Protein AF-A0A0A2W603-F1 (afdb_monomer_lite)

Structure (mmCIF, N/CA/C/O backbone):
data_AF-A0A0A2W603-F1
#
_entry.id   AF-A0A0A2W603-F1
#
loop_
_atom_site.group_PDB
_atom_site.id
_atom_site.type_symbol
_atom_site.label_atom_id
_atom_site.label_alt_id
_atom_site.label_comp_id
_atom_site.label_asym_id
_atom_site.label_entity_id
_atom_site.label_seq_id
_atom_site.pdbx_PDB_ins_code
_atom_site.Cartn_x
_atom_site.Cartn_y
_atom_site.Cartn_z
_atom_site.occupancy
_atom_site.B_iso_or_equiv
_atom_site.auth_seq_id
_atom_site.auth_comp_id
_atom_site.auth_asym_id
_atom_site.auth_atom_id
_atom_site.pdbx_PDB_model_num
ATOM 1 N N . MET A 1 1 ? 68.348 -11.157 -3.555 1.00 36.03 1 MET A N 1
ATOM 2 C CA . MET A 1 1 ? 67.215 -12.064 -3.836 1.00 36.03 1 MET A CA 1
ATOM 3 C C . MET A 1 1 ? 66.208 -11.895 -2.699 1.00 36.03 1 MET A C 1
ATOM 5 O O . MET A 1 1 ? 66.422 -12.429 -1.622 1.00 36.03 1 MET A O 1
ATOM 9 N N . LEU A 1 2 ? 65.191 -11.059 -2.907 1.00 26.12 2 LEU A N 1
ATOM 10 C CA . LEU A 1 2 ? 64.016 -10.875 -2.043 1.00 26.12 2 LEU A CA 1
ATOM 11 C C . LEU A 1 2 ? 62.793 -11.136 -2.941 1.00 26.12 2 LEU A C 1
ATOM 13 O O . LEU A 1 2 ? 62.841 -10.736 -4.108 1.00 26.12 2 LEU A O 1
ATOM 17 N N . PRO A 1 3 ? 61.759 -11.860 -2.482 1.00 27.47 3 PRO A N 1
ATOM 18 C CA . PRO A 1 3 ? 60.674 -12.286 -3.351 1.00 27.47 3 PRO A CA 1
ATOM 19 C C . PRO A 1 3 ? 59.691 -11.137 -3.592 1.00 27.47 3 PRO A C 1
ATOM 21 O O . PRO A 1 3 ? 59.254 -10.464 -2.662 1.00 27.47 3 PRO A O 1
ATOM 24 N N . LEU A 1 4 ? 59.353 -10.945 -4.865 1.00 29.73 4 LEU A N 1
ATOM 25 C CA . LEU A 1 4 ? 58.266 -10.091 -5.333 1.00 29.73 4 LEU A CA 1
ATOM 26 C C . LEU A 1 4 ? 56.934 -10.634 -4.794 1.00 29.73 4 LEU A C 1
ATOM 28 O O . LEU A 1 4 ? 56.627 -11.813 -4.980 1.00 29.73 4 LEU A O 1
ATOM 32 N N . VAL A 1 5 ? 56.152 -9.781 -4.135 1.00 30.77 5 VAL A N 1
ATOM 33 C CA . VAL A 1 5 ? 54.751 -10.072 -3.801 1.00 30.77 5 VAL A CA 1
ATOM 34 C C . VAL A 1 5 ? 53.906 -9.813 -5.061 1.00 30.77 5 VAL A C 1
ATOM 36 O O . VAL A 1 5 ? 54.110 -8.783 -5.705 1.00 30.77 5 VAL A O 1
ATOM 39 N N . PRO A 1 6 ? 53.005 -10.731 -5.455 1.00 39.00 6 PRO A N 1
ATOM 40 C CA . PRO A 1 6 ? 52.254 -10.635 -6.698 1.00 39.00 6 PRO A CA 1
ATOM 41 C C . PRO A 1 6 ? 50.943 -9.875 -6.481 1.00 39.00 6 PRO A C 1
ATOM 43 O O . PRO A 1 6 ? 50.110 -10.324 -5.708 1.00 39.00 6 PRO A O 1
ATOM 46 N N . ASP A 1 7 ? 50.772 -8.757 -7.184 1.00 35.69 7 ASP A N 1
ATOM 47 C CA . ASP A 1 7 ? 49.469 -8.252 -7.637 1.00 35.69 7 ASP A CA 1
ATOM 48 C C . ASP A 1 7 ? 49.707 -7.163 -8.698 1.00 35.69 7 ASP A C 1
ATOM 50 O O . ASP A 1 7 ? 49.825 -5.986 -8.376 1.00 35.69 7 ASP A O 1
ATOM 54 N N . ALA A 1 8 ? 49.870 -7.599 -9.956 1.00 37.38 8 ALA A N 1
ATOM 55 C CA . ALA A 1 8 ? 49.652 -6.871 -11.221 1.00 37.38 8 ALA A CA 1
ATOM 56 C C . ALA A 1 8 ? 50.497 -7.525 -12.333 1.00 37.38 8 ALA A C 1
ATOM 58 O O . ALA A 1 8 ? 51.639 -7.144 -12.580 1.00 37.38 8 ALA A O 1
ATOM 59 N N . GLU A 1 9 ? 49.946 -8.504 -13.055 1.00 39.00 9 GLU A N 1
ATOM 60 C CA . GLU A 1 9 ? 50.638 -9.156 -14.188 1.00 39.00 9 GLU A CA 1
ATOM 61 C C . GLU A 1 9 ? 50.964 -8.202 -15.366 1.00 39.00 9 GLU A C 1
ATOM 63 O O . GLU A 1 9 ? 51.676 -8.589 -16.292 1.00 39.00 9 GLU A O 1
ATOM 68 N N . GLY A 1 10 ? 50.495 -6.947 -15.333 1.00 42.75 10 GLY A N 1
ATOM 69 C CA . GLY A 1 10 ? 50.820 -5.912 -16.323 1.00 42.75 10 GLY A CA 1
ATOM 70 C C . GLY A 1 10 ? 52.115 -5.136 -16.042 1.00 42.75 10 GLY A C 1
ATOM 71 O O . GLY A 1 10 ? 52.948 -5.012 -16.938 1.00 42.75 10 GLY A O 1
ATOM 72 N N . SER A 1 11 ? 52.328 -4.656 -14.808 1.00 45.47 11 SER A N 1
ATOM 73 C CA . SER A 1 11 ? 53.406 -3.695 -14.496 1.00 45.47 11 SER A CA 1
ATOM 74 C C . SER A 1 11 ? 54.804 -4.320 -14.526 1.00 45.47 11 SER A C 1
ATOM 76 O O . SER A 1 11 ? 55.732 -3.752 -15.094 1.00 45.47 11 SER A O 1
ATOM 78 N N . VAL A 1 12 ? 54.951 -5.553 -14.031 1.00 49.12 12 VAL A N 1
ATOM 79 C CA . VAL A 1 12 ? 56.247 -6.263 -13.982 1.00 49.12 12 VAL A CA 1
ATOM 80 C C . VAL A 1 12 ? 56.767 -6.618 -15.386 1.00 49.12 12 VAL A C 1
ATOM 82 O O . VAL A 1 12 ? 57.972 -6.788 -15.603 1.00 49.12 12 VAL A O 1
ATOM 85 N N . ARG A 1 13 ? 55.863 -6.753 -16.367 1.00 50.81 13 ARG A N 1
ATOM 86 C CA . ARG A 1 13 ? 56.209 -7.096 -17.753 1.00 50.81 13 ARG A CA 1
ATOM 87 C C . ARG A 1 13 ? 56.717 -5.880 -18.528 1.00 50.81 13 ARG A C 1
ATOM 89 O O . ARG A 1 13 ? 57.671 -6.028 -19.292 1.00 50.81 13 ARG A O 1
ATOM 96 N N . GLU A 1 14 ? 56.122 -4.709 -18.310 1.00 51.03 14 GLU A N 1
ATOM 97 C CA . GLU A 1 14 ? 56.584 -3.444 -18.896 1.00 51.03 14 GLU A CA 1
ATOM 98 C C . GLU A 1 14 ? 57.894 -2.963 -18.272 1.00 51.03 14 GLU A C 1
ATOM 100 O O . GLU A 1 14 ? 58.816 -2.623 -19.010 1.00 51.03 14 GLU A O 1
ATOM 105 N N . GLU A 1 15 ? 58.050 -3.060 -16.949 1.00 50.88 15 GLU A N 1
ATOM 106 C CA . GLU A 1 15 ? 59.310 -2.736 -16.262 1.00 50.88 15 GLU A CA 1
ATOM 107 C C . GLU A 1 15 ? 60.486 -3.561 -16.808 1.00 50.88 15 GLU A C 1
ATOM 109 O O . GLU A 1 15 ? 61.545 -3.024 -17.137 1.00 50.88 15 GLU A O 1
ATOM 114 N N . ARG A 1 16 ? 60.297 -4.877 -16.992 1.00 55.25 16 ARG A N 1
ATOM 115 C CA . ARG A 1 16 ? 61.322 -5.742 -17.602 1.00 55.25 16 ARG A CA 1
ATOM 116 C C . ARG A 1 16 ? 61.595 -5.403 -19.064 1.00 55.25 16 ARG A C 1
ATOM 118 O O . ARG A 1 16 ? 62.731 -5.567 -19.503 1.00 55.25 16 ARG A O 1
ATOM 125 N N . ARG A 1 17 ? 60.584 -4.975 -19.826 1.00 60.06 17 ARG A N 1
ATOM 126 C CA . ARG A 1 17 ? 60.756 -4.554 -21.225 1.00 60.06 17 ARG A CA 1
ATOM 127 C C . ARG A 1 17 ? 61.618 -3.294 -21.295 1.00 60.06 17 ARG A C 1
ATOM 129 O O . ARG A 1 17 ? 62.613 -3.305 -22.011 1.00 60.06 17 ARG A O 1
ATOM 136 N N . LEU A 1 18 ? 61.298 -2.276 -20.499 1.00 53.88 18 LEU A N 1
ATOM 137 C CA . LEU A 1 18 ? 62.016 -0.997 -20.465 1.00 53.88 18 LEU A CA 1
ATOM 138 C C . LEU A 1 18 ? 63.469 -1.155 -20.002 1.00 53.88 18 LEU A C 1
ATOM 140 O O . LEU A 1 18 ? 64.379 -0.626 -20.636 1.00 53.88 18 LEU A O 1
ATOM 144 N N . VAL A 1 19 ? 63.717 -1.961 -18.962 1.00 54.94 19 VAL A N 1
ATOM 145 C CA . VAL A 1 19 ? 65.083 -2.271 -18.499 1.00 54.94 19 VAL A CA 1
ATOM 146 C C . VAL A 1 19 ? 65.894 -3.004 -19.574 1.00 54.94 19 VAL A C 1
ATOM 148 O O . VAL A 1 19 ? 67.088 -2.750 -19.729 1.00 54.94 19 VAL A O 1
ATOM 151 N N . ASN A 1 20 ? 65.268 -3.905 -20.335 1.00 58.16 20 ASN A N 1
ATOM 152 C CA . ASN A 1 20 ? 65.952 -4.644 -21.395 1.00 58.16 20 ASN A CA 1
ATOM 153 C C . ASN A 1 20 ? 66.244 -3.780 -22.631 1.00 58.16 20 ASN A C 1
ATOM 155 O O . ASN A 1 20 ? 67.309 -3.946 -23.220 1.00 58.16 20 ASN A O 1
ATOM 159 N N . GLU A 1 21 ? 65.354 -2.862 -23.013 1.00 58.97 21 GLU A N 1
ATOM 160 C CA . GLU A 1 21 ? 65.613 -1.917 -24.111 1.00 58.97 21 GLU A CA 1
ATOM 161 C C . GLU A 1 21 ? 66.695 -0.895 -23.733 1.00 58.97 21 GLU A C 1
ATOM 163 O O . GLU A 1 21 ? 67.638 -0.692 -24.496 1.00 58.97 21 GLU A O 1
ATOM 168 N N . ALA A 1 22 ? 66.673 -0.362 -22.507 1.00 53.41 22 ALA A N 1
ATOM 169 C CA . ALA A 1 22 ? 67.734 0.517 -22.007 1.00 53.41 22 ALA A CA 1
ATOM 170 C C . ALA A 1 22 ? 69.122 -0.163 -22.001 1.00 53.41 22 ALA A C 1
ATOM 172 O O . ALA A 1 22 ? 70.124 0.461 -22.353 1.00 53.41 22 ALA A O 1
ATOM 173 N N . ARG A 1 23 ? 69.197 -1.462 -21.664 1.00 56.09 23 ARG A N 1
ATOM 174 C CA . ARG A 1 23 ? 70.449 -2.245 -21.743 1.00 56.09 23 ARG A CA 1
ATOM 175 C C . ARG A 1 23 ? 70.966 -2.413 -23.169 1.00 56.09 23 ARG A C 1
ATOM 177 O O . ARG A 1 23 ? 72.175 -2.373 -23.372 1.00 56.09 23 ARG A O 1
ATOM 184 N N . LYS A 1 24 ? 70.074 -2.605 -24.147 1.00 59.09 24 LYS A N 1
ATOM 185 C CA . LYS A 1 24 ? 70.461 -2.739 -25.562 1.00 59.09 24 LYS A CA 1
ATOM 186 C C . LYS A 1 24 ? 71.069 -1.451 -26.112 1.00 59.09 24 LYS A C 1
ATOM 188 O O . LYS A 1 24 ? 72.007 -1.514 -26.899 1.00 59.09 24 LYS A O 1
ATOM 193 N N . VAL A 1 25 ? 70.540 -0.310 -25.681 1.00 54.81 25 VAL A N 1
ATOM 194 C CA . VAL A 1 25 ? 70.946 1.023 -26.140 1.00 54.81 25 VAL A CA 1
ATOM 195 C C . VAL A 1 25 ? 72.317 1.429 -25.587 1.00 54.81 25 VAL A C 1
ATOM 197 O O . VAL A 1 25 ? 73.140 1.956 -26.328 1.00 54.81 25 VAL A O 1
ATOM 200 N N . LEU A 1 26 ? 72.606 1.135 -24.314 1.00 54.12 26 LEU A N 1
ATOM 201 C CA . LEU A 1 26 ? 73.858 1.551 -23.660 1.00 54.12 26 LEU A CA 1
ATOM 202 C C . LEU A 1 26 ? 75.064 0.623 -23.915 1.00 54.12 26 LEU A C 1
ATOM 204 O O . LEU A 1 26 ? 76.180 0.989 -23.554 1.00 54.12 26 LEU A O 1
ATOM 208 N N . GLN A 1 27 ? 74.855 -0.554 -24.524 1.00 54.03 27 GLN A N 1
ATOM 209 C CA . GLN A 1 27 ? 75.894 -1.534 -24.901 1.00 54.03 27 GLN A CA 1
ATOM 210 C C . GLN A 1 27 ? 76.930 -1.860 -23.797 1.00 54.03 27 GLN A C 1
ATOM 212 O O . GLN A 1 27 ? 78.097 -2.113 -24.092 1.00 54.03 27 GLN A O 1
ATOM 217 N N . ASP A 1 28 ? 76.528 -1.856 -22.521 1.00 52.12 28 ASP A N 1
ATOM 218 C CA . ASP A 1 28 ? 77.437 -2.029 -21.380 1.00 52.12 28 ASP A CA 1
ATOM 219 C C . ASP A 1 28 ? 76.871 -3.047 -20.372 1.00 52.12 28 ASP A C 1
ATOM 221 O O . ASP A 1 28 ? 75.878 -2.794 -19.684 1.00 52.12 28 ASP A O 1
ATOM 225 N N . ASP A 1 29 ? 77.516 -4.215 -20.288 1.00 47.44 29 ASP A N 1
ATOM 226 C CA . ASP A 1 29 ? 77.113 -5.342 -19.432 1.00 47.44 29 ASP A CA 1
ATOM 227 C C . ASP A 1 29 ? 77.332 -5.071 -17.926 1.00 47.44 29 ASP A C 1
ATOM 229 O O . ASP A 1 29 ? 76.877 -5.847 -17.080 1.00 47.44 29 ASP A O 1
ATOM 233 N N . GLY A 1 30 ? 78.015 -3.975 -17.568 1.00 44.28 30 GLY A N 1
ATOM 234 C CA . GLY A 1 30 ? 78.332 -3.594 -16.187 1.00 44.28 30 GLY A CA 1
ATOM 235 C C . GLY A 1 30 ? 77.304 -2.695 -15.487 1.00 44.28 30 GLY A C 1
ATOM 236 O O . GLY A 1 30 ? 77.514 -2.325 -14.329 1.00 44.28 30 GLY A O 1
ATOM 237 N N . LEU A 1 31 ? 76.205 -2.313 -16.149 1.00 48.19 31 LEU A N 1
ATOM 238 C CA . LEU A 1 31 ? 75.203 -1.396 -15.589 1.00 48.19 31 LEU A CA 1
ATOM 239 C C . LEU A 1 31 ? 74.182 -2.104 -14.674 1.00 48.19 31 LEU A C 1
ATOM 241 O O . LEU A 1 31 ? 73.357 -2.917 -15.109 1.00 48.19 31 LEU A O 1
ATOM 245 N N . MET A 1 32 ? 74.174 -1.727 -13.393 1.00 43.34 32 MET A N 1
ATOM 246 C CA . MET A 1 32 ? 73.150 -2.138 -12.428 1.00 43.34 32 MET A CA 1
ATOM 247 C C . MET A 1 32 ? 71.944 -1.197 -12.492 1.00 43.34 32 MET A C 1
ATOM 249 O O . MET A 1 32 ? 71.852 -0.223 -11.760 1.00 43.34 32 MET A O 1
ATOM 253 N N . ILE A 1 33 ? 70.995 -1.514 -13.371 1.00 48.56 33 ILE A N 1
ATOM 254 C CA . ILE A 1 33 ? 69.761 -0.737 -13.522 1.00 48.56 33 ILE A CA 1
ATOM 255 C C . ILE A 1 33 ? 68.774 -1.099 -12.402 1.00 48.56 33 ILE A C 1
ATOM 257 O O . ILE A 1 33 ? 68.260 -2.220 -12.368 1.00 48.56 33 ILE A O 1
ATOM 261 N N . SER A 1 34 ? 68.490 -0.145 -11.512 1.00 43.38 34 SER A N 1
ATOM 262 C CA . SER A 1 34 ? 67.428 -0.233 -10.502 1.00 43.38 34 SER A CA 1
ATOM 263 C C . SER A 1 34 ? 66.250 0.660 -10.896 1.00 43.38 34 SER A C 1
ATOM 265 O O . SER A 1 34 ? 66.160 1.813 -10.479 1.00 43.38 34 SER A O 1
ATOM 267 N N . ALA A 1 35 ? 65.335 0.120 -11.704 1.00 46.19 35 ALA A N 1
ATOM 268 C CA . ALA A 1 35 ? 64.098 0.807 -12.056 1.00 46.19 35 ALA A CA 1
ATOM 269 C C . ALA A 1 35 ? 63.206 0.938 -10.811 1.00 46.19 35 ALA A C 1
ATOM 271 O O . ALA A 1 35 ? 62.622 -0.038 -10.344 1.00 46.19 35 ALA A O 1
ATOM 272 N N . SER A 1 36 ? 63.122 2.145 -10.258 1.00 43.31 36 SER A N 1
ATOM 273 C CA . SER A 1 36 ? 62.154 2.478 -9.210 1.00 43.31 36 SER A CA 1
ATOM 274 C C . SER A 1 36 ? 60.988 3.200 -9.865 1.00 43.31 36 SER A C 1
ATOM 276 O O . SER A 1 36 ? 61.147 4.348 -10.269 1.00 43.31 36 SER A O 1
ATOM 278 N N . LEU A 1 37 ? 59.849 2.519 -10.014 1.00 43.72 37 LEU A N 1
ATOM 279 C CA . LEU A 1 37 ? 58.662 3.096 -10.636 1.00 43.72 37 LEU A CA 1
ATOM 280 C C . LEU A 1 37 ? 58.018 4.099 -9.671 1.00 43.72 37 LEU A C 1
ATOM 282 O O . LEU A 1 37 ? 57.402 3.712 -8.676 1.00 43.72 37 LEU A O 1
ATOM 286 N N . VAL A 1 38 ? 58.151 5.392 -9.954 1.00 40.91 38 VAL A N 1
ATOM 287 C CA . VAL A 1 38 ? 57.419 6.429 -9.215 1.00 40.91 38 VAL A CA 1
ATOM 288 C C . VAL A 1 38 ? 56.218 6.839 -10.057 1.00 40.91 38 VAL A C 1
ATOM 290 O O . VAL A 1 38 ? 56.370 7.465 -11.104 1.00 40.91 38 VAL A O 1
ATOM 293 N N . GLN A 1 39 ? 55.015 6.465 -9.614 1.00 40.62 39 GLN A N 1
ATOM 294 C CA . GLN A 1 39 ? 53.778 6.994 -10.184 1.00 40.62 39 GLN A CA 1
ATOM 295 C C . GLN A 1 39 ? 53.575 8.418 -9.673 1.00 40.62 39 GLN A C 1
ATOM 297 O O . GLN A 1 39 ? 53.154 8.621 -8.532 1.00 40.62 39 GLN A O 1
ATOM 302 N N . SER A 1 40 ? 53.872 9.404 -10.515 1.00 37.25 40 SER A N 1
ATOM 303 C CA . SER A 1 40 ? 53.570 10.798 -10.202 1.00 37.25 40 SER A CA 1
ATOM 304 C C . SER A 1 40 ? 52.194 11.165 -10.770 1.00 37.25 40 SER A C 1
ATOM 306 O O . SER A 1 40 ? 51.937 10.914 -11.955 1.00 37.25 40 SER A O 1
ATOM 308 N N . PRO A 1 41 ? 51.271 11.713 -9.960 1.00 32.50 41 PRO A N 1
ATOM 309 C CA . PRO A 1 41 ? 50.006 12.222 -10.461 1.00 32.50 41 PRO A CA 1
ATOM 310 C C . PRO A 1 41 ? 50.263 13.512 -11.242 1.00 32.50 41 PRO A C 1
ATOM 312 O O . PRO A 1 41 ? 50.705 14.519 -10.692 1.00 32.50 41 PRO A O 1
ATOM 315 N N . VAL A 1 42 ? 49.964 13.480 -12.534 1.00 39.56 42 VAL A N 1
ATOM 316 C CA . VAL A 1 42 ? 50.014 14.638 -13.420 1.00 39.56 42 VAL A CA 1
ATOM 317 C C . VAL A 1 42 ? 48.588 15.122 -13.663 1.00 39.56 42 VAL A C 1
ATOM 319 O O . VAL A 1 42 ? 47.649 14.327 -13.645 1.00 39.56 42 VAL A O 1
ATOM 322 N N . PHE A 1 43 ? 48.404 16.420 -13.920 1.00 31.86 43 PHE A N 1
ATOM 323 C CA . PHE A 1 43 ? 47.085 17.062 -14.065 1.00 31.86 43 PHE A CA 1
ATOM 324 C C . PHE A 1 43 ? 46.138 16.395 -15.090 1.00 31.86 43 PHE A C 1
ATOM 326 O O . PHE A 1 43 ? 44.937 16.647 -15.038 1.00 31.86 43 PHE A O 1
ATOM 333 N N . TYR A 1 44 ? 46.652 15.525 -15.970 1.00 28.06 44 TYR A N 1
ATOM 334 C CA . TYR A 1 44 ? 45.882 14.790 -16.979 1.00 28.06 44 TYR A CA 1
ATOM 335 C C . TYR A 1 44 ? 46.202 13.279 -17.066 1.00 28.06 44 TYR A C 1
ATOM 337 O O . TYR A 1 44 ? 45.863 12.644 -18.062 1.00 28.06 44 TYR A O 1
ATOM 345 N N . GLY A 1 45 ? 46.826 12.672 -16.047 1.00 36.72 45 GLY A N 1
ATOM 346 C CA . GLY A 1 45 ? 47.111 11.228 -16.031 1.00 36.72 45 GLY A CA 1
ATOM 347 C C . GLY A 1 45 ? 48.192 10.803 -15.032 1.00 36.72 45 GLY A C 1
ATOM 348 O O . GLY A 1 45 ? 48.695 11.612 -14.259 1.00 36.72 45 GLY A O 1
ATOM 349 N N . HIS A 1 46 ? 48.564 9.521 -15.047 1.00 38.00 46 HIS A N 1
ATOM 350 C CA . HIS A 1 46 ? 49.718 9.006 -14.301 1.00 38.00 46 HIS A CA 1
ATOM 351 C C . HIS A 1 46 ? 50.935 8.936 -15.228 1.00 38.00 46 HIS A C 1
ATOM 353 O O . HIS A 1 46 ? 50.860 8.283 -16.267 1.00 38.00 46 HIS A O 1
ATOM 359 N N . ALA A 1 47 ? 52.049 9.567 -14.851 1.00 42.72 47 ALA A N 1
ATOM 360 C CA . ALA A 1 47 ? 53.340 9.346 -15.503 1.00 42.72 47 ALA A CA 1
ATOM 361 C C . ALA A 1 47 ? 54.139 8.305 -14.708 1.00 42.72 47 ALA A C 1
ATOM 363 O O . ALA A 1 47 ? 54.146 8.335 -13.473 1.00 42.72 47 ALA A O 1
ATOM 364 N N . GLN A 1 48 ? 54.792 7.381 -15.412 1.00 44.75 48 GLN A N 1
ATOM 365 C CA . GLN A 1 48 ? 55.724 6.424 -14.819 1.00 44.75 48 GLN A CA 1
ATOM 366 C C . GLN A 1 48 ? 57.143 6.957 -14.995 1.00 44.75 48 GLN A C 1
ATOM 368 O O . GLN A 1 48 ? 57.597 7.144 -16.121 1.00 44.75 48 GLN A O 1
ATOM 373 N N . ILE A 1 49 ? 57.823 7.220 -13.882 1.00 48.84 49 ILE A N 1
ATOM 374 C CA . ILE A 1 49 ? 59.216 7.675 -13.875 1.00 48.84 49 ILE A CA 1
ATOM 375 C C . ILE A 1 49 ? 60.104 6.471 -13.571 1.00 48.84 49 ILE A C 1
ATOM 377 O O . ILE A 1 49 ? 59.816 5.721 -12.635 1.00 48.84 49 ILE A O 1
ATOM 381 N N . VAL A 1 50 ? 61.175 6.298 -14.348 1.00 48.16 50 VAL A N 1
ATOM 382 C CA . VAL A 1 50 ? 62.169 5.236 -14.160 1.00 48.16 50 VAL A CA 1
ATOM 383 C C . VAL A 1 50 ? 63.522 5.867 -13.844 1.00 48.16 50 VAL A C 1
ATOM 385 O O . VAL A 1 50 ? 64.068 6.625 -14.641 1.00 48.16 50 VAL A O 1
ATOM 388 N N . ASN A 1 51 ? 64.071 5.541 -12.674 1.00 48.62 51 ASN A N 1
ATOM 389 C CA . ASN A 1 51 ? 65.406 5.987 -12.273 1.00 48.62 51 ASN A CA 1
ATOM 390 C C . ASN A 1 51 ? 66.483 5.004 -12.752 1.00 48.62 51 ASN A C 1
ATOM 392 O O . ASN A 1 51 ? 66.290 3.788 -12.694 1.00 48.62 51 ASN A O 1
ATOM 396 N N . PHE A 1 52 ? 67.632 5.533 -13.179 1.00 49.56 52 PHE A N 1
ATOM 397 C CA . PHE A 1 52 ? 68.791 4.745 -13.598 1.00 49.56 52 PHE A CA 1
ATOM 398 C C . PHE A 1 52 ? 69.998 5.060 -12.706 1.00 49.56 52 PHE A C 1
ATOM 400 O O . PHE A 1 52 ? 70.332 6.222 -12.480 1.00 49.56 52 PHE A O 1
ATOM 407 N N . GLU A 1 53 ? 70.677 4.018 -12.226 1.00 45.06 53 GLU A N 1
ATOM 408 C CA . GLU A 1 53 ? 71.966 4.123 -11.536 1.00 45.06 53 GLU A CA 1
ATOM 409 C C . GLU A 1 53 ? 73.047 3.451 -12.389 1.00 45.06 53 GLU A C 1
ATOM 411 O O . GLU A 1 53 ? 72.876 2.327 -12.862 1.00 45.06 53 GLU A O 1
ATOM 416 N N . ALA A 1 54 ? 74.165 4.145 -12.609 1.00 46.00 54 ALA A N 1
ATOM 417 C CA . ALA A 1 54 ? 75.312 3.620 -13.341 1.00 46.00 54 ALA A CA 1
ATOM 418 C C . ALA A 1 54 ? 76.541 3.573 -12.425 1.00 46.00 54 ALA A C 1
ATOM 420 O O . ALA A 1 54 ? 76.807 4.507 -11.673 1.00 46.00 54 ALA A O 1
ATOM 421 N N . LEU A 1 55 ? 77.313 2.485 -12.502 1.00 41.22 55 LEU A N 1
ATOM 422 C CA . LEU A 1 55 ? 78.529 2.289 -11.698 1.00 41.22 55 LEU A CA 1
ATOM 423 C C . LEU A 1 55 ? 79.737 3.098 -12.210 1.00 41.22 55 LEU A C 1
ATOM 425 O O . LEU A 1 55 ? 80.727 3.229 -11.493 1.00 41.22 55 LEU A O 1
ATOM 429 N N . ARG A 1 56 ? 79.658 3.661 -13.424 1.00 43.22 56 ARG A N 1
ATOM 430 C CA . ARG A 1 56 ? 80.634 4.615 -13.973 1.00 43.22 56 ARG A CA 1
ATOM 431 C C . ARG A 1 56 ? 79.977 5.981 -14.202 1.00 43.22 56 ARG A C 1
ATOM 433 O O . ARG A 1 56 ? 78.807 6.010 -14.581 1.00 43.22 56 ARG A O 1
ATOM 440 N N . PRO A 1 57 ? 80.701 7.098 -14.015 1.00 46.25 57 PRO A N 1
ATOM 441 C CA . PRO A 1 57 ? 80.184 8.419 -14.348 1.00 46.25 57 PRO A CA 1
ATOM 442 C C . PRO A 1 57 ? 79.961 8.512 -15.864 1.00 46.25 57 PRO A C 1
ATOM 444 O O . PRO A 1 57 ? 80.916 8.490 -16.636 1.00 46.25 57 PRO A O 1
ATOM 447 N N . LEU A 1 58 ? 78.694 8.577 -16.274 1.00 48.59 58 LEU A N 1
ATOM 448 C CA . LEU A 1 58 ? 78.281 8.960 -17.623 1.00 48.59 58 LEU A CA 1
ATOM 449 C C . LEU A 1 58 ? 78.046 10.472 -17.650 1.00 48.59 58 LEU A C 1
ATOM 451 O O . LEU A 1 58 ? 77.420 11.016 -16.736 1.00 48.59 58 LEU A O 1
ATOM 455 N N . ALA A 1 59 ? 78.539 11.154 -18.684 1.00 48.78 59 ALA A N 1
ATOM 456 C CA . ALA A 1 59 ? 78.199 12.555 -18.901 1.00 48.78 59 ALA A CA 1
ATOM 457 C C . ALA A 1 59 ? 76.707 12.671 -19.264 1.00 48.78 59 ALA A C 1
ATOM 459 O O . ALA A 1 59 ? 76.172 11.833 -19.990 1.00 48.78 59 ALA A O 1
ATOM 460 N N . ALA A 1 60 ? 76.026 13.706 -18.761 1.00 48.41 60 ALA A N 1
ATOM 461 C CA . ALA A 1 60 ? 74.586 13.890 -18.971 1.00 48.41 60 ALA A CA 1
ATOM 462 C C . ALA A 1 60 ? 74.204 13.949 -20.464 1.00 48.41 60 ALA A C 1
ATOM 464 O O . ALA A 1 60 ? 73.150 13.448 -20.847 1.00 48.41 60 ALA A O 1
ATOM 465 N N . GLU A 1 61 ? 75.085 14.504 -21.299 1.00 49.62 61 GLU A N 1
ATOM 466 C CA . GLU A 1 61 ? 74.915 14.590 -22.754 1.00 49.62 61 GLU A CA 1
ATOM 467 C C . GLU A 1 61 ? 75.036 13.216 -23.439 1.00 49.62 61 GLU A C 1
ATOM 469 O O . GLU A 1 61 ? 74.162 12.859 -24.223 1.00 49.62 61 GLU A O 1
ATOM 474 N N . GLU A 1 62 ? 76.028 12.390 -23.074 1.00 51.91 62 GLU A N 1
ATOM 475 C CA . GLU A 1 62 ? 76.198 11.035 -23.640 1.00 51.91 62 GLU A CA 1
ATOM 476 C C . GLU A 1 62 ? 75.003 10.124 -23.343 1.00 51.91 62 GLU A C 1
ATOM 478 O O . GLU A 1 62 ? 74.569 9.345 -24.192 1.00 51.91 62 GLU A O 1
ATOM 483 N N . ALA A 1 63 ? 74.447 10.219 -22.137 1.00 52.97 63 ALA A N 1
ATOM 484 C CA . ALA A 1 63 ? 73.269 9.448 -21.777 1.00 52.97 63 ALA A CA 1
ATOM 485 C C . ALA A 1 63 ? 72.012 9.966 -22.497 1.00 52.97 63 ALA A C 1
ATOM 487 O O . ALA A 1 63 ? 71.227 9.162 -22.999 1.00 52.97 63 ALA A O 1
ATOM 488 N N . ARG A 1 64 ? 71.839 11.289 -22.619 1.00 53.97 64 ARG A N 1
ATOM 489 C CA . ARG A 1 64 ? 70.720 11.894 -23.358 1.00 53.97 64 ARG A CA 1
ATOM 490 C C . ARG A 1 64 ? 70.700 11.446 -24.825 1.00 53.97 64 ARG A C 1
ATOM 492 O O . ARG A 1 64 ? 69.645 11.045 -25.312 1.00 53.97 64 ARG A O 1
ATOM 499 N N . ASP A 1 65 ? 71.855 11.436 -25.487 1.00 54.31 65 ASP A N 1
ATOM 500 C CA . ASP A 1 65 ? 71.982 11.021 -26.890 1.00 54.31 65 ASP A CA 1
ATOM 501 C C . ASP A 1 65 ? 71.747 9.520 -27.093 1.00 54.31 65 ASP A C 1
ATOM 503 O O . ASP A 1 65 ? 71.134 9.122 -28.085 1.00 54.31 65 ASP A O 1
ATOM 507 N N . ALA A 1 66 ? 72.181 8.680 -26.148 1.00 54.66 66 ALA A N 1
ATOM 508 C CA . ALA A 1 66 ? 71.904 7.248 -26.190 1.00 54.66 66 ALA A CA 1
ATOM 509 C C . ALA A 1 66 ? 70.393 6.974 -26.076 1.00 54.66 66 ALA A C 1
ATOM 511 O O . ALA A 1 66 ? 69.828 6.252 -26.896 1.00 54.66 66 ALA A O 1
ATOM 512 N N . PHE A 1 67 ? 69.707 7.596 -25.112 1.00 53.88 67 PHE A N 1
ATOM 513 C CA . PHE A 1 67 ? 68.274 7.368 -24.889 1.00 53.88 67 PHE A CA 1
ATOM 514 C C . PHE A 1 67 ? 67.366 8.001 -25.951 1.00 53.88 67 PHE A C 1
ATOM 516 O O . PHE A 1 67 ? 66.286 7.469 -26.194 1.00 53.88 67 PHE A O 1
ATOM 523 N N . ALA A 1 68 ? 67.802 9.064 -26.635 1.00 55.88 68 ALA A N 1
ATOM 524 C CA . ALA A 1 68 ? 67.074 9.647 -27.766 1.00 55.88 68 ALA A CA 1
ATOM 525 C C . ALA A 1 68 ? 66.950 8.696 -28.976 1.00 55.88 68 ALA A C 1
ATOM 527 O O . ALA A 1 68 ? 66.104 8.911 -29.841 1.00 55.88 68 ALA A O 1
ATOM 528 N N . GLN A 1 69 ? 67.785 7.653 -29.051 1.00 54.28 69 GLN A N 1
ATOM 529 C CA . GLN A 1 69 ? 67.763 6.658 -30.130 1.00 54.28 69 GLN A CA 1
ATOM 530 C C . GLN A 1 69 ? 66.829 5.467 -29.852 1.00 54.28 69 GLN A C 1
ATOM 532 O O . GLN A 1 69 ? 66.678 4.601 -30.713 1.00 54.28 69 GLN A O 1
ATOM 537 N N . ALA A 1 70 ? 66.209 5.392 -28.671 1.00 53.72 70 ALA A N 1
ATOM 538 C CA . ALA A 1 70 ? 65.278 4.324 -28.322 1.00 53.72 70 ALA A CA 1
ATOM 539 C C . ALA A 1 70 ? 63.853 4.667 -28.794 1.00 53.72 70 ALA A C 1
ATOM 541 O O . ALA A 1 70 ? 63.283 5.658 -28.349 1.00 53.72 70 ALA A O 1
ATOM 542 N N . GLU A 1 71 ? 63.260 3.830 -29.655 1.00 46.75 71 GLU A N 1
ATOM 543 C CA . GLU A 1 71 ? 61.949 4.090 -30.289 1.00 46.75 71 GLU A CA 1
ATOM 544 C C . GLU A 1 71 ? 60.792 4.316 -29.292 1.00 46.75 71 GLU A C 1
ATOM 546 O O . GLU A 1 71 ? 59.864 5.055 -29.603 1.00 46.75 71 GLU A O 1
ATOM 551 N N . ASP A 1 72 ? 60.865 3.737 -28.088 1.00 47.78 72 ASP A N 1
ATOM 552 C CA . ASP A 1 72 ? 59.776 3.751 -27.097 1.00 47.78 72 ASP A CA 1
ATOM 553 C C . ASP A 1 72 ? 59.992 4.753 -25.928 1.00 47.78 72 ASP A C 1
ATOM 555 O O . ASP A 1 72 ? 59.198 4.776 -24.981 1.00 47.78 72 ASP A O 1
ATOM 559 N N . ILE A 1 73 ? 61.057 5.573 -25.932 1.00 48.44 73 ILE A N 1
ATOM 560 C CA . ILE A 1 73 ? 61.426 6.453 -24.798 1.00 48.44 73 ILE A CA 1
ATOM 561 C C . ILE A 1 73 ? 61.451 7.926 -25.234 1.00 48.44 73 ILE A C 1
ATOM 563 O O . ILE A 1 73 ? 62.252 8.314 -26.078 1.00 48.44 73 ILE A O 1
ATOM 567 N N . ALA A 1 74 ? 60.621 8.776 -24.614 1.00 47.00 74 ALA A N 1
ATOM 568 C CA . ALA A 1 74 ? 60.622 10.219 -24.859 1.00 47.00 74 ALA A CA 1
ATOM 569 C C . ALA A 1 74 ? 61.289 10.985 -23.704 1.00 47.00 74 ALA A C 1
ATOM 571 O O . ALA A 1 74 ? 60.949 10.817 -22.532 1.00 47.00 74 ALA A O 1
ATOM 572 N N . LEU A 1 75 ? 62.234 11.863 -24.039 1.00 49.47 75 LEU A N 1
ATOM 573 C CA . LEU A 1 75 ? 62.923 12.743 -23.094 1.00 49.47 75 LEU A CA 1
ATOM 574 C C . LEU A 1 75 ? 62.079 14.008 -22.875 1.00 49.47 75 LEU A C 1
ATOM 576 O O . LEU A 1 75 ? 61.727 14.657 -23.856 1.00 49.47 75 LEU A O 1
ATOM 580 N N . SER A 1 76 ? 61.759 14.386 -21.629 1.00 43.62 76 SER A N 1
ATOM 581 C CA . SER A 1 76 ? 61.154 15.708 -21.389 1.00 43.62 76 SER A CA 1
ATOM 582 C C . SER A 1 76 ? 62.241 16.784 -21.397 1.00 43.62 76 SER A C 1
ATOM 584 O O . SER A 1 76 ? 63.357 16.550 -20.927 1.00 43.62 76 SER A O 1
ATOM 586 N N . GLU A 1 77 ? 61.929 17.971 -21.911 1.00 43.88 77 GLU A N 1
ATOM 587 C CA . GLU A 1 77 ? 62.827 19.121 -21.795 1.00 43.88 77 GLU A CA 1
ATOM 588 C C . GLU A 1 77 ? 62.770 19.720 -20.380 1.00 43.88 77 GLU A C 1
ATOM 590 O O . GLU A 1 77 ? 61.798 19.537 -19.639 1.00 43.88 77 GLU A O 1
ATOM 595 N N . GLU A 1 78 ? 63.853 20.391 -19.977 1.00 41.50 78 GLU A N 1
ATOM 596 C CA . GLU A 1 78 ? 63.977 21.016 -18.659 1.00 41.50 78 GLU A CA 1
ATOM 597 C C . GLU A 1 78 ? 62.866 22.057 -18.447 1.00 41.50 78 GLU A C 1
ATOM 599 O O . GLU A 1 78 ? 62.855 23.104 -19.091 1.00 41.50 78 GLU A O 1
ATOM 604 N N . GLY A 1 79 ? 61.950 21.791 -17.507 1.00 42.78 79 GLY A N 1
ATOM 605 C CA . GLY A 1 79 ? 61.023 22.805 -16.990 1.00 42.78 79 GLY A CA 1
ATOM 606 C C . GLY A 1 79 ? 59.555 22.406 -16.814 1.00 42.78 79 GLY A C 1
ATOM 607 O O . GLY A 1 79 ? 58.812 23.197 -16.239 1.00 42.78 79 GLY A O 1
ATOM 608 N N . GLU A 1 80 ? 59.106 21.221 -17.244 1.00 38.09 80 GLU A N 1
ATOM 609 C CA . GLU A 1 80 ? 57.660 20.911 -17.241 1.00 38.09 80 GLU A CA 1
ATOM 610 C C . GLU A 1 80 ? 57.069 20.336 -15.936 1.00 38.09 80 GLU A C 1
ATOM 612 O O . GLU A 1 80 ? 55.847 20.328 -15.806 1.00 38.09 80 GLU A O 1
ATOM 617 N N . PHE A 1 81 ? 57.860 19.957 -14.919 1.00 34.16 81 PHE A N 1
ATOM 618 C CA . PHE A 1 81 ? 57.332 19.607 -13.581 1.00 34.16 81 PHE A CA 1
ATOM 619 C C . PHE A 1 81 ? 58.253 20.047 -12.427 1.00 34.16 81 PHE A C 1
ATOM 621 O O . PHE A 1 81 ? 59.467 20.148 -12.609 1.00 34.16 81 PHE A O 1
ATOM 628 N N . PRO A 1 82 ? 57.713 20.339 -11.222 1.00 33.81 82 PRO A N 1
ATOM 629 C CA . PRO A 1 82 ? 58.448 21.069 -10.202 1.00 33.81 82 PRO A CA 1
ATOM 630 C C . PRO A 1 82 ? 59.233 20.118 -9.300 1.00 33.81 82 PRO A C 1
ATOM 632 O O . PRO A 1 82 ? 58.669 19.539 -8.378 1.00 33.81 82 PRO A O 1
ATOM 635 N N . THR A 1 83 ? 60.548 20.012 -9.480 1.00 31.34 83 THR A N 1
ATOM 636 C CA . THR A 1 83 ? 61.477 19.984 -8.335 1.00 31.34 83 THR A CA 1
ATOM 637 C C . THR A 1 83 ? 62.888 20.362 -8.786 1.00 31.34 83 THR A C 1
ATOM 639 O O . THR A 1 83 ? 63.537 19.623 -9.516 1.00 31.34 83 THR A O 1
ATOM 642 N N . GLN A 1 84 ? 63.385 21.512 -8.322 1.00 31.97 84 GLN A N 1
ATOM 643 C CA . GLN A 1 84 ? 64.828 21.721 -8.199 1.00 31.97 84 GLN A CA 1
ATOM 644 C C . GLN A 1 84 ? 65.336 20.814 -7.075 1.00 31.97 84 GLN A C 1
ATOM 646 O O . GLN A 1 84 ? 64.792 20.856 -5.971 1.00 31.97 84 GLN A O 1
ATOM 651 N N . VAL A 1 85 ? 66.394 20.046 -7.324 1.00 30.14 85 VAL A N 1
ATOM 652 C CA . VAL A 1 85 ? 67.181 19.412 -6.261 1.00 30.14 85 VAL A CA 1
ATOM 653 C C . VAL A 1 85 ? 68.557 20.065 -6.272 1.00 30.14 85 VAL A C 1
ATOM 655 O O . VAL A 1 85 ? 69.330 19.884 -7.207 1.00 30.14 85 VAL A O 1
ATOM 658 N N . ALA A 1 86 ? 68.827 20.875 -5.249 1.00 24.77 86 ALA A N 1
ATOM 659 C CA . ALA A 1 86 ? 70.150 21.414 -4.971 1.00 24.77 86 ALA A CA 1
ATOM 660 C C . ALA A 1 86 ? 70.960 20.424 -4.115 1.00 24.77 86 ALA A C 1
ATOM 662 O O . ALA A 1 86 ? 70.427 19.836 -3.176 1.00 24.77 86 ALA A O 1
ATOM 663 N N . ASP A 1 87 ? 72.237 20.289 -4.477 1.00 30.55 87 ASP A N 1
ATOM 664 C CA . ASP A 1 87 ? 73.403 19.794 -3.736 1.00 30.55 87 ASP A CA 1
ATOM 665 C C . ASP A 1 87 ? 73.206 18.764 -2.609 1.00 30.55 87 ASP A C 1
ATOM 667 O O . ASP A 1 87 ? 73.005 19.092 -1.440 1.00 30.55 87 ASP A O 1
ATOM 671 N N . ALA A 1 88 ? 73.496 17.504 -2.942 1.00 26.31 88 ALA A N 1
ATOM 672 C CA . ALA A 1 88 ? 74.083 16.546 -2.011 1.00 26.31 88 ALA A CA 1
ATOM 673 C C . ALA A 1 88 ? 75.185 15.752 -2.733 1.00 26.31 88 ALA A C 1
ATOM 675 O O . ALA A 1 88 ? 74.938 14.748 -3.390 1.00 26.31 88 ALA A O 1
ATOM 676 N N . SER A 1 89 ? 76.406 16.280 -2.651 1.00 28.27 89 SER A N 1
ATOM 677 C CA . SER A 1 89 ? 77.691 15.568 -2.710 1.00 28.27 89 SER A CA 1
ATOM 678 C C . SER A 1 89 ? 77.711 14.178 -3.379 1.00 28.27 89 SER A C 1
ATOM 680 O O . SER A 1 89 ? 77.658 13.153 -2.703 1.00 28.27 89 SER A O 1
ATOM 682 N N . GLY A 1 90 ? 77.945 14.166 -4.693 1.00 33.38 90 GLY A N 1
ATOM 683 C CA . GLY A 1 90 ? 78.813 13.171 -5.330 1.00 33.38 90 GLY A CA 1
ATOM 684 C C . GLY A 1 90 ? 78.247 11.770 -5.574 1.00 33.38 90 GLY A C 1
ATOM 685 O O . GLY A 1 90 ? 78.752 10.799 -5.027 1.00 33.38 90 GLY A O 1
ATOM 686 N N . SER A 1 91 ? 77.270 11.637 -6.466 1.00 32.75 91 SER A N 1
ATOM 687 C CA . SER A 1 91 ? 77.245 10.632 -7.551 1.00 32.75 91 SER A CA 1
ATOM 688 C C . SER A 1 91 ? 75.985 10.873 -8.386 1.00 32.75 91 SER A C 1
ATOM 690 O O . SER A 1 91 ? 74.895 11.030 -7.850 1.00 32.75 91 SER A O 1
ATOM 692 N N . GLY A 1 92 ? 76.158 11.048 -9.698 1.00 34.19 92 GLY A N 1
ATOM 693 C CA . GLY A 1 92 ? 75.130 11.597 -10.583 1.00 34.19 92 GLY A CA 1
ATOM 694 C C . GLY A 1 92 ? 73.940 10.661 -10.775 1.00 34.19 92 GLY A C 1
ATOM 695 O O . GLY A 1 92 ? 74.072 9.619 -11.412 1.00 34.19 92 GLY A O 1
ATOM 696 N N . HIS A 1 93 ? 72.771 11.064 -10.279 1.00 36.16 93 HIS A N 1
ATOM 697 C CA . HIS A 1 93 ? 71.497 10.496 -10.705 1.00 36.16 93 HIS A CA 1
ATOM 698 C C . HIS A 1 93 ? 70.981 11.275 -11.909 1.00 36.16 93 HIS A C 1
ATOM 700 O O . HIS A 1 93 ? 70.697 12.469 -11.824 1.00 36.16 93 HIS A O 1
ATOM 706 N N . LEU A 1 94 ? 70.864 10.583 -13.036 1.00 35.84 94 LEU A N 1
ATOM 707 C CA . LEU A 1 94 ? 70.273 11.109 -14.253 1.00 35.84 94 LEU A CA 1
ATOM 708 C C . LEU A 1 94 ? 68.805 10.666 -14.293 1.00 35.84 94 LEU A C 1
ATOM 710 O O . LEU A 1 94 ? 68.519 9.470 -14.327 1.00 35.84 94 LEU A O 1
ATOM 714 N N . SER A 1 95 ? 67.873 11.619 -14.241 1.00 40.12 95 SER A N 1
ATOM 715 C CA . SER A 1 95 ? 66.434 11.341 -14.359 1.00 40.12 95 SER A CA 1
ATOM 716 C C . SER A 1 95 ? 66.025 11.500 -15.819 1.00 40.12 95 SER A C 1
ATOM 718 O O . SER A 1 95 ? 66.139 12.597 -16.364 1.00 40.12 95 SER A O 1
ATOM 720 N N . ILE A 1 96 ? 65.596 10.414 -16.466 1.00 37.97 96 ILE A N 1
ATOM 721 C CA . ILE A 1 96 ? 65.306 10.396 -17.901 1.00 37.97 96 ILE A CA 1
ATOM 722 C C . ILE A 1 96 ? 63.912 9.816 -18.186 1.00 37.97 96 ILE A C 1
ATOM 724 O O . ILE A 1 96 ? 63.696 8.618 -18.041 1.00 37.97 96 ILE A O 1
ATOM 728 N N . GLY A 1 97 ? 63.027 10.684 -18.692 1.00 37.78 97 GLY A N 1
ATOM 729 C CA . GLY A 1 97 ? 62.013 10.367 -19.708 1.00 37.78 97 GLY A CA 1
ATOM 730 C C . GLY A 1 97 ? 60.686 9.720 -19.282 1.00 37.78 97 GLY A C 1
ATOM 731 O O . GLY A 1 97 ? 60.601 8.983 -18.305 1.00 37.78 97 GLY A O 1
ATOM 732 N N . CYS A 1 98 ? 59.643 10.004 -20.072 1.00 36.25 98 CYS A N 1
ATOM 733 C CA . CYS A 1 98 ? 58.299 9.421 -20.011 1.00 36.25 98 CYS A CA 1
ATOM 734 C C . CYS A 1 98 ? 58.119 8.457 -21.200 1.00 36.25 98 CYS A C 1
ATOM 736 O O . CYS A 1 98 ? 58.546 8.754 -22.317 1.00 36.25 98 CYS A O 1
ATOM 738 N N . VAL A 1 99 ? 57.494 7.299 -20.980 1.00 34.25 99 VAL A N 1
ATOM 739 C CA . VAL A 1 99 ? 57.247 6.294 -22.031 1.00 34.25 99 VAL A CA 1
ATOM 740 C C . VAL A 1 99 ? 56.045 6.719 -22.876 1.00 34.25 99 VAL A C 1
ATOM 742 O O . VAL A 1 99 ? 55.015 7.123 -22.331 1.00 34.25 99 VAL A O 1
ATOM 745 N N . HIS A 1 100 ? 56.178 6.639 -24.203 1.00 33.25 100 HIS A N 1
ATOM 746 C CA . HIS A 1 100 ? 55.102 6.942 -25.149 1.00 33.25 100 HIS A CA 1
ATOM 747 C C . HIS A 1 100 ? 53.905 6.022 -24.880 1.00 33.25 100 HIS A C 1
ATOM 749 O O . HIS A 1 100 ? 53.989 4.807 -25.048 1.00 33.25 100 HIS A O 1
ATOM 755 N N . ASN A 1 101 ? 52.773 6.594 -24.473 1.00 35.09 101 ASN A N 1
ATOM 756 C CA . ASN A 1 101 ? 51.500 5.899 -24.587 1.00 35.09 101 ASN A CA 1
ATOM 757 C C . ASN A 1 101 ? 50.946 6.233 -25.970 1.00 35.09 101 ASN A C 1
ATOM 759 O O . ASN A 1 101 ? 50.380 7.309 -26.165 1.00 35.09 101 ASN A O 1
ATOM 763 N N . ASP A 1 102 ? 51.091 5.301 -26.912 1.00 32.47 102 ASP A N 1
ATOM 764 C CA . ASP A 1 102 ? 50.322 5.267 -28.157 1.00 32.47 102 ASP A CA 1
ATOM 765 C C . ASP A 1 102 ? 48.837 5.020 -27.840 1.00 32.47 102 ASP A C 1
ATOM 767 O O . ASP A 1 102 ? 48.254 3.978 -28.133 1.00 32.47 102 ASP A O 1
ATOM 771 N N . TYR A 1 103 ? 48.190 6.006 -27.228 1.00 34.22 103 TYR A N 1
ATOM 772 C CA . TYR A 1 103 ? 46.786 6.256 -27.475 1.00 34.22 103 TYR A CA 1
ATOM 773 C C . TYR A 1 103 ? 46.739 7.413 -28.454 1.00 34.22 103 TYR A C 1
ATOM 775 O O . TYR A 1 103 ? 46.790 8.584 -28.082 1.00 34.22 103 TYR A O 1
ATOM 783 N N . VAL A 1 104 ? 46.588 7.066 -29.733 1.00 31.75 104 VAL A N 1
ATOM 784 C CA . VAL A 1 104 ? 45.813 7.905 -30.645 1.00 31.75 104 VAL A CA 1
ATOM 785 C C . VAL A 1 104 ? 44.596 8.367 -29.843 1.00 31.75 104 VAL A C 1
ATOM 787 O O . VAL A 1 104 ? 43.813 7.527 -29.395 1.00 31.75 104 VAL A O 1
ATOM 790 N N . LEU A 1 105 ? 44.476 9.675 -29.600 1.00 36.72 105 LEU A N 1
ATOM 791 C CA . LEU A 1 105 ? 43.267 10.303 -29.073 1.00 36.72 105 LEU A CA 1
ATOM 792 C C . LEU A 1 105 ? 42.152 10.067 -30.099 1.00 36.72 105 LEU A C 1
ATOM 794 O O . LEU A 1 105 ? 41.802 10.943 -30.885 1.00 36.72 105 LEU A O 1
ATOM 798 N N . SER A 1 106 ? 41.612 8.850 -30.134 1.00 35.09 106 SER A N 1
ATOM 799 C CA . SER A 1 106 ? 40.275 8.615 -30.637 1.00 35.09 106 SER A CA 1
ATOM 800 C C . SER A 1 106 ? 39.379 9.464 -29.753 1.00 35.09 106 SER A C 1
ATOM 802 O O . SER A 1 106 ? 39.387 9.262 -28.536 1.00 35.09 106 SER A O 1
ATOM 804 N N . GLU A 1 107 ? 38.679 10.435 -30.339 1.00 42.38 107 GLU A N 1
ATOM 805 C CA . GLU A 1 107 ? 37.637 11.206 -29.663 1.00 42.38 107 GLU A CA 1
ATOM 806 C C . GLU A 1 107 ? 36.855 10.263 -28.743 1.00 42.38 107 GLU A C 1
ATOM 808 O O . GLU A 1 107 ? 36.230 9.316 -29.223 1.00 42.38 107 GLU A O 1
ATOM 813 N N . ILE A 1 108 ? 36.961 10.447 -27.420 1.00 50.75 108 ILE A N 1
ATOM 814 C CA . ILE A 1 108 ? 36.198 9.627 -26.480 1.00 50.75 108 ILE A CA 1
ATOM 815 C C . ILE A 1 108 ? 34.731 9.900 -26.823 1.00 50.75 108 ILE A C 1
ATOM 817 O O . ILE A 1 108 ? 34.308 11.056 -26.722 1.00 50.75 108 ILE A O 1
ATOM 821 N N . PRO A 1 109 ? 33.962 8.900 -27.290 1.00 62.31 109 PRO A N 1
ATOM 822 C CA . PRO A 1 109 ? 32.620 9.153 -27.777 1.00 62.31 109 PRO A CA 1
ATOM 823 C C . PRO A 1 109 ? 31.771 9.677 -26.618 1.00 62.31 109 PRO A C 1
ATOM 825 O O . PRO A 1 109 ? 31.543 8.981 -25.631 1.00 62.31 109 PRO A O 1
ATOM 828 N N . LEU A 1 110 ? 31.321 10.927 -26.729 1.00 76.56 110 LEU A N 1
ATOM 829 C CA . LEU A 1 110 ? 30.402 11.529 -25.770 1.00 76.56 110 LEU A CA 1
ATOM 830 C C . LEU A 1 110 ? 29.047 10.830 -25.887 1.00 76.56 110 LEU A C 1
ATOM 832 O O . LEU A 1 110 ? 28.377 10.889 -26.921 1.00 76.56 110 LEU A O 1
ATOM 836 N N . HIS A 1 111 ? 28.634 10.168 -24.813 1.00 84.56 111 HIS A N 1
ATOM 837 C CA . HIS A 1 111 ? 27.340 9.512 -24.730 1.00 84.56 111 HIS A CA 1
ATOM 838 C C . HIS A 1 111 ? 26.284 10.517 -24.293 1.00 84.56 111 HIS A C 1
ATOM 840 O O . HIS A 1 111 ? 26.454 11.209 -23.288 1.00 84.56 111 HIS A O 1
ATOM 846 N N . LYS A 1 112 ? 25.168 10.574 -25.027 1.00 93.75 112 LYS A N 1
ATOM 847 C CA . LYS A 1 112 ? 24.006 11.372 -24.642 1.00 93.75 112 LYS A CA 1
ATOM 848 C C . LYS A 1 112 ? 22.962 10.483 -23.989 1.00 93.75 112 LYS A C 1
ATOM 850 O O . LYS A 1 112 ? 22.477 9.523 -24.586 1.00 93.75 112 LYS A O 1
ATOM 855 N N . ILE A 1 113 ? 22.599 10.828 -22.761 1.00 94.62 113 ILE A N 1
ATOM 856 C CA . ILE A 1 113 ? 21.702 10.029 -21.929 1.00 94.62 113 ILE A CA 1
ATOM 857 C C . ILE A 1 113 ? 20.507 10.884 -21.533 1.00 94.62 113 ILE A C 1
ATOM 859 O O . ILE A 1 113 ? 20.664 12.035 -21.124 1.00 94.62 113 ILE A O 1
ATOM 863 N N . ALA A 1 114 ? 19.306 10.317 -21.634 1.00 94.00 114 ALA A N 1
ATOM 864 C CA . ALA A 1 114 ? 18.078 10.907 -21.124 1.00 94.00 114 ALA A CA 1
ATOM 865 C C . ALA A 1 114 ? 17.636 10.228 -19.822 1.00 94.00 114 ALA A C 1
ATOM 867 O O . ALA A 1 114 ? 17.694 9.004 -19.696 1.00 94.00 114 ALA A O 1
ATOM 868 N N . LEU A 1 115 ? 17.139 11.025 -18.874 1.00 94.62 115 LEU A N 1
ATOM 869 C CA . LEU A 1 115 ? 16.581 10.544 -17.611 1.00 94.62 115 LEU A CA 1
ATOM 870 C C . LEU A 1 115 ? 15.161 11.060 -17.407 1.00 94.62 115 LEU A C 1
ATOM 872 O O . LEU A 1 115 ? 14.867 12.227 -17.690 1.00 94.62 115 LEU A O 1
ATOM 876 N N . GLY A 1 116 ? 14.314 10.206 -16.839 1.00 94.50 116 GLY A N 1
ATOM 877 C CA . GLY A 1 116 ? 13.042 10.602 -16.244 1.00 94.50 116 GLY A CA 1
ATOM 878 C C . GLY A 1 116 ? 13.224 10.915 -14.768 1.00 94.50 116 GLY A C 1
ATOM 879 O O . GLY A 1 116 ? 13.725 10.071 -14.029 1.00 94.50 116 GLY A O 1
ATOM 880 N N . ILE A 1 117 ? 12.812 12.102 -14.339 1.00 94.88 117 ILE A N 1
ATOM 881 C CA . ILE A 1 117 ? 13.003 12.624 -12.988 1.00 94.88 117 ILE A CA 1
ATOM 882 C C . ILE A 1 117 ? 11.643 12.917 -12.350 1.00 94.88 117 ILE A C 1
ATOM 884 O O . ILE A 1 117 ? 10.777 13.565 -12.945 1.00 94.88 117 ILE A O 1
ATOM 888 N N . GLU A 1 118 ? 11.500 12.469 -11.111 1.00 94.69 118 GLU A N 1
ATOM 889 C CA . GLU A 1 118 ? 10.406 12.784 -10.202 1.00 94.69 118 GLU A CA 1
ATOM 890 C C . GLU A 1 118 ? 10.954 13.615 -9.037 1.00 94.69 118 GLU A C 1
ATOM 892 O O . GLU A 1 118 ? 12.058 13.350 -8.559 1.00 94.69 118 GLU A O 1
ATOM 897 N N . TYR A 1 119 ? 10.221 14.637 -8.599 1.00 95.75 119 TYR A N 1
ATOM 898 C CA . TYR A 1 119 ? 10.601 15.429 -7.433 1.00 95.75 119 TYR A CA 1
ATOM 899 C C . TYR A 1 119 ? 9.421 16.109 -6.738 1.00 95.75 119 TYR A C 1
ATOM 901 O O . TYR A 1 119 ? 8.487 16.601 -7.383 1.00 95.75 119 TYR A O 1
ATOM 909 N N . ASP A 1 120 ? 9.547 16.210 -5.415 1.00 93.94 120 ASP A N 1
ATOM 910 C CA . ASP A 1 120 ? 8.785 17.128 -4.572 1.00 93.94 120 ASP A CA 1
ATOM 911 C C . ASP A 1 120 ? 9.494 18.493 -4.572 1.00 93.94 120 ASP A C 1
ATOM 913 O O . ASP A 1 120 ? 10.599 18.663 -4.052 1.00 93.94 120 ASP A O 1
ATOM 917 N N . GLY A 1 121 ? 8.860 19.481 -5.202 1.00 93.50 121 GLY A N 1
ATOM 918 C CA . GLY A 1 121 ? 9.411 20.820 -5.391 1.00 93.50 121 GLY A CA 1
ATOM 919 C C . GLY A 1 121 ? 9.296 21.730 -4.171 1.00 93.50 121 GLY A C 1
ATOM 920 O O . GLY A 1 121 ? 9.803 22.852 -4.215 1.00 93.50 121 GLY A O 1
ATOM 921 N N . SER A 1 122 ? 8.645 21.294 -3.092 1.00 92.44 122 SER A N 1
ATOM 922 C CA . SER A 1 122 ? 8.294 22.149 -1.952 1.00 92.44 122 SER A CA 1
ATOM 923 C C . SER A 1 122 ? 9.496 22.768 -1.230 1.00 92.44 122 SER A C 1
ATOM 925 O O . SER A 1 122 ? 9.418 23.899 -0.751 1.00 92.44 122 SER A O 1
ATOM 927 N N . LYS A 1 123 ? 10.634 22.064 -1.196 1.00 93.25 123 LYS A N 1
ATOM 928 C CA . LYS A 1 123 ? 11.880 22.516 -0.546 1.00 93.25 123 LYS A CA 1
ATOM 929 C C . LYS A 1 123 ? 12.848 23.228 -1.493 1.00 93.25 123 LYS A C 1
ATOM 931 O O . LYS A 1 123 ? 13.969 23.557 -1.089 1.00 93.25 123 LYS A O 1
ATOM 936 N N . TYR A 1 124 ? 12.443 23.450 -2.742 1.00 94.50 124 TYR A N 1
ATOM 937 C CA . TYR A 1 124 ? 13.300 23.965 -3.803 1.00 94.50 124 TYR A CA 1
ATOM 938 C C . TYR A 1 124 ? 12.753 25.267 -4.387 1.00 94.50 124 TYR A C 1
ATOM 940 O O . TYR A 1 124 ? 11.553 25.440 -4.606 1.00 94.50 124 TYR A O 1
ATOM 948 N N . TYR A 1 125 ? 13.661 26.175 -4.737 1.00 92.69 125 TYR A N 1
ATOM 949 C CA . TYR A 1 125 ? 13.348 27.448 -5.391 1.00 92.69 125 TYR A CA 1
ATOM 950 C C . TYR A 1 125 ? 13.257 27.283 -6.917 1.00 92.69 125 TYR A C 1
ATOM 952 O O . TYR A 1 125 ? 13.731 28.107 -7.698 1.00 92.69 125 TYR A O 1
ATOM 960 N N . GLY A 1 126 ? 12.623 26.185 -7.331 1.00 91.69 126 GLY A N 1
ATOM 961 C CA . GLY A 1 126 ? 12.381 25.814 -8.716 1.00 91.69 126 GLY A CA 1
ATOM 962 C C . GLY A 1 126 ? 13.420 24.853 -9.281 1.00 91.69 126 GLY A C 1
ATOM 963 O O . GLY A 1 126 ? 14.322 24.364 -8.593 1.00 91.69 126 GLY A O 1
ATOM 964 N N . TRP A 1 127 ? 13.264 24.561 -10.570 1.00 93.31 127 TRP A N 1
ATOM 965 C CA . TRP A 1 127 ? 14.154 23.640 -11.270 1.00 93.31 127 TRP A CA 1
ATOM 966 C C . TRP A 1 127 ? 15.556 24.225 -11.465 1.00 93.31 127 TRP A C 1
ATOM 968 O O . TRP A 1 127 ? 16.542 23.553 -11.191 1.00 93.31 127 TRP A O 1
ATOM 978 N N . GLN A 1 128 ? 15.643 25.455 -11.979 1.00 92.19 128 GLN A N 1
ATOM 979 C CA . GLN A 1 128 ? 16.874 26.007 -12.546 1.00 92.19 128 GLN A CA 1
ATOM 980 C C . GLN A 1 128 ? 17.922 26.346 -11.478 1.00 92.19 128 GLN A C 1
ATOM 982 O O . GLN A 1 128 ? 17.601 27.014 -10.494 1.00 92.19 128 GLN A O 1
ATOM 987 N N . ARG A 1 129 ? 19.180 25.961 -11.736 1.00 90.94 129 ARG A N 1
ATOM 988 C CA . ARG A 1 129 ? 20.332 26.298 -10.886 1.00 90.94 129 ARG A CA 1
ATOM 989 C C . ARG A 1 129 ? 20.520 27.811 -10.765 1.00 90.94 129 ARG A C 1
ATOM 991 O O . ARG A 1 129 ? 20.557 28.519 -11.771 1.00 90.94 129 ARG A O 1
ATOM 998 N N . GLN A 1 130 ? 20.650 28.277 -9.527 1.00 86.38 130 GLN A N 1
ATOM 999 C CA . GLN A 1 130 ? 20.909 29.663 -9.132 1.00 86.38 130 GLN A CA 1
ATOM 1000 C C . GLN A 1 130 ? 21.992 29.651 -8.044 1.00 86.38 130 GLN A C 1
ATOM 1002 O O . GLN A 1 130 ? 22.115 28.665 -7.323 1.00 86.38 130 GLN A O 1
ATOM 1007 N N . ASN A 1 131 ? 22.781 30.719 -7.922 1.00 79.25 131 ASN A N 1
ATOM 1008 C CA . ASN A 1 131 ? 23.945 30.728 -7.023 1.00 79.25 131 ASN A CA 1
ATOM 1009 C C . ASN A 1 131 ? 23.571 30.786 -5.531 1.00 79.25 131 ASN A C 1
ATOM 1011 O O . ASN A 1 131 ? 24.348 30.362 -4.684 1.00 79.25 131 ASN A O 1
ATOM 1015 N N . GLU A 1 132 ? 22.391 31.317 -5.213 1.00 81.88 132 GLU A N 1
ATOM 1016 C CA . GLU A 1 132 ? 22.015 31.711 -3.848 1.00 81.88 132 GLU A CA 1
ATOM 1017 C C . GLU A 1 132 ? 20.965 30.783 -3.217 1.00 81.88 132 GLU A C 1
ATOM 1019 O O . GLU A 1 132 ? 20.785 30.782 -2.000 1.00 81.88 132 GLU A O 1
ATOM 1024 N N . VAL A 1 133 ? 20.265 29.975 -4.024 1.00 88.88 133 VAL A N 1
ATOM 1025 C CA . VAL A 1 133 ? 19.106 29.186 -3.582 1.00 88.88 133 VAL A CA 1
ATOM 1026 C C . VAL A 1 133 ? 19.159 27.740 -4.067 1.00 88.88 133 VAL A C 1
ATOM 1028 O O . VAL A 1 133 ? 19.623 27.439 -5.164 1.00 88.88 133 VAL A O 1
ATOM 1031 N N . ARG A 1 134 ? 18.629 26.826 -3.242 1.00 90.69 134 ARG A N 1
ATOM 1032 C CA . ARG A 1 134 ? 18.572 25.390 -3.555 1.00 90.69 134 ARG A CA 1
ATOM 1033 C C . ARG A 1 134 ? 17.664 25.133 -4.754 1.00 90.69 134 ARG A C 1
ATOM 1035 O O . ARG A 1 134 ? 16.510 25.564 -4.758 1.00 90.69 134 ARG A O 1
ATOM 1042 N N . SER A 1 135 ? 18.153 24.348 -5.710 1.00 95.62 135 SER A N 1
ATOM 1043 C CA . SER A 1 135 ? 17.420 23.978 -6.926 1.00 95.62 135 SER A CA 1
ATOM 1044 C C . SER A 1 135 ? 17.504 22.479 -7.210 1.00 95.62 135 SER A C 1
ATOM 1046 O O . SER A 1 135 ? 18.450 21.807 -6.791 1.00 95.62 135 SER A O 1
ATOM 1048 N N . VAL A 1 136 ? 16.521 21.960 -7.947 1.00 96.19 136 VAL A N 1
ATOM 1049 C CA . VAL A 1 136 ? 16.488 20.543 -8.348 1.00 96.19 136 VAL A CA 1
ATOM 1050 C C . VAL A 1 136 ? 17.637 20.224 -9.311 1.00 96.19 136 VAL A C 1
ATOM 1052 O O . VAL A 1 136 ? 18.306 19.203 -9.154 1.00 96.19 136 VAL A O 1
ATOM 1055 N N . GLN A 1 137 ? 17.921 21.127 -10.259 1.00 96.94 137 GLN A N 1
ATOM 1056 C CA . GLN A 1 137 ? 19.012 20.976 -11.223 1.00 96.94 137 GLN A CA 1
ATOM 1057 C C . GLN A 1 137 ? 20.367 20.806 -10.531 1.00 96.94 137 GLN A C 1
ATOM 1059 O O . GLN A 1 137 ? 21.101 19.886 -10.865 1.00 96.94 137 GLN A O 1
ATOM 1064 N N . GLU A 1 138 ? 20.684 21.645 -9.542 1.00 96.06 138 GLU A N 1
ATOM 1065 C CA . GLU A 1 138 ? 21.963 21.576 -8.826 1.00 96.06 138 GLU A CA 1
ATOM 1066 C C . GLU A 1 138 ? 22.155 20.231 -8.109 1.00 96.06 138 GLU A C 1
ATOM 1068 O O . GLU A 1 138 ? 23.245 19.660 -8.133 1.00 96.06 138 GLU A O 1
ATOM 1073 N N . LYS A 1 139 ? 21.104 19.711 -7.462 1.00 96.88 139 LYS A N 1
ATOM 1074 C 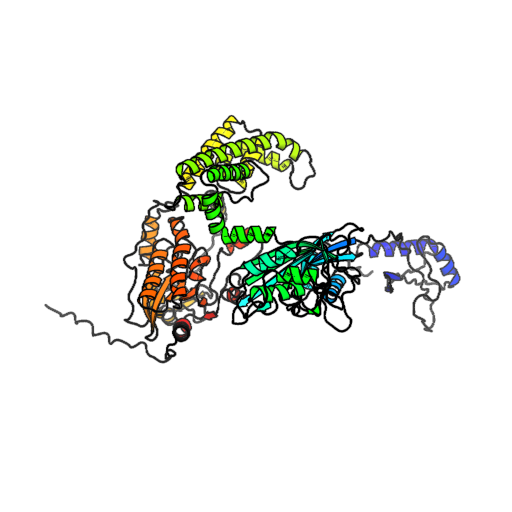CA . LYS A 1 139 ? 21.167 18.418 -6.765 1.00 96.88 139 LYS A CA 1
ATOM 1075 C C . LYS A 1 139 ? 21.357 17.264 -7.736 1.00 96.88 139 LYS A C 1
ATOM 1077 O O . LYS A 1 139 ? 22.176 16.386 -7.469 1.00 96.88 139 LYS A O 1
ATOM 1082 N N . LEU A 1 140 ? 20.655 17.304 -8.864 1.00 97.25 140 LEU A N 1
ATOM 1083 C CA . LEU A 1 140 ? 20.788 16.304 -9.913 1.00 97.25 140 LEU A CA 1
ATOM 1084 C C . LEU A 1 140 ? 22.176 16.329 -10.560 1.00 97.25 140 LEU A C 1
ATOM 1086 O O . LEU A 1 140 ? 22.796 15.280 -10.692 1.00 97.25 140 LEU A O 1
ATOM 1090 N N . GLU A 1 141 ? 22.693 17.508 -10.900 1.00 97.25 141 GLU A N 1
ATOM 1091 C CA . GLU A 1 141 ? 24.038 17.671 -11.467 1.00 97.25 141 GLU A CA 1
ATOM 1092 C C . GLU A 1 141 ? 25.121 17.187 -10.501 1.00 97.25 141 GLU A C 1
ATOM 1094 O O . GLU A 1 141 ? 26.033 16.481 -10.921 1.00 97.25 141 GLU A O 1
ATOM 1099 N N . LYS A 1 142 ? 25.005 17.480 -9.198 1.00 96.00 142 LYS A N 1
ATOM 1100 C CA . LYS A 1 142 ? 25.941 16.977 -8.177 1.00 96.00 142 LYS A CA 1
ATOM 1101 C C . LYS A 1 142 ? 25.936 15.450 -8.089 1.00 96.00 142 LYS A C 1
ATOM 1103 O O . LYS A 1 142 ? 27.005 14.844 -8.115 1.00 96.00 142 LYS A O 1
ATOM 1108 N N . ALA A 1 143 ? 24.755 14.834 -8.031 1.00 96.31 143 ALA A N 1
ATOM 1109 C CA . ALA A 1 143 ? 24.626 13.379 -7.968 1.00 96.31 143 ALA A CA 1
ATOM 1110 C C . ALA A 1 143 ? 25.145 12.701 -9.247 1.00 96.31 143 ALA A C 1
ATOM 1112 O O . ALA A 1 143 ? 25.880 11.716 -9.175 1.00 96.31 143 ALA A O 1
ATOM 1113 N N . LEU A 1 144 ? 24.820 13.256 -10.419 1.00 96.19 144 LEU A N 1
ATOM 1114 C CA . LEU A 1 144 ? 25.323 12.760 -11.700 1.00 96.19 144 LEU A CA 1
ATOM 1115 C C . LEU A 1 144 ? 26.833 12.915 -11.820 1.00 96.19 144 LEU A C 1
ATOM 1117 O O . LEU A 1 144 ? 27.481 11.979 -12.269 1.00 96.19 144 LEU A O 1
ATOM 1121 N N . SER A 1 145 ? 27.392 14.039 -11.373 1.00 95.19 145 SER A N 1
ATOM 1122 C CA . SER A 1 145 ? 28.837 14.278 -11.429 1.00 95.19 145 SER A CA 1
ATOM 1123 C C . SER A 1 145 ? 29.607 13.293 -10.554 1.00 95.19 145 SER A C 1
ATOM 1125 O O . SER A 1 145 ? 30.658 12.797 -10.946 1.00 95.19 145 SER A O 1
ATOM 1127 N N . GLN A 1 146 ? 29.059 12.947 -9.387 1.00 93.56 146 GLN A N 1
ATOM 1128 C CA . GLN A 1 146 ? 29.650 11.948 -8.502 1.00 93.56 146 GLN A CA 1
ATOM 1129 C C . GLN A 1 146 ? 29.612 10.544 -9.111 1.00 93.56 146 GLN A C 1
ATOM 1131 O O . GLN A 1 146 ? 30.586 9.800 -9.009 1.00 93.56 146 GLN A O 1
ATOM 1136 N N . VAL A 1 147 ? 28.508 10.180 -9.771 1.00 92.06 147 VAL A N 1
ATOM 1137 C CA . VAL A 1 147 ? 28.435 8.908 -10.494 1.00 92.06 147 VAL A CA 1
ATOM 1138 C C . VAL A 1 147 ? 29.386 8.935 -11.684 1.00 92.06 147 VAL A C 1
ATOM 1140 O O . VAL A 1 147 ? 30.191 8.023 -11.800 1.00 92.06 147 VAL A O 1
ATOM 1143 N N . ALA A 1 148 ? 29.360 9.960 -12.531 1.00 90.69 148 ALA A N 1
ATOM 1144 C CA . ALA A 1 148 ? 30.186 10.057 -13.733 1.00 90.69 148 ALA A CA 1
ATOM 1145 C C . ALA A 1 148 ? 31.691 10.197 -13.430 1.00 90.69 148 ALA A C 1
ATOM 1147 O O . ALA A 1 148 ? 32.509 9.744 -14.224 1.00 90.69 148 ALA A O 1
ATOM 1148 N N . ASN A 1 149 ? 32.047 10.716 -12.249 1.00 91.56 149 ASN A N 1
ATOM 1149 C CA . ASN A 1 149 ? 33.397 11.157 -11.883 1.00 91.56 149 ASN A CA 1
ATOM 1150 C C . ASN A 1 149 ? 33.927 12.293 -12.783 1.00 91.56 149 ASN A C 1
ATOM 1152 O O . ASN A 1 149 ? 35.124 12.406 -13.024 1.00 91.56 149 ASN A O 1
ATOM 1156 N N . GLU A 1 150 ? 33.020 13.135 -13.275 1.00 90.31 150 GLU A N 1
ATOM 1157 C CA . GLU A 1 150 ? 33.299 14.331 -14.074 1.00 90.31 150 GLU A CA 1
ATOM 1158 C C . GLU A 1 150 ? 32.156 15.347 -13.894 1.00 90.31 150 GLU A C 1
ATOM 1160 O O . GLU A 1 150 ? 31.054 14.952 -13.509 1.00 90.31 150 GLU A O 1
ATOM 1165 N N . PRO A 1 151 ? 32.363 16.652 -14.141 1.00 92.75 151 PRO A N 1
ATOM 1166 C CA . PRO A 1 151 ? 31.295 17.643 -14.028 1.00 92.75 151 PRO A CA 1
ATOM 1167 C C . PRO A 1 151 ? 30.195 17.432 -15.079 1.00 92.75 151 PRO A C 1
ATOM 1169 O O . PRO A 1 151 ? 30.439 17.557 -16.277 1.00 92.75 151 PRO A O 1
ATOM 1172 N N . ILE A 1 152 ? 28.962 17.188 -14.630 1.00 95.56 152 ILE A N 1
ATOM 1173 C CA . ILE A 1 152 ? 27.794 16.995 -15.498 1.00 95.56 152 ILE A CA 1
ATOM 1174 C C . ILE A 1 152 ? 26.885 18.224 -15.472 1.00 95.56 152 ILE A C 1
ATOM 1176 O O . ILE A 1 152 ? 26.499 18.708 -14.408 1.00 95.56 152 ILE A O 1
ATOM 1180 N N . ASN A 1 153 ? 26.478 18.681 -16.659 1.00 94.62 153 ASN A N 1
ATOM 1181 C CA . ASN A 1 153 ? 25.431 19.687 -16.840 1.00 94.62 153 ASN A CA 1
ATOM 1182 C C . ASN A 1 153 ? 24.191 19.038 -17.462 1.00 94.62 153 ASN A C 1
ATOM 1184 O O . ASN A 1 153 ? 24.302 18.279 -18.426 1.00 94.62 153 ASN A O 1
ATOM 1188 N N . VAL A 1 154 ? 23.004 19.360 -16.942 1.00 96.12 154 VAL A N 1
ATOM 1189 C CA . VAL A 1 154 ? 21.741 18.782 -17.430 1.00 96.12 154 VAL A CA 1
ATOM 1190 C C . VAL A 1 154 ? 20.867 19.814 -18.137 1.00 96.12 154 VAL A C 1
ATOM 1192 O O . VAL A 1 154 ? 20.768 20.977 -17.742 1.00 96.12 154 VAL A O 1
ATOM 1195 N N . PHE A 1 155 ? 20.125 19.358 -19.142 1.00 93.88 155 PHE A N 1
ATOM 1196 C CA . PHE A 1 155 ? 19.143 20.161 -19.867 1.00 93.88 155 PHE A CA 1
ATOM 1197 C C . PHE A 1 155 ? 17.754 19.538 -19.734 1.00 93.88 155 PHE A C 1
ATOM 1199 O O . PHE A 1 155 ? 17.531 18.411 -20.172 1.00 93.88 155 PHE A O 1
ATOM 1206 N N . CYS A 1 156 ? 16.799 20.279 -19.167 1.00 92.88 156 CYS A N 1
ATOM 1207 C CA . CYS A 1 156 ? 15.428 19.807 -18.936 1.00 92.88 156 CYS A CA 1
ATOM 1208 C C . CYS A 1 156 ? 14.466 20.068 -20.104 1.00 92.88 156 CYS A C 1
ATOM 1210 O O . CYS A 1 156 ? 14.682 20.955 -20.935 1.00 92.88 156 CYS A O 1
ATOM 1212 N N . ALA A 1 157 ? 13.355 19.328 -20.126 1.00 87.88 157 ALA A N 1
ATOM 1213 C CA . ALA A 1 157 ? 12.263 19.491 -21.083 1.00 87.88 157 ALA A CA 1
ATOM 1214 C C . ALA A 1 157 ? 11.415 20.748 -20.831 1.00 87.88 157 ALA A C 1
ATOM 1216 O O . ALA A 1 157 ? 10.951 21.397 -21.783 1.00 87.88 157 ALA A O 1
ATOM 1217 N N . GLY A 1 158 ? 11.230 21.115 -19.560 1.00 85.69 158 GLY A N 1
ATOM 1218 C CA . GLY A 1 158 ? 10.533 22.328 -19.142 1.00 85.69 158 GLY A CA 1
ATOM 1219 C C . GLY A 1 158 ? 10.960 22.774 -17.747 1.00 85.69 158 GLY A C 1
ATOM 1220 O O . GLY A 1 158 ? 11.093 21.960 -16.844 1.00 85.69 158 GLY A O 1
ATOM 1221 N N . ARG A 1 159 ? 11.164 24.078 -17.553 1.00 88.75 159 ARG A N 1
ATOM 1222 C CA . ARG A 1 159 ? 11.467 24.629 -16.224 1.00 88.75 159 ARG A CA 1
ATOM 1223 C C . ARG A 1 159 ? 10.196 24.653 -15.374 1.00 88.75 159 ARG A C 1
ATOM 1225 O O . ARG A 1 159 ? 9.126 24.968 -15.894 1.00 88.75 159 ARG A O 1
ATOM 1232 N N . THR A 1 160 ? 10.330 24.356 -14.087 1.00 91.06 160 THR A N 1
ATOM 1233 C CA . THR A 1 160 ? 9.262 24.520 -13.093 1.00 91.06 160 THR A CA 1
ATOM 1234 C C . THR A 1 160 ? 9.622 25.615 -12.093 1.00 91.06 160 THR A C 1
ATOM 1236 O O . THR A 1 160 ? 10.797 25.783 -11.749 1.00 91.06 160 THR A O 1
ATOM 1239 N N . ASP A 1 161 ? 8.605 26.352 -11.641 1.00 89.31 161 ASP A N 1
ATOM 1240 C CA . ASP A 1 161 ? 8.744 27.429 -10.655 1.00 89.31 161 ASP A CA 1
ATOM 1241 C C . ASP A 1 161 ? 9.010 26.867 -9.244 1.00 89.31 161 ASP A C 1
ATOM 1243 O O . ASP A 1 161 ? 8.908 25.660 -9.006 1.00 89.31 161 ASP A O 1
ATOM 1247 N N . ALA A 1 162 ? 9.329 27.747 -8.292 1.00 90.56 162 ALA A N 1
ATOM 1248 C CA . ALA A 1 162 ? 9.476 27.386 -6.883 1.00 90.56 162 ALA A CA 1
ATOM 1249 C C . ALA A 1 162 ? 8.204 26.729 -6.322 1.00 90.56 162 ALA A C 1
ATOM 1251 O O . ALA A 1 162 ? 7.100 27.236 -6.532 1.00 90.56 162 ALA A O 1
ATOM 1252 N N . GLY A 1 163 ? 8.366 25.607 -5.614 1.00 89.56 163 GLY A N 1
ATOM 1253 C CA . GLY A 1 163 ? 7.260 24.849 -5.022 1.00 89.56 163 GLY A CA 1
ATOM 1254 C C . GLY A 1 163 ? 6.442 23.986 -5.991 1.00 89.56 163 GLY A C 1
ATOM 1255 O O . GLY A 1 163 ? 5.471 23.378 -5.554 1.00 89.56 163 GLY A O 1
ATOM 1256 N N . VAL A 1 164 ? 6.790 23.937 -7.283 1.00 93.44 164 VAL A N 1
ATOM 1257 C CA . VAL A 1 164 ? 6.106 23.103 -8.290 1.00 93.44 164 VAL A CA 1
ATOM 1258 C C . VAL A 1 164 ? 6.759 21.726 -8.370 1.00 93.44 164 VAL A C 1
ATOM 1260 O O . VAL A 1 164 ? 7.984 21.626 -8.439 1.00 93.44 164 VAL A O 1
ATOM 1263 N N . HIS A 1 165 ? 5.940 20.682 -8.444 1.00 93.06 165 HIS A N 1
ATOM 1264 C CA . HIS A 1 165 ? 6.362 19.280 -8.470 1.00 93.06 165 HIS A CA 1
ATOM 1265 C C . HIS A 1 165 ? 6.500 18.737 -9.893 1.00 93.06 165 HIS A C 1
ATOM 1267 O O . HIS A 1 165 ? 5.960 19.300 -10.855 1.00 93.06 165 HIS A O 1
ATOM 1273 N N . ALA A 1 166 ? 7.163 17.593 -10.043 1.00 93.25 166 ALA A N 1
ATOM 1274 C CA . ALA A 1 166 ? 7.109 16.827 -11.284 1.00 93.25 166 ALA A CA 1
ATOM 1275 C C . ALA A 1 166 ? 7.136 15.326 -11.025 1.00 93.25 166 ALA A C 1
ATOM 1277 O O . ALA A 1 166 ? 7.884 14.848 -10.182 1.00 93.25 166 ALA A O 1
ATOM 1278 N N . THR A 1 167 ? 6.367 14.581 -11.811 1.00 88.69 167 THR A N 1
ATOM 1279 C CA . THR A 1 167 ? 6.427 13.112 -11.878 1.00 88.69 167 THR A CA 1
ATOM 1280 C C . THR A 1 167 ? 7.096 12.628 -13.160 1.00 88.69 167 THR A C 1
ATOM 1282 O O . THR A 1 167 ? 7.578 11.502 -13.232 1.00 88.69 167 THR A O 1
ATOM 1285 N N . GLY A 1 168 ? 7.129 13.484 -14.183 1.00 85.75 168 GLY A N 1
ATOM 1286 C CA . GLY A 1 168 ? 7.600 13.143 -15.519 1.00 85.75 168 GLY A CA 1
ATOM 1287 C C . GLY A 1 168 ? 8.535 14.187 -16.118 1.00 85.75 168 GLY A C 1
ATOM 1288 O O . GLY A 1 168 ? 8.475 14.446 -17.321 1.00 85.75 168 GLY A O 1
ATOM 1289 N N . GLN A 1 169 ? 9.375 14.837 -15.313 1.00 92.38 169 GLN A N 1
ATOM 1290 C CA . GLN A 1 169 ? 10.387 15.730 -15.871 1.00 92.38 169 GLN A CA 1
ATOM 1291 C C . GLN A 1 169 ? 11.391 14.905 -16.680 1.00 92.38 169 GLN A C 1
ATOM 1293 O O . GLN A 1 169 ? 11.843 13.860 -16.228 1.00 92.38 169 GLN A O 1
ATOM 1298 N N . VAL A 1 170 ? 11.766 15.378 -17.865 1.00 92.88 170 VAL A N 1
ATOM 1299 C CA . VAL A 1 170 ? 12.791 14.719 -18.682 1.00 92.88 170 VAL A CA 1
ATOM 1300 C C . VAL A 1 170 ? 14.010 15.614 -18.758 1.00 92.88 170 VAL A C 1
ATOM 1302 O O . VAL A 1 170 ? 13.887 16.812 -19.030 1.00 92.88 170 VAL A O 1
ATOM 1305 N N . VAL A 1 171 ? 15.184 15.036 -18.544 1.00 95.62 171 VAL A N 1
ATOM 1306 C CA . VAL A 1 171 ? 16.467 15.707 -18.757 1.00 95.62 171 VAL A CA 1
ATOM 1307 C C . VAL A 1 171 ? 17.321 14.924 -19.735 1.00 95.62 171 VAL A C 1
ATOM 1309 O O . VAL A 1 171 ? 17.113 13.727 -19.912 1.00 95.62 171 VAL A O 1
ATOM 1312 N N . HIS A 1 172 ? 18.297 15.591 -20.340 1.00 96.44 172 HIS A N 1
ATOM 1313 C CA . HIS A 1 172 ? 19.435 14.913 -20.946 1.00 96.44 172 HIS A CA 1
ATOM 1314 C C . HIS A 1 172 ? 20.749 15.547 -20.505 1.00 96.44 172 HIS A C 1
ATOM 1316 O O . HIS A 1 172 ? 20.769 16.719 -20.113 1.00 96.44 172 HIS A O 1
ATOM 1322 N N . PHE A 1 173 ? 21.817 14.765 -20.579 1.00 96.12 173 PHE A N 1
ATOM 1323 C CA . PHE A 1 173 ? 23.190 15.194 -20.350 1.00 96.12 173 PHE A CA 1
ATOM 1324 C C . PHE A 1 173 ? 24.141 14.410 -21.254 1.00 96.12 173 PHE A C 1
ATOM 1326 O O . PHE A 1 173 ? 23.763 13.383 -21.825 1.00 96.12 173 PHE A O 1
ATOM 1333 N N . GLU A 1 174 ? 25.354 14.925 -21.393 1.00 94.56 174 GLU A N 1
ATOM 1334 C CA . GLU A 1 174 ? 26.441 14.299 -22.140 1.00 94.56 174 GLU A CA 1
ATOM 1335 C C . GLU A 1 174 ? 27.533 13.885 -21.153 1.00 94.56 174 GLU A C 1
ATOM 1337 O O . GLU A 1 174 ? 27.791 14.605 -20.186 1.00 94.56 174 GLU A O 1
ATOM 1342 N N . THR A 1 175 ? 28.127 12.712 -21.357 1.00 92.25 175 THR A N 1
ATOM 1343 C CA . THR A 1 175 ? 29.177 12.177 -20.483 1.00 92.25 175 THR A CA 1
ATOM 1344 C C . THR A 1 175 ? 30.156 11.310 -21.267 1.00 92.25 175 THR A C 1
ATOM 1346 O O . THR A 1 175 ? 29.771 10.626 -22.218 1.00 92.25 175 THR A O 1
ATOM 1349 N N . SER A 1 176 ? 31.422 11.328 -20.858 1.00 87.12 176 SER A N 1
ATOM 1350 C CA . SER A 1 176 ? 32.449 10.395 -21.335 1.00 87.12 176 SER A CA 1
ATOM 1351 C C . SER A 1 176 ? 32.424 9.065 -20.561 1.00 87.12 176 SER A C 1
ATOM 1353 O O . SER A 1 176 ? 32.995 8.060 -20.991 1.00 87.12 176 SER A O 1
ATOM 1355 N N . ALA A 1 177 ? 31.732 9.030 -19.415 1.00 86.50 177 ALA A N 1
ATOM 1356 C CA . ALA A 1 177 ? 31.711 7.893 -18.510 1.00 86.50 177 ALA A CA 1
ATOM 1357 C C . ALA A 1 177 ? 30.795 6.767 -19.017 1.00 86.50 177 ALA A C 1
ATOM 1359 O O . ALA A 1 177 ? 29.567 6.848 -18.962 1.00 86.50 177 ALA A O 1
ATOM 1360 N N . VAL A 1 178 ? 31.394 5.644 -19.413 1.00 85.81 178 VAL A N 1
ATOM 1361 C CA . VAL A 1 178 ? 30.649 4.434 -19.790 1.00 85.81 178 VAL A CA 1
ATOM 1362 C C . VAL A 1 178 ? 30.204 3.686 -18.535 1.00 85.81 178 VAL A C 1
ATOM 1364 O O . VAL A 1 178 ? 31.021 3.109 -17.814 1.00 85.81 178 VAL A O 1
ATOM 1367 N N . ARG A 1 179 ? 28.896 3.669 -18.261 1.00 86.50 179 ARG A N 1
ATOM 1368 C CA . ARG A 1 179 ? 28.302 2.982 -17.101 1.00 86.50 179 ARG A CA 1
ATOM 1369 C C . ARG A 1 179 ? 27.070 2.176 -17.496 1.00 86.50 179 ARG A C 1
ATOM 1371 O O . ARG A 1 179 ? 26.419 2.459 -18.490 1.00 86.50 179 ARG A O 1
ATOM 1378 N N . LYS A 1 180 ? 26.735 1.177 -16.676 1.00 89.50 180 LYS A N 1
ATOM 1379 C CA . LYS A 1 180 ? 25.475 0.425 -16.790 1.00 89.50 180 LYS A CA 1
ATOM 1380 C C . LYS A 1 180 ? 24.300 1.283 -16.316 1.00 89.50 180 LYS A C 1
ATOM 1382 O O . LYS A 1 180 ? 24.464 2.052 -15.371 1.00 89.50 180 LYS A O 1
ATOM 1387 N N . ASP A 1 181 ? 23.103 1.030 -16.836 1.00 89.50 181 ASP A N 1
ATOM 1388 C CA . ASP A 1 181 ? 21.845 1.695 -16.447 1.00 89.50 181 ASP A CA 1
ATOM 1389 C C . ASP A 1 181 ? 21.608 1.757 -14.930 1.00 89.50 181 ASP A C 1
ATOM 1391 O O . ASP A 1 181 ? 21.099 2.748 -14.404 1.00 89.50 181 ASP A O 1
ATOM 1395 N N . ALA A 1 182 ? 22.016 0.714 -14.199 1.00 86.69 182 ALA A N 1
ATOM 1396 C CA . ALA A 1 182 ? 21.917 0.660 -12.740 1.00 86.69 182 ALA A CA 1
ATOM 1397 C C . ALA A 1 182 ? 22.687 1.801 -12.046 1.00 86.69 182 ALA A C 1
ATOM 1399 O O . ALA A 1 182 ? 22.257 2.293 -11.004 1.00 86.69 182 ALA A O 1
ATOM 1400 N N . ALA A 1 183 ? 23.802 2.260 -12.621 1.00 90.38 183 ALA A N 1
ATOM 1401 C CA . ALA A 1 183 ? 24.559 3.388 -12.089 1.00 90.38 183 ALA A CA 1
ATOM 1402 C C . ALA A 1 183 ? 23.785 4.703 -12.255 1.00 90.38 183 ALA A C 1
ATOM 1404 O O . ALA A 1 183 ? 23.686 5.476 -11.307 1.00 90.38 183 ALA A O 1
ATOM 1405 N N . TRP A 1 184 ? 23.178 4.923 -13.424 1.00 93.44 184 TRP A N 1
ATOM 1406 C CA . TRP A 1 184 ? 22.400 6.131 -13.722 1.00 93.44 184 TRP A CA 1
ATOM 1407 C C . TRP A 1 184 ? 21.036 6.180 -13.029 1.00 93.44 184 TRP A C 1
ATOM 1409 O O . TRP A 1 184 ? 20.441 7.247 -12.921 1.00 93.44 184 TRP A O 1
ATOM 1419 N N . THR A 1 185 ? 20.552 5.040 -12.534 1.00 92.75 185 THR A N 1
ATOM 1420 C CA . THR A 1 185 ? 19.304 4.928 -11.768 1.00 92.75 185 THR A CA 1
ATOM 1421 C C . THR A 1 185 ? 19.583 4.788 -10.274 1.00 92.75 185 THR A C 1
ATOM 1423 O O . THR A 1 185 ? 19.538 5.775 -9.546 1.00 92.75 185 THR A O 1
ATOM 1426 N N . MET A 1 186 ? 19.915 3.585 -9.798 1.00 89.44 186 MET A N 1
ATOM 1427 C CA . MET A 1 186 ? 20.168 3.315 -8.378 1.00 89.44 186 MET A CA 1
ATOM 1428 C C . MET A 1 186 ? 21.362 4.112 -7.844 1.00 89.44 186 MET A C 1
ATOM 1430 O O . MET A 1 186 ? 21.288 4.662 -6.746 1.00 89.44 186 MET A O 1
ATOM 1434 N N . GLY A 1 187 ? 22.444 4.206 -8.622 1.00 92.81 187 GLY A N 1
ATOM 1435 C CA . GLY A 1 187 ? 23.639 4.955 -8.229 1.00 92.81 187 GLY A CA 1
ATOM 1436 C C . GLY A 1 187 ? 23.360 6.448 -8.048 1.00 92.81 187 GLY A C 1
ATOM 1437 O O . GLY A 1 187 ? 23.725 7.021 -7.024 1.00 92.81 187 GLY A O 1
ATOM 1438 N N . VAL A 1 188 ? 22.645 7.070 -8.986 1.00 95.19 188 VAL A N 1
ATOM 1439 C CA . VAL A 1 188 ? 22.243 8.482 -8.874 1.00 95.19 188 VAL A CA 1
ATOM 1440 C C . VAL A 1 188 ? 21.253 8.675 -7.723 1.00 95.19 188 VAL A C 1
ATOM 1442 O O . VAL A 1 188 ? 21.457 9.570 -6.911 1.00 95.19 188 VAL A O 1
ATOM 1445 N N . ASN A 1 189 ? 20.249 7.803 -7.577 1.00 96.06 189 ASN A N 1
ATOM 1446 C CA . ASN A 1 189 ? 19.268 7.881 -6.484 1.00 96.06 189 ASN A CA 1
ATOM 1447 C C . ASN A 1 189 ? 19.895 7.746 -5.094 1.00 96.06 189 ASN A C 1
ATOM 1449 O O . ASN A 1 189 ? 19.410 8.358 -4.153 1.00 96.06 189 ASN A O 1
ATOM 1453 N N . THR A 1 190 ? 20.987 6.991 -4.964 1.00 95.25 190 THR A N 1
ATOM 1454 C CA . THR A 1 190 ? 21.729 6.875 -3.698 1.00 95.25 190 THR A CA 1
ATOM 1455 C C . THR A 1 190 ? 22.402 8.195 -3.309 1.00 95.25 190 THR A C 1
ATOM 1457 O O . THR A 1 190 ? 22.559 8.483 -2.126 1.00 95.25 190 THR A O 1
ATOM 1460 N N . ASN A 1 191 ? 22.778 9.013 -4.297 1.00 93.69 191 ASN A N 1
ATOM 1461 C CA . ASN A 1 191 ? 23.422 10.313 -4.095 1.00 93.69 191 ASN A CA 1
ATOM 1462 C C . ASN A 1 191 ? 22.424 11.490 -4.102 1.00 93.69 191 ASN A C 1
ATOM 1464 O O . ASN A 1 191 ? 22.808 12.630 -3.833 1.00 93.69 191 ASN A O 1
ATOM 1468 N N . LEU A 1 192 ? 21.148 11.238 -4.410 1.00 96.31 192 LEU A N 1
ATOM 1469 C CA . LEU A 1 192 ? 20.092 12.245 -4.400 1.00 96.31 192 LEU A CA 1
ATOM 1470 C C . LEU A 1 192 ? 19.423 12.350 -3.018 1.00 96.31 192 LEU A C 1
ATOM 1472 O O . LEU A 1 192 ? 19.325 11.365 -2.287 1.00 96.31 192 LEU A O 1
ATOM 1476 N N . PRO A 1 193 ? 18.915 13.537 -2.642 1.00 95.56 193 PRO A N 1
ATOM 1477 C CA . PRO A 1 193 ? 18.000 13.668 -1.512 1.00 95.56 193 PRO A CA 1
ATOM 1478 C C . PRO A 1 193 ? 16.707 12.871 -1.751 1.00 95.56 193 PRO A C 1
ATOM 1480 O O . PRO A 1 193 ? 16.252 12.762 -2.883 1.00 95.56 193 PRO A O 1
ATOM 1483 N N . GLY A 1 194 ? 16.056 12.389 -0.686 1.00 93.94 194 GLY A N 1
ATOM 1484 C CA . GLY A 1 194 ? 14.852 11.545 -0.792 1.00 93.94 194 GLY A CA 1
ATOM 1485 C C . GLY A 1 194 ? 13.602 12.203 -1.404 1.00 93.94 194 GLY A C 1
ATOM 1486 O O . GLY A 1 194 ? 12.578 11.541 -1.525 1.00 93.94 194 GLY A O 1
ATOM 1487 N N . ASP A 1 195 ? 13.666 13.486 -1.768 1.00 95.06 195 ASP A N 1
ATOM 1488 C CA . ASP A 1 195 ? 12.617 14.235 -2.470 1.00 95.06 195 ASP A CA 1
ATOM 1489 C C . ASP A 1 195 ? 12.905 14.436 -3.975 1.00 95.06 195 ASP A C 1
ATOM 1491 O O . ASP A 1 195 ? 12.130 15.110 -4.652 1.00 95.06 195 ASP A O 1
ATOM 1495 N N . ILE A 1 196 ? 13.973 13.834 -4.519 1.00 97.25 196 ILE A N 1
ATOM 1496 C CA . ILE A 1 196 ? 14.280 13.779 -5.958 1.00 97.25 196 ILE A CA 1
ATOM 1497 C C . ILE A 1 196 ? 14.675 12.343 -6.322 1.00 97.25 196 ILE A C 1
ATOM 1499 O O . ILE A 1 196 ? 15.541 11.755 -5.680 1.00 97.25 196 ILE A O 1
ATOM 1503 N N . ALA A 1 197 ? 14.098 11.789 -7.387 1.00 95.50 197 ALA A N 1
ATOM 1504 C CA . ALA A 1 197 ? 14.414 10.443 -7.849 1.00 95.50 197 ALA A CA 1
ATOM 1505 C C . ALA A 1 197 ? 14.455 10.333 -9.379 1.00 95.50 197 ALA A C 1
ATOM 1507 O O . ALA A 1 197 ? 13.587 10.828 -10.097 1.00 95.50 197 ALA A O 1
ATOM 1508 N N . VAL A 1 198 ? 15.444 9.602 -9.878 1.00 95.38 198 VAL A N 1
ATOM 1509 C CA . VAL A 1 198 ? 15.503 9.066 -11.237 1.00 95.38 198 VAL A CA 1
ATOM 1510 C C . VAL A 1 198 ? 14.566 7.861 -11.337 1.00 95.38 198 VAL A C 1
ATOM 1512 O O . VAL A 1 198 ? 14.687 6.894 -10.581 1.00 95.38 198 VAL A O 1
ATOM 1515 N N . ARG A 1 199 ? 13.640 7.915 -12.295 1.00 91.56 199 ARG A N 1
ATOM 1516 C CA . ARG A 1 199 ? 12.624 6.889 -12.580 1.00 91.56 199 ARG A CA 1
ATOM 1517 C C . ARG A 1 199 ? 13.054 5.921 -13.675 1.00 91.56 199 ARG A C 1
ATOM 1519 O O . ARG A 1 199 ? 12.725 4.742 -13.611 1.00 91.56 199 ARG A O 1
ATOM 1526 N N . TRP A 1 200 ? 13.759 6.421 -14.685 1.00 93.19 200 TRP A N 1
ATOM 1527 C CA . TRP A 1 200 ? 14.262 5.633 -15.806 1.00 93.19 200 TRP A CA 1
ATOM 1528 C C . TRP A 1 200 ? 15.458 6.326 -16.459 1.00 93.19 200 TRP A C 1
ATOM 1530 O O . TRP A 1 200 ? 15.627 7.540 -16.332 1.00 93.19 200 TRP A O 1
ATOM 1540 N N . VAL A 1 201 ? 16.255 5.540 -17.181 1.00 93.25 201 VAL A N 1
ATOM 1541 C CA . VAL A 1 201 ? 17.388 5.984 -18.000 1.00 93.25 201 VAL A CA 1
ATOM 1542 C C . VAL A 1 201 ? 17.242 5.435 -19.412 1.00 93.25 201 VAL A C 1
ATOM 1544 O O . VAL A 1 201 ? 16.680 4.355 -19.601 1.00 93.25 201 VAL A O 1
ATOM 1547 N N . LYS A 1 202 ? 17.699 6.195 -20.407 1.00 90.88 202 LYS A N 1
ATOM 1548 C CA . LYS A 1 202 ? 17.751 5.742 -21.793 1.00 90.88 202 LYS A CA 1
ATOM 1549 C C . LYS A 1 202 ? 18.874 6.431 -22.558 1.00 90.88 202 LYS A C 1
ATOM 1551 O O . LYS A 1 202 ? 18.952 7.658 -22.546 1.00 90.88 202 LYS A O 1
ATOM 1556 N N . ASP A 1 203 ? 19.668 5.649 -23.280 1.00 91.31 203 ASP A N 1
ATOM 1557 C CA . ASP A 1 203 ? 20.600 6.182 -24.271 1.00 91.31 203 ASP A CA 1
ATOM 1558 C C . ASP A 1 203 ? 19.826 6.795 -25.436 1.00 91.31 203 ASP A C 1
ATOM 1560 O O . ASP A 1 203 ? 18.869 6.206 -25.958 1.00 91.31 203 ASP A O 1
ATOM 1564 N N . VAL A 1 204 ? 20.222 8.000 -25.830 1.00 90.25 204 VAL A N 1
ATOM 1565 C CA . VAL A 1 204 ? 19.554 8.756 -26.887 1.00 90.25 204 VAL A CA 1
ATOM 1566 C C . VAL A 1 2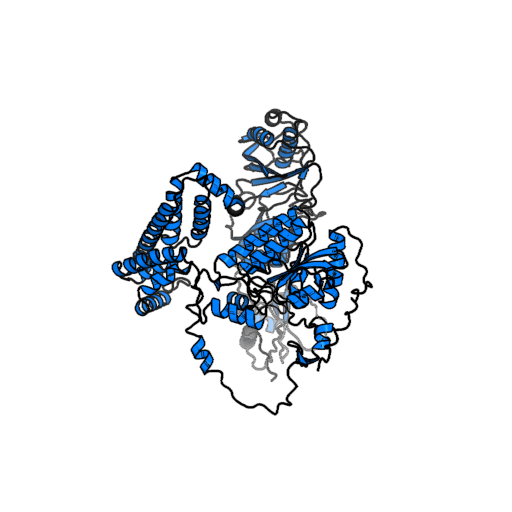04 ? 20.548 9.178 -27.967 1.00 90.25 204 VAL A C 1
ATOM 1568 O O . VAL A 1 204 ? 21.733 9.354 -27.685 1.00 90.25 204 VAL A O 1
ATOM 1571 N N . PRO A 1 205 ? 20.078 9.357 -29.212 1.00 88.25 205 PRO A N 1
ATOM 1572 C CA . PRO A 1 205 ? 20.915 9.876 -30.285 1.00 88.25 205 PRO A CA 1
ATOM 1573 C C . PRO A 1 205 ? 21.490 11.265 -29.973 1.00 88.25 205 PRO A C 1
ATOM 1575 O O . PRO A 1 205 ? 20.915 12.022 -29.183 1.00 88.25 205 PRO A O 1
ATOM 1578 N N . SER A 1 206 ? 22.595 11.632 -30.621 1.00 87.19 206 SER A N 1
ATOM 1579 C CA . SER A 1 206 ? 23.284 12.907 -30.382 1.00 87.19 206 SER A CA 1
ATOM 1580 C C . SER A 1 206 ? 22.436 14.129 -30.757 1.00 87.19 206 SER A C 1
ATOM 1582 O O . SER A 1 206 ? 22.592 15.190 -30.150 1.00 87.19 206 SER A O 1
ATOM 1584 N N . GLU A 1 207 ? 21.478 13.991 -31.674 1.00 89.31 207 GLU A N 1
ATOM 1585 C CA . GLU A 1 207 ? 20.518 15.035 -32.046 1.00 89.31 207 GLU A CA 1
ATOM 1586 C C . GLU A 1 207 ? 19.403 15.267 -31.011 1.00 89.31 207 GLU A C 1
ATOM 1588 O O . GLU A 1 207 ? 18.668 16.256 -31.097 1.00 89.31 207 GLU A O 1
ATOM 1593 N N . PHE A 1 208 ? 19.244 14.377 -30.026 1.00 90.06 208 PHE A N 1
ATOM 1594 C CA . PHE A 1 208 ? 18.203 14.527 -29.015 1.00 90.06 208 PHE A CA 1
ATOM 1595 C C . PHE A 1 208 ? 18.470 15.737 -28.116 1.00 90.06 208 PHE A C 1
ATOM 1597 O O . PHE A 1 208 ? 19.568 15.925 -27.592 1.00 90.06 208 PHE A O 1
ATOM 1604 N N . HIS A 1 209 ? 17.426 16.523 -27.856 1.00 90.50 209 HIS A N 1
ATOM 1605 C CA . HIS A 1 209 ? 17.468 17.582 -26.861 1.00 90.50 209 HIS A CA 1
ATOM 1606 C C . HIS A 1 209 ? 16.147 17.639 -26.093 1.00 90.50 209 HIS A C 1
ATOM 1608 O O . HIS A 1 209 ? 15.128 18.070 -26.630 1.00 90.50 209 HIS A O 1
ATOM 1614 N N . ALA A 1 210 ? 16.174 17.332 -24.791 1.00 88.12 210 ALA A N 1
ATOM 1615 C CA . ALA A 1 210 ? 14.979 17.232 -23.938 1.00 88.12 210 ALA A CA 1
ATOM 1616 C C . ALA A 1 210 ? 13.975 18.397 -24.109 1.00 88.12 210 ALA A C 1
ATOM 1618 O O . ALA A 1 210 ? 12.769 18.180 -24.174 1.00 88.12 210 ALA A O 1
ATOM 1619 N N . ARG A 1 211 ? 14.458 19.645 -24.231 1.00 86.25 211 ARG A N 1
ATOM 1620 C CA . ARG A 1 211 ? 13.612 20.827 -24.495 1.00 86.25 211 ARG A CA 1
ATOM 1621 C C . ARG A 1 211 ? 13.057 20.937 -25.920 1.00 86.25 211 ARG A C 1
ATOM 1623 O O . ARG A 1 211 ? 11.873 21.233 -26.070 1.00 86.25 211 ARG A O 1
ATOM 1630 N N . PHE A 1 212 ? 13.902 20.811 -26.941 1.00 84.88 212 PHE A N 1
ATOM 1631 C CA . PHE A 1 212 ? 13.540 21.126 -28.328 1.00 84.88 212 PHE A CA 1
ATOM 1632 C C . PHE A 1 212 ? 12.888 19.943 -29.044 1.00 84.88 212 PHE A C 1
ATOM 1634 O O . PHE A 1 212 ? 12.034 20.153 -29.896 1.00 84.88 212 PHE A O 1
ATOM 1641 N N . SER A 1 213 ? 13.207 18.715 -28.635 1.00 85.75 213 SER A N 1
ATOM 1642 C CA . SER A 1 213 ? 12.553 17.497 -29.120 1.00 85.75 213 SER A CA 1
ATOM 1643 C C . SER A 1 213 ? 11.151 17.297 -28.522 1.00 85.75 213 SER A C 1
ATOM 1645 O O . SER A 1 213 ? 10.367 16.507 -29.040 1.00 85.75 213 SER A O 1
ATOM 1647 N N . ALA A 1 214 ? 10.804 18.000 -27.436 1.00 84.62 214 ALA A N 1
ATOM 1648 C CA . ALA A 1 214 ? 9.491 17.889 -26.806 1.00 84.62 214 ALA A CA 1
ATOM 1649 C C . ALA A 1 214 ? 8.409 18.659 -27.586 1.00 84.62 214 ALA A C 1
ATOM 1651 O O . ALA A 1 214 ? 8.431 19.892 -27.658 1.00 84.62 214 ALA A O 1
ATOM 1652 N N . THR A 1 215 ? 7.418 17.923 -28.095 1.00 84.56 215 THR A N 1
ATOM 1653 C CA . THR A 1 215 ? 6.295 18.441 -28.901 1.00 84.56 215 THR A CA 1
ATOM 1654 C C . THR A 1 215 ? 5.146 19.004 -28.066 1.00 84.56 215 THR A C 1
ATOM 1656 O O . THR A 1 215 ? 4.421 19.888 -28.521 1.00 84.56 215 THR A O 1
ATOM 1659 N N . ALA A 1 216 ? 4.978 18.514 -26.838 1.00 88.12 216 ALA A N 1
ATOM 1660 C CA . ALA A 1 216 ? 3.941 18.946 -25.912 1.00 88.12 216 ALA A CA 1
ATOM 1661 C C . ALA A 1 216 ? 4.387 18.762 -24.460 1.00 88.12 216 ALA A C 1
ATOM 1663 O O . ALA A 1 216 ? 5.286 17.974 -24.164 1.00 88.12 216 ALA A O 1
ATOM 1664 N N . ARG A 1 217 ? 3.742 19.489 -23.549 1.00 89.69 217 ARG A N 1
ATOM 1665 C CA . ARG A 1 217 ? 3.861 19.295 -22.100 1.00 89.69 217 ARG A CA 1
ATOM 1666 C C . ARG A 1 217 ? 2.466 19.147 -21.510 1.00 89.69 217 ARG A C 1
ATOM 1668 O O . ARG A 1 217 ? 1.518 19.755 -22.014 1.00 89.69 217 ARG A O 1
ATOM 1675 N N . ARG A 1 218 ? 2.346 18.351 -20.452 1.00 91.69 218 ARG A N 1
ATOM 1676 C CA . ARG A 1 218 ? 1.100 18.156 -19.717 1.00 91.69 218 ARG A CA 1
ATOM 1677 C C . ARG A 1 218 ? 1.319 18.498 -18.250 1.00 91.69 218 ARG A C 1
ATOM 1679 O O . ARG A 1 218 ? 2.374 18.233 -17.684 1.00 91.69 218 ARG A O 1
ATOM 1686 N N . TYR A 1 219 ? 0.335 19.146 -17.658 1.00 92.69 219 TYR A N 1
ATOM 1687 C CA . TYR A 1 219 ? 0.343 19.533 -16.263 1.00 92.69 219 TYR A CA 1
ATOM 1688 C C . TYR A 1 219 ? -0.943 19.065 -15.611 1.00 92.69 219 TYR A C 1
ATOM 1690 O O . TYR A 1 219 ? -2.013 19.126 -16.217 1.00 92.69 219 TYR A O 1
ATOM 1698 N N . ARG A 1 220 ? -0.834 18.642 -14.357 1.00 93.00 220 ARG A N 1
ATOM 1699 C CA . ARG A 1 220 ? -1.981 18.372 -13.498 1.00 93.00 220 ARG A CA 1
ATOM 1700 C C . ARG A 1 220 ? -1.932 19.303 -12.305 1.00 93.00 220 ARG A C 1
ATOM 1702 O O . ARG A 1 220 ? -0.882 19.474 -11.693 1.00 93.00 220 ARG A O 1
ATOM 1709 N N . TYR A 1 221 ? -3.063 19.915 -11.995 1.00 95.38 221 TYR A N 1
ATOM 1710 C CA . TYR A 1 221 ? -3.219 20.750 -10.818 1.00 95.38 221 TYR A CA 1
ATOM 1711 C C . TYR A 1 221 ? -4.208 20.104 -9.858 1.00 95.38 221 TYR A C 1
ATOM 1713 O O . TYR A 1 221 ? -5.351 19.854 -10.238 1.00 95.38 221 TYR A O 1
ATOM 1721 N N . VAL A 1 222 ? -3.773 19.842 -8.629 1.00 94.81 222 VAL A N 1
ATOM 1722 C CA . VAL A 1 222 ? -4.557 19.142 -7.610 1.00 94.81 222 VAL A CA 1
ATOM 1723 C C . VAL A 1 222 ? -5.056 20.133 -6.565 1.00 94.81 222 VAL A C 1
ATOM 1725 O O . VAL A 1 222 ? -4.280 20.765 -5.841 1.00 94.81 222 VAL A O 1
ATOM 1728 N N . ILE A 1 223 ? -6.377 20.250 -6.480 1.00 95.50 223 ILE A N 1
ATOM 1729 C CA . ILE A 1 223 ? -7.083 21.094 -5.521 1.00 95.50 223 ILE A CA 1
ATOM 1730 C C . ILE A 1 223 ? -7.712 20.182 -4.478 1.00 95.50 223 ILE A C 1
ATOM 1732 O O . ILE A 1 223 ? -8.503 19.308 -4.821 1.00 95.50 223 ILE A O 1
ATOM 1736 N N . TYR A 1 224 ? -7.403 20.404 -3.206 1.00 95.25 224 TYR A N 1
ATOM 1737 C CA . TYR A 1 224 ? -8.156 19.813 -2.108 1.00 95.25 224 TYR A CA 1
ATOM 1738 C C . TYR A 1 224 ? -9.269 20.777 -1.702 1.00 95.25 224 TYR A C 1
ATOM 1740 O O . TYR A 1 224 ? -9.010 21.865 -1.174 1.00 95.25 224 TYR A O 1
ATOM 1748 N N . ASN A 1 225 ? -10.507 20.396 -2.001 1.00 96.38 225 ASN A N 1
ATOM 1749 C CA . ASN A 1 225 ? -11.681 21.239 -1.863 1.00 96.38 225 ASN A CA 1
ATOM 1750 C C . ASN A 1 225 ? -12.493 20.840 -0.629 1.00 96.38 225 ASN A C 1
ATOM 1752 O O . ASN A 1 225 ? -13.346 19.956 -0.683 1.00 96.38 225 ASN A O 1
ATOM 1756 N N . HIS A 1 226 ? -12.204 21.489 0.495 1.00 94.25 226 HIS A N 1
ATOM 1757 C CA . HIS A 1 226 ? -12.855 21.227 1.775 1.00 94.25 226 HIS A CA 1
ATOM 1758 C C . HIS A 1 226 ? -12.713 22.441 2.697 1.00 94.25 226 HIS A C 1
ATOM 1760 O O . HIS A 1 226 ? -11.732 23.172 2.600 1.00 94.25 226 HIS A O 1
ATOM 1766 N N . ARG A 1 227 ? -13.634 22.653 3.644 1.00 93.88 227 ARG A N 1
ATOM 1767 C CA . ARG A 1 227 ? -13.578 23.810 4.563 1.00 93.88 227 ARG A CA 1
ATOM 1768 C C . ARG A 1 227 ? -12.304 23.833 5.416 1.00 93.88 227 ARG A C 1
ATOM 1770 O O . ARG A 1 227 ? -11.731 24.889 5.665 1.00 93.88 227 ARG A O 1
ATOM 1777 N N . LEU A 1 228 ? -11.869 22.656 5.858 1.00 93.44 228 LEU A N 1
ATOM 1778 C CA . LEU A 1 228 ? -10.670 22.456 6.677 1.00 93.44 228 LEU A CA 1
ATOM 1779 C C . LEU A 1 228 ? -9.483 22.058 5.801 1.00 93.44 228 LEU A C 1
ATOM 1781 O O . LEU A 1 228 ? -9.663 21.288 4.861 1.00 93.44 228 LEU A O 1
ATOM 1785 N N . ARG A 1 229 ? -8.285 22.555 6.129 1.00 92.75 229 ARG A N 1
ATOM 1786 C CA . ARG A 1 229 ? -7.043 22.246 5.401 1.00 92.75 229 ARG A CA 1
ATOM 1787 C C . ARG A 1 229 ? -6.652 20.762 5.525 1.00 92.75 229 ARG A C 1
ATOM 1789 O O . ARG A 1 229 ? -6.920 20.167 6.570 1.00 92.75 229 ARG A O 1
ATOM 1796 N N . PRO A 1 230 ? -5.968 20.178 4.528 1.00 89.75 230 PRO A N 1
ATOM 1797 C CA . PRO A 1 230 ? -5.444 18.823 4.630 1.00 89.75 230 PRO A CA 1
ATOM 1798 C C . PRO A 1 230 ? -4.159 18.798 5.476 1.00 89.75 230 PRO A C 1
ATOM 1800 O O . PRO A 1 230 ? -3.390 19.763 5.492 1.00 89.75 230 PRO A O 1
ATOM 1803 N N . ALA A 1 231 ? -3.931 17.687 6.182 1.00 86.94 231 ALA A N 1
ATOM 1804 C CA . ALA A 1 231 ? -2.667 17.404 6.871 1.00 86.94 231 ALA A CA 1
ATOM 1805 C C . ALA A 1 231 ? -1.727 16.532 6.016 1.00 86.94 231 ALA A C 1
ATOM 1807 O O . ALA A 1 231 ? -0.516 16.730 6.019 1.00 86.94 231 ALA A O 1
ATOM 1808 N N . VAL A 1 232 ? -2.291 15.600 5.243 1.00 83.88 232 VAL A N 1
ATOM 1809 C CA . VAL A 1 232 ? -1.557 14.737 4.307 1.00 83.88 232 VAL A CA 1
ATOM 1810 C C . VAL A 1 232 ? -1.322 15.486 2.996 1.00 83.88 232 VAL A C 1
ATOM 1812 O O . VAL A 1 232 ? -2.230 16.153 2.503 1.00 83.88 232 VAL A O 1
ATOM 1815 N N . LEU A 1 233 ? -0.108 15.383 2.440 1.00 83.25 233 LEU A N 1
ATOM 1816 C CA . LEU A 1 233 ? 0.313 16.093 1.222 1.00 83.25 233 LEU A CA 1
ATOM 1817 C C . LEU A 1 233 ? 0.046 17.606 1.283 1.00 83.25 233 LEU A C 1
ATOM 1819 O O . LEU A 1 233 ? -0.287 18.219 0.274 1.00 83.25 233 LEU A O 1
ATOM 1823 N N . GLN A 1 234 ? 0.209 18.233 2.454 1.00 85.19 234 GLN A N 1
ATOM 1824 C CA . GLN A 1 234 ? -0.092 19.658 2.643 1.00 85.19 234 GLN A CA 1
ATOM 1825 C C . GLN A 1 234 ? 0.637 20.571 1.637 1.00 85.19 234 GLN A C 1
ATOM 1827 O O . GLN A 1 234 ? 0.090 21.597 1.248 1.00 85.19 234 GLN A O 1
ATOM 1832 N N . GLN A 1 235 ? 1.847 20.197 1.207 1.00 89.50 235 GLN A N 1
ATOM 1833 C CA . GLN A 1 235 ? 2.628 20.918 0.192 1.00 89.50 235 GLN A CA 1
ATOM 1834 C C . GLN A 1 235 ? 2.532 20.300 -1.216 1.00 89.50 235 GLN A C 1
ATOM 1836 O O . GLN A 1 235 ? 3.216 20.763 -2.121 1.00 89.50 235 GLN A O 1
ATOM 1841 N N . GLY A 1 236 ? 1.689 19.280 -1.401 1.00 86.75 236 GLY A N 1
ATOM 1842 C CA . GLY A 1 236 ? 1.396 18.617 -2.677 1.00 86.75 236 GLY A CA 1
ATOM 1843 C C . GLY A 1 236 ? -0.016 18.883 -3.214 1.00 86.75 236 GLY A C 1
ATOM 1844 O O . GLY A 1 236 ? -0.377 18.429 -4.293 1.00 86.75 236 GLY A O 1
ATOM 1845 N N . VAL A 1 237 ? -0.859 19.605 -2.474 1.00 91.81 237 VAL A N 1
ATOM 1846 C CA . VAL A 1 237 ? -2.205 19.976 -2.928 1.00 91.81 237 VAL A CA 1
ATOM 1847 C C . VAL A 1 237 ? -2.499 21.418 -2.569 1.00 91.81 237 VAL A C 1
ATOM 1849 O O . VAL A 1 237 ? -2.097 21.906 -1.517 1.00 91.81 237 VAL A O 1
ATOM 1852 N N . THR A 1 238 ? -3.256 22.105 -3.417 1.00 95.81 238 THR A N 1
ATOM 1853 C CA . THR A 1 238 ? -3.734 23.450 -3.089 1.00 95.81 238 THR A CA 1
ATOM 1854 C C . THR A 1 238 ? -5.061 23.365 -2.360 1.00 95.81 238 THR A C 1
ATOM 1856 O O . THR A 1 238 ? -6.058 22.897 -2.907 1.00 95.81 238 THR A O 1
ATOM 1859 N N . HIS A 1 239 ? -5.083 23.829 -1.114 1.00 95.56 239 HIS A N 1
ATOM 1860 C CA . HIS A 1 239 ? -6.311 23.910 -0.330 1.00 95.56 239 HIS A CA 1
ATOM 1861 C C . HIS A 1 239 ? -7.182 25.082 -0.793 1.00 95.56 239 HIS A C 1
ATOM 1863 O O . HIS A 1 239 ? -6.728 26.228 -0.812 1.00 95.56 239 HIS A O 1
ATOM 1869 N N . PHE A 1 240 ? -8.442 24.793 -1.115 1.00 95.62 240 PHE A N 1
ATOM 1870 C CA . PHE A 1 240 ? -9.463 25.796 -1.398 1.00 95.62 240 PHE A CA 1
ATOM 1871 C C . PHE A 1 240 ? -10.697 25.542 -0.525 1.00 95.62 240 PHE A C 1
ATOM 1873 O O . PHE A 1 240 ? -11.275 24.455 -0.556 1.00 95.62 240 PHE A O 1
ATOM 1880 N N . HIS A 1 241 ? -11.070 26.538 0.283 1.00 93.56 241 HIS A N 1
ATOM 1881 C CA . HIS A 1 241 ? -11.999 26.363 1.403 1.00 93.56 241 HIS A CA 1
ATOM 1882 C C . HIS A 1 241 ? -13.485 26.478 1.031 1.00 93.56 241 HIS A C 1
ATOM 1884 O O . HIS A 1 241 ? -14.322 25.921 1.741 1.00 93.56 241 HIS A O 1
ATOM 1890 N N . LEU A 1 242 ? -13.819 27.186 -0.055 1.00 94.12 242 LEU A N 1
ATOM 1891 C CA . LEU A 1 242 ? -15.194 27.307 -0.549 1.00 94.12 242 LEU A CA 1
ATOM 1892 C C . LEU A 1 242 ? -15.546 26.122 -1.460 1.00 94.12 242 LEU A C 1
ATOM 1894 O O . LEU A 1 242 ? -14.666 25.646 -2.173 1.00 94.12 242 LEU A O 1
ATOM 1898 N N . PRO A 1 243 ? -16.802 25.645 -1.487 1.00 94.94 243 PRO A N 1
ATOM 1899 C CA . PRO A 1 243 ? -17.228 24.613 -2.430 1.00 94.94 243 PRO A CA 1
ATOM 1900 C C . PRO A 1 243 ? -16.970 25.033 -3.882 1.00 94.94 243 PRO A C 1
ATOM 1902 O O . PRO A 1 243 ? -17.219 26.179 -4.250 1.00 94.94 243 PRO A O 1
ATOM 1905 N N . LEU A 1 244 ? -16.464 24.107 -4.697 1.00 97.00 244 LEU A N 1
ATOM 1906 C CA . LEU A 1 244 ? -16.203 24.328 -6.122 1.00 97.00 244 LEU A CA 1
ATOM 1907 C C . LEU A 1 244 ? -17.068 23.403 -6.984 1.00 97.00 244 LEU A C 1
ATOM 1909 O O . LEU A 1 244 ? -17.079 22.189 -6.780 1.00 97.00 244 LEU A O 1
ATOM 1913 N N . ASP A 1 245 ? -17.743 23.948 -7.987 1.00 96.75 245 ASP A N 1
ATOM 1914 C CA . ASP A 1 245 ? -18.429 23.167 -9.017 1.00 96.75 245 ASP A CA 1
ATOM 1915 C C . ASP A 1 245 ? -17.437 22.758 -10.120 1.00 96.75 245 ASP A C 1
ATOM 1917 O O . ASP A 1 245 ? -17.032 23.570 -10.956 1.00 96.75 245 ASP A O 1
ATOM 1921 N N . ALA A 1 246 ? -17.025 21.487 -10.105 1.00 95.50 246 ALA A N 1
ATOM 1922 C CA . ALA A 1 246 ? -16.045 20.951 -11.048 1.00 95.50 246 ALA A CA 1
ATOM 1923 C C . ALA A 1 246 ? -16.588 20.864 -12.484 1.00 95.50 246 ALA A C 1
ATOM 1925 O O . ALA A 1 246 ? -15.823 21.075 -13.425 1.00 95.50 246 ALA A O 1
ATOM 1926 N N . ASP A 1 247 ? -17.887 20.617 -12.663 1.00 95.75 247 ASP A N 1
ATOM 1927 C CA . ASP A 1 247 ? -18.501 20.499 -13.988 1.00 95.75 247 ASP A CA 1
ATOM 1928 C C . ASP A 1 247 ? -18.611 21.874 -14.646 1.00 95.75 247 ASP A C 1
ATOM 1930 O O . ASP A 1 247 ? -18.299 22.038 -15.828 1.00 95.75 247 ASP A O 1
ATOM 1934 N N . LYS A 1 248 ? -18.972 22.899 -13.867 1.00 96.06 248 LYS A N 1
ATOM 1935 C CA . LYS A 1 248 ? -18.952 24.295 -14.323 1.00 96.06 248 LYS A CA 1
ATOM 1936 C C . LYS A 1 248 ? -17.539 24.747 -14.690 1.00 96.06 248 LYS A C 1
ATOM 1938 O O . LYS A 1 248 ? -17.343 25.371 -15.733 1.00 96.06 248 LYS A O 1
ATOM 1943 N N . MET A 1 249 ? -16.542 24.394 -13.875 1.00 97.56 249 MET A N 1
ATOM 1944 C CA . MET A 1 249 ? -15.131 24.635 -14.203 1.00 97.56 249 MET A CA 1
ATOM 1945 C C . MET A 1 249 ? -14.727 23.930 -15.503 1.00 97.56 249 MET A C 1
ATOM 1947 O O . MET A 1 249 ? -14.053 24.533 -16.339 1.00 97.56 249 MET A O 1
ATOM 1951 N N . HIS A 1 250 ? -15.145 22.675 -15.694 1.00 97.25 250 HIS A N 1
ATOM 1952 C CA . HIS A 1 250 ? -14.833 21.900 -16.892 1.00 97.25 250 HIS A CA 1
ATOM 1953 C C . HIS A 1 250 ? -15.399 22.546 -18.157 1.00 97.25 250 HIS A C 1
ATOM 1955 O O . HIS A 1 250 ? -14.655 22.710 -19.127 1.00 97.25 250 HIS A O 1
ATOM 1961 N N . ARG A 1 251 ? -16.676 22.953 -18.137 1.00 97.06 251 ARG A N 1
ATOM 1962 C CA . ARG A 1 251 ? -17.334 23.608 -19.278 1.00 97.06 251 ARG A CA 1
ATOM 1963 C C . ARG A 1 251 ? -16.701 24.957 -19.611 1.00 97.06 251 ARG A C 1
ATOM 1965 O O . ARG A 1 251 ? -16.357 25.190 -20.767 1.00 97.06 251 ARG A O 1
ATOM 1972 N N . ALA A 1 252 ? -16.438 25.794 -18.604 1.00 96.25 252 ALA A N 1
ATOM 1973 C CA . ALA A 1 252 ? -15.752 27.074 -18.797 1.00 96.25 252 ALA A CA 1
ATOM 1974 C C . ALA A 1 252 ? -14.362 26.898 -19.434 1.00 96.25 252 ALA A C 1
ATOM 1976 O O . ALA A 1 252 ? -13.972 27.652 -20.330 1.00 96.25 252 ALA A O 1
ATOM 1977 N N . ALA A 1 253 ? -13.622 25.871 -19.006 1.00 96.62 253 ALA A N 1
ATOM 1978 C CA . ALA A 1 253 ? -12.287 25.569 -19.508 1.00 96.62 253 ALA A CA 1
ATOM 1979 C C . ALA A 1 253 ? -12.250 25.174 -20.997 1.00 96.62 253 ALA A C 1
ATOM 1981 O O . ALA A 1 253 ? -11.219 25.380 -21.636 1.00 96.62 253 ALA A O 1
ATOM 1982 N N . GLN A 1 254 ? -13.347 24.659 -21.573 1.00 96.94 254 GLN A N 1
ATOM 1983 C CA . GLN A 1 254 ? -13.377 24.214 -22.977 1.00 96.94 254 GLN A CA 1
ATOM 1984 C C . GLN A 1 254 ? -13.137 25.355 -23.974 1.00 96.94 254 GLN A C 1
ATOM 1986 O O . GLN A 1 254 ? -12.567 25.128 -25.039 1.00 96.94 254 GLN A O 1
ATOM 1991 N N . SER A 1 255 ? -13.480 26.592 -23.600 1.00 94.88 255 SER A N 1
ATOM 1992 C CA . SER A 1 255 ? -13.181 27.800 -24.385 1.00 94.88 255 SER A CA 1
ATOM 1993 C C . SER A 1 255 ? -11.685 28.023 -24.645 1.00 94.88 255 SER A C 1
ATOM 1995 O O . SER A 1 255 ? -11.327 28.762 -25.557 1.00 94.88 255 SER A O 1
ATOM 1997 N N . LEU A 1 256 ? -10.807 27.383 -23.864 1.00 95.25 256 LEU A N 1
ATOM 1998 C CA . LEU A 1 256 ? -9.358 27.527 -23.984 1.00 95.25 256 LEU A CA 1
ATOM 1999 C C . LEU A 1 256 ? -8.728 26.590 -25.022 1.00 95.25 256 LEU A C 1
ATOM 2001 O O . LEU A 1 256 ? -7.531 26.724 -25.285 1.00 95.25 256 LEU A O 1
ATOM 2005 N N . LEU A 1 257 ? -9.480 25.624 -25.563 1.00 95.94 257 LEU A N 1
ATOM 2006 C CA . LEU A 1 257 ? -8.972 24.638 -26.519 1.00 95.94 257 LEU A CA 1
ATOM 2007 C C . LEU A 1 257 ? -8.574 25.274 -27.856 1.00 95.94 257 LEU A C 1
ATOM 2009 O O . LEU A 1 257 ? -9.188 26.231 -28.324 1.00 95.94 257 LEU A O 1
ATOM 2013 N N . GLY A 1 258 ? -7.553 24.697 -28.489 1.00 94.88 258 GLY A N 1
ATOM 2014 C CA . GLY A 1 258 ? -7.022 25.155 -29.767 1.00 94.88 258 GLY A CA 1
ATOM 2015 C C . GLY A 1 258 ? -5.980 26.263 -29.640 1.00 94.88 258 GLY A C 1
ATOM 2016 O O . GLY A 1 258 ? -5.376 26.485 -28.584 1.00 94.88 258 GLY A O 1
ATOM 2017 N N . GLU A 1 259 ? -5.727 26.932 -30.760 1.00 95.75 259 GLU A N 1
ATOM 2018 C CA . GLU A 1 259 ? -4.713 27.974 -30.872 1.00 95.75 259 GLU A CA 1
ATOM 2019 C C . GLU A 1 259 ? -5.274 29.332 -30.440 1.00 95.75 259 GLU A C 1
ATOM 2021 O O . GLU A 1 259 ? -6.123 29.910 -31.111 1.00 95.75 259 GLU A O 1
ATOM 2026 N N . ASN A 1 260 ? -4.793 29.831 -29.299 1.00 95.19 260 ASN A N 1
ATOM 2027 C CA . ASN A 1 260 ? -5.313 31.035 -28.656 1.00 95.19 260 ASN A CA 1
ATOM 2028 C C . ASN A 1 260 ? -4.193 31.967 -28.179 1.00 95.19 260 ASN A C 1
ATOM 2030 O O . ASN A 1 260 ? -3.058 31.552 -27.914 1.00 95.19 260 ASN A O 1
ATOM 2034 N N . ASP A 1 261 ? -4.545 33.242 -28.010 1.00 94.38 261 ASP A N 1
ATOM 2035 C CA . ASP A 1 261 ? -3.705 34.263 -27.390 1.00 94.38 261 ASP A CA 1
ATOM 2036 C C . ASP A 1 261 ? -3.875 34.235 -25.863 1.00 94.38 261 ASP A C 1
ATOM 2038 O O . ASP A 1 261 ? -4.864 34.720 -25.314 1.00 94.38 261 ASP A O 1
ATOM 2042 N N . PHE A 1 262 ? -2.888 33.685 -25.153 1.00 95.75 262 PHE A N 1
ATOM 2043 C CA . PHE A 1 262 ? -2.941 33.532 -23.696 1.00 95.75 262 PHE A CA 1
ATOM 2044 C C . PHE A 1 262 ? -2.415 34.755 -22.927 1.00 95.75 262 PHE A C 1
ATOM 2046 O O . PHE A 1 262 ? -1.942 34.613 -21.797 1.00 95.75 262 PHE A O 1
ATOM 2053 N N . THR A 1 263 ? -2.487 35.966 -23.494 1.00 93.44 263 THR A N 1
ATOM 2054 C CA . THR A 1 263 ? -2.009 37.197 -22.832 1.00 93.44 263 THR A CA 1
ATOM 2055 C C . THR A 1 263 ? -2.660 37.427 -21.464 1.00 93.44 263 THR A C 1
ATOM 2057 O O . THR A 1 263 ? -1.954 37.719 -20.498 1.00 93.44 263 THR A O 1
ATOM 2060 N N . SER A 1 264 ? -3.964 37.183 -21.319 1.00 94.00 264 SER A N 1
ATOM 2061 C CA . SER A 1 264 ? -4.670 37.305 -20.028 1.00 94.00 264 SER A CA 1
ATOM 2062 C C . SER A 1 264 ? -4.181 36.323 -18.964 1.00 94.00 264 SER A C 1
ATOM 2064 O O . SER A 1 264 ? -4.348 36.554 -17.771 1.00 94.00 264 SER A O 1
ATOM 2066 N N . PHE A 1 265 ? -3.521 35.242 -19.379 1.00 94.50 265 PHE A N 1
ATOM 2067 C CA . PHE A 1 265 ? -2.956 34.219 -18.500 1.00 94.50 265 PHE A CA 1
ATOM 2068 C C . PHE A 1 265 ? -1.424 34.260 -18.474 1.00 94.50 265 PHE A C 1
ATOM 2070 O O . PHE A 1 265 ? -0.781 33.335 -17.977 1.00 94.50 265 PHE A O 1
ATOM 2077 N N . ARG A 1 266 ? -0.809 35.334 -18.973 1.00 91.44 266 ARG A N 1
ATOM 2078 C CA . ARG A 1 266 ? 0.643 35.507 -19.039 1.00 91.44 266 ARG A CA 1
ATOM 2079 C C . ARG A 1 266 ? 1.137 36.381 -17.887 1.00 91.44 266 ARG A C 1
ATOM 2081 O O . ARG A 1 266 ? 0.632 37.474 -17.663 1.00 91.44 266 ARG A O 1
ATOM 2088 N N . ALA A 1 267 ? 2.173 35.933 -17.179 1.00 88.00 267 ALA A N 1
ATOM 2089 C CA . ALA A 1 267 ? 2.871 36.785 -16.216 1.00 88.00 267 ALA A CA 1
ATOM 2090 C C . ALA A 1 267 ? 3.763 37.836 -16.909 1.00 88.00 267 ALA A C 1
ATOM 2092 O O . ALA A 1 267 ? 4.373 37.558 -17.944 1.00 88.00 267 ALA A O 1
ATOM 2093 N N . VAL A 1 268 ? 3.908 39.013 -16.287 1.00 83.00 268 VAL A N 1
ATOM 2094 C CA . VAL A 1 268 ? 4.681 40.161 -16.813 1.00 83.00 268 VAL A CA 1
ATOM 2095 C C . VAL A 1 268 ? 6.144 39.798 -17.102 1.00 83.00 268 VAL A C 1
ATOM 2097 O O . VAL A 1 268 ? 6.702 40.209 -18.110 1.00 83.00 268 VAL A O 1
ATOM 2100 N N . GLN A 1 269 ? 6.743 38.937 -16.277 1.00 80.56 269 GLN A N 1
ATOM 2101 C CA . GLN A 1 269 ? 8.132 38.473 -16.414 1.00 80.56 269 GLN A CA 1
ATOM 2102 C C . GLN A 1 269 ? 8.342 37.429 -17.533 1.00 80.56 269 GLN A C 1
ATOM 2104 O O . GLN A 1 269 ? 9.420 36.849 -17.661 1.00 80.56 269 GLN A O 1
ATOM 2109 N N . CYS A 1 270 ? 7.321 37.124 -18.339 1.00 80.00 270 CYS A N 1
ATOM 2110 C CA . CYS A 1 270 ? 7.438 36.109 -19.379 1.00 80.00 270 CYS A CA 1
ATOM 2111 C C . CYS A 1 270 ? 8.370 36.559 -20.515 1.00 80.00 270 CYS A C 1
ATOM 2113 O O . CYS A 1 270 ? 8.062 37.495 -21.250 1.00 80.00 270 CYS A O 1
ATOM 2115 N N . GLN A 1 271 ? 9.440 35.795 -20.729 1.00 76.69 271 GLN A N 1
ATOM 2116 C CA . GLN A 1 271 ? 10.462 36.035 -21.756 1.00 76.69 271 GLN A CA 1
ATOM 2117 C C . GLN A 1 271 ? 10.037 35.633 -23.184 1.00 76.69 271 GLN A C 1
ATOM 2119 O O . GLN A 1 271 ? 10.777 35.857 -24.140 1.00 76.69 271 GLN A O 1
ATOM 2124 N N . SER A 1 272 ? 8.873 34.998 -23.364 1.00 82.56 272 SER A N 1
ATOM 2125 C CA . SER A 1 272 ? 8.428 34.560 -24.693 1.00 82.56 272 SER A CA 1
ATOM 2126 C C . SER A 1 272 ? 7.996 35.748 -25.554 1.00 82.56 272 SER A C 1
ATOM 2128 O O . SER A 1 272 ? 7.224 36.595 -25.110 1.00 82.56 272 SER A O 1
ATOM 2130 N N . ARG A 1 273 ? 8.447 35.798 -26.811 1.00 83.12 273 ARG A N 1
ATOM 2131 C CA . ARG A 1 273 ? 8.070 36.870 -27.748 1.00 83.12 273 ARG A CA 1
ATOM 2132 C C . ARG A 1 273 ? 6.599 36.812 -28.168 1.00 83.12 273 ARG A C 1
ATOM 2134 O O . ARG A 1 273 ? 6.012 37.853 -28.421 1.00 83.12 273 ARG A O 1
ATOM 2141 N N . THR A 1 274 ? 5.998 35.620 -28.191 1.00 90.50 274 THR A N 1
ATOM 2142 C CA . THR A 1 274 ? 4.596 35.419 -28.583 1.00 90.50 274 THR A CA 1
ATOM 2143 C C . THR A 1 274 ? 3.768 34.812 -27.441 1.00 90.50 274 THR A C 1
ATOM 2145 O O . THR A 1 274 ? 4.220 33.842 -26.816 1.00 90.50 274 THR A O 1
ATOM 2148 N N . PRO A 1 275 ? 2.565 35.346 -27.156 1.00 91.38 275 PRO A N 1
ATOM 2149 C CA . PRO A 1 275 ? 1.623 34.768 -26.197 1.00 91.38 275 PRO A CA 1
ATOM 2150 C C . PRO A 1 275 ? 0.799 33.598 -26.766 1.00 91.38 275 PRO A C 1
ATOM 2152 O O . PRO A 1 275 ? 0.078 32.948 -26.013 1.00 91.38 275 PRO A O 1
ATOM 2155 N N . TRP A 1 276 ? 0.913 33.311 -28.067 1.00 94.50 276 TRP A N 1
ATOM 2156 C CA . TRP A 1 276 ? 0.113 32.291 -28.746 1.00 94.50 276 TRP A CA 1
ATOM 2157 C C . TRP A 1 276 ? 0.558 30.879 -28.389 1.00 94.50 276 TRP A C 1
ATOM 2159 O O . TRP A 1 276 ? 1.743 30.554 -28.518 1.00 94.50 276 TRP A O 1
ATOM 2169 N N . ARG A 1 277 ? -0.370 30.034 -27.943 1.00 95.25 277 ARG A N 1
ATOM 2170 C CA . ARG A 1 277 ? -0.132 28.607 -27.671 1.00 95.25 277 ARG A CA 1
ATOM 2171 C C . ARG A 1 277 ? -1.298 27.780 -28.186 1.00 95.25 277 ARG A C 1
ATOM 2173 O O . ARG A 1 277 ? -2.413 28.277 -28.283 1.00 95.25 277 ARG A O 1
ATOM 2180 N N . ASN A 1 278 ? -1.024 26.516 -28.487 1.00 95.44 278 ASN A N 1
ATOM 2181 C CA . ASN A 1 278 ? -2.045 25.558 -28.881 1.00 95.44 278 ASN A CA 1
ATOM 2182 C C . ASN A 1 278 ? -2.361 24.638 -27.700 1.00 95.44 278 ASN A C 1
ATOM 2184 O O . ASN A 1 278 ? -1.535 23.795 -27.323 1.00 95.44 278 ASN A O 1
ATOM 2188 N N . MET A 1 279 ? -3.542 24.827 -27.118 1.00 95.00 279 MET A N 1
ATOM 2189 C CA . MET A 1 279 ? -4.084 23.984 -26.064 1.00 95.00 279 MET A CA 1
ATOM 2190 C C . MET A 1 279 ? -4.692 22.725 -26.682 1.00 95.00 279 MET A C 1
ATOM 2192 O O . MET A 1 279 ? -5.740 22.766 -27.319 1.00 95.00 279 MET A O 1
ATOM 2196 N N . MET A 1 280 ? -4.029 21.592 -26.480 1.00 93.12 280 MET A N 1
ATOM 2197 C CA . MET A 1 280 ? -4.417 20.312 -27.073 1.00 93.12 280 MET A CA 1
ATOM 2198 C C . MET A 1 280 ? -5.520 19.612 -26.278 1.00 93.12 280 MET A C 1
ATOM 2200 O O . MET A 1 280 ? -6.304 18.864 -26.850 1.00 93.12 280 MET A O 1
ATOM 2204 N N . HIS A 1 281 ? -5.534 19.789 -24.956 1.00 93.44 281 HIS A N 1
ATOM 2205 C CA . HIS A 1 281 ? -6.487 19.134 -24.066 1.00 93.44 281 HIS A CA 1
ATOM 2206 C C . HIS A 1 281 ? -6.605 19.901 -22.748 1.00 93.44 281 HIS A C 1
ATOM 2208 O O . HIS A 1 281 ? -5.589 20.311 -22.179 1.00 93.44 281 HIS A O 1
ATOM 2214 N N . ILE A 1 282 ? -7.831 20.040 -22.244 1.00 95.81 282 ILE A N 1
ATOM 2215 C CA . ILE A 1 282 ? -8.109 20.525 -20.896 1.00 95.81 282 ILE A CA 1
ATOM 2216 C C . ILE A 1 282 ? -9.334 19.823 -20.308 1.00 95.81 282 ILE A C 1
ATOM 2218 O O . ILE A 1 282 ? -10.428 19.879 -20.867 1.00 95.81 282 ILE A O 1
ATOM 2222 N N . THR A 1 283 ? -9.153 19.192 -19.151 1.00 95.50 283 THR A N 1
ATOM 2223 C CA . THR A 1 283 ? -10.221 18.498 -18.424 1.00 95.50 283 THR A CA 1
ATOM 2224 C C . THR A 1 283 ? -10.188 18.889 -16.955 1.00 95.50 283 THR A C 1
ATOM 2226 O O . THR A 1 283 ? -9.117 19.074 -16.379 1.00 95.50 283 THR A O 1
ATOM 2229 N N . VAL A 1 284 ? -11.363 19.023 -16.342 1.00 96.00 284 VAL A N 1
ATOM 2230 C CA . VAL A 1 284 ? -11.511 19.243 -14.901 1.00 96.00 284 VAL A CA 1
ATOM 2231 C C . VAL A 1 284 ? -12.415 18.140 -14.385 1.00 96.00 284 VAL A C 1
ATOM 2233 O O . VAL A 1 284 ? -13.508 17.965 -14.908 1.00 96.00 284 VAL A O 1
ATOM 2236 N N . ALA A 1 285 ? -11.948 17.377 -13.404 1.00 91.81 285 ALA A N 1
ATOM 2237 C CA . ALA A 1 285 ? -12.699 16.252 -12.861 1.00 91.81 285 ALA A CA 1
ATOM 2238 C C . ALA A 1 285 ? -12.599 16.214 -11.336 1.00 91.81 285 ALA A C 1
ATOM 2240 O O . ALA A 1 285 ? -11.562 16.558 -10.756 1.00 91.81 285 ALA A O 1
ATOM 2241 N N . ARG A 1 286 ? -13.687 15.789 -10.690 1.00 90.62 286 ARG A N 1
ATOM 2242 C CA . ARG A 1 286 ? -13.775 15.627 -9.238 1.00 90.62 286 ARG A CA 1
ATOM 2243 C C . ARG A 1 286 ? -13.547 14.167 -8.847 1.00 90.62 286 ARG A C 1
ATOM 2245 O O . ARG A 1 286 ? -14.167 13.269 -9.399 1.00 90.62 286 ARG A O 1
ATOM 2252 N N . TYR A 1 287 ? -12.699 13.962 -7.845 1.00 89.19 287 TYR A N 1
ATOM 2253 C CA . TYR A 1 287 ? -12.388 12.672 -7.231 1.00 89.19 287 TYR A CA 1
ATOM 2254 C C . TYR A 1 287 ? -12.566 12.812 -5.715 1.00 89.19 287 TYR A C 1
ATOM 2256 O O . TYR A 1 287 ? -11.651 13.217 -4.994 1.00 89.19 287 TYR A O 1
ATOM 2264 N N . GLY A 1 288 ? -13.787 12.576 -5.228 1.00 90.94 288 GLY A N 1
ATOM 2265 C CA . GLY A 1 288 ? -14.157 12.852 -3.837 1.00 90.94 288 GLY A CA 1
ATOM 2266 C C . GLY A 1 288 ? -13.946 14.327 -3.458 1.00 90.94 288 GLY A C 1
ATOM 2267 O O . GLY A 1 288 ? -14.506 15.235 -4.082 1.00 90.94 288 GLY A O 1
ATOM 2268 N N . ALA A 1 289 ? -13.112 14.572 -2.441 1.00 89.75 289 ALA A N 1
ATOM 2269 C CA . ALA A 1 289 ? -12.748 15.919 -1.986 1.00 89.75 289 ALA A CA 1
ATOM 2270 C C . ALA A 1 289 ? -11.723 16.629 -2.895 1.00 89.75 289 ALA A C 1
ATOM 2272 O O . ALA A 1 289 ? -11.445 17.813 -2.700 1.00 89.75 289 ALA A O 1
ATOM 2273 N N . TYR A 1 290 ? -11.153 15.934 -3.881 1.00 91.81 290 TYR A N 1
ATOM 2274 C CA . TYR A 1 290 ? -10.149 16.491 -4.781 1.00 91.81 290 TYR A CA 1
ATOM 2275 C C . TYR A 1 290 ? -10.768 16.932 -6.105 1.00 91.81 290 TYR A C 1
ATOM 2277 O O . TYR A 1 290 ? -11.663 16.279 -6.638 1.00 91.81 290 TYR A O 1
ATOM 2285 N N . ILE A 1 291 ? -10.252 18.018 -6.670 1.00 94.88 291 ILE A N 1
ATOM 2286 C CA . ILE A 1 291 ? -10.531 18.443 -8.043 1.00 94.88 291 ILE A CA 1
ATOM 2287 C C . ILE A 1 291 ? -9.202 18.506 -8.776 1.00 94.88 291 ILE A C 1
ATOM 2289 O O . ILE A 1 291 ? -8.256 19.140 -8.304 1.00 94.88 291 ILE A O 1
ATOM 2293 N N . VAL A 1 292 ? -9.129 17.842 -9.924 1.00 95.75 292 VAL A N 1
ATOM 2294 C CA . VAL A 1 292 ? -7.917 17.769 -10.735 1.00 95.75 292 VAL A CA 1
ATOM 2295 C C . VAL A 1 292 ? -8.157 18.482 -12.055 1.00 95.75 292 VAL A C 1
ATOM 2297 O O . VAL A 1 292 ? -9.065 18.122 -12.801 1.00 95.75 292 VAL A O 1
ATOM 2300 N N . VAL A 1 293 ? -7.322 19.480 -12.338 1.00 95.81 293 VAL A N 1
ATOM 2301 C CA . VAL A 1 293 ? -7.288 20.191 -13.620 1.00 95.81 293 VAL A CA 1
ATOM 2302 C C . VAL A 1 293 ? -6.131 19.631 -14.441 1.00 95.81 293 VAL A C 1
ATOM 2304 O O . VAL A 1 293 ? -4.972 19.773 -14.057 1.00 95.81 293 VAL A O 1
ATOM 2307 N N . ASP A 1 294 ? -6.436 18.973 -15.552 1.00 94.75 294 ASP A N 1
ATOM 2308 C CA . ASP A 1 294 ? -5.474 18.324 -16.441 1.00 94.75 294 ASP A CA 1
ATOM 2309 C C . ASP A 1 294 ? -5.358 19.110 -17.750 1.00 94.75 294 ASP A C 1
ATOM 2311 O O . ASP A 1 294 ? -6.344 19.259 -18.467 1.00 94.75 294 ASP A O 1
ATOM 2315 N N . ILE A 1 295 ? -4.168 19.633 -18.049 1.00 94.44 295 ILE A N 1
ATOM 2316 C CA . ILE A 1 295 ? -3.925 20.591 -19.134 1.00 94.44 295 ILE A CA 1
ATOM 2317 C C . ILE A 1 295 ? -2.743 20.124 -19.982 1.00 94.44 295 ILE A C 1
ATOM 2319 O O . ILE A 1 295 ? -1.650 19.911 -19.461 1.00 94.44 295 ILE A O 1
ATOM 2323 N N . LYS A 1 296 ? -2.915 20.041 -21.305 1.00 94.25 296 LYS A N 1
ATOM 2324 C CA . LYS A 1 296 ? -1.857 19.702 -22.269 1.00 94.25 296 LYS A CA 1
ATOM 2325 C C . LYS A 1 296 ? -1.791 20.735 -23.387 1.00 94.25 296 LYS A C 1
ATOM 2327 O O . LYS A 1 296 ? -2.797 21.016 -24.031 1.00 94.25 296 LYS A O 1
ATOM 2332 N N . ALA A 1 297 ? -0.595 21.237 -23.672 1.00 93.06 297 ALA A N 1
ATOM 2333 C CA . ALA A 1 297 ? -0.347 22.188 -24.755 1.00 93.06 297 ALA A CA 1
ATOM 2334 C C . ALA A 1 297 ? 1.016 21.939 -25.413 1.00 93.06 297 ALA A C 1
ATOM 2336 O O . ALA A 1 297 ? 1.873 21.251 -24.850 1.00 93.06 297 ALA A O 1
ATOM 2337 N N . ASN A 1 298 ? 1.247 22.533 -26.585 1.00 90.56 298 ASN A N 1
ATOM 2338 C CA . ASN A 1 298 ? 2.560 22.498 -27.248 1.00 90.56 298 ASN A CA 1
ATOM 2339 C C . ASN A 1 298 ? 3.671 23.115 -26.367 1.00 90.56 298 ASN A C 1
ATOM 2341 O O . ASN A 1 298 ? 4.758 22.553 -26.187 1.00 90.56 298 ASN A O 1
ATOM 2345 N N . ALA A 1 299 ? 3.371 24.263 -25.765 1.00 89.50 299 ALA A N 1
ATOM 2346 C CA . ALA A 1 299 ? 4.196 24.961 -24.792 1.00 89.50 299 ALA A CA 1
ATOM 2347 C C . ALA A 1 299 ? 3.315 25.861 -23.911 1.00 89.50 299 ALA A C 1
ATOM 2349 O O . ALA A 1 299 ? 2.156 26.111 -24.221 1.00 89.50 299 ALA A O 1
ATOM 2350 N N . PHE A 1 300 ? 3.888 26.406 -22.839 1.00 91.19 300 PHE A N 1
ATOM 2351 C CA . PHE A 1 300 ? 3.183 27.296 -21.915 1.00 91.19 300 PHE A CA 1
ATOM 2352 C C . PHE A 1 300 ? 3.911 28.639 -21.799 1.00 91.19 300 PHE A C 1
ATOM 2354 O O . PHE A 1 300 ? 5.139 28.701 -21.913 1.00 91.19 300 PHE A O 1
ATOM 2361 N N . VAL A 1 301 ? 3.162 29.730 -21.617 1.00 90.44 301 VAL A N 1
ATOM 2362 C CA . VAL A 1 301 ? 3.735 31.018 -21.183 1.00 90.44 301 VAL A CA 1
ATOM 2363 C C . VAL A 1 301 ? 3.962 31.008 -19.665 1.00 90.44 301 VAL A C 1
ATOM 2365 O O . VAL A 1 301 ? 3.478 30.126 -18.956 1.00 90.44 301 VAL A O 1
ATOM 2368 N N . HIS A 1 302 ? 4.734 31.966 -19.149 1.00 87.56 302 HIS A N 1
ATOM 2369 C CA . HIS A 1 302 ? 5.088 32.001 -17.725 1.00 87.56 302 HIS A CA 1
ATOM 2370 C C . HIS A 1 302 ? 3.827 32.110 -16.849 1.00 87.56 302 HIS A C 1
ATOM 2372 O O . HIS A 1 302 ? 2.982 32.974 -17.098 1.00 87.56 302 HIS A O 1
ATOM 2378 N N . HIS A 1 303 ? 3.711 31.219 -15.857 1.00 90.62 303 HIS A N 1
ATOM 2379 C CA . HIS A 1 303 ? 2.550 31.025 -14.972 1.00 90.62 303 HIS A CA 1
ATOM 2380 C C . HIS A 1 303 ? 1.216 30.656 -15.655 1.00 90.62 303 HIS A C 1
ATOM 2382 O O . HIS A 1 303 ? 0.191 30.628 -14.977 1.00 90.62 303 HIS A O 1
ATOM 2388 N N . MET A 1 304 ? 1.200 30.324 -16.951 1.00 94.12 304 MET A N 1
ATOM 2389 C CA . MET A 1 304 ? -0.036 30.081 -17.715 1.00 94.12 304 MET A CA 1
ATOM 2390 C C . MET A 1 304 ? -1.013 29.132 -17.017 1.00 94.12 304 MET A C 1
ATOM 2392 O O . MET A 1 304 ? -2.162 29.491 -16.788 1.00 94.12 304 MET A O 1
ATOM 2396 N N . VAL A 1 305 ? -0.537 27.949 -16.623 1.00 94.50 305 VAL A N 1
ATOM 2397 C CA . VAL A 1 305 ? -1.365 26.916 -15.983 1.00 94.50 305 VAL A CA 1
ATOM 2398 C C . VAL A 1 305 ? -1.964 27.422 -14.669 1.00 94.50 305 VAL A C 1
ATOM 2400 O O . VAL A 1 305 ? -3.161 27.301 -14.443 1.00 94.50 305 VAL A O 1
ATOM 2403 N N . ARG A 1 306 ? -1.152 28.056 -13.818 1.00 95.38 306 ARG A N 1
ATOM 2404 C CA . ARG A 1 306 ? -1.587 28.560 -12.504 1.00 95.38 306 ARG A CA 1
ATOM 2405 C C . ARG A 1 306 ? -2.526 29.759 -12.618 1.00 95.38 306 ARG A C 1
ATOM 2407 O O . ARG A 1 306 ? -3.409 29.912 -11.782 1.00 95.38 306 ARG A O 1
ATOM 2414 N N . ASN A 1 307 ? -2.355 30.597 -13.640 1.00 95.62 307 ASN A N 1
ATOM 2415 C CA . ASN A 1 307 ? -3.271 31.698 -13.932 1.00 95.62 307 ASN A CA 1
ATOM 2416 C C . ASN A 1 307 ? -4.630 31.171 -14.410 1.00 95.62 307 ASN A C 1
ATOM 2418 O O . ASN A 1 307 ? -5.658 31.631 -13.926 1.00 95.62 307 ASN A O 1
ATOM 2422 N N . ILE A 1 308 ? -4.636 30.175 -15.305 1.00 96.81 308 ILE A N 1
ATOM 2423 C CA . ILE A 1 308 ? -5.867 29.512 -15.762 1.00 96.81 308 ILE A CA 1
ATOM 2424 C C . ILE A 1 308 ? -6.601 28.880 -14.578 1.00 96.81 308 ILE A C 1
ATOM 2426 O O . ILE A 1 308 ? -7.786 29.130 -14.386 1.00 96.81 308 ILE A O 1
ATOM 2430 N N . VAL A 1 309 ? -5.892 28.101 -13.757 1.00 97.25 309 VAL A N 1
ATOM 2431 C CA . VAL A 1 309 ? -6.477 27.435 -12.587 1.00 97.25 309 VAL A CA 1
ATOM 2432 C C . VAL A 1 309 ? -7.047 28.444 -11.591 1.00 97.25 309 VAL A C 1
ATOM 2434 O O . VAL A 1 309 ? -8.151 28.234 -11.099 1.00 97.25 309 VAL A O 1
ATOM 2437 N N . GLY A 1 310 ? -6.336 29.545 -11.325 1.00 96.56 310 GLY A N 1
ATOM 2438 C CA . GLY A 1 310 ? -6.828 30.607 -10.446 1.00 96.56 310 GLY A CA 1
ATOM 2439 C C . GLY A 1 310 ? -8.151 31.190 -10.939 1.00 96.56 310 GLY A C 1
ATOM 2440 O O . GLY A 1 310 ? -9.094 31.310 -10.165 1.00 96.56 310 GLY A O 1
ATOM 2441 N N . SER A 1 311 ? -8.264 31.468 -12.242 1.00 97.00 311 SER A N 1
ATOM 2442 C CA . SER A 1 311 ? -9.523 31.949 -12.822 1.00 97.00 311 SER A CA 1
ATOM 2443 C C . SER A 1 311 ? -10.632 30.891 -12.797 1.00 97.00 311 SER A C 1
ATOM 2445 O O . SER A 1 311 ? -11.780 31.219 -12.511 1.00 97.00 311 SER A O 1
ATOM 2447 N N . LEU A 1 312 ? -10.312 29.616 -13.032 1.00 97.12 312 LEU A N 1
ATOM 2448 C CA . LEU A 1 312 ? -11.297 28.533 -12.948 1.00 97.12 312 LEU A CA 1
ATOM 2449 C C . LEU A 1 312 ? -11.839 28.350 -11.525 1.00 97.12 312 LEU A C 1
ATOM 2451 O O . LEU A 1 312 ? -13.024 28.070 -11.372 1.00 97.12 312 LEU A O 1
ATOM 2455 N N . MET A 1 313 ? -11.019 28.543 -10.487 1.00 97.06 313 MET A N 1
ATOM 2456 C CA . MET A 1 313 ? -11.492 28.505 -9.096 1.00 97.06 313 MET A CA 1
ATOM 2457 C C . MET A 1 313 ? -12.567 29.574 -8.832 1.00 97.06 313 MET A C 1
ATOM 2459 O O . MET A 1 313 ? -13.570 29.262 -8.197 1.00 97.06 313 MET A O 1
ATOM 2463 N N . GLU A 1 314 ? -12.415 30.787 -9.378 1.00 96.69 314 GLU A N 1
ATOM 2464 C CA . GLU A 1 314 ? -13.421 31.860 -9.257 1.00 96.69 314 GLU A CA 1
ATOM 2465 C C . GLU A 1 314 ? -14.730 31.543 -10.004 1.00 96.69 314 GLU A C 1
ATOM 2467 O O . GLU A 1 314 ? -15.824 31.890 -9.553 1.00 96.69 314 GLU A O 1
ATOM 2472 N N . VAL A 1 315 ? -14.652 30.837 -11.136 1.00 96.38 315 VAL A N 1
ATOM 2473 C CA . VAL A 1 315 ? -15.848 30.341 -11.842 1.00 96.38 315 VAL A CA 1
ATOM 2474 C C . VAL A 1 315 ? -16.540 29.244 -11.030 1.00 96.38 315 VAL A C 1
ATOM 2476 O O . VAL A 1 315 ? -17.770 29.251 -10.891 1.00 96.38 315 VAL A O 1
ATOM 2479 N N . GLY A 1 316 ? -15.753 28.312 -10.486 1.00 95.31 316 GLY A N 1
ATOM 2480 C CA . GLY A 1 316 ? -16.231 27.152 -9.737 1.00 95.31 316 GLY A CA 1
ATOM 2481 C C . GLY A 1 316 ? -16.867 27.503 -8.395 1.00 95.31 316 GLY A C 1
ATOM 2482 O O . GLY A 1 316 ? -17.811 26.830 -7.994 1.00 95.31 316 GLY A O 1
ATOM 2483 N N . CYS A 1 317 ? -16.410 28.558 -7.714 1.00 94.25 317 CYS A N 1
ATOM 2484 C CA . CYS A 1 317 ? -17.015 29.015 -6.456 1.00 94.25 317 CYS A CA 1
ATOM 2485 C C . CYS A 1 317 ? -18.261 29.893 -6.663 1.00 94.25 317 CYS A C 1
ATOM 2487 O O . CYS A 1 317 ? -18.937 30.236 -5.696 1.00 94.25 317 CYS A O 1
ATOM 2489 N N . GLY A 1 318 ? -18.569 30.256 -7.914 1.00 92.81 318 GLY A N 1
ATOM 2490 C CA . GLY A 1 318 ? -19.726 31.077 -8.266 1.00 92.81 318 GLY A CA 1
ATOM 2491 C C . GLY A 1 318 ? -19.474 32.586 -8.286 1.00 92.81 318 GLY A C 1
ATOM 2492 O O . GLY A 1 318 ? -20.394 33.322 -8.631 1.00 92.81 318 GLY A O 1
ATOM 2493 N N . ASN A 1 319 ? -18.254 33.052 -7.994 1.00 93.75 319 ASN A N 1
ATOM 2494 C CA . ASN A 1 319 ? -17.904 34.478 -8.051 1.00 93.75 319 ASN A CA 1
ATOM 2495 C C . ASN A 1 319 ? -17.919 35.034 -9.482 1.00 93.75 319 ASN A C 1
ATOM 2497 O O . ASN A 1 319 ? -18.124 36.230 -9.678 1.00 93.75 319 ASN A O 1
ATOM 2501 N N . GLN A 1 320 ? -17.682 34.176 -10.478 1.00 95.94 320 GLN A N 1
ATOM 2502 C CA . GLN A 1 320 ? -17.677 34.536 -11.895 1.00 95.94 320 GLN A CA 1
ATOM 2503 C C . GLN A 1 320 ? -18.603 33.634 -12.727 1.00 95.94 320 GLN A C 1
ATOM 2505 O O . GLN A 1 320 ? -18.930 32.491 -12.366 1.00 95.94 320 GLN A O 1
ATOM 2510 N N . ALA A 1 321 ? -19.041 34.166 -13.869 1.00 94.50 321 ALA A N 1
ATOM 2511 C CA . ALA A 1 321 ? -19.883 33.455 -14.828 1.00 94.50 321 ALA A CA 1
ATOM 2512 C C . ALA A 1 321 ? -19.104 32.353 -15.571 1.00 94.50 321 ALA A C 1
ATOM 2514 O O . ALA A 1 321 ? -17.883 32.405 -15.690 1.00 94.50 321 ALA A O 1
ATOM 2515 N N . GLU A 1 322 ? -19.815 31.358 -16.113 1.00 93.00 322 GLU A N 1
ATOM 2516 C CA . GLU A 1 322 ? -19.204 30.265 -16.894 1.00 93.00 322 GLU A CA 1
ATOM 2517 C C . GLU A 1 322 ? -18.518 30.775 -18.179 1.00 93.00 322 GLU A C 1
ATOM 2519 O O . GLU A 1 322 ? -17.474 30.256 -18.570 1.00 93.00 322 GLU A O 1
ATOM 2524 N N . SER A 1 323 ? -19.038 31.851 -18.785 1.00 94.69 323 SER A N 1
ATOM 2525 C CA . SER A 1 323 ? -18.459 32.497 -19.975 1.00 94.69 323 SER A CA 1
ATOM 2526 C C . SER A 1 323 ? -17.158 33.255 -19.703 1.00 94.69 323 SER A C 1
ATOM 2528 O O . SER A 1 323 ? -16.439 33.588 -20.643 1.00 94.69 323 SER A O 1
ATOM 2530 N N . TRP A 1 324 ? -16.824 33.507 -18.433 1.00 96.94 324 TRP A N 1
ATOM 2531 C CA . TRP A 1 324 ? -15.753 34.432 -18.064 1.00 96.94 324 TRP A CA 1
ATOM 2532 C C . TRP A 1 324 ? -14.381 34.016 -18.605 1.00 96.94 324 TRP A C 1
ATOM 2534 O O . TRP A 1 324 ? -13.562 34.865 -18.941 1.00 96.94 324 TRP A O 1
ATOM 2544 N N . MET A 1 325 ? -14.128 32.713 -18.762 1.00 95.06 325 MET A N 1
ATOM 2545 C CA . MET A 1 325 ? -12.878 32.226 -19.361 1.00 95.06 325 MET A CA 1
ATOM 2546 C C . MET A 1 325 ? -12.729 32.644 -20.832 1.00 95.06 325 MET A C 1
ATOM 2548 O O . MET A 1 325 ? -11.627 33.006 -21.250 1.00 95.06 325 MET A O 1
ATOM 2552 N N . ALA A 1 326 ? -13.829 32.654 -21.589 1.00 94.00 326 ALA A N 1
ATOM 2553 C CA . ALA A 1 326 ? -13.854 33.136 -22.967 1.00 94.00 326 ALA A CA 1
ATOM 2554 C C . ALA A 1 326 ? -13.695 34.665 -23.020 1.00 94.00 326 ALA A C 1
ATOM 2556 O O . ALA A 1 326 ? -12.924 35.178 -23.833 1.00 94.00 326 ALA A O 1
ATOM 2557 N N . ASP A 1 327 ? -14.346 35.385 -22.102 1.00 94.88 327 ASP A N 1
ATOM 2558 C CA . ASP A 1 327 ? -14.225 36.844 -21.987 1.00 94.88 327 ASP A CA 1
ATOM 2559 C C . ASP A 1 327 ? -12.781 37.261 -21.664 1.00 94.88 327 ASP A C 1
ATOM 2561 O O . ASP A 1 327 ? -12.225 38.166 -22.291 1.00 94.88 327 ASP A O 1
ATOM 2565 N N . LEU A 1 328 ? -12.124 36.546 -20.742 1.00 94.56 328 LEU A N 1
ATOM 2566 C CA . LEU A 1 328 ? -10.714 36.751 -20.416 1.00 94.56 328 LEU A CA 1
ATOM 2567 C C . LEU A 1 328 ? -9.820 36.543 -21.638 1.00 94.56 328 LEU A C 1
ATOM 2569 O O . LEU A 1 328 ? -8.941 37.370 -21.874 1.00 94.56 328 LEU A O 1
ATOM 2573 N N . LEU A 1 329 ? -10.025 35.488 -22.433 1.00 93.25 329 LEU A N 1
ATOM 2574 C CA . LEU A 1 329 ? -9.274 35.295 -23.681 1.00 93.25 329 LEU A CA 1
ATOM 2575 C C . LEU A 1 329 ? -9.468 36.462 -24.657 1.00 93.25 329 LEU A C 1
ATOM 2577 O O . LEU A 1 329 ? -8.494 36.934 -25.247 1.00 93.25 329 LEU A O 1
ATOM 2581 N N . ALA A 1 330 ? -10.698 36.960 -24.793 1.00 93.06 330 ALA A N 1
ATOM 2582 C CA . ALA A 1 330 ? -11.013 38.072 -25.684 1.00 93.06 330 ALA A CA 1
ATOM 2583 C C . ALA A 1 330 ? -10.378 39.397 -25.227 1.00 93.06 330 ALA A C 1
ATOM 2585 O O . ALA A 1 330 ? -9.907 40.175 -26.058 1.00 93.06 330 ALA A O 1
ATOM 2586 N N . TRP A 1 331 ? -10.328 39.656 -23.917 1.00 93.81 331 TRP A N 1
ATOM 2587 C CA . TRP A 1 331 ? -9.806 40.914 -23.371 1.00 93.81 331 TRP A CA 1
ATOM 2588 C C . TRP A 1 331 ? -8.290 41.061 -23.446 1.00 93.81 331 TRP A C 1
ATOM 2590 O O . TRP A 1 331 ? -7.810 42.193 -23.442 1.00 93.81 331 TRP A O 1
ATOM 2600 N N . LYS A 1 332 ? -7.542 39.952 -23.506 1.00 93.81 332 LYS A N 1
ATOM 2601 C CA . LYS A 1 332 ? -6.069 39.947 -23.606 1.00 93.81 332 LYS A CA 1
ATOM 2602 C C . LYS A 1 332 ? -5.377 40.813 -22.542 1.00 93.81 332 LYS A C 1
ATOM 2604 O O . LYS A 1 332 ? -4.359 41.447 -22.806 1.00 93.81 332 LYS A O 1
ATOM 2609 N N . ASP A 1 333 ? -5.921 40.825 -21.330 1.00 91.94 333 ASP A N 1
ATOM 2610 C CA . ASP A 1 333 ? -5.481 41.670 -20.224 1.00 91.94 333 ASP A CA 1
ATOM 2611 C C . ASP A 1 333 ? -5.340 40.845 -18.938 1.00 91.94 333 ASP A C 1
ATOM 2613 O O . ASP A 1 333 ? -6.315 40.327 -18.387 1.00 91.94 333 ASP A O 1
ATOM 2617 N N . ARG A 1 334 ? -4.100 40.734 -18.442 1.00 91.31 334 ARG A N 1
ATOM 2618 C CA . ARG A 1 334 ? -3.776 39.965 -17.231 1.00 91.31 334 ARG A CA 1
ATOM 2619 C C . ARG A 1 334 ? -4.389 40.568 -15.969 1.00 91.31 334 ARG A C 1
ATOM 2621 O O . ARG A 1 334 ? -4.613 39.822 -15.017 1.00 91.31 334 ARG A O 1
ATOM 2628 N N . THR A 1 335 ? -4.652 41.872 -15.929 1.00 90.69 335 THR A N 1
ATOM 2629 C CA . THR A 1 335 ? -5.186 42.540 -14.727 1.00 90.69 335 THR A CA 1
ATOM 2630 C C . THR A 1 335 ? -6.623 42.129 -14.419 1.00 90.69 335 THR A C 1
ATOM 2632 O O . THR A 1 335 ? -7.033 42.154 -13.263 1.00 90.69 335 THR A O 1
ATOM 2635 N N . LYS A 1 336 ? -7.362 41.684 -15.442 1.00 90.62 336 LYS A N 1
ATOM 2636 C CA . LYS A 1 336 ? -8.744 41.212 -15.321 1.00 90.62 336 LYS A CA 1
ATOM 2637 C C . LYS A 1 336 ? -8.851 39.748 -14.898 1.00 90.62 336 LYS A C 1
ATOM 2639 O O . LYS A 1 336 ? -9.918 39.329 -14.469 1.00 90.62 336 LYS A O 1
ATOM 2644 N N . ALA A 1 337 ? -7.775 38.969 -15.025 1.00 92.81 337 ALA A N 1
ATOM 2645 C CA . ALA A 1 337 ? -7.736 37.572 -14.601 1.00 92.81 337 ALA A CA 1
ATOM 2646 C C . ALA A 1 337 ? -7.491 37.448 -13.090 1.00 92.81 337 ALA A C 1
ATOM 2648 O O . ALA A 1 337 ? -6.893 38.328 -12.467 1.00 92.81 337 ALA A O 1
ATOM 2649 N N . ALA A 1 338 ? -7.887 36.316 -12.507 1.00 93.81 338 ALA A N 1
ATOM 2650 C CA . ALA A 1 338 ? -7.740 36.073 -11.077 1.00 93.81 338 ALA A CA 1
ATOM 2651 C C . ALA A 1 338 ? -6.269 36.059 -10.611 1.00 93.81 338 ALA A C 1
ATOM 2653 O O . ALA A 1 338 ? -5.300 36.084 -11.391 1.00 93.81 338 ALA A O 1
ATOM 2654 N N . ALA A 1 339 ? -6.088 35.999 -9.292 1.00 91.69 339 ALA A N 1
ATOM 2655 C CA . ALA A 1 339 ? -4.778 35.783 -8.698 1.00 91.69 339 ALA A CA 1
ATOM 2656 C C . ALA A 1 339 ? -4.168 34.451 -9.176 1.00 91.69 339 ALA A C 1
ATOM 2658 O O . ALA A 1 339 ? -4.865 33.484 -9.478 1.00 91.69 339 ALA A O 1
ATOM 2659 N N . THR A 1 340 ? -2.838 34.408 -9.260 1.00 92.75 340 THR A N 1
ATOM 2660 C CA . THR A 1 340 ? -2.124 33.190 -9.670 1.00 92.75 340 THR A CA 1
ATOM 2661 C C . THR A 1 340 ? -2.332 32.107 -8.614 1.00 92.75 340 THR A C 1
ATOM 2663 O O . THR A 1 340 ? -2.035 32.341 -7.442 1.00 92.75 340 THR A O 1
ATOM 2666 N N . ALA A 1 341 ? -2.779 30.915 -9.013 1.00 93.81 341 ALA A N 1
ATOM 2667 C CA . ALA A 1 341 ? -2.941 29.805 -8.080 1.00 93.81 341 ALA A CA 1
ATOM 2668 C C . ALA A 1 341 ? -1.598 29.404 -7.429 1.00 93.81 341 ALA A C 1
ATOM 2670 O O . ALA A 1 341 ? -0.507 29.618 -7.988 1.00 93.81 341 ALA A O 1
ATOM 2671 N N . LYS A 1 342 ? -1.664 28.820 -6.228 1.00 93.31 342 LYS A N 1
ATOM 2672 C CA . LYS A 1 342 ? -0.475 28.401 -5.470 1.00 93.31 342 LYS A CA 1
ATOM 2673 C C . LYS A 1 342 ? 0.344 27.358 -6.239 1.00 93.31 342 LYS A C 1
ATOM 2675 O O . LYS A 1 342 ? -0.189 26.643 -7.082 1.00 93.31 342 LYS A O 1
ATOM 2680 N N . ALA A 1 343 ? 1.648 27.300 -5.988 1.00 90.81 343 ALA A N 1
ATOM 2681 C CA . ALA A 1 343 ? 2.549 26.395 -6.705 1.00 90.81 343 ALA A CA 1
ATOM 2682 C C . ALA A 1 343 ? 2.429 24.932 -6.240 1.00 90.81 343 ALA A C 1
ATOM 2684 O O . ALA A 1 343 ? 2.507 24.029 -7.064 1.00 90.81 343 ALA A O 1
ATOM 2685 N N . GLU A 1 344 ? 2.148 24.732 -4.949 1.00 89.38 344 GLU A N 1
ATOM 2686 C CA . GLU A 1 344 ? 2.112 23.441 -4.244 1.00 89.38 344 GLU A CA 1
ATOM 2687 C C . GLU A 1 344 ? 1.175 22.382 -4.846 1.00 89.38 344 GLU A C 1
ATOM 2689 O O . GLU A 1 344 ? 1.394 21.196 -4.645 1.00 89.38 344 GLU A O 1
ATOM 2694 N N . GLY A 1 345 ? 0.142 22.779 -5.598 1.00 89.19 345 GLY A N 1
ATOM 2695 C CA . GLY A 1 345 ? -0.767 21.841 -6.267 1.00 89.19 345 GLY A CA 1
ATOM 2696 C C . GLY A 1 345 ? -0.382 21.474 -7.702 1.00 89.19 345 GLY A C 1
ATOM 2697 O O . GLY A 1 345 ? -1.089 20.675 -8.310 1.00 89.19 345 GLY A O 1
ATOM 2698 N N . LEU A 1 346 ? 0.663 22.072 -8.285 1.00 94.06 346 LEU A N 1
ATOM 2699 C CA . LEU A 1 346 ? 1.010 21.895 -9.698 1.00 94.06 346 LEU A CA 1
ATOM 2700 C C . LEU A 1 346 ? 2.052 20.786 -9.895 1.00 94.06 346 LEU A C 1
ATOM 2702 O O . LEU A 1 346 ? 3.121 20.818 -9.290 1.00 94.06 346 LEU A O 1
ATOM 2706 N N . TYR A 1 347 ? 1.770 19.885 -10.835 1.00 92.06 347 TYR A N 1
ATOM 2707 C CA . TYR A 1 347 ? 2.633 18.777 -11.235 1.00 92.06 347 TYR A CA 1
ATOM 2708 C C . TYR A 1 347 ? 2.906 18.819 -12.738 1.00 92.06 347 TYR A C 1
ATOM 2710 O O . TYR A 1 347 ? 1.968 18.870 -13.538 1.00 92.06 347 TYR A O 1
ATOM 2718 N N . LEU A 1 348 ? 4.180 18.760 -13.133 1.00 89.69 348 LEU A N 1
ATOM 2719 C CA . LEU A 1 348 ? 4.574 18.421 -14.502 1.00 89.69 348 LEU A CA 1
ATOM 2720 C C . LEU A 1 348 ? 4.487 16.899 -14.686 1.00 89.69 348 LEU A C 1
ATOM 2722 O O . LEU A 1 348 ? 5.245 16.147 -14.069 1.00 89.69 348 LEU A O 1
ATOM 2726 N N . ASP A 1 349 ? 3.582 16.466 -15.559 1.00 78.31 349 ASP A N 1
ATOM 2727 C CA . ASP A 1 349 ? 3.315 15.059 -15.855 1.00 78.31 349 ASP A CA 1
ATOM 2728 C C . ASP A 1 349 ? 3.605 14.805 -17.339 1.00 78.31 349 ASP A C 1
ATOM 2730 O O . ASP A 1 349 ? 3.244 15.602 -18.205 1.00 78.31 349 ASP A O 1
ATOM 2734 N N . THR A 1 350 ? 4.278 13.710 -17.671 1.00 62.00 350 THR A N 1
ATOM 2735 C CA . THR A 1 350 ? 4.517 13.342 -19.077 1.00 62.00 350 THR A CA 1
ATOM 2736 C C . THR A 1 350 ? 3.997 11.965 -19.426 1.00 62.00 350 THR A C 1
ATOM 2738 O O . THR A 1 350 ? 3.862 11.682 -20.616 1.00 62.00 350 THR A O 1
ATOM 2741 N N . LEU A 1 351 ? 3.651 11.115 -18.454 1.00 48.81 351 LEU A N 1
ATOM 2742 C CA . LEU A 1 351 ? 3.296 9.738 -18.776 1.00 48.81 351 LEU A CA 1
ATOM 2743 C C . LEU A 1 351 ? 2.623 9.017 -17.606 1.00 48.81 351 LEU A C 1
ATOM 2745 O O . LEU A 1 351 ? 3.253 8.244 -16.893 1.00 48.81 351 LEU A O 1
ATOM 2749 N N . MET A 1 352 ? 1.315 9.210 -17.435 1.00 46.47 352 MET A N 1
ATOM 2750 C CA . MET A 1 352 ? 0.536 8.354 -16.537 1.00 46.47 352 MET A CA 1
ATOM 2751 C C . MET A 1 352 ? -0.936 8.238 -16.947 1.00 46.47 352 MET A C 1
ATOM 2753 O O . MET A 1 352 ? -1.836 8.321 -16.115 1.00 46.47 352 MET A O 1
ATOM 2757 N N . ASP A 1 353 ? -1.193 8.019 -18.239 1.00 47.53 353 ASP A N 1
ATOM 2758 C CA . ASP A 1 353 ? -2.514 7.551 -18.687 1.00 47.53 353 ASP A CA 1
ATOM 2759 C C . ASP A 1 353 ? -2.630 6.027 -18.559 1.00 47.53 353 ASP A C 1
ATOM 2761 O O . ASP A 1 353 ? -3.642 5.530 -18.086 1.00 47.53 353 ASP A O 1
ATOM 2765 N N . PHE A 1 354 ? -1.569 5.272 -18.870 1.00 41.62 354 PHE A N 1
ATOM 2766 C CA . PHE A 1 354 ? -1.617 3.805 -18.841 1.00 41.62 354 PHE A CA 1
ATOM 2767 C C . PHE A 1 354 ? -1.611 3.229 -17.421 1.00 41.62 354 PHE A C 1
ATOM 2769 O O . PHE A 1 354 ? -2.387 2.333 -17.117 1.00 41.62 354 PHE A O 1
ATOM 2776 N N . ILE A 1 355 ? -0.784 3.774 -16.523 1.00 47.34 355 ILE A N 1
ATOM 2777 C CA . ILE A 1 355 ? -0.756 3.340 -15.119 1.00 47.34 355 ILE A CA 1
ATOM 2778 C C . ILE A 1 355 ? -2.012 3.820 -14.389 1.00 47.34 355 ILE A C 1
ATOM 2780 O O . ILE A 1 355 ? -2.509 3.092 -13.549 1.00 47.34 355 ILE A O 1
ATOM 2784 N N . ARG A 1 356 ? -2.578 4.991 -14.725 1.00 48.75 356 ARG A N 1
ATOM 2785 C CA . ARG A 1 356 ? -3.861 5.427 -14.155 1.00 48.75 356 ARG A CA 1
ATOM 2786 C C . ARG A 1 356 ? -5.016 4.583 -14.681 1.00 48.75 356 ARG A C 1
ATOM 2788 O O . ARG A 1 356 ? -5.831 4.194 -13.872 1.00 48.75 356 ARG A O 1
ATOM 2795 N N . PHE A 1 357 ? -5.038 4.225 -15.967 1.00 45.41 357 PHE A N 1
ATOM 2796 C CA . PHE A 1 357 ? -5.996 3.254 -16.500 1.00 45.41 357 PHE A CA 1
ATOM 2797 C C . PHE A 1 357 ? -5.852 1.902 -15.808 1.00 45.41 357 PHE A C 1
ATOM 2799 O O . PHE A 1 357 ? -6.839 1.368 -15.346 1.00 45.41 357 PHE A O 1
ATOM 2806 N N . ILE A 1 358 ? -4.637 1.368 -15.670 1.00 45.94 358 ILE A N 1
ATOM 2807 C CA . ILE A 1 358 ? -4.421 0.076 -15.012 1.00 45.94 358 ILE A CA 1
ATOM 2808 C C . ILE A 1 358 ? -4.749 0.140 -13.520 1.00 45.94 358 ILE A C 1
ATOM 2810 O O . ILE A 1 358 ? -5.367 -0.780 -13.014 1.00 45.94 358 ILE A O 1
ATOM 2814 N N . ILE A 1 359 ? -4.370 1.199 -12.807 1.00 48.41 359 ILE A N 1
ATOM 2815 C CA . ILE A 1 359 ? -4.659 1.350 -11.377 1.00 48.41 359 ILE A CA 1
ATOM 2816 C C . ILE A 1 359 ? -6.152 1.598 -11.154 1.00 48.41 359 ILE A C 1
ATOM 2818 O O . ILE A 1 359 ? -6.713 0.975 -10.271 1.00 48.41 359 ILE A O 1
ATOM 2822 N N . ASP A 1 360 ? -6.810 2.433 -11.955 1.00 44.88 360 ASP A N 1
ATOM 2823 C CA . ASP A 1 360 ? -8.258 2.677 -11.882 1.00 44.88 360 ASP A CA 1
ATOM 2824 C C . ASP A 1 360 ? -9.051 1.421 -12.276 1.00 44.88 360 ASP A C 1
ATOM 2826 O O . ASP A 1 360 ? -9.951 1.001 -11.561 1.00 44.88 360 ASP A O 1
ATOM 2830 N N . PHE A 1 361 ? -8.635 0.726 -13.337 1.00 45.50 361 PHE A N 1
ATOM 2831 C CA . PHE A 1 361 ? -9.217 -0.546 -13.766 1.00 45.50 361 PHE A CA 1
ATOM 2832 C C . PHE A 1 361 ? -8.998 -1.671 -12.747 1.00 45.50 361 PHE A C 1
ATOM 2834 O O . PHE A 1 361 ? -9.892 -2.479 -12.541 1.00 45.50 361 PHE A O 1
ATOM 2841 N N . ILE A 1 362 ? -7.827 -1.749 -12.103 1.00 47.06 362 ILE A N 1
ATOM 2842 C CA . ILE A 1 362 ? -7.530 -2.773 -11.086 1.00 47.06 362 ILE A CA 1
ATOM 2843 C C . ILE A 1 362 ? -8.206 -2.439 -9.752 1.00 47.06 362 ILE A C 1
ATOM 2845 O O . ILE A 1 362 ? -8.718 -3.345 -9.099 1.00 47.06 362 ILE A O 1
ATOM 2849 N N . LEU A 1 363 ? -8.202 -1.171 -9.328 1.00 43.72 363 LEU A N 1
ATOM 2850 C CA . LEU A 1 363 ? -8.780 -0.747 -8.049 1.00 43.72 363 LEU A CA 1
ATOM 2851 C C . LEU A 1 363 ? -10.306 -0.637 -8.095 1.00 43.72 363 LEU A C 1
ATOM 2853 O O . LEU A 1 363 ? -10.922 -0.711 -7.036 1.00 43.72 363 LEU A O 1
ATOM 2857 N N . HIS A 1 364 ? -10.910 -0.425 -9.267 1.00 50.38 364 HIS A N 1
ATOM 2858 C CA . HIS A 1 364 ? -12.363 -0.277 -9.455 1.00 50.38 364 HIS A CA 1
ATOM 2859 C C . HIS A 1 364 ? -12.899 -1.301 -10.470 1.00 50.38 364 HIS A C 1
ATOM 2861 O O . HIS A 1 364 ? -13.811 -1.020 -11.250 1.00 50.38 364 HIS A O 1
ATOM 2867 N N . ILE A 1 365 ? -12.300 -2.500 -10.492 1.00 52.19 365 ILE A N 1
ATOM 2868 C CA . ILE A 1 365 ? -12.663 -3.579 -11.424 1.00 52.19 365 ILE A CA 1
ATOM 2869 C C . ILE A 1 365 ? -14.118 -4.028 -11.243 1.00 52.19 365 ILE A C 1
ATOM 2871 O O . ILE A 1 365 ? -14.744 -4.498 -12.182 1.00 52.19 365 ILE A O 1
ATOM 2875 N N . ASP A 1 366 ? -14.664 -3.876 -10.043 1.00 46.00 366 ASP A N 1
ATOM 2876 C CA . ASP A 1 366 ? -16.044 -4.165 -9.671 1.00 46.00 366 ASP A CA 1
ATOM 2877 C C . ASP A 1 366 ? -17.035 -3.166 -10.287 1.00 46.00 366 ASP A C 1
ATOM 2879 O O . ASP A 1 366 ? -18.051 -3.584 -10.845 1.00 46.00 366 ASP A O 1
ATOM 2883 N N . VAL A 1 367 ? -16.714 -1.870 -10.260 1.00 51.50 367 VAL A N 1
ATOM 2884 C CA . VAL A 1 367 ? -17.544 -0.798 -10.838 1.00 51.50 367 VAL A CA 1
ATOM 2885 C C . VAL A 1 367 ? -17.486 -0.833 -12.363 1.00 51.50 367 VAL A C 1
ATOM 2887 O O . VAL A 1 367 ? -18.525 -0.903 -13.019 1.00 51.50 367 VAL A O 1
ATOM 2890 N N . HIS A 1 368 ? -16.278 -0.877 -12.930 1.00 56.53 368 HIS A N 1
ATOM 2891 C CA . HIS A 1 368 ? -16.083 -0.887 -14.381 1.00 56.53 368 HIS A CA 1
ATOM 2892 C C . HIS A 1 368 ? -16.650 -2.148 -15.030 1.00 56.53 368 HIS A C 1
ATOM 2894 O O . HIS A 1 368 ? -17.210 -2.070 -16.118 1.00 56.53 368 HIS A O 1
ATOM 2900 N N . LEU A 1 369 ? -16.553 -3.315 -14.380 1.00 52.84 369 LEU A N 1
ATOM 2901 C CA . LEU A 1 369 ? -17.107 -4.554 -14.932 1.00 52.84 369 LEU A CA 1
ATOM 2902 C C . LEU A 1 369 ? -18.633 -4.626 -14.780 1.00 52.84 369 LEU A C 1
ATOM 2904 O O . LEU A 1 369 ? -19.286 -5.154 -15.677 1.00 52.84 369 LEU A O 1
ATOM 2908 N N . ALA A 1 370 ? -19.218 -4.063 -13.717 1.00 54.03 370 ALA A N 1
ATOM 2909 C CA . ALA A 1 370 ? -20.672 -3.923 -13.605 1.00 54.03 370 ALA A CA 1
ATOM 2910 C C . ALA A 1 370 ? -21.236 -2.989 -14.691 1.00 54.03 370 ALA A C 1
ATOM 2912 O O . ALA A 1 370 ? -22.249 -3.310 -15.311 1.00 54.03 370 ALA A O 1
ATOM 2913 N N . GLU A 1 371 ? -20.545 -1.884 -14.981 1.00 56.94 371 GLU A N 1
ATOM 2914 C CA . GLU A 1 371 ? -20.916 -0.930 -16.032 1.00 56.94 371 GLU A CA 1
ATOM 2915 C C . GLU A 1 371 ? -20.746 -1.537 -17.439 1.00 56.94 371 GLU A C 1
ATOM 2917 O O . GLU A 1 371 ? -21.626 -1.403 -18.289 1.00 56.94 371 GLU A O 1
ATOM 2922 N N . LEU A 1 372 ? -19.678 -2.314 -17.663 1.00 56.81 372 LEU A N 1
ATOM 2923 C CA . LEU A 1 372 ? -19.445 -3.051 -18.912 1.00 56.81 372 LEU A CA 1
ATOM 2924 C C . LEU A 1 372 ? -20.493 -4.155 -19.132 1.00 56.81 372 LEU A C 1
ATOM 2926 O O . LEU A 1 372 ? -20.955 -4.362 -20.253 1.00 56.81 372 LEU A O 1
ATOM 2930 N N . VAL A 1 373 ? -20.908 -4.856 -18.074 1.00 58.19 373 VAL A N 1
ATOM 2931 C CA . VAL A 1 373 ? -21.976 -5.865 -18.153 1.00 58.19 373 VAL A CA 1
ATOM 2932 C C . VAL A 1 373 ? -23.329 -5.209 -18.433 1.00 58.19 373 VAL A C 1
ATOM 2934 O O . VAL A 1 373 ? -24.057 -5.683 -19.307 1.00 58.19 373 VAL A O 1
ATOM 2937 N N . ALA A 1 374 ? -23.628 -4.085 -17.778 1.00 58.38 374 ALA A N 1
ATOM 2938 C CA . ALA A 1 374 ? -24.853 -3.322 -18.006 1.00 58.38 374 ALA A CA 1
ATOM 2939 C C . ALA A 1 374 ? -24.923 -2.717 -19.421 1.00 58.38 374 ALA A C 1
ATOM 2941 O O . ALA A 1 374 ? -25.996 -2.680 -20.022 1.00 58.38 374 ALA A O 1
ATOM 2942 N N . GLN A 1 375 ? -23.791 -2.271 -19.978 1.00 61.06 375 GLN A N 1
ATOM 2943 C CA . GLN A 1 375 ? -23.737 -1.622 -21.290 1.00 61.06 375 GLN A CA 1
ATOM 2944 C C . GLN A 1 375 ? -23.718 -2.614 -22.464 1.00 61.06 375 GLN A C 1
ATOM 2946 O O . GLN A 1 375 ? -24.304 -2.334 -23.511 1.00 61.06 375 GLN A O 1
ATOM 2951 N N . TYR A 1 376 ? -23.051 -3.765 -22.318 1.00 65.44 376 TYR A N 1
ATOM 2952 C CA . TYR A 1 376 ? -22.818 -4.701 -23.427 1.00 65.44 376 TYR A CA 1
ATOM 2953 C C . TYR A 1 376 ? -23.700 -5.962 -23.387 1.00 65.44 376 TYR A C 1
ATOM 2955 O O . TYR A 1 376 ? -23.792 -6.660 -24.402 1.00 65.44 376 TYR A O 1
ATOM 2963 N N . GLY A 1 377 ? -24.387 -6.257 -22.276 1.00 70.62 377 GLY A N 1
ATOM 2964 C CA . GLY A 1 377 ? -25.368 -7.346 -22.180 1.00 70.62 377 GLY A CA 1
ATOM 2965 C C . GLY A 1 377 ? -24.832 -8.693 -22.690 1.00 70.62 377 GLY A C 1
ATOM 2966 O O . GLY A 1 377 ? -23.831 -9.211 -22.201 1.00 70.62 377 GLY A O 1
ATOM 2967 N N . VAL A 1 378 ? -25.462 -9.258 -23.727 1.00 72.44 378 VAL A N 1
ATOM 2968 C CA . VAL A 1 378 ? -25.078 -10.555 -24.330 1.00 72.44 378 VAL A CA 1
ATOM 2969 C C . VAL A 1 378 ? -23.671 -10.535 -24.963 1.00 72.44 378 VAL A C 1
ATOM 2971 O O . VAL A 1 378 ? -23.020 -11.578 -25.054 1.00 72.44 378 VAL A O 1
ATOM 2974 N N . TRP A 1 379 ? -23.137 -9.372 -25.356 1.00 76.81 379 TRP A N 1
ATOM 2975 C CA . TRP A 1 379 ? -21.793 -9.270 -25.949 1.00 76.81 379 TRP A CA 1
ATOM 2976 C C . TRP A 1 379 ? -20.664 -9.604 -24.969 1.00 76.81 379 TRP A C 1
ATOM 2978 O O . TRP A 1 379 ? -19.562 -9.947 -25.404 1.00 76.81 379 TRP A O 1
ATOM 2988 N N . VAL A 1 380 ? -20.940 -9.600 -23.662 1.00 74.31 380 VAL A N 1
ATOM 2989 C CA . VAL A 1 380 ? -19.998 -10.037 -22.622 1.00 74.31 380 VAL A CA 1
ATOM 2990 C C . VAL A 1 380 ? -19.516 -11.467 -22.876 1.00 74.31 380 VAL A C 1
ATOM 2992 O O . VAL A 1 380 ? -18.329 -11.747 -22.711 1.00 74.31 380 VAL A O 1
ATOM 2995 N N . TYR A 1 381 ? -20.382 -12.361 -23.370 1.00 77.81 381 TYR A N 1
ATOM 2996 C CA . TYR A 1 381 ? -19.972 -13.718 -23.740 1.00 77.81 381 TYR A CA 1
ATOM 2997 C C . TYR A 1 381 ? -18.901 -13.708 -24.837 1.00 77.81 381 TYR A C 1
ATOM 2999 O O . TYR A 1 381 ? -17.891 -14.397 -24.720 1.00 77.81 381 TYR A O 1
ATOM 3007 N N . ALA A 1 382 ? -19.076 -12.892 -25.878 1.00 79.81 382 ALA A N 1
ATOM 3008 C CA . ALA A 1 382 ? -18.124 -12.810 -26.985 1.00 79.81 382 ALA A CA 1
ATOM 3009 C C . ALA A 1 382 ? -16.768 -12.237 -26.532 1.00 79.81 382 ALA A C 1
ATOM 3011 O O . ALA A 1 382 ? -15.714 -12.719 -26.949 1.00 79.81 382 ALA A O 1
ATOM 3012 N N . ILE A 1 383 ? -16.796 -11.249 -25.635 1.00 77.69 383 ILE A N 1
ATOM 3013 C CA . ILE A 1 383 ? -15.596 -10.639 -25.051 1.00 77.69 383 ILE A CA 1
ATOM 3014 C C . ILE A 1 383 ? -14.838 -11.660 -24.192 1.00 77.69 383 ILE A C 1
ATOM 3016 O O . ILE A 1 383 ? -13.633 -11.838 -24.372 1.00 77.69 383 ILE A O 1
ATOM 3020 N N . LEU A 1 384 ? -15.535 -12.386 -23.310 1.00 74.31 384 LEU A N 1
ATOM 3021 C CA . LEU A 1 384 ? -14.935 -13.433 -22.476 1.00 74.31 384 LEU A CA 1
ATOM 3022 C C . LEU A 1 384 ? -14.345 -14.572 -23.317 1.00 74.31 384 LEU A C 1
ATOM 3024 O O . LEU A 1 384 ? -13.245 -15.042 -23.022 1.00 74.31 384 LEU A O 1
ATOM 3028 N N . PHE A 1 385 ? -15.036 -14.983 -24.387 1.00 81.81 385 PHE A N 1
ATOM 3029 C CA . PHE A 1 385 ? -14.515 -15.956 -25.349 1.00 81.81 385 PHE A CA 1
ATOM 3030 C C . PHE A 1 385 ? -13.193 -15.490 -25.950 1.00 81.81 385 PHE A C 1
ATOM 3032 O O . PHE A 1 385 ? -12.219 -16.239 -25.941 1.00 81.81 385 PHE A O 1
ATOM 3039 N N . LEU A 1 386 ? -13.153 -14.253 -26.456 1.00 80.75 386 LEU A N 1
ATOM 3040 C CA . LEU A 1 386 ? -11.983 -13.708 -27.135 1.00 80.75 386 LEU A CA 1
ATOM 3041 C C . LEU A 1 386 ? -10.787 -13.584 -26.187 1.00 80.75 386 LEU A C 1
ATOM 3043 O O . LEU A 1 386 ? -9.678 -13.950 -26.562 1.00 80.75 386 LEU A O 1
ATOM 3047 N N . ILE A 1 387 ? -11.009 -13.113 -24.959 1.00 76.38 387 ILE A N 1
ATOM 3048 C CA . ILE A 1 387 ? -9.955 -12.982 -23.944 1.00 76.38 387 ILE A CA 1
ATOM 3049 C C . ILE A 1 387 ? -9.349 -14.351 -23.621 1.00 76.38 387 ILE A C 1
ATOM 3051 O O . ILE A 1 387 ? -8.130 -14.508 -23.699 1.00 76.38 387 ILE A O 1
ATOM 3055 N N . LEU A 1 388 ? -10.184 -15.353 -23.324 1.00 74.88 388 LEU A N 1
ATOM 3056 C CA . LEU A 1 388 ? -9.715 -16.699 -22.979 1.00 74.88 388 LEU A CA 1
ATOM 3057 C C . LEU A 1 388 ? -9.028 -17.393 -24.163 1.00 74.88 388 LEU A C 1
ATOM 3059 O O . LEU A 1 388 ? -8.012 -18.073 -24.005 1.00 74.88 388 LEU A O 1
ATOM 3063 N N . PHE A 1 389 ? -9.581 -17.212 -25.363 1.00 82.69 389 PHE A N 1
ATOM 3064 C CA . PHE A 1 389 ? -9.001 -17.714 -26.602 1.00 82.69 389 PHE A CA 1
ATOM 3065 C C . PHE A 1 389 ? -7.624 -17.098 -26.859 1.00 82.69 389 PHE A C 1
ATOM 3067 O O . PHE A 1 389 ? -6.694 -17.819 -27.203 1.00 82.69 389 PHE A O 1
ATOM 3074 N N . CYS A 1 390 ? -7.465 -15.789 -26.663 1.00 78.44 390 CYS A N 1
ATOM 3075 C CA . CYS A 1 390 ? -6.175 -15.122 -26.811 1.00 78.44 390 CYS A CA 1
ATOM 3076 C C . CYS A 1 390 ? -5.172 -15.589 -25.748 1.00 78.44 390 CYS A C 1
ATOM 3078 O O . CYS A 1 390 ? -4.035 -15.887 -26.094 1.00 78.44 390 CYS A O 1
ATOM 3080 N N . GLU A 1 391 ? -5.585 -15.726 -24.485 1.00 75.50 391 GLU A N 1
ATOM 3081 C CA . GLU A 1 391 ? -4.719 -16.194 -23.391 1.00 75.50 391 GLU A CA 1
ATOM 3082 C C . GLU A 1 391 ? -4.159 -17.606 -23.641 1.00 75.50 391 GLU A C 1
ATOM 3084 O O . GLU A 1 391 ? -2.980 -17.867 -23.401 1.00 75.50 391 GLU A O 1
ATOM 3089 N N . THR A 1 392 ? -4.999 -18.518 -24.137 1.00 74.44 392 THR A N 1
ATOM 3090 C CA . THR A 1 392 ? -4.622 -19.920 -24.404 1.00 74.44 392 THR A CA 1
ATOM 3091 C C . THR A 1 392 ? -3.995 -20.114 -25.788 1.00 74.44 392 THR A C 1
ATOM 3093 O O . THR A 1 392 ? -3.100 -20.943 -25.962 1.00 74.44 392 THR A O 1
ATOM 3096 N N . GLY A 1 393 ? -4.432 -19.331 -26.775 1.00 75.06 393 GLY A N 1
ATOM 3097 C CA . GLY A 1 393 ? -4.053 -19.446 -28.181 1.00 75.06 393 GLY A CA 1
ATOM 3098 C C . GLY A 1 393 ? -2.794 -18.683 -28.583 1.00 75.06 393 GLY A C 1
ATOM 3099 O O . GLY A 1 393 ? -2.045 -19.154 -29.443 1.00 75.06 393 GLY A O 1
ATOM 3100 N N . LEU A 1 394 ? -2.540 -17.518 -27.981 1.00 73.38 394 LEU A N 1
ATOM 3101 C CA . LEU A 1 394 ? -1.420 -16.647 -28.333 1.00 73.38 394 LEU A CA 1
ATOM 3102 C C . LEU A 1 394 ? -0.300 -16.795 -27.294 1.00 73.38 394 LEU A C 1
ATOM 3104 O O . LEU A 1 394 ? -0.371 -16.288 -26.180 1.00 73.38 394 LEU A O 1
ATOM 3108 N N . VAL A 1 395 ? 0.793 -17.446 -27.698 1.00 62.06 395 VAL A N 1
ATOM 3109 C CA . VAL A 1 395 ? 1.996 -17.730 -26.880 1.00 62.06 395 VAL A CA 1
ATOM 3110 C C . VAL A 1 395 ? 2.579 -16.484 -26.179 1.00 62.06 395 VAL A C 1
ATOM 3112 O O . VAL A 1 395 ? 3.291 -16.595 -25.185 1.00 62.06 395 VAL A O 1
ATOM 3115 N N . VAL A 1 396 ? 2.282 -15.287 -26.694 1.00 54.84 396 VAL A N 1
ATOM 3116 C CA . VAL A 1 396 ? 2.844 -13.996 -26.265 1.00 54.84 396 VAL A CA 1
ATOM 3117 C C . VAL A 1 396 ? 2.085 -13.376 -25.078 1.00 54.84 396 VAL A C 1
ATOM 3119 O O . VAL A 1 396 ? 2.582 -12.426 -24.476 1.00 54.84 396 VAL A O 1
ATOM 3122 N N . THR A 1 397 ? 0.920 -13.904 -24.686 1.00 53.00 397 THR A N 1
ATOM 3123 C CA . THR A 1 397 ? 0.042 -13.274 -23.679 1.00 53.00 397 THR A CA 1
ATOM 3124 C C . THR A 1 397 ? -0.178 -14.086 -22.387 1.00 53.00 397 THR A C 1
ATOM 3126 O O . THR A 1 397 ? -1.325 -14.289 -21.998 1.00 53.00 397 THR A O 1
ATOM 3129 N N . PRO A 1 398 ? 0.866 -14.501 -21.637 1.00 53.59 398 PRO A N 1
ATOM 3130 C CA . PRO A 1 398 ? 0.689 -15.180 -20.345 1.00 53.59 398 PRO A CA 1
ATOM 3131 C C . PRO A 1 398 ? 0.248 -14.246 -19.195 1.00 53.59 398 PRO A C 1
ATOM 3133 O O . PRO A 1 398 ? 0.142 -14.688 -18.056 1.00 53.59 398 PRO A O 1
ATOM 3136 N N . PHE A 1 399 ? 0.022 -12.955 -19.469 1.00 52.25 399 PHE A N 1
ATOM 3137 C CA . PHE A 1 399 ? -0.287 -11.928 -18.464 1.00 52.25 399 PHE A CA 1
ATOM 3138 C C . PHE A 1 399 ? -1.747 -11.449 -18.470 1.00 52.25 399 PHE A C 1
ATOM 3140 O O . PHE A 1 399 ? -2.092 -10.572 -17.680 1.00 52.25 399 PHE A O 1
ATOM 3147 N N . LEU A 1 400 ? -2.611 -11.987 -19.339 1.00 55.56 400 LEU A N 1
ATOM 3148 C CA . LEU A 1 400 ? -4.040 -11.670 -19.289 1.00 55.56 400 LEU A CA 1
ATOM 3149 C C . LEU A 1 400 ? -4.703 -12.460 -18.144 1.00 55.56 400 LEU A C 1
ATOM 3151 O O . LEU A 1 400 ? -4.596 -13.683 -18.123 1.00 55.56 400 LEU A O 1
ATOM 3155 N N . PRO A 1 401 ? -5.378 -11.800 -17.183 1.00 55.97 401 PRO A N 1
ATOM 3156 C CA . PRO A 1 401 ? -5.922 -12.450 -15.995 1.00 55.97 401 PRO A CA 1
ATOM 3157 C C . PRO A 1 401 ? -7.283 -13.098 -16.297 1.00 55.97 401 PRO A C 1
ATOM 3159 O O . PRO A 1 401 ? -8.298 -12.725 -15.704 1.00 55.97 401 PRO A O 1
ATOM 3162 N N . GLY A 1 402 ? -7.333 -14.053 -17.232 1.00 61.09 402 GLY A N 1
ATOM 3163 C CA . GLY A 1 402 ? -8.590 -14.694 -17.623 1.00 61.09 402 GLY A CA 1
ATOM 3164 C C . GLY A 1 402 ? -9.258 -15.417 -16.459 1.00 61.09 402 GLY A C 1
ATOM 3165 O O . GLY A 1 402 ? -10.458 -15.265 -16.260 1.00 61.09 402 GLY A O 1
ATOM 3166 N N . ASP A 1 403 ? -8.495 -16.102 -15.603 1.00 60.41 403 ASP A N 1
ATOM 3167 C CA . ASP A 1 403 ? -9.058 -16.776 -14.421 1.00 60.41 403 ASP A CA 1
ATOM 3168 C C . ASP A 1 403 ? -9.679 -15.798 -13.405 1.00 60.41 403 ASP A C 1
ATOM 3170 O O . ASP A 1 403 ? -10.702 -16.119 -12.797 1.00 60.41 403 ASP A O 1
ATOM 3174 N N . SER A 1 404 ? -9.127 -14.589 -13.261 1.00 58.72 404 SER A N 1
ATOM 3175 C CA . SER A 1 404 ? -9.707 -13.549 -12.400 1.00 58.72 404 SER A CA 1
ATOM 3176 C C . SER A 1 404 ? -10.979 -12.963 -13.013 1.00 58.72 404 SER A C 1
ATOM 3178 O O . SER A 1 404 ? -11.980 -12.820 -12.317 1.00 58.72 404 SER A O 1
ATOM 3180 N N . LEU A 1 405 ? -10.984 -12.687 -14.322 1.00 61.97 405 LEU A N 1
ATOM 3181 C CA . LEU A 1 405 ? -12.168 -12.198 -15.043 1.00 61.97 405 LEU A CA 1
ATOM 3182 C C . LEU A 1 405 ? -13.335 -13.186 -14.972 1.00 61.97 405 LEU A C 1
ATOM 3184 O O . LEU A 1 405 ? -14.483 -12.784 -14.813 1.00 61.97 405 LEU A O 1
ATOM 3188 N N . LEU A 1 406 ? -13.038 -14.482 -15.038 1.00 64.88 406 LEU A N 1
ATOM 3189 C CA . LEU A 1 406 ? -14.023 -15.551 -14.911 1.00 64.88 406 LEU A CA 1
ATOM 3190 C C . LEU A 1 406 ? -14.628 -15.644 -13.511 1.00 64.88 406 LEU A C 1
ATOM 3192 O O . LEU A 1 406 ? -15.820 -15.922 -13.378 1.00 64.88 406 LEU A O 1
ATOM 3196 N N . PHE A 1 407 ? -13.824 -15.398 -12.476 1.00 61.56 407 PHE A N 1
ATOM 3197 C CA . PHE A 1 407 ? -14.308 -15.335 -11.101 1.00 61.56 407 PHE A CA 1
ATOM 3198 C C . PHE A 1 407 ? -15.286 -14.169 -10.915 1.00 61.56 407 PHE A C 1
ATOM 3200 O O . PHE A 1 407 ? -16.371 -14.362 -10.366 1.00 61.56 407 PHE A O 1
ATOM 3207 N N . VAL A 1 408 ? -14.952 -12.986 -11.441 1.00 58.06 408 VAL A N 1
ATOM 3208 C CA . VAL A 1 408 ? -15.830 -11.810 -11.342 1.00 58.06 408 VAL A CA 1
ATOM 3209 C C . VAL A 1 408 ? -17.077 -11.964 -12.223 1.00 58.06 408 VAL A C 1
ATOM 3211 O O . VAL A 1 408 ? -18.178 -11.683 -11.762 1.00 58.06 408 VAL A O 1
ATOM 3214 N N . ALA A 1 409 ? -16.957 -12.500 -13.442 1.00 62.88 409 ALA A N 1
ATOM 3215 C CA . ALA A 1 409 ? -18.106 -12.782 -14.308 1.00 62.88 409 ALA A CA 1
ATOM 3216 C C . ALA A 1 409 ? -19.069 -13.812 -13.687 1.00 62.88 409 ALA A C 1
ATOM 3218 O O . ALA A 1 409 ? -20.285 -13.651 -13.766 1.00 62.88 409 ALA A O 1
ATOM 3219 N N . GLY A 1 410 ? -18.540 -14.840 -13.011 1.00 63.97 410 GLY A N 1
ATOM 3220 C CA . GLY A 1 410 ? -19.341 -15.805 -12.253 1.00 63.97 410 GLY A CA 1
ATOM 3221 C C . GLY A 1 410 ? -20.039 -15.188 -11.037 1.00 63.97 410 GLY A C 1
ATOM 3222 O O . GLY A 1 410 ? -21.194 -15.514 -10.775 1.00 63.97 410 GLY A O 1
ATOM 3223 N N . ALA A 1 411 ? -19.373 -14.273 -10.327 1.00 60.97 411 ALA A N 1
ATOM 3224 C CA . ALA A 1 411 ? -19.964 -13.537 -9.209 1.00 60.97 411 ALA A CA 1
ATOM 3225 C C . ALA A 1 411 ? -21.089 -12.597 -9.679 1.00 60.97 411 ALA A C 1
ATOM 3227 O O . ALA A 1 411 ? -22.168 -12.591 -9.092 1.00 60.97 411 ALA A O 1
ATOM 3228 N N . LEU A 1 412 ? -20.884 -11.874 -10.783 1.00 58.88 412 LEU A N 1
ATOM 3229 C CA . LEU A 1 412 ? -21.882 -10.975 -11.375 1.00 58.88 412 LEU A CA 1
ATOM 3230 C C . LEU A 1 412 ? -23.088 -11.715 -11.971 1.00 58.88 412 LEU A C 1
ATOM 3232 O O . LEU A 1 412 ? -24.196 -11.188 -11.925 1.00 58.88 412 LEU A O 1
ATOM 3236 N N . ALA A 1 413 ? -22.893 -12.931 -12.490 1.00 61.62 413 ALA A N 1
ATOM 3237 C CA . ALA A 1 413 ? -23.970 -13.804 -12.964 1.00 61.62 413 ALA A CA 1
ATOM 3238 C C . ALA A 1 413 ? -24.781 -14.449 -11.821 1.00 61.62 413 ALA A C 1
ATOM 3240 O O . ALA A 1 413 ? -25.825 -15.045 -12.070 1.00 61.62 413 ALA A O 1
ATOM 3241 N N . SER A 1 414 ? -24.304 -14.359 -10.573 1.00 58.91 414 SER A N 1
ATOM 3242 C CA . SER A 1 414 ? -25.034 -14.837 -9.388 1.00 58.91 414 SER A CA 1
ATOM 3243 C C . SER A 1 414 ? -25.956 -13.782 -8.765 1.00 58.91 414 SER A C 1
ATOM 3245 O O . SER A 1 414 ? -26.757 -14.115 -7.894 1.00 58.91 414 SER A O 1
ATOM 3247 N N . LEU A 1 415 ? -25.851 -12.522 -9.204 1.00 60.53 415 LEU A N 1
ATOM 3248 C CA . LEU A 1 415 ? -26.718 -11.431 -8.766 1.00 60.53 415 LEU A CA 1
ATOM 3249 C C . LEU A 1 415 ? -28.061 -11.511 -9.507 1.00 60.53 415 LEU A C 1
ATOM 3251 O O . LEU A 1 415 ? -28.087 -11.634 -10.728 1.00 60.53 415 LEU A O 1
ATOM 3255 N N . GLU A 1 416 ? -29.173 -11.390 -8.775 1.00 51.31 416 GLU A N 1
ATOM 3256 C CA . GLU A 1 416 ? -30.549 -11.505 -9.304 1.00 51.31 416 GLU A CA 1
ATOM 3257 C C . GLU A 1 416 ? -30.909 -10.449 -10.372 1.00 51.31 416 GLU A C 1
ATOM 3259 O O . GLU A 1 416 ? -31.944 -10.552 -11.022 1.00 51.31 416 GLU A O 1
ATOM 3264 N N . THR A 1 417 ? -30.062 -9.436 -10.569 1.00 53.62 417 THR A N 1
ATOM 3265 C CA . THR A 1 417 ? -30.274 -8.309 -11.486 1.00 53.62 417 THR A CA 1
ATOM 3266 C C . THR A 1 417 ? -29.737 -8.524 -12.907 1.00 53.62 417 THR A C 1
ATOM 3268 O O . THR A 1 417 ? -29.959 -7.657 -13.750 1.00 53.62 417 THR A O 1
ATOM 3271 N N . ASN A 1 418 ? -29.042 -9.633 -13.198 1.00 59.84 418 ASN A N 1
ATOM 3272 C CA . ASN A 1 418 ? -28.412 -9.889 -14.502 1.00 59.84 418 ASN A CA 1
ATOM 3273 C C . ASN A 1 418 ? -28.942 -11.162 -15.188 1.00 59.84 418 ASN A C 1
ATOM 3275 O O . ASN A 1 418 ? -28.867 -12.253 -14.632 1.00 59.84 418 ASN A O 1
ATOM 3279 N N . ASP A 1 419 ? -29.330 -11.052 -16.463 1.00 61.47 419 ASP A N 1
ATOM 3280 C CA . ASP A 1 419 ? -29.797 -12.165 -17.319 1.00 61.47 419 ASP A CA 1
ATOM 3281 C C . ASP A 1 419 ? -28.671 -13.115 -17.808 1.00 61.47 419 ASP A C 1
ATOM 3283 O O . ASP A 1 419 ? -28.852 -13.915 -18.733 1.00 61.47 419 ASP A O 1
ATOM 32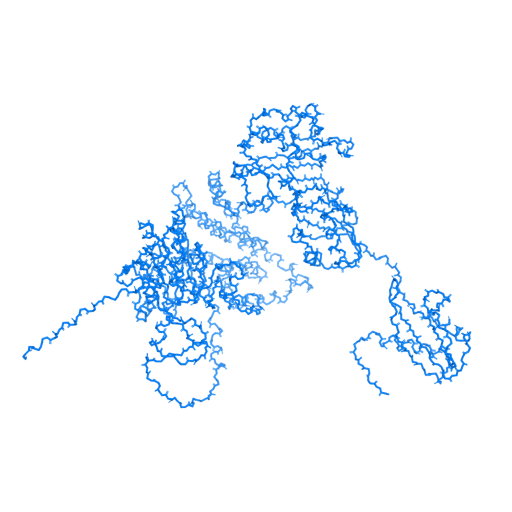87 N N . LEU A 1 420 ? -27.470 -13.043 -17.222 1.00 67.81 420 LEU A N 1
ATOM 3288 C CA . LEU A 1 420 ? -26.336 -13.869 -17.636 1.00 67.81 420 LEU A CA 1
ATOM 3289 C C . LEU A 1 420 ? -26.464 -15.291 -17.081 1.00 67.81 420 LEU A C 1
ATOM 3291 O O . LEU A 1 420 ? -26.232 -15.570 -15.910 1.00 67.81 420 LEU A O 1
ATOM 3295 N N . ASN A 1 421 ? -26.749 -16.242 -17.962 1.00 72.38 421 ASN A N 1
ATOM 3296 C CA . ASN A 1 421 ? -26.803 -17.653 -17.618 1.00 72.38 421 ASN A CA 1
ATOM 3297 C C . ASN A 1 421 ? -25.392 -18.269 -17.522 1.00 72.38 421 ASN A C 1
ATOM 3299 O O . ASN A 1 421 ? -24.632 -18.334 -18.498 1.00 72.38 421 ASN A O 1
ATOM 3303 N N . VAL A 1 422 ? -25.073 -18.777 -16.332 1.00 71.50 422 VAL A N 1
ATOM 3304 C CA . VAL A 1 422 ? -23.784 -19.393 -15.986 1.00 71.50 422 VAL A CA 1
ATOM 3305 C C . VAL A 1 422 ? -23.483 -20.640 -16.828 1.00 71.50 422 VAL A C 1
ATOM 3307 O O . VAL A 1 422 ? -22.327 -20.889 -17.170 1.00 71.50 422 VAL A O 1
ATOM 3310 N N . HIS A 1 423 ? -24.495 -21.421 -17.220 1.00 76.44 423 HIS A N 1
ATOM 3311 C CA . HIS A 1 423 ? -24.288 -22.647 -17.997 1.00 76.44 423 HIS A CA 1
ATOM 3312 C C . HIS A 1 423 ? -23.750 -22.357 -19.401 1.00 76.44 423 HIS A C 1
ATOM 3314 O O . HIS A 1 423 ? -22.821 -23.034 -19.847 1.00 76.44 423 HIS A O 1
ATOM 3320 N N . TYR A 1 424 ? -24.277 -21.326 -20.072 1.00 78.62 424 TYR A N 1
ATOM 3321 C CA . TYR A 1 424 ? -23.768 -20.907 -21.380 1.00 78.62 424 TYR A CA 1
ATOM 3322 C C . TYR A 1 424 ? -22.335 -20.384 -21.281 1.00 78.62 424 TYR A C 1
ATOM 3324 O O . TYR A 1 424 ? -21.512 -20.733 -22.124 1.00 78.62 424 TYR A O 1
ATOM 3332 N N . MET A 1 425 ? -22.006 -19.643 -20.219 1.00 73.62 425 MET A N 1
ATOM 3333 C CA . MET A 1 425 ? -20.643 -19.161 -19.979 1.00 73.62 425 MET A CA 1
ATOM 3334 C C . MET A 1 425 ? -19.647 -20.322 -19.869 1.00 73.62 425 MET A C 1
ATOM 3336 O O . MET A 1 425 ? -18.636 -20.348 -20.567 1.00 73.62 425 MET A O 1
ATOM 3340 N N . VAL A 1 426 ? -19.968 -21.330 -19.053 1.00 73.31 426 VAL A N 1
ATOM 3341 C CA . VAL A 1 426 ? -19.109 -22.503 -18.835 1.00 73.31 426 VAL A CA 1
ATOM 3342 C C . VAL A 1 426 ? -18.874 -23.280 -20.133 1.00 73.31 426 VAL A C 1
ATOM 3344 O O . VAL A 1 426 ? -17.737 -23.660 -20.413 1.00 73.31 426 VAL A O 1
ATOM 3347 N N . ILE A 1 427 ? -19.915 -23.502 -20.942 1.00 81.38 427 ILE A N 1
ATOM 3348 C CA . ILE A 1 427 ? -19.797 -24.204 -22.233 1.00 81.38 427 ILE A CA 1
ATOM 3349 C C . ILE A 1 427 ? -18.906 -23.411 -23.194 1.00 81.38 427 ILE A C 1
ATOM 3351 O O . ILE A 1 427 ? -17.989 -23.966 -23.803 1.00 81.38 427 ILE A O 1
ATOM 3355 N N . LEU A 1 428 ? -19.146 -22.108 -23.297 1.00 82.19 428 LEU A N 1
ATOM 3356 C CA . LEU A 1 428 ? -18.427 -21.204 -24.188 1.00 82.19 428 LEU A CA 1
ATOM 3357 C C . LEU A 1 428 ? -16.925 -21.142 -23.860 1.00 82.19 428 LEU A C 1
ATOM 3359 O O . LEU A 1 428 ? -16.090 -21.134 -24.763 1.00 82.19 428 LEU A O 1
ATOM 3363 N N . MET A 1 429 ? -16.568 -21.199 -22.578 1.00 76.81 429 MET A N 1
ATOM 3364 C CA . MET A 1 429 ? -15.175 -21.248 -22.129 1.00 76.81 429 MET A CA 1
ATOM 3365 C C . MET A 1 429 ? -14.463 -22.551 -22.493 1.00 76.81 429 MET A C 1
ATOM 3367 O O . MET A 1 429 ? -13.297 -22.518 -22.885 1.00 76.81 429 MET A O 1
ATOM 3371 N N . VAL A 1 430 ? -15.142 -23.702 -22.388 1.00 80.00 430 VAL A N 1
ATOM 3372 C CA . VAL A 1 430 ? -14.566 -24.993 -22.816 1.00 80.00 430 VAL A CA 1
ATOM 3373 C C . VAL A 1 430 ? -14.220 -24.933 -24.295 1.00 80.00 430 VAL A C 1
ATOM 3375 O O . VAL A 1 430 ? -13.132 -25.343 -24.697 1.00 80.00 430 VAL A O 1
ATOM 3378 N N . ILE A 1 431 ? -15.133 -24.383 -25.095 1.00 85.44 431 ILE A N 1
ATOM 3379 C CA . ILE A 1 431 ? -14.937 -24.216 -26.533 1.00 85.44 431 ILE A CA 1
ATOM 3380 C C . ILE A 1 431 ? -13.749 -23.279 -26.794 1.00 85.44 431 ILE A C 1
ATOM 3382 O O . ILE A 1 431 ? -12.856 -23.645 -27.556 1.00 85.44 431 ILE A O 1
ATOM 3386 N N . ALA A 1 432 ? -13.683 -22.125 -26.122 1.00 83.75 432 ALA A N 1
ATOM 3387 C CA . ALA A 1 432 ? -12.581 -21.170 -26.263 1.00 83.75 432 ALA A CA 1
ATOM 3388 C C . ALA A 1 432 ? -11.214 -21.794 -25.943 1.00 83.75 432 ALA A C 1
ATOM 3390 O O . ALA A 1 432 ? -10.288 -21.668 -26.741 1.00 83.75 432 ALA A O 1
ATOM 3391 N N . ALA A 1 433 ? -11.099 -22.520 -24.826 1.00 81.06 433 ALA A N 1
ATOM 3392 C CA . ALA A 1 433 ? -9.850 -23.154 -24.406 1.00 81.06 433 ALA A CA 1
ATOM 3393 C C . ALA A 1 433 ? -9.407 -24.273 -25.366 1.00 81.06 433 ALA A C 1
ATOM 3395 O O . ALA A 1 433 ? -8.228 -24.382 -25.697 1.00 81.06 433 ALA A O 1
ATOM 3396 N N . ILE A 1 434 ? -10.341 -25.099 -25.855 1.00 85.19 434 ILE A N 1
ATOM 3397 C CA . ILE A 1 434 ? -10.019 -26.176 -26.806 1.00 85.19 434 ILE A CA 1
ATOM 3398 C C . ILE A 1 434 ? -9.531 -25.596 -28.138 1.00 85.19 434 ILE A C 1
ATOM 3400 O O . ILE A 1 434 ? -8.537 -26.083 -28.685 1.00 85.19 434 ILE A O 1
ATOM 3404 N N . ILE A 1 435 ? -10.219 -24.574 -28.661 1.00 88.00 435 ILE A N 1
ATOM 3405 C CA . ILE A 1 435 ? -9.854 -23.923 -29.927 1.00 88.00 435 ILE A CA 1
ATOM 3406 C C . ILE A 1 435 ? -8.530 -23.164 -29.764 1.00 88.00 435 ILE A C 1
ATOM 3408 O O . ILE A 1 435 ? -7.658 -23.300 -30.622 1.00 88.00 435 ILE A O 1
ATOM 3412 N N . GLY A 1 436 ? -8.344 -22.429 -28.664 1.00 86.00 436 GLY A N 1
ATOM 3413 C CA . GLY A 1 436 ? -7.100 -21.720 -28.356 1.00 86.00 436 GLY A CA 1
ATOM 3414 C C . GLY A 1 436 ? -5.901 -22.665 -28.344 1.00 86.00 436 GLY A C 1
ATOM 3415 O O . GLY A 1 436 ? -4.959 -22.480 -29.111 1.00 86.00 436 GLY A O 1
ATOM 3416 N N . ASP A 1 437 ? -5.979 -23.765 -27.596 1.00 84.69 437 ASP A N 1
ATOM 3417 C CA . ASP A 1 437 ? -4.893 -24.748 -27.527 1.00 84.69 437 ASP A CA 1
ATOM 3418 C C . ASP A 1 437 ? -4.620 -25.443 -28.873 1.00 84.69 437 ASP A C 1
ATOM 3420 O O . ASP A 1 437 ? -3.475 -25.783 -29.179 1.00 84.69 437 ASP A O 1
ATOM 3424 N N . ALA A 1 438 ? -5.643 -25.633 -29.714 1.00 86.56 438 ALA A N 1
ATOM 3425 C CA . ALA A 1 438 ? -5.464 -26.158 -31.069 1.00 86.56 438 ALA A CA 1
ATOM 3426 C C . ALA A 1 438 ? -4.714 -25.170 -31.980 1.00 86.56 438 ALA A C 1
ATOM 3428 O O . ALA A 1 438 ? -3.835 -25.581 -32.748 1.00 86.56 438 ALA A O 1
ATOM 3429 N N . VAL A 1 439 ? -5.027 -23.876 -31.882 1.00 87.44 439 VAL A N 1
ATOM 3430 C CA . VAL A 1 439 ? -4.305 -22.808 -32.590 1.00 87.44 439 VAL A CA 1
ATOM 3431 C C . VAL A 1 439 ? -2.864 -22.740 -32.096 1.00 87.44 439 VAL A C 1
ATOM 3433 O O . VAL A 1 439 ? -1.939 -22.771 -32.904 1.00 87.44 439 VAL A O 1
ATOM 3436 N N . ASN A 1 440 ? -2.663 -22.764 -30.784 1.00 84.12 440 ASN A N 1
ATOM 3437 C CA . ASN A 1 440 ? -1.353 -22.726 -30.150 1.00 84.12 440 ASN A CA 1
ATOM 3438 C C . ASN A 1 440 ? -0.461 -23.917 -30.561 1.00 84.12 440 ASN A C 1
ATOM 3440 O O . ASN A 1 440 ? 0.678 -23.733 -30.997 1.00 84.12 440 ASN A O 1
ATOM 3444 N N . TYR A 1 441 ? -1.004 -25.139 -30.550 1.00 85.62 441 TYR A N 1
ATOM 3445 C CA . TYR A 1 441 ? -0.329 -26.326 -31.091 1.00 85.62 441 TYR A CA 1
ATOM 3446 C C . TYR A 1 441 ? 0.078 -26.138 -32.559 1.00 85.62 441 TYR A C 1
ATOM 3448 O O . TYR A 1 441 ? 1.189 -26.492 -32.958 1.00 85.62 441 TYR A O 1
ATOM 3456 N N . THR A 1 442 ? -0.805 -25.557 -33.372 1.00 84.94 442 THR A N 1
ATOM 3457 C CA . THR A 1 442 ? -0.542 -25.336 -34.799 1.00 84.94 442 THR A CA 1
ATOM 3458 C C . THR A 1 442 ? 0.570 -24.307 -35.001 1.00 84.94 442 THR A C 1
ATOM 3460 O O . THR A 1 442 ? 1.465 -24.528 -35.817 1.00 84.94 442 THR A O 1
ATOM 3463 N N . ILE A 1 443 ? 0.579 -23.228 -34.212 1.00 83.44 443 ILE A N 1
ATOM 3464 C CA . ILE A 1 443 ? 1.661 -22.235 -34.200 1.00 83.44 443 ILE A CA 1
ATOM 3465 C C . ILE A 1 443 ? 2.982 -22.905 -33.803 1.00 83.44 443 ILE A C 1
ATOM 3467 O O . ILE A 1 443 ? 3.984 -22.721 -34.492 1.00 83.44 443 ILE A O 1
ATOM 3471 N N . GLY A 1 444 ? 2.985 -23.736 -32.759 1.00 81.12 444 GLY A N 1
ATOM 3472 C CA . GLY A 1 444 ? 4.159 -24.508 -32.342 1.00 81.12 444 GLY A CA 1
ATOM 3473 C C . GLY A 1 444 ? 4.696 -25.425 -33.435 1.00 81.12 444 GLY A C 1
ATOM 3474 O O . GLY A 1 444 ? 5.898 -25.455 -33.686 1.00 81.12 444 GLY A O 1
ATOM 3475 N N . ARG A 1 445 ? 3.809 -26.112 -34.155 1.00 82.62 445 ARG A N 1
ATOM 3476 C CA . ARG A 1 445 ? 4.192 -27.009 -35.250 1.00 82.62 445 ARG A CA 1
ATOM 3477 C C . ARG A 1 445 ? 4.732 -26.275 -36.480 1.00 82.62 445 ARG A C 1
ATOM 3479 O O . ARG A 1 445 ? 5.618 -26.793 -37.148 1.00 82.62 445 ARG A O 1
ATOM 3486 N N . LEU A 1 446 ? 4.208 -25.087 -36.789 1.00 81.94 446 LEU A N 1
ATOM 3487 C CA . LEU A 1 446 ? 4.617 -24.300 -37.960 1.00 81.94 446 LEU A CA 1
ATOM 3488 C C . LEU A 1 446 ? 5.867 -23.443 -37.708 1.00 81.94 446 LEU A C 1
ATOM 3490 O O . LEU A 1 446 ? 6.707 -23.302 -38.597 1.00 81.94 446 LEU A O 1
ATOM 3494 N N . PHE A 1 447 ? 5.991 -22.850 -36.519 1.00 75.88 447 PHE A N 1
ATOM 3495 C CA . PHE A 1 447 ? 7.048 -21.886 -36.193 1.00 75.88 447 PHE A CA 1
ATOM 3496 C C . PHE A 1 447 ? 8.152 -22.451 -35.288 1.00 75.88 447 PHE A C 1
ATOM 3498 O O . PHE A 1 447 ? 9.223 -21.849 -35.217 1.00 75.88 447 PHE A O 1
ATOM 3505 N N . GLY A 1 448 ? 7.942 -23.607 -34.649 1.00 68.44 448 GLY A N 1
ATOM 3506 C CA . GLY A 1 448 ? 8.887 -24.224 -33.712 1.00 68.44 448 GLY A CA 1
ATOM 3507 C C . GLY A 1 448 ? 10.285 -24.449 -34.278 1.00 68.44 448 GLY A C 1
ATOM 3508 O O . GLY A 1 448 ? 11.274 -24.024 -33.686 1.00 68.44 448 GLY A O 1
ATOM 3509 N N . GLU A 1 449 ? 10.383 -25.048 -35.466 1.00 64.56 449 GLU A N 1
ATOM 3510 C CA . GLU A 1 449 ? 11.680 -25.319 -36.101 1.00 64.56 449 GLU A CA 1
ATOM 3511 C C . GLU A 1 449 ? 12.388 -24.040 -36.576 1.00 64.56 449 GLU A C 1
ATOM 3513 O O . GLU A 1 449 ? 13.613 -23.938 -36.497 1.00 64.56 449 GLU A O 1
ATOM 3518 N N . LYS A 1 450 ? 11.632 -23.023 -37.015 1.00 66.06 450 LYS A N 1
ATOM 3519 C CA . LYS A 1 450 ? 12.197 -21.738 -37.462 1.00 66.06 450 LYS A CA 1
ATOM 3520 C C . LYS A 1 450 ? 12.743 -20.910 -36.297 1.00 66.06 450 LYS A C 1
ATOM 3522 O O . LYS A 1 450 ? 13.788 -20.279 -36.451 1.00 66.06 450 LYS A O 1
ATOM 3527 N N . LEU A 1 451 ? 12.088 -20.949 -35.134 1.00 63.06 451 LEU A N 1
ATOM 3528 C CA . LEU A 1 451 ? 12.447 -20.156 -33.950 1.00 63.06 451 LEU A CA 1
ATOM 3529 C C . LEU A 1 451 ? 13.761 -20.623 -33.287 1.00 63.06 451 LEU A C 1
ATOM 3531 O O . LEU A 1 451 ? 14.461 -19.821 -32.674 1.00 63.06 451 LEU A O 1
ATOM 3535 N N . PHE A 1 452 ? 14.125 -21.900 -33.455 1.00 59.00 452 PHE A N 1
ATOM 3536 C CA . PHE A 1 452 ? 15.320 -22.529 -32.867 1.00 59.00 452 PHE A CA 1
ATOM 3537 C C . PHE A 1 452 ? 16.424 -22.848 -33.891 1.00 59.00 452 PHE A C 1
ATOM 3539 O O . PHE A 1 452 ? 17.364 -23.590 -33.600 1.00 59.00 452 PHE A O 1
ATOM 3546 N N . SER A 1 453 ? 16.337 -22.275 -35.093 1.00 57.91 453 SER A N 1
ATOM 3547 C CA . SER A 1 453 ? 17.315 -22.480 -36.169 1.00 57.91 453 SER A CA 1
ATOM 3548 C C . SER A 1 453 ? 18.694 -21.860 -35.880 1.00 57.91 453 SER A C 1
ATOM 3550 O O . SER A 1 453 ? 19.689 -22.297 -36.456 1.00 57.91 453 SER A O 1
ATOM 3552 N N . ASN A 1 454 ? 18.787 -20.895 -34.953 1.00 58.38 454 ASN A N 1
ATOM 3553 C CA . ASN A 1 454 ? 20.036 -20.221 -34.585 1.00 58.38 454 ASN A CA 1
ATOM 3554 C C . ASN A 1 454 ? 20.706 -20.864 -33.340 1.00 58.38 454 ASN A C 1
ATOM 3556 O O . ASN A 1 454 ? 20.175 -20.728 -32.231 1.00 58.38 454 ASN A O 1
ATOM 3560 N N . PRO A 1 455 ? 21.889 -21.505 -33.466 1.00 55.81 455 PRO A N 1
ATOM 3561 C CA . PRO A 1 455 ? 22.556 -22.212 -32.364 1.00 55.81 455 PRO A CA 1
ATOM 3562 C C . PRO A 1 455 ? 23.033 -21.315 -31.207 1.00 55.81 455 PRO A C 1
ATOM 3564 O O . PRO A 1 455 ? 23.238 -21.815 -30.102 1.00 55.81 455 PRO A O 1
ATOM 3567 N N . ASN A 1 456 ? 23.206 -20.006 -31.439 1.00 50.12 456 ASN A N 1
ATOM 3568 C CA . ASN A 1 456 ? 23.852 -19.072 -30.504 1.00 50.12 456 ASN A CA 1
ATOM 3569 C C . ASN A 1 456 ? 22.886 -18.225 -29.655 1.00 50.12 456 ASN A C 1
ATOM 3571 O O . ASN A 1 456 ? 23.322 -17.328 -28.929 1.00 50.12 456 ASN A O 1
ATOM 3575 N N . SER A 1 457 ? 21.575 -18.481 -29.700 1.00 56.16 457 SER A N 1
ATOM 3576 C CA . SER A 1 457 ? 20.628 -17.712 -28.885 1.00 56.16 457 SER A CA 1
ATOM 3577 C C . SER A 1 457 ? 20.668 -18.149 -27.406 1.00 56.16 457 SER A C 1
ATOM 3579 O O . SER A 1 457 ? 20.632 -19.337 -27.075 1.00 56.16 457 SER A O 1
ATOM 3581 N N . LYS A 1 458 ? 20.748 -17.187 -26.472 1.00 55.03 458 LYS A N 1
ATOM 3582 C CA . LYS A 1 458 ? 20.756 -17.472 -25.020 1.00 55.03 458 LYS A CA 1
ATOM 3583 C C . LYS A 1 458 ? 19.413 -18.012 -24.501 1.00 55.03 458 LYS A C 1
ATOM 3585 O O . LYS A 1 458 ? 19.404 -18.653 -23.455 1.00 55.03 458 LYS A O 1
ATOM 3590 N N . ILE A 1 459 ? 18.319 -17.775 -25.230 1.00 52.16 459 ILE A N 1
ATOM 3591 C CA . ILE A 1 459 ? 16.938 -18.071 -24.812 1.00 52.16 459 ILE A CA 1
ATOM 3592 C C . ILE A 1 459 ? 16.399 -19.349 -25.482 1.00 52.16 459 ILE A C 1
ATOM 3594 O O . ILE A 1 459 ? 15.708 -20.129 -24.835 1.00 52.16 459 ILE A O 1
ATOM 3598 N N . PHE A 1 460 ? 16.770 -19.628 -26.736 1.00 57.12 460 PHE A N 1
ATOM 3599 C CA . PHE A 1 460 ? 16.217 -20.725 -27.535 1.00 57.12 460 PHE A CA 1
ATOM 3600 C C . PHE A 1 460 ? 17.328 -21.684 -27.997 1.00 57.12 460 PHE A C 1
ATOM 3602 O O . PHE A 1 460 ? 17.711 -21.717 -29.166 1.00 57.12 460 PHE A O 1
ATOM 3609 N N . ARG A 1 461 ? 17.890 -22.465 -27.059 1.00 60.22 461 ARG A N 1
ATOM 3610 C CA . ARG A 1 461 ? 18.911 -23.486 -27.373 1.00 60.22 461 ARG A CA 1
ATOM 3611 C C . ARG A 1 461 ? 18.273 -24.790 -27.842 1.00 60.22 461 ARG A C 1
ATOM 3613 O O . ARG A 1 461 ? 17.375 -25.315 -27.185 1.00 60.22 461 ARG A O 1
ATOM 3620 N N . ARG A 1 462 ? 18.838 -25.377 -28.900 1.00 61.47 462 ARG A N 1
ATOM 3621 C CA . ARG A 1 462 ? 18.413 -26.667 -29.476 1.00 61.47 462 ARG A CA 1
ATOM 3622 C C . ARG A 1 462 ? 18.414 -27.820 -28.461 1.00 61.47 462 ARG A C 1
ATOM 3624 O O . ARG A 1 462 ? 17.500 -28.631 -28.453 1.00 61.47 462 ARG A O 1
ATOM 3631 N N . SER A 1 463 ? 19.349 -27.799 -27.507 1.00 62.69 463 SER A N 1
ATOM 3632 C CA . SER A 1 463 ? 19.439 -28.799 -26.434 1.00 62.69 463 SER A CA 1
ATOM 3633 C C . SER A 1 463 ? 18.237 -28.831 -25.484 1.00 62.69 463 SER A C 1
ATOM 3635 O O . SER A 1 463 ? 18.012 -29.851 -24.834 1.00 62.69 463 SER A O 1
ATOM 3637 N N . TYR A 1 464 ? 17.462 -27.746 -25.375 1.00 61.34 464 TYR A N 1
ATOM 3638 C CA . TYR A 1 464 ? 16.198 -27.765 -24.638 1.00 61.34 464 TYR A CA 1
ATOM 3639 C C . TYR A 1 464 ? 15.093 -28.419 -25.460 1.00 61.34 464 TYR A C 1
ATOM 3641 O O . TYR A 1 464 ? 14.334 -29.201 -24.903 1.00 61.34 464 TYR A O 1
ATOM 3649 N N . LEU A 1 465 ? 15.060 -28.182 -26.773 1.00 61.28 465 LEU A N 1
ATOM 3650 C CA . LEU A 1 465 ? 14.099 -28.801 -27.684 1.00 61.28 465 LEU A CA 1
ATOM 3651 C C . LEU A 1 465 ? 14.240 -30.331 -27.669 1.00 61.28 465 LEU A C 1
ATOM 3653 O O . LEU A 1 465 ? 13.255 -31.029 -27.449 1.00 61.28 465 LEU A O 1
ATOM 3657 N N . ASP A 1 466 ? 15.469 -30.843 -27.759 1.00 64.56 466 ASP A N 1
ATOM 3658 C CA . ASP A 1 466 ? 15.750 -32.287 -27.723 1.00 64.56 466 ASP A CA 1
ATOM 3659 C C . ASP A 1 466 ? 15.366 -32.922 -26.374 1.00 64.56 466 ASP A C 1
ATOM 3661 O O . ASP A 1 466 ? 14.772 -34.002 -26.317 1.00 64.56 466 ASP A O 1
ATOM 3665 N N . LYS A 1 467 ? 15.642 -32.228 -25.259 1.00 65.12 467 LYS A N 1
ATOM 3666 C CA . LYS A 1 467 ? 15.214 -32.661 -23.916 1.00 65.12 467 LYS A CA 1
ATOM 3667 C C . LYS A 1 467 ? 13.699 -32.672 -23.780 1.00 65.12 467 LYS A C 1
ATOM 3669 O O . LYS A 1 467 ? 13.150 -33.557 -23.128 1.00 65.12 467 LYS A O 1
ATOM 3674 N N . THR A 1 468 ? 13.030 -31.700 -24.383 1.00 61.38 468 THR A N 1
ATOM 3675 C CA . THR A 1 468 ? 11.579 -31.597 -24.378 1.00 61.38 468 THR A CA 1
ATOM 3676 C C . THR A 1 468 ? 10.942 -32.687 -25.239 1.00 61.38 468 THR A C 1
ATOM 3678 O O . THR A 1 468 ? 10.015 -33.338 -24.764 1.00 61.38 468 THR A O 1
ATOM 3681 N N . HIS A 1 469 ? 11.483 -32.992 -26.421 1.00 63.59 469 HIS A N 1
ATOM 3682 C CA . HIS A 1 469 ? 11.082 -34.164 -27.210 1.00 63.59 469 HIS A CA 1
ATOM 3683 C C . HIS A 1 469 ? 11.228 -35.459 -26.402 1.00 63.59 469 HIS A C 1
ATOM 3685 O O . HIS A 1 469 ? 10.252 -36.189 -26.235 1.00 63.59 469 HIS A O 1
ATOM 3691 N N . ALA A 1 470 ? 12.398 -35.695 -25.801 1.00 65.75 470 ALA A N 1
ATOM 3692 C CA . ALA A 1 470 ? 12.640 -36.873 -24.966 1.00 65.75 470 ALA A CA 1
ATOM 3693 C C . ALA A 1 470 ? 11.709 -36.936 -23.737 1.00 65.75 470 ALA A C 1
ATOM 3695 O O . ALA A 1 470 ? 11.323 -38.017 -23.287 1.00 65.75 470 ALA A O 1
ATOM 3696 N N . PHE A 1 471 ? 11.324 -35.785 -23.179 1.00 64.94 471 PHE A N 1
ATOM 3697 C CA . PHE A 1 471 ? 10.374 -35.701 -22.072 1.00 64.94 471 PHE A CA 1
ATOM 3698 C C . PHE A 1 471 ? 8.952 -36.085 -22.501 1.00 64.94 471 PHE A C 1
ATOM 3700 O O . PHE A 1 471 ? 8.298 -36.855 -21.790 1.00 64.94 471 PHE A O 1
ATOM 3707 N N . TYR A 1 472 ? 8.492 -35.599 -23.659 1.00 64.12 472 TYR A N 1
ATOM 3708 C CA . TYR A 1 472 ? 7.177 -35.929 -24.216 1.00 64.12 472 TYR A CA 1
ATOM 3709 C C . TYR A 1 472 ? 7.097 -37.366 -24.735 1.00 64.12 472 TYR A C 1
ATOM 3711 O O . TYR A 1 472 ? 6.055 -37.994 -24.567 1.00 64.12 472 TYR A O 1
ATOM 3719 N N . GLU A 1 473 ? 8.180 -37.935 -25.267 1.00 64.38 473 GLU A N 1
ATOM 3720 C CA . GLU A 1 473 ? 8.234 -39.367 -25.592 1.00 64.38 473 GLU A CA 1
ATOM 3721 C C . GLU A 1 473 ? 8.112 -40.246 -24.339 1.00 64.38 473 GLU A C 1
ATOM 3723 O O . GLU A 1 473 ? 7.413 -41.257 -24.359 1.00 64.38 473 GLU A O 1
ATOM 3728 N N . ARG A 1 474 ? 8.736 -39.846 -23.220 1.00 64.94 474 ARG A N 1
ATOM 3729 C CA . ARG A 1 474 ? 8.682 -40.608 -21.957 1.00 64.94 474 ARG A CA 1
ATOM 3730 C C . ARG A 1 474 ? 7.350 -40.491 -21.216 1.00 64.94 474 ARG A C 1
ATOM 3732 O O . ARG A 1 474 ? 6.906 -41.470 -20.622 1.00 64.94 474 ARG A O 1
ATOM 3739 N N . HIS A 1 475 ? 6.732 -39.309 -21.202 1.00 65.19 475 HIS A N 1
ATOM 3740 C CA . HIS A 1 475 ? 5.536 -39.036 -20.385 1.00 65.19 475 HIS A CA 1
ATOM 3741 C C . HIS A 1 475 ? 4.232 -38.967 -21.204 1.00 65.19 475 HIS A C 1
ATOM 3743 O O . HIS A 1 475 ? 3.137 -39.047 -20.636 1.00 65.19 475 HIS A O 1
ATOM 3749 N N . GLY A 1 476 ? 4.328 -38.891 -22.535 1.00 69.62 476 GLY A N 1
ATOM 3750 C CA . GLY A 1 476 ? 3.206 -38.926 -23.471 1.00 69.62 476 GLY A CA 1
ATOM 3751 C C . GLY A 1 476 ? 2.212 -37.770 -23.305 1.00 69.62 476 GLY A C 1
ATOM 3752 O O . GLY A 1 476 ? 2.499 -36.728 -22.718 1.00 69.62 476 GLY A O 1
ATOM 3753 N N . GLY A 1 477 ? 0.985 -37.969 -23.793 1.00 67.56 477 GLY A N 1
ATOM 3754 C CA . GLY A 1 477 ? -0.083 -36.963 -23.717 1.00 67.56 477 GLY A CA 1
ATOM 3755 C C . GLY A 1 477 ? -0.614 -36.662 -22.309 1.00 67.56 477 GLY A C 1
ATOM 3756 O O . GLY A 1 477 ? -1.337 -35.685 -22.127 1.00 67.56 477 GLY A O 1
ATOM 3757 N N . LYS A 1 478 ? -0.209 -37.433 -21.287 1.00 74.88 478 LYS A N 1
ATOM 3758 C CA . LYS A 1 478 ? -0.531 -37.151 -19.875 1.00 74.88 478 LYS A CA 1
ATOM 3759 C C . LYS A 1 478 ? 0.039 -35.805 -19.419 1.00 74.88 478 LYS A C 1
ATOM 3761 O O . LYS A 1 478 ? -0.573 -35.134 -18.592 1.00 74.88 478 LYS A O 1
ATOM 3766 N N . THR A 1 479 ? 1.159 -35.383 -20.005 1.00 71.81 479 THR A N 1
ATOM 3767 C CA . THR A 1 479 ? 1.769 -34.068 -19.774 1.00 71.81 479 THR A CA 1
ATOM 3768 C C . THR A 1 479 ? 0.829 -32.924 -20.151 1.00 71.81 479 THR A C 1
ATOM 3770 O O . THR A 1 479 ? 0.771 -31.940 -19.426 1.00 71.81 479 THR A O 1
ATOM 3773 N N . ILE A 1 480 ? 0.042 -33.063 -21.225 1.00 76.50 480 ILE A N 1
ATOM 3774 C CA . ILE A 1 480 ? -0.905 -32.027 -21.678 1.00 76.50 480 ILE A CA 1
ATOM 3775 C C . ILE A 1 480 ? -2.030 -31.848 -20.654 1.00 76.50 480 ILE A C 1
ATOM 3777 O O . ILE A 1 480 ? -2.402 -30.724 -20.328 1.00 76.50 480 ILE A O 1
ATOM 3781 N N . ILE A 1 481 ? -2.530 -32.954 -20.092 1.00 77.69 481 ILE A N 1
ATOM 3782 C CA . ILE A 1 481 ? -3.539 -32.911 -19.027 1.00 77.69 481 ILE A CA 1
ATOM 3783 C C . ILE A 1 481 ? -2.960 -32.251 -17.771 1.00 77.69 481 ILE A C 1
ATOM 3785 O O . ILE A 1 481 ? -3.604 -31.389 -17.186 1.00 77.69 481 ILE A O 1
ATOM 3789 N N . LEU A 1 482 ? -1.753 -32.636 -17.348 1.00 70.81 482 LEU A N 1
ATOM 3790 C CA . LEU A 1 482 ? -1.128 -32.100 -16.133 1.00 70.81 482 LEU A CA 1
ATOM 3791 C C . LEU A 1 482 ? -0.754 -30.617 -16.264 1.00 70.81 482 LEU A C 1
ATOM 3793 O O . LEU A 1 482 ? -0.931 -29.860 -15.311 1.00 70.81 482 LEU A O 1
ATOM 3797 N N . ALA A 1 483 ? -0.279 -30.205 -17.440 1.00 71.38 483 ALA A N 1
ATOM 3798 C CA . ALA A 1 483 ? 0.136 -28.837 -17.727 1.00 71.38 483 ALA A CA 1
ATOM 3799 C C . ALA A 1 483 ? -0.999 -27.823 -17.565 1.00 71.38 483 ALA A C 1
ATOM 3801 O O . ALA A 1 483 ? -0.746 -26.729 -17.070 1.00 71.38 483 ALA A O 1
ATOM 3802 N N . ARG A 1 484 ? -2.241 -28.198 -17.907 1.00 72.19 484 ARG A N 1
ATOM 3803 C CA . ARG A 1 484 ? -3.435 -27.338 -17.781 1.00 72.19 484 ARG A CA 1
ATOM 3804 C C . ARG A 1 484 ? -3.661 -26.775 -16.379 1.00 72.19 484 ARG A C 1
ATOM 3806 O O . ARG A 1 484 ? -4.269 -25.725 -16.224 1.00 72.19 484 ARG A O 1
ATOM 3813 N N . PHE A 1 485 ? -3.125 -27.437 -15.362 1.00 64.12 485 PHE A N 1
ATOM 3814 C CA . PHE A 1 485 ? -3.288 -27.039 -13.969 1.00 64.12 485 PHE A CA 1
ATOM 3815 C C . PHE A 1 485 ? -2.161 -26.154 -13.425 1.00 64.12 485 PHE A C 1
ATOM 3817 O O . PHE A 1 485 ? -2.194 -25.770 -12.256 1.00 64.12 485 PHE A O 1
ATOM 3824 N N . VAL A 1 486 ? -1.153 -25.840 -14.239 1.00 63.47 486 VAL A N 1
ATOM 3825 C CA . VAL A 1 486 ? -0.057 -24.942 -13.869 1.00 63.47 486 VAL A CA 1
ATOM 3826 C C . VAL A 1 486 ? -0.126 -23.725 -14.800 1.00 63.47 486 VAL A C 1
ATOM 3828 O O . VAL A 1 486 ? 0.176 -23.874 -15.982 1.00 63.47 486 VAL A O 1
ATOM 3831 N N . PRO A 1 487 ? -0.500 -22.524 -14.312 1.00 58.94 487 PRO A N 1
ATOM 3832 C CA . PRO A 1 487 ? -0.865 -21.377 -15.159 1.00 58.94 487 PRO A CA 1
ATOM 3833 C C . PRO A 1 487 ? 0.169 -20.959 -16.210 1.00 58.94 487 PRO A C 1
ATOM 3835 O O . PRO A 1 487 ? -0.190 -20.551 -17.304 1.00 58.94 487 PRO A O 1
ATOM 3838 N N . ILE A 1 488 ? 1.462 -21.089 -15.913 1.00 62.34 488 ILE A N 1
ATOM 3839 C CA . ILE A 1 488 ? 2.514 -20.778 -16.890 1.00 62.34 488 ILE A CA 1
ATOM 3840 C C . ILE A 1 488 ? 2.676 -21.942 -17.874 1.00 62.34 488 ILE A C 1
ATOM 3842 O O . ILE A 1 488 ? 2.785 -21.748 -19.078 1.00 62.34 488 ILE A O 1
ATOM 3846 N N . VAL A 1 489 ? 2.660 -23.179 -17.377 1.00 67.62 489 VAL A N 1
ATOM 3847 C CA . VAL A 1 489 ? 2.920 -24.370 -18.197 1.00 67.62 489 VAL A CA 1
ATOM 3848 C C . VAL A 1 489 ? 1.743 -24.673 -19.130 1.00 67.62 489 VAL A C 1
ATOM 3850 O O . VAL A 1 489 ? 1.985 -25.155 -20.235 1.00 67.62 489 VAL A O 1
ATOM 3853 N N . ARG A 1 490 ? 0.496 -24.345 -18.755 1.00 72.75 490 ARG A N 1
ATOM 3854 C CA . ARG A 1 490 ? -0.695 -24.564 -19.598 1.00 72.75 490 ARG A CA 1
ATOM 3855 C C . ARG A 1 490 ? -0.615 -23.831 -20.932 1.00 72.75 490 ARG A C 1
ATOM 3857 O O . ARG A 1 490 ? -0.956 -24.420 -21.945 1.00 72.75 490 ARG A O 1
ATOM 3864 N N . THR A 1 491 ? -0.100 -22.602 -20.948 1.00 72.44 491 THR A N 1
ATOM 3865 C CA . THR A 1 491 ? -0.002 -21.785 -22.167 1.00 72.44 491 THR A CA 1
ATOM 3866 C C . THR A 1 491 ? 1.143 -22.249 -23.068 1.00 72.44 491 THR A C 1
ATOM 3868 O O . THR A 1 491 ? 1.064 -22.141 -24.289 1.00 72.44 491 THR A O 1
ATOM 3871 N N . PHE A 1 492 ? 2.208 -22.822 -22.497 1.00 73.25 492 PHE A N 1
ATOM 3872 C CA . PHE A 1 492 ? 3.354 -23.306 -23.275 1.00 73.25 492 PHE A CA 1
ATOM 3873 C C . PHE A 1 492 ? 3.236 -24.772 -23.707 1.00 73.25 492 PHE A C 1
ATOM 3875 O O . PHE A 1 492 ? 3.828 -25.155 -24.713 1.00 73.25 492 PHE A O 1
ATOM 3882 N N . ALA A 1 493 ? 2.497 -25.618 -22.990 1.00 77.75 493 ALA A N 1
ATOM 3883 C CA . ALA A 1 493 ? 2.443 -27.049 -23.285 1.00 77.75 493 ALA A CA 1
ATOM 3884 C C . ALA A 1 493 ? 1.861 -27.386 -24.675 1.00 77.75 493 ALA A C 1
ATOM 3886 O O . ALA A 1 493 ? 2.481 -28.199 -25.363 1.00 77.75 493 ALA A O 1
ATOM 3887 N N . PRO A 1 494 ? 0.760 -26.766 -25.152 1.00 82.94 494 PRO A N 1
ATOM 3888 C CA . PRO A 1 494 ? 0.267 -26.959 -26.516 1.00 82.94 494 PRO A CA 1
ATOM 3889 C C . PRO A 1 494 ? 1.284 -26.551 -27.582 1.00 82.94 494 PRO A C 1
ATOM 3891 O O . PRO A 1 494 ? 1.552 -27.335 -28.493 1.00 82.94 494 PRO A O 1
ATOM 3894 N N . PHE A 1 495 ? 1.911 -25.378 -27.424 1.00 81.62 495 PHE A N 1
ATOM 3895 C CA . PHE A 1 495 ? 2.983 -24.894 -28.299 1.00 81.62 495 PHE A CA 1
ATOM 3896 C C . PHE A 1 495 ? 4.104 -25.929 -28.413 1.00 81.62 495 PHE A C 1
ATOM 3898 O O . PHE A 1 495 ? 4.497 -26.352 -29.500 1.00 81.62 495 PHE A O 1
ATOM 3905 N N . VAL A 1 496 ? 4.585 -26.382 -27.259 1.00 76.50 496 VAL A N 1
ATOM 3906 C CA . VAL A 1 496 ? 5.676 -27.340 -27.138 1.00 76.50 496 VAL A CA 1
ATOM 3907 C C . VAL A 1 496 ? 5.304 -28.708 -27.711 1.00 76.50 496 VAL A C 1
ATOM 3909 O O . VAL A 1 496 ? 6.134 -29.325 -28.371 1.00 76.50 496 VAL A O 1
ATOM 3912 N N . ALA A 1 497 ? 4.071 -29.177 -27.519 1.00 79.81 497 ALA A N 1
ATOM 3913 C CA . ALA A 1 497 ? 3.584 -30.412 -28.133 1.00 79.81 497 ALA A CA 1
ATOM 3914 C C . ALA A 1 497 ? 3.520 -30.305 -29.669 1.00 79.81 497 ALA A C 1
ATOM 3916 O O . ALA A 1 497 ? 3.780 -31.288 -30.368 1.00 79.81 497 ALA A O 1
ATOM 3917 N N . GLY A 1 498 ? 3.215 -29.110 -30.186 1.00 80.88 498 GLY A N 1
ATOM 3918 C CA . GLY A 1 498 ? 3.290 -28.770 -31.606 1.00 80.88 498 GLY A CA 1
ATOM 3919 C C . GLY A 1 498 ? 4.714 -28.828 -32.149 1.00 80.88 498 GLY A C 1
ATOM 3920 O O . GLY A 1 498 ? 4.951 -29.504 -33.149 1.00 80.88 498 GLY A O 1
ATOM 3921 N N . MET A 1 499 ? 5.668 -28.195 -31.455 1.00 76.75 499 MET A N 1
ATOM 3922 C CA . MET A 1 499 ? 7.102 -28.283 -31.783 1.00 76.75 499 MET A CA 1
ATOM 3923 C C . MET A 1 499 ? 7.609 -29.728 -31.724 1.00 76.75 499 MET A C 1
ATOM 3925 O O . MET A 1 499 ? 8.397 -30.151 -32.560 1.00 76.75 499 MET A O 1
ATOM 3929 N N . GLY A 1 500 ? 7.097 -30.488 -30.754 1.00 72.06 500 GLY A N 1
ATOM 3930 C CA . GLY A 1 500 ? 7.388 -31.894 -30.507 1.00 72.06 500 GLY A CA 1
ATOM 3931 C C . GLY A 1 500 ? 6.940 -32.860 -31.612 1.00 72.06 500 GLY A C 1
ATOM 3932 O O . GLY A 1 500 ? 7.153 -34.063 -31.474 1.00 72.06 500 GLY A O 1
ATOM 3933 N N . HIS A 1 501 ? 6.266 -32.365 -32.661 1.00 73.94 501 HIS A N 1
ATOM 3934 C CA . HIS A 1 501 ? 5.599 -33.149 -33.714 1.00 73.94 501 HIS A CA 1
ATOM 3935 C C . HIS A 1 501 ? 4.675 -34.255 -33.180 1.00 73.94 501 HIS A C 1
ATOM 3937 O O . HIS A 1 501 ? 4.452 -35.280 -33.828 1.00 73.94 501 HIS A O 1
ATOM 3943 N N . MET A 1 502 ? 4.070 -34.048 -32.008 1.00 79.25 502 MET A N 1
ATOM 3944 C CA . MET A 1 502 ? 3.079 -34.980 -31.475 1.00 79.25 502 MET A CA 1
ATOM 3945 C C . MET A 1 502 ? 1.890 -35.062 -32.437 1.00 79.25 502 MET A C 1
ATOM 3947 O O . MET A 1 502 ? 1.387 -34.033 -32.873 1.00 79.25 502 MET A O 1
ATOM 3951 N N . SER A 1 503 ? 1.400 -36.259 -32.774 1.00 81.56 503 SER A N 1
ATOM 3952 C CA . SER A 1 503 ? 0.271 -36.372 -33.711 1.00 81.56 503 SER A CA 1
ATOM 3953 C C . SER A 1 503 ? -0.973 -35.619 -33.205 1.00 81.56 503 SER A C 1
ATOM 3955 O O . SER A 1 503 ? -1.387 -35.783 -32.055 1.00 81.56 503 SER A O 1
ATOM 3957 N N . TYR A 1 504 ? -1.598 -34.819 -34.079 1.00 81.44 504 TYR A N 1
ATOM 3958 C CA . TYR A 1 504 ? -2.733 -33.962 -33.708 1.00 81.44 504 TYR A CA 1
ATOM 3959 C C . TYR A 1 504 ? -3.901 -34.751 -33.103 1.00 81.44 504 TYR A C 1
ATOM 3961 O O . TYR A 1 504 ? -4.525 -34.292 -32.157 1.00 81.44 504 TYR A O 1
ATOM 3969 N N . ARG A 1 505 ? -4.160 -35.976 -33.588 1.00 81.31 505 ARG A N 1
ATOM 3970 C CA . ARG A 1 505 ? -5.210 -36.850 -33.037 1.00 81.31 505 ARG A CA 1
ATOM 3971 C C . ARG A 1 505 ? -4.964 -37.195 -31.570 1.00 81.31 505 ARG A C 1
ATOM 3973 O O . ARG A 1 505 ? -5.889 -37.132 -30.771 1.00 81.31 505 ARG A O 1
ATOM 3980 N N . HIS A 1 506 ? -3.722 -37.521 -31.212 1.00 81.12 506 HIS A N 1
ATOM 3981 C CA . HIS A 1 506 ? -3.376 -37.784 -29.819 1.00 81.12 506 HIS A CA 1
ATOM 3982 C C . HIS A 1 506 ? -3.466 -36.497 -28.996 1.00 81.12 506 HIS A C 1
ATOM 3984 O O . HIS A 1 506 ? -4.113 -36.502 -27.955 1.00 81.12 506 HIS A O 1
ATOM 3990 N N . PHE A 1 507 ? -2.897 -35.389 -29.479 1.00 83.94 507 PHE A N 1
ATOM 3991 C CA . PHE A 1 507 ? -2.987 -34.090 -28.807 1.00 83.94 507 PHE A CA 1
ATOM 3992 C C . PHE A 1 507 ? -4.445 -33.683 -28.529 1.00 83.94 507 PHE A C 1
ATOM 3994 O O . PHE A 1 507 ? -4.783 -33.399 -27.386 1.00 83.94 507 PHE A O 1
ATOM 4001 N N . ALA A 1 508 ? -5.322 -33.734 -29.535 1.00 83.19 508 ALA A N 1
ATOM 4002 C CA . ALA A 1 508 ? -6.718 -33.317 -29.433 1.00 83.19 508 ALA A CA 1
ATOM 4003 C C . ALA A 1 508 ? -7.507 -34.126 -28.392 1.00 83.19 508 ALA A C 1
ATOM 4005 O O . ALA A 1 508 ? -8.263 -33.542 -27.621 1.00 83.19 508 ALA A O 1
ATOM 4006 N N . ILE A 1 509 ? -7.294 -35.445 -28.306 1.00 84.38 509 ILE A N 1
ATOM 4007 C CA . ILE A 1 509 ? -7.951 -36.292 -27.297 1.00 84.38 509 ILE A CA 1
ATOM 4008 C C . ILE A 1 509 ? -7.540 -35.856 -25.885 1.00 84.38 509 ILE A C 1
ATOM 4010 O O . ILE A 1 509 ? -8.400 -35.603 -25.043 1.00 84.38 509 ILE A O 1
ATOM 4014 N N . TYR A 1 510 ? -6.236 -35.713 -25.629 1.00 82.50 510 TYR A N 1
ATOM 4015 C CA . TYR A 1 510 ? -5.741 -35.274 -24.320 1.00 82.50 510 TYR A CA 1
ATOM 4016 C C . TYR A 1 510 ? -6.115 -33.822 -24.010 1.00 82.50 510 TYR A C 1
ATOM 4018 O O . TYR A 1 510 ? -6.346 -33.488 -22.851 1.00 82.50 510 TYR A O 1
ATOM 4026 N N . ASN A 1 511 ? -6.228 -32.977 -25.035 1.00 83.12 511 ASN A N 1
ATOM 4027 C CA . ASN A 1 511 ? -6.634 -31.587 -24.907 1.00 83.12 511 ASN A CA 1
ATOM 4028 C C . ASN A 1 511 ? -8.103 -31.459 -24.484 1.00 83.12 511 ASN A C 1
ATOM 4030 O O . ASN A 1 511 ? -8.402 -30.752 -23.528 1.00 83.12 511 ASN A O 1
ATOM 4034 N N . VAL A 1 512 ? -9.007 -32.191 -25.143 1.00 84.19 512 VAL A N 1
ATOM 4035 C CA . VAL A 1 512 ? -10.444 -32.209 -24.820 1.00 84.19 512 VAL A CA 1
ATOM 4036 C C . VAL A 1 512 ? -10.685 -32.836 -23.449 1.00 84.19 512 VAL A C 1
ATOM 4038 O O . VAL A 1 512 ? -11.405 -32.271 -22.630 1.00 84.19 512 VAL A O 1
ATOM 4041 N N . VAL A 1 513 ? -10.045 -33.974 -23.161 1.00 83.56 513 VAL A N 1
ATOM 4042 C CA . VAL A 1 513 ? -10.136 -34.623 -21.844 1.00 83.56 513 VAL A CA 1
ATOM 4043 C C . VAL A 1 513 ? -9.581 -33.705 -20.755 1.00 83.56 513 VAL A C 1
ATOM 4045 O O . VAL A 1 513 ? -10.204 -33.554 -19.708 1.00 83.56 513 VAL A O 1
ATOM 4048 N N . GLY A 1 514 ? -8.450 -33.048 -21.012 1.00 77.00 514 GLY A N 1
ATOM 4049 C CA . GLY A 1 514 ? -7.861 -32.054 -20.122 1.00 77.00 514 GLY A CA 1
ATOM 4050 C C . GLY A 1 514 ? -8.784 -30.861 -19.874 1.00 77.00 514 GLY A C 1
ATOM 4051 O O . GLY A 1 514 ? -8.983 -30.509 -18.719 1.00 77.00 514 GLY A O 1
ATOM 4052 N N . ALA A 1 515 ? -9.401 -30.294 -20.915 1.00 75.44 515 ALA A N 1
ATOM 4053 C CA . ALA A 1 515 ? -10.337 -29.171 -20.805 1.00 75.44 515 ALA A CA 1
ATOM 4054 C C . ALA A 1 515 ? -11.585 -29.529 -19.990 1.00 75.44 515 ALA A C 1
ATOM 4056 O O . ALA A 1 515 ? -12.016 -28.766 -19.126 1.00 75.44 515 ALA A O 1
ATOM 4057 N N . LEU A 1 516 ? -12.149 -30.715 -20.226 1.00 77.75 516 LEU A N 1
ATOM 4058 C CA . LEU A 1 516 ? -13.304 -31.207 -19.478 1.00 77.75 516 LEU A CA 1
ATOM 4059 C C . LEU A 1 516 ? -12.946 -31.498 -18.015 1.00 77.75 516 LEU A C 1
ATOM 4061 O O . LEU A 1 516 ? -13.714 -31.148 -17.122 1.00 77.75 516 LEU A O 1
ATOM 4065 N N . LEU A 1 517 ? -11.778 -32.094 -17.751 1.00 73.19 517 LEU A N 1
ATOM 4066 C CA . LEU A 1 517 ? -11.297 -32.361 -16.392 1.00 73.19 517 LEU A CA 1
ATOM 4067 C C . LEU A 1 517 ? -10.958 -31.078 -15.639 1.00 73.19 517 LEU A C 1
ATOM 4069 O O . LEU A 1 517 ? -11.300 -30.966 -14.468 1.00 73.19 517 LEU A O 1
ATOM 4073 N N . GLU A 1 518 ? -10.325 -30.110 -16.292 1.00 66.19 518 GLU A N 1
ATOM 4074 C CA . GLU A 1 518 ? -10.036 -28.794 -15.729 1.00 66.19 518 GLU A CA 1
ATOM 4075 C C . GLU A 1 518 ? -11.331 -28.092 -15.307 1.00 66.19 518 GLU A C 1
ATOM 4077 O O . GLU A 1 518 ? -11.415 -27.580 -14.192 1.00 66.19 518 GLU A O 1
ATOM 4082 N N . ASN A 1 519 ? -12.379 -28.151 -16.134 1.00 58.66 519 ASN A N 1
ATOM 4083 C CA . ASN A 1 519 ? -13.659 -27.520 -15.821 1.00 58.66 519 ASN A CA 1
ATOM 4084 C C . ASN A 1 519 ? -14.480 -28.302 -14.774 1.00 58.66 519 ASN A C 1
ATOM 4086 O O . ASN A 1 519 ? -15.072 -27.711 -13.870 1.00 58.66 519 ASN A O 1
ATOM 4090 N N . CYS A 1 520 ? -14.447 -29.639 -14.805 1.00 51.91 520 CYS A N 1
ATOM 4091 C CA . CYS A 1 520 ? -15.015 -30.483 -13.746 1.00 51.91 520 CYS A CA 1
ATOM 4092 C C . CYS A 1 520 ? -14.299 -30.286 -12.401 1.00 51.91 520 CYS A C 1
ATOM 4094 O O . CYS A 1 520 ? -14.940 -30.332 -11.352 1.00 51.91 520 CYS A O 1
ATOM 4096 N N . ARG A 1 521 ? -12.989 -30.016 -12.415 1.00 45.72 521 ARG A N 1
ATOM 4097 C CA . ARG A 1 521 ? -12.189 -29.723 -11.220 1.00 45.72 521 ARG A CA 1
ATOM 4098 C C . ARG A 1 521 ? -12.243 -28.243 -10.821 1.00 45.72 521 ARG A C 1
ATOM 4100 O O . ARG A 1 521 ? -12.030 -27.960 -9.656 1.00 45.72 521 ARG A O 1
ATOM 4107 N N . ARG A 1 522 ? -12.656 -27.302 -11.682 1.00 47.31 522 ARG A N 1
ATOM 4108 C CA . ARG A 1 522 ? -13.108 -25.952 -11.255 1.00 47.31 522 ARG A CA 1
ATOM 4109 C C . ARG A 1 522 ? -14.391 -26.015 -10.419 1.00 47.31 522 ARG A C 1
ATOM 4111 O O . ARG A 1 522 ? -14.583 -25.181 -9.544 1.00 47.31 522 ARG A O 1
ATOM 4118 N N . LYS A 1 523 ? -15.213 -27.057 -10.600 1.00 36.84 523 LYS A N 1
ATOM 4119 C CA . LYS A 1 523 ? -16.339 -27.399 -9.709 1.00 36.84 523 LYS A CA 1
ATOM 4120 C C . LYS A 1 523 ? -15.904 -28.124 -8.416 1.00 36.84 523 LYS A C 1
ATOM 4122 O O . LYS A 1 523 ? -16.712 -28.278 -7.507 1.00 36.84 523 LYS A O 1
ATO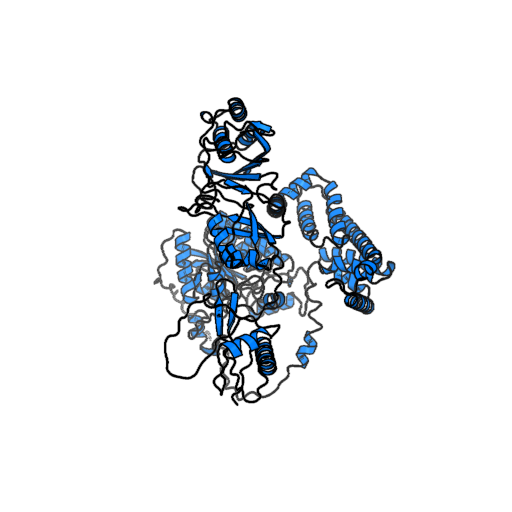M 4127 N N . ALA A 1 524 ? -14.646 -28.566 -8.328 1.00 34.00 524 ALA A N 1
ATOM 4128 C CA . ALA A 1 524 ? -14.072 -29.357 -7.233 1.00 34.00 524 ALA A CA 1
ATOM 4129 C C . ALA A 1 524 ? -12.570 -29.031 -7.065 1.00 34.00 524 ALA A C 1
ATOM 4131 O O . ALA A 1 524 ? -11.695 -29.869 -7.291 1.00 34.00 524 ALA A O 1
ATOM 4132 N N . GLY A 1 525 ? -12.258 -27.762 -6.798 1.00 28.41 525 GLY A N 1
ATOM 4133 C CA . GLY A 1 525 ? -10.896 -27.242 -6.892 1.00 28.41 525 GLY A CA 1
ATOM 4134 C C . GLY A 1 525 ? -10.223 -27.176 -5.536 1.00 28.41 525 GLY A C 1
ATOM 4135 O O . GLY A 1 525 ? -10.465 -26.214 -4.823 1.00 28.41 525 GLY A O 1
ATOM 4136 N N . ILE A 1 526 ? -9.405 -28.179 -5.199 1.00 32.31 526 ILE A N 1
ATOM 4137 C CA . ILE A 1 526 ? -8.245 -28.138 -4.282 1.00 32.31 526 ILE A CA 1
ATOM 4138 C C . ILE A 1 526 ? -7.667 -29.550 -4.240 1.00 32.31 526 ILE A C 1
ATOM 4140 O O . ILE A 1 526 ? -8.372 -30.448 -3.823 1.00 32.31 526 ILE A O 1
ATOM 4144 N N . ASP A 1 527 ? -6.442 -29.750 -4.751 1.00 29.91 527 ASP A N 1
ATOM 4145 C CA . ASP A 1 527 ? -5.611 -30.946 -4.468 1.00 29.91 527 ASP A CA 1
ATOM 4146 C C . ASP A 1 527 ? -4.221 -30.941 -5.153 1.00 29.91 527 ASP A C 1
ATOM 4148 O O . ASP A 1 527 ? -3.396 -31.820 -4.904 1.00 29.91 527 ASP A O 1
ATOM 4152 N N . GLN A 1 528 ? -3.888 -29.987 -6.032 1.00 28.36 528 GLN A N 1
ATOM 4153 C CA . GLN A 1 528 ? -2.745 -30.190 -6.940 1.00 28.36 528 GLN A CA 1
ATOM 4154 C C . GLN A 1 528 ? -1.346 -29.821 -6.414 1.00 28.36 528 GLN A C 1
ATOM 4156 O O . GLN A 1 528 ? -0.360 -30.068 -7.099 1.00 28.36 528 GLN A O 1
ATOM 4161 N N . VAL A 1 529 ? -1.204 -29.352 -5.173 1.00 30.09 529 VAL A N 1
ATOM 4162 C CA . VAL A 1 529 ? 0.130 -29.103 -4.579 1.00 30.09 529 VAL A CA 1
ATOM 4163 C C . VAL A 1 529 ? 0.799 -30.405 -4.079 1.00 30.09 529 VAL A C 1
ATOM 4165 O O . VAL A 1 529 ? 1.949 -30.404 -3.648 1.00 30.09 529 VAL A O 1
ATOM 4168 N N . GLN A 1 530 ? 0.118 -31.558 -4.147 1.00 29.58 530 GLN A N 1
ATOM 4169 C CA . GLN A 1 530 ? 0.569 -32.785 -3.476 1.00 29.58 530 GLN A CA 1
ATOM 4170 C C . GLN A 1 530 ? 1.350 -33.784 -4.356 1.00 29.58 530 GLN A C 1
ATOM 4172 O O . GLN A 1 530 ? 2.080 -34.613 -3.814 1.00 29.58 530 GLN A O 1
ATOM 4177 N N . ALA A 1 531 ? 1.254 -33.720 -5.689 1.00 26.05 531 ALA A N 1
ATOM 4178 C CA . ALA A 1 531 ? 1.756 -34.794 -6.562 1.00 26.05 531 ALA A CA 1
ATOM 4179 C C . ALA A 1 531 ? 3.286 -34.803 -6.789 1.00 26.05 531 ALA A C 1
ATOM 4181 O O . ALA A 1 531 ? 3.844 -35.856 -7.086 1.00 26.05 531 ALA A O 1
ATOM 4182 N N . GLU A 1 532 ? 3.993 -33.687 -6.581 1.00 27.59 532 GLU A N 1
ATOM 4183 C CA . GLU A 1 532 ? 5.470 -33.646 -6.665 1.00 27.59 532 GLU A CA 1
ATOM 4184 C C . GLU A 1 532 ? 6.165 -34.008 -5.339 1.00 27.59 532 GLU A C 1
ATOM 4186 O O . GLU A 1 532 ? 7.374 -34.228 -5.289 1.00 27.59 532 GLU A O 1
ATOM 4191 N N . ARG A 1 533 ? 5.401 -34.140 -4.246 1.00 31.44 533 ARG A N 1
ATOM 4192 C CA . ARG A 1 533 ? 5.932 -34.336 -2.888 1.00 31.44 533 ARG A CA 1
ATOM 4193 C C . ARG A 1 533 ? 6.252 -35.801 -2.548 1.00 31.44 533 ARG A C 1
ATOM 4195 O O . ARG A 1 533 ? 6.875 -36.061 -1.520 1.00 31.44 533 ARG A O 1
ATOM 4202 N N . SER A 1 534 ? 5.845 -36.766 -3.377 1.00 31.08 534 SER A N 1
ATOM 4203 C CA . SER A 1 534 ? 5.949 -38.202 -3.064 1.00 31.08 534 SER A CA 1
ATOM 4204 C C . SER A 1 534 ? 7.191 -38.917 -3.611 1.00 31.08 534 SER A C 1
ATOM 4206 O O . SER A 1 534 ? 7.535 -39.966 -3.074 1.00 31.08 534 SER A O 1
ATOM 4208 N N . SER A 1 535 ? 7.899 -38.392 -4.619 1.00 28.08 535 SER A N 1
ATOM 4209 C CA . SER A 1 535 ? 9.055 -39.101 -5.209 1.00 28.08 535 SER A CA 1
ATOM 4210 C C . SER A 1 535 ? 10.385 -38.848 -4.483 1.00 28.08 535 SER A C 1
ATOM 4212 O O . SER A 1 535 ? 11.253 -39.716 -4.499 1.00 28.08 535 SER A O 1
ATOM 4214 N N . MET A 1 536 ? 10.538 -37.720 -3.780 1.00 30.31 536 MET A N 1
ATOM 4215 C CA . MET A 1 536 ? 11.798 -37.374 -3.094 1.00 30.31 536 MET A CA 1
ATOM 4216 C C . MET A 1 536 ? 11.858 -37.797 -1.614 1.00 30.31 536 MET A C 1
ATOM 4218 O O . MET A 1 536 ? 12.937 -37.869 -1.035 1.00 30.31 536 MET A O 1
ATOM 4222 N N . SER A 1 537 ? 10.726 -38.181 -1.007 1.00 38.06 537 SER A N 1
ATOM 4223 C CA . SER A 1 537 ? 10.651 -38.555 0.419 1.00 38.06 537 SER A CA 1
ATOM 4224 C C . SER A 1 537 ? 11.199 -39.954 0.747 1.00 38.06 537 SER A C 1
ATOM 4226 O O . SER A 1 537 ? 11.516 -40.221 1.909 1.00 38.06 537 SER A O 1
ATOM 4228 N N . TRP A 1 538 ? 11.285 -40.868 -0.223 1.00 34.53 538 TRP A N 1
ATOM 4229 C CA . TRP A 1 538 ? 11.749 -42.238 0.037 1.00 34.53 538 TRP A CA 1
ATOM 4230 C C . TRP A 1 538 ? 13.282 -42.343 0.072 1.00 34.53 538 TRP A C 1
ATOM 4232 O O . TRP A 1 538 ? 13.823 -43.048 0.922 1.00 34.53 538 TRP A O 1
ATOM 4242 N N . ILE A 1 539 ? 13.980 -41.574 -0.772 1.00 36.16 539 ILE A N 1
ATOM 4243 C CA . ILE A 1 539 ? 15.449 -41.591 -0.885 1.00 36.16 539 ILE A CA 1
ATOM 4244 C C . ILE A 1 539 ? 16.118 -40.900 0.318 1.00 36.16 539 ILE A C 1
ATOM 4246 O O . ILE A 1 539 ? 17.105 -41.410 0.846 1.00 36.16 539 ILE A O 1
ATOM 4250 N N . GLU A 1 540 ? 15.531 -39.822 0.850 1.00 38.00 540 GLU A N 1
ATOM 4251 C CA . GLU A 1 540 ? 16.045 -39.150 2.059 1.00 38.00 540 GLU A CA 1
ATOM 4252 C C . GLU A 1 540 ? 15.899 -40.001 3.337 1.00 38.00 540 GLU A C 1
ATOM 4254 O O . GLU A 1 540 ? 16.707 -39.883 4.259 1.00 38.00 540 GLU A O 1
ATOM 4259 N N . ARG A 1 541 ? 14.918 -40.917 3.395 1.00 38.03 541 ARG A N 1
ATOM 4260 C CA . ARG A 1 541 ? 14.708 -41.812 4.554 1.00 38.03 541 ARG A CA 1
ATOM 4261 C C . ARG A 1 541 ? 15.712 -42.966 4.635 1.00 38.03 541 ARG A C 1
ATOM 4263 O O . ARG A 1 541 ? 15.798 -43.596 5.687 1.00 38.03 541 ARG A O 1
ATOM 4270 N N . ILE A 1 542 ? 16.459 -43.241 3.563 1.00 37.75 542 ILE A N 1
ATOM 4271 C CA . ILE A 1 542 ? 17.473 -44.307 3.520 1.00 37.75 542 ILE A CA 1
ATOM 4272 C C . ILE A 1 542 ? 18.865 -43.776 3.903 1.00 37.75 542 ILE A C 1
ATOM 4274 O O . ILE A 1 542 ? 19.657 -44.521 4.474 1.00 37.75 542 ILE A O 1
ATOM 4278 N N . LEU A 1 543 ? 19.152 -42.492 3.664 1.00 36.22 543 LEU A N 1
ATOM 4279 C CA . LEU A 1 543 ? 20.506 -41.935 3.795 1.00 36.22 543 LEU A CA 1
ATOM 4280 C C . LEU A 1 543 ? 20.864 -41.382 5.186 1.00 36.22 543 LEU A C 1
ATOM 4282 O O . LEU A 1 543 ? 22.044 -41.223 5.472 1.00 36.22 543 LEU A O 1
ATOM 4286 N N . ASN A 1 544 ? 19.895 -41.167 6.083 1.00 36.16 544 ASN A N 1
ATOM 4287 C CA . ASN A 1 544 ? 20.165 -40.713 7.455 1.00 36.16 544 ASN A CA 1
ATOM 4288 C C . ASN A 1 544 ? 19.860 -41.799 8.495 1.00 36.16 544 ASN A C 1
ATOM 4290 O O . ASN A 1 544 ? 18.867 -41.754 9.224 1.00 36.16 544 ASN A O 1
ATOM 4294 N N . LYS A 1 545 ? 20.767 -42.775 8.587 1.00 31.42 545 LYS A N 1
ATOM 4295 C CA . LYS A 1 545 ? 20.959 -43.611 9.778 1.00 31.42 545 LYS A CA 1
ATOM 4296 C C . LYS A 1 545 ? 22.436 -43.600 10.160 1.00 31.42 545 LYS A C 1
ATOM 4298 O O . LYS A 1 545 ? 23.201 -44.451 9.721 1.00 31.42 545 LYS A O 1
ATOM 4303 N N . SER A 1 546 ? 22.820 -42.671 11.027 1.00 30.56 546 SER A N 1
ATOM 4304 C CA . SER A 1 546 ? 23.995 -42.837 11.883 1.00 30.56 546 SER A CA 1
ATOM 4305 C C . SER A 1 546 ? 23.514 -43.180 13.294 1.00 30.56 546 SER A C 1
ATOM 4307 O O . SER A 1 546 ? 22.875 -42.370 13.964 1.00 30.56 546 SER A O 1
ATOM 4309 N N . ASN A 1 547 ? 23.774 -44.425 13.691 1.00 28.88 547 ASN A N 1
ATOM 4310 C CA . ASN A 1 547 ? 23.604 -44.957 15.043 1.00 28.88 547 ASN A CA 1
ATOM 4311 C C . ASN A 1 547 ? 24.693 -44.427 15.997 1.00 28.88 547 ASN A C 1
ATOM 4313 O O . ASN A 1 547 ? 25.745 -44.008 15.521 1.00 28.88 547 ASN A O 1
ATOM 4317 N N . ILE A 1 548 ? 24.449 -44.628 17.309 1.00 29.23 548 ILE A N 1
ATOM 4318 C CA . ILE A 1 548 ? 25.358 -44.662 18.492 1.00 29.23 548 ILE A CA 1
ATOM 4319 C C . ILE A 1 548 ? 25.107 -43.478 19.454 1.00 29.23 548 ILE A C 1
ATOM 4321 O O . ILE A 1 548 ? 25.265 -42.338 19.045 1.00 29.23 548 ILE A O 1
ATOM 4325 N N . THR A 1 549 ? 24.783 -43.577 20.753 1.00 27.20 549 THR A N 1
ATOM 4326 C CA . THR A 1 549 ? 24.272 -44.587 21.718 1.00 27.20 549 THR A CA 1
ATOM 4327 C C . THR A 1 549 ? 23.828 -43.756 22.952 1.00 27.20 549 THR A C 1
ATOM 4329 O O . THR A 1 549 ? 24.540 -42.812 23.296 1.00 27.20 549 THR A O 1
ATOM 4332 N N . PRO A 1 550 ? 22.704 -44.029 23.647 1.00 31.48 550 PRO A N 1
ATOM 4333 C CA . PRO A 1 550 ? 22.255 -43.200 24.771 1.00 31.48 550 PRO A CA 1
ATOM 4334 C C . PRO A 1 550 ? 22.938 -43.606 26.086 1.00 31.48 550 PRO A C 1
ATOM 4336 O O . PRO A 1 550 ? 22.805 -44.742 26.542 1.00 31.48 550 PRO A O 1
ATOM 4339 N N . THR A 1 551 ? 23.624 -42.675 26.747 1.00 27.45 551 THR A N 1
ATOM 4340 C CA . THR A 1 551 ? 24.105 -42.856 28.123 1.00 27.45 551 THR A CA 1
ATOM 4341 C C . THR A 1 551 ? 23.006 -42.488 29.131 1.00 27.45 551 THR A C 1
ATOM 4343 O O . THR A 1 551 ? 22.496 -41.374 29.151 1.00 27.45 551 THR A O 1
ATOM 4346 N N . ARG A 1 552 ? 22.614 -43.500 29.921 1.00 29.36 552 ARG A N 1
ATOM 4347 C CA . ARG A 1 552 ? 21.830 -43.513 31.178 1.00 29.36 552 ARG A CA 1
ATOM 4348 C C . ARG A 1 552 ? 20.913 -42.309 31.482 1.00 29.36 552 ARG A C 1
ATOM 4350 O O . ARG A 1 552 ? 21.344 -41.279 31.986 1.00 29.36 552 ARG A O 1
ATOM 4357 N N . LYS A 1 553 ? 19.601 -42.537 31.320 1.00 31.39 553 LYS A N 1
ATOM 4358 C CA . LYS A 1 553 ? 18.513 -41.709 31.866 1.00 31.39 553 LYS A CA 1
ATOM 4359 C C . LYS A 1 553 ? 18.410 -41.882 33.386 1.00 31.39 553 LYS A C 1
ATOM 4361 O O . LYS A 1 553 ? 18.172 -42.992 33.853 1.00 31.39 553 LYS A O 1
ATOM 4366 N N . ALA A 1 554 ? 18.480 -40.781 34.130 1.00 31.11 554 ALA A N 1
ATOM 4367 C CA . ALA A 1 554 ? 17.723 -40.660 35.370 1.00 31.11 554 ALA A CA 1
ATOM 4368 C C . ALA A 1 554 ? 16.259 -40.399 34.980 1.00 31.11 554 ALA A C 1
ATOM 4370 O O . ALA A 1 554 ? 15.970 -39.456 34.241 1.00 31.11 554 ALA A O 1
ATOM 4371 N N . SER A 1 555 ? 15.347 -41.279 35.387 1.00 31.30 555 SER A N 1
ATOM 4372 C CA . SER A 1 555 ? 13.912 -41.147 35.131 1.00 31.30 555 SER A CA 1
ATOM 4373 C C . SER A 1 555 ? 13.337 -40.025 35.996 1.00 31.30 555 SER A C 1
ATOM 4375 O O . SER A 1 555 ? 13.150 -40.194 37.199 1.00 31.30 555 SER A O 1
ATOM 4377 N N . ILE A 1 556 ? 13.087 -38.873 35.376 1.00 41.28 556 ILE A N 1
ATOM 4378 C CA . ILE A 1 556 ? 12.343 -37.762 35.975 1.00 41.28 556 ILE A CA 1
ATOM 4379 C C . ILE A 1 556 ? 10.863 -38.188 36.049 1.00 41.28 556 ILE A C 1
ATOM 4381 O O . ILE A 1 556 ? 10.356 -38.683 35.041 1.00 41.28 556 ILE A O 1
ATOM 4385 N N . PRO A 1 557 ? 10.170 -38.022 37.191 1.00 37.06 557 PRO A N 1
ATOM 4386 C CA . PRO A 1 557 ? 8.740 -38.312 37.303 1.00 37.06 557 PRO A CA 1
ATOM 4387 C C . PRO A 1 557 ? 7.931 -37.550 36.243 1.00 37.06 557 PRO A C 1
ATOM 4389 O O . PRO A 1 557 ? 8.102 -36.337 36.083 1.00 37.06 557 PRO A O 1
ATOM 4392 N N . GLU A 1 558 ? 7.070 -38.256 35.507 1.00 44.62 558 GLU A N 1
ATOM 4393 C CA . GLU A 1 558 ? 6.243 -37.667 34.449 1.00 44.62 558 GLU A CA 1
ATOM 4394 C C . GLU A 1 558 ? 5.269 -36.625 35.030 1.00 44.62 558 GLU A C 1
ATOM 4396 O O . GLU A 1 558 ? 4.614 -36.859 36.042 1.00 44.62 558 GLU A O 1
ATOM 4401 N N . GLY A 1 559 ? 5.189 -35.450 34.394 1.00 60.91 559 GLY A N 1
ATOM 4402 C CA . GLY A 1 559 ? 4.171 -34.424 34.669 1.00 60.91 559 GLY A CA 1
ATOM 4403 C C . GLY A 1 559 ? 4.614 -33.217 35.506 1.00 60.91 559 GLY A C 1
ATOM 4404 O O . GLY A 1 559 ? 3.986 -32.164 35.417 1.00 60.91 559 GLY A O 1
ATOM 4405 N N . VAL A 1 560 ? 5.709 -33.316 36.265 1.00 74.25 560 VAL A N 1
ATOM 4406 C CA . VAL A 1 560 ? 6.098 -32.267 37.234 1.00 74.25 560 VAL A CA 1
ATOM 4407 C C . VAL A 1 560 ? 7.106 -31.258 36.665 1.00 74.25 560 VAL A C 1
ATOM 4409 O O . VAL A 1 560 ? 7.110 -30.080 37.031 1.00 74.25 560 VAL A O 1
ATOM 4412 N N . TRP A 1 561 ? 7.948 -31.706 35.736 1.00 81.31 561 TRP A N 1
ATOM 4413 C CA . TRP A 1 561 ? 9.041 -30.921 35.168 1.00 81.31 561 TRP A CA 1
ATOM 4414 C C . TRP A 1 561 ? 8.888 -30.785 33.653 1.00 81.31 561 TRP A C 1
ATOM 4416 O O . TRP A 1 561 ? 8.618 -31.764 32.959 1.00 81.31 561 TRP A O 1
ATOM 4426 N N . THR A 1 562 ? 9.121 -29.580 33.138 1.00 84.00 562 THR A N 1
ATOM 4427 C CA . THR A 1 562 ? 9.085 -29.254 31.705 1.00 84.00 562 THR A CA 1
ATOM 4428 C C . THR A 1 562 ? 10.426 -28.661 31.289 1.00 84.00 562 THR A C 1
ATOM 4430 O O . THR A 1 562 ? 11.053 -27.927 32.049 1.00 84.00 562 THR A O 1
ATOM 4433 N N . LYS A 1 563 ? 10.892 -28.956 30.076 1.00 88.44 563 LYS A N 1
ATOM 4434 C CA . LYS A 1 563 ? 12.124 -28.377 29.527 1.00 88.44 563 LYS A CA 1
ATOM 4435 C C . LYS A 1 563 ? 11.799 -27.161 28.655 1.00 88.44 563 LYS A C 1
ATOM 4437 O O . LYS A 1 563 ? 10.866 -27.221 27.866 1.00 88.44 563 LYS A O 1
ATOM 4442 N N . CYS A 1 564 ? 12.567 -26.079 28.779 1.00 88.44 564 CYS A N 1
ATOM 4443 C CA . CYS A 1 564 ? 12.444 -24.913 27.900 1.00 88.44 564 CYS A CA 1
ATOM 4444 C C . CYS A 1 564 ? 12.984 -25.216 26.493 1.00 88.44 564 CYS A C 1
ATOM 4446 O O . CYS A 1 564 ? 14.124 -25.670 26.359 1.00 88.44 564 CYS A O 1
ATOM 4448 N N . ASP A 1 565 ? 12.203 -24.889 25.461 1.00 86.75 565 ASP A N 1
ATOM 4449 C CA . ASP A 1 565 ? 12.538 -25.144 24.051 1.00 86.75 565 ASP A CA 1
ATOM 4450 C C . ASP A 1 565 ? 13.753 -24.342 23.559 1.00 86.75 565 ASP A C 1
ATOM 4452 O O . ASP A 1 565 ? 14.470 -24.779 22.662 1.00 86.75 565 ASP A O 1
ATOM 4456 N N . SER A 1 566 ? 14.014 -23.181 24.169 1.00 87.44 566 SER A N 1
ATOM 4457 C CA . SER A 1 566 ? 15.089 -22.269 23.761 1.00 87.44 566 SER A CA 1
ATOM 4458 C C . SER A 1 566 ? 16.395 -22.504 24.530 1.00 87.44 566 SER A C 1
ATOM 4460 O O . SER A 1 566 ? 17.440 -22.737 23.929 1.00 87.44 566 SER A O 1
ATOM 4462 N N . CYS A 1 567 ? 16.359 -22.485 25.869 1.00 88.56 567 CYS A N 1
ATOM 4463 C CA . CYS A 1 567 ? 17.574 -22.574 26.693 1.00 88.56 567 CYS A CA 1
ATOM 4464 C C . CYS A 1 567 ? 17.852 -23.971 27.268 1.00 88.56 567 CYS A C 1
ATOM 4466 O O . CYS A 1 567 ? 18.875 -24.174 27.921 1.00 88.56 567 CYS A O 1
ATOM 4468 N N . GLY A 1 568 ? 16.935 -24.926 27.094 1.00 86.38 568 GLY A N 1
ATOM 4469 C CA . GLY A 1 568 ? 17.076 -26.292 27.597 1.00 86.38 568 GLY A CA 1
ATOM 4470 C C . GLY A 1 568 ? 17.005 -26.449 29.121 1.00 86.38 568 GLY A C 1
ATOM 4471 O O . GLY A 1 568 ? 17.187 -27.563 29.611 1.00 86.38 568 GLY A O 1
ATOM 4472 N N . GLN A 1 569 ? 16.734 -25.372 29.866 1.00 87.75 569 GLN A N 1
ATOM 4473 C CA . GLN A 1 569 ? 16.571 -25.402 31.320 1.00 87.75 569 GLN A CA 1
ATOM 4474 C C . GLN A 1 569 ? 15.364 -26.263 31.709 1.00 87.75 569 GLN A C 1
ATOM 4476 O O . GLN A 1 569 ? 14.300 -26.156 31.099 1.00 87.75 569 GLN A O 1
ATOM 4481 N N . VAL A 1 570 ? 15.528 -27.085 32.745 1.00 88.75 570 VAL A N 1
ATOM 4482 C CA . VAL A 1 570 ? 14.430 -27.835 33.365 1.00 88.75 570 VAL A CA 1
ATOM 4483 C C . VAL A 1 570 ? 13.710 -26.908 34.347 1.00 88.75 570 VAL A C 1
ATOM 4485 O O . VAL A 1 570 ? 14.356 -26.281 35.188 1.00 88.75 570 VAL A O 1
ATOM 4488 N N . LEU A 1 571 ? 12.394 -26.786 34.195 1.00 86.44 571 LEU A N 1
ATOM 4489 C CA . LEU A 1 571 ? 11.512 -25.875 34.920 1.00 86.44 571 LEU A CA 1
ATOM 4490 C C . LEU A 1 571 ? 10.421 -26.669 35.635 1.00 86.44 571 LEU A C 1
ATOM 4492 O O . LEU A 1 571 ? 9.909 -27.654 35.097 1.00 86.44 571 LEU A O 1
ATOM 4496 N N . TYR A 1 572 ? 10.043 -26.224 36.828 1.00 85.50 572 TYR A N 1
ATOM 4497 C CA . TYR A 1 572 ? 8.925 -26.796 37.567 1.00 85.50 572 TYR A CA 1
ATOM 4498 C C . TYR A 1 572 ? 7.597 -26.308 36.972 1.00 85.50 572 TYR A C 1
ATOM 4500 O O . TYR A 1 572 ? 7.405 -25.104 36.783 1.00 85.50 572 TYR A O 1
ATOM 4508 N N . ARG A 1 573 ? 6.666 -27.219 36.661 1.00 82.50 573 ARG A N 1
ATOM 4509 C CA . ARG A 1 573 ? 5.445 -26.888 35.902 1.00 82.50 573 ARG A CA 1
ATOM 4510 C C . ARG A 1 573 ? 4.574 -25.838 36.600 1.00 82.50 573 ARG A C 1
ATOM 4512 O O . ARG A 1 573 ? 4.167 -24.883 35.952 1.00 82.50 573 ARG A O 1
ATOM 4519 N N . ALA A 1 574 ? 4.376 -25.948 37.914 1.00 82.19 574 ALA A N 1
ATOM 4520 C CA . ALA A 1 574 ? 3.562 -24.986 38.664 1.00 82.19 574 ALA A CA 1
ATOM 4521 C C . ALA A 1 574 ? 4.229 -23.602 38.818 1.00 82.19 574 ALA A C 1
ATOM 4523 O O . ALA A 1 574 ? 3.569 -22.609 39.116 1.00 82.19 574 ALA A O 1
ATOM 4524 N N . GLU A 1 575 ? 5.550 -23.501 38.652 1.00 82.44 575 GLU A N 1
ATOM 4525 C CA . GLU A 1 575 ? 6.228 -22.201 38.560 1.00 82.44 575 GLU A CA 1
ATOM 4526 C C . GLU A 1 575 ? 6.038 -21.588 37.170 1.00 82.44 575 GLU A C 1
ATOM 4528 O O . GLU A 1 575 ? 5.723 -20.407 37.053 1.00 82.44 575 GLU A O 1
ATOM 4533 N N . LEU A 1 576 ? 6.147 -22.410 36.123 1.00 84.56 576 LEU A N 1
ATOM 4534 C CA . LEU A 1 576 ? 5.905 -21.987 34.748 1.00 84.56 576 LEU A CA 1
ATOM 4535 C C . LEU A 1 576 ? 4.460 -21.504 34.546 1.00 84.56 576 LEU A C 1
ATOM 4537 O O . LEU A 1 576 ? 4.246 -20.508 33.865 1.00 84.56 576 LEU A O 1
ATOM 4541 N N . GLU A 1 577 ? 3.487 -22.171 35.162 1.00 83.94 577 GLU A N 1
ATOM 4542 C CA . GLU A 1 577 ? 2.067 -21.804 35.117 1.00 83.94 577 GLU A CA 1
ATOM 4543 C C . GLU A 1 577 ? 1.792 -20.469 35.822 1.00 83.94 577 GLU A C 1
ATOM 4545 O O . GLU A 1 577 ? 1.160 -19.586 35.243 1.00 83.94 577 GLU A O 1
ATOM 4550 N N . ARG A 1 578 ? 2.382 -20.251 37.008 1.00 83.88 578 ARG A N 1
ATOM 4551 C CA . ARG A 1 578 ? 2.353 -18.945 37.694 1.00 83.88 578 ARG A CA 1
ATOM 4552 C C . ARG A 1 578 ? 3.002 -17.833 36.869 1.00 83.88 578 ARG A C 1
ATOM 4554 O O . ARG A 1 578 ? 2.559 -16.692 36.935 1.00 83.88 578 ARG A O 1
ATOM 4561 N N . ASN A 1 579 ? 4.015 -18.167 36.070 1.00 88.31 579 ASN A N 1
ATOM 4562 C CA . ASN A 1 579 ? 4.673 -17.242 35.147 1.00 88.31 579 ASN A CA 1
ATOM 4563 C C . ASN A 1 579 ? 4.063 -17.256 33.727 1.00 88.31 579 ASN A C 1
ATOM 4565 O O . ASN A 1 579 ? 4.721 -16.862 32.762 1.00 88.31 579 ASN A O 1
ATOM 4569 N N . LEU A 1 580 ? 2.821 -17.737 33.577 1.00 90.81 580 LEU A N 1
ATOM 4570 C CA . LEU A 1 580 ? 2.032 -17.735 32.336 1.00 90.81 580 LEU A CA 1
ATOM 4571 C C . LEU A 1 580 ? 2.705 -18.430 31.137 1.00 90.81 580 LEU A C 1
ATOM 4573 O O . LEU A 1 580 ? 2.542 -18.031 29.983 1.00 90.81 580 LEU A O 1
ATOM 4577 N N . GLY A 1 581 ? 3.494 -19.475 31.367 1.00 88.44 581 GLY A N 1
ATOM 4578 C CA . GLY A 1 581 ? 4.200 -20.168 30.288 1.00 88.44 581 GLY A CA 1
ATOM 4579 C C . GLY A 1 581 ? 5.407 -19.396 29.749 1.00 88.44 581 GLY A C 1
ATOM 4580 O O . GLY A 1 581 ? 5.827 -19.643 28.619 1.00 88.44 581 GLY A O 1
ATOM 4581 N N . VAL A 1 582 ? 5.963 -18.455 30.517 1.00 93.25 582 VAL A N 1
ATOM 4582 C CA . VAL A 1 582 ? 7.211 -17.756 30.179 1.00 93.25 582 VAL A CA 1
ATOM 4583 C C . VAL A 1 582 ? 8.376 -18.352 30.963 1.00 93.25 582 VAL A C 1
ATOM 4585 O O . VAL A 1 582 ? 8.311 -18.524 32.180 1.00 93.25 582 VAL A O 1
ATOM 4588 N N . CYS A 1 583 ? 9.475 -18.666 30.277 1.00 91.62 583 CYS A N 1
ATOM 4589 C CA . CYS A 1 583 ? 10.671 -19.178 30.937 1.00 91.62 583 CYS A CA 1
ATOM 4590 C C . CYS A 1 583 ? 11.324 -18.080 31.803 1.00 91.62 583 CYS A C 1
ATOM 4592 O O . CYS A 1 583 ? 11.811 -17.098 31.242 1.00 91.62 583 CYS A O 1
ATOM 4594 N N . PRO A 1 584 ? 11.462 -18.264 33.131 1.00 89.12 584 PRO A N 1
ATOM 4595 C CA . PRO A 1 584 ? 12.009 -17.233 34.021 1.00 89.12 584 PRO A CA 1
ATOM 4596 C C . PRO A 1 584 ? 13.498 -16.943 33.775 1.00 89.12 584 PRO A C 1
ATOM 4598 O O . PRO A 1 584 ? 13.995 -15.886 34.141 1.00 89.12 584 PRO A O 1
ATOM 4601 N N . LYS A 1 585 ? 14.225 -17.872 33.135 1.00 90.12 585 LYS A N 1
ATOM 4602 C CA . LYS A 1 585 ? 15.668 -17.746 32.878 1.00 90.12 585 LYS A CA 1
ATOM 4603 C C . LYS A 1 585 ? 16.004 -17.012 31.578 1.00 90.12 585 LYS A C 1
ATOM 4605 O O . LYS A 1 585 ? 16.989 -16.290 31.529 1.00 90.12 585 LYS A O 1
ATOM 4610 N N . CYS A 1 586 ? 15.257 -17.267 30.502 1.00 90.75 586 CYS A N 1
ATOM 4611 C CA . CYS A 1 586 ? 15.589 -16.763 29.157 1.00 90.75 586 CYS A CA 1
ATOM 4612 C C . CYS A 1 586 ? 14.488 -15.912 28.516 1.00 90.75 586 CYS A C 1
ATOM 4614 O O . CYS A 1 586 ? 14.625 -15.521 27.357 1.00 90.75 586 CYS A O 1
ATOM 4616 N N . ASP A 1 587 ? 13.398 -15.678 29.250 1.00 92.06 587 ASP A N 1
ATOM 4617 C CA . ASP A 1 587 ? 12.222 -14.922 28.812 1.00 92.06 587 ASP A CA 1
ATOM 4618 C C . ASP A 1 587 ? 11.575 -15.464 27.527 1.00 92.06 587 ASP A C 1
ATOM 4620 O O . ASP A 1 587 ? 10.895 -14.761 26.787 1.00 92.06 587 ASP A O 1
ATOM 4624 N N . HIS A 1 588 ? 11.804 -16.744 27.219 1.00 93.44 588 HIS A N 1
ATOM 4625 C CA . HIS A 1 588 ? 11.168 -17.386 26.080 1.00 93.44 588 HIS A CA 1
ATOM 4626 C C . HIS A 1 588 ? 9.710 -17.707 26.407 1.00 93.44 588 HIS A C 1
ATOM 4628 O O . HIS A 1 588 ? 9.414 -18.420 27.369 1.00 93.44 588 HIS A O 1
ATOM 4634 N N . HIS A 1 589 ? 8.819 -17.182 25.576 1.00 93.75 589 HIS A N 1
ATOM 4635 C CA . HIS A 1 589 ? 7.391 -17.432 25.621 1.00 93.75 589 HIS A CA 1
ATOM 4636 C C . HIS A 1 589 ? 7.073 -18.811 25.037 1.00 93.75 589 HIS A C 1
ATOM 4638 O O . HIS A 1 589 ? 7.130 -19.012 23.826 1.00 93.75 589 HIS A O 1
ATOM 4644 N N . MET A 1 590 ? 6.727 -19.761 25.901 1.00 91.06 590 MET A N 1
ATOM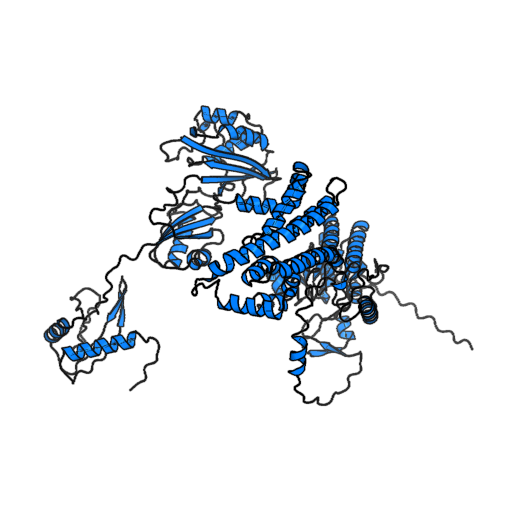 4645 C CA . MET A 1 590 ? 6.365 -21.119 25.500 1.00 91.06 590 MET A CA 1
ATOM 4646 C C . MET A 1 590 ? 4.888 -21.196 25.098 1.00 91.06 590 MET A C 1
ATOM 4648 O O . MET A 1 590 ? 4.115 -20.240 25.272 1.00 91.06 590 MET A O 1
ATOM 4652 N N . ARG A 1 591 ? 4.493 -22.357 24.563 1.00 89.25 591 ARG A N 1
ATOM 4653 C CA . ARG A 1 591 ? 3.096 -22.669 24.245 1.00 89.25 591 ARG A CA 1
ATOM 4654 C C . ARG A 1 591 ? 2.211 -22.556 25.482 1.00 89.25 591 ARG A C 1
ATOM 4656 O O . ARG A 1 591 ? 2.592 -22.978 26.568 1.00 89.25 591 ARG A O 1
ATOM 4663 N N . MET A 1 592 ? 1.028 -21.997 25.274 1.00 91.75 592 MET A N 1
ATOM 4664 C CA . MET A 1 592 ? -0.026 -21.831 26.266 1.00 91.75 592 MET A CA 1
ATOM 4665 C C . MET A 1 592 ? -1.338 -22.210 25.589 1.00 91.75 592 MET A C 1
ATOM 4667 O O . MET A 1 592 ? -1.510 -21.873 24.413 1.00 91.75 592 MET A O 1
ATOM 4671 N N . SER A 1 593 ? -2.218 -22.917 26.296 1.00 93.50 593 SER A N 1
ATOM 4672 C CA . SER A 1 593 ? -3.518 -23.288 25.738 1.00 93.50 593 SER A CA 1
ATOM 4673 C C . SER A 1 593 ? -4.397 -22.050 25.536 1.00 93.50 593 SER A C 1
ATOM 4675 O O . SER A 1 593 ? -4.218 -21.020 26.201 1.00 93.50 593 SER A O 1
ATOM 4677 N N . ALA A 1 594 ? -5.355 -22.139 24.617 1.00 94.62 594 ALA A N 1
ATOM 4678 C CA . ALA A 1 594 ? -6.303 -21.059 24.357 1.00 94.62 594 ALA A CA 1
ATOM 4679 C C . ALA A 1 594 ? -7.120 -20.714 25.610 1.00 94.62 594 ALA A C 1
ATOM 4681 O O . ALA A 1 594 ? -7.303 -19.540 25.932 1.00 94.62 594 ALA A O 1
ATOM 4682 N N . ARG A 1 595 ? -7.568 -21.741 26.339 1.00 93.88 595 ARG A N 1
ATOM 4683 C CA . ARG A 1 595 ? -8.397 -21.602 27.537 1.00 93.88 595 ARG A CA 1
ATOM 4684 C C . ARG A 1 595 ? -7.625 -20.974 28.693 1.00 93.88 595 ARG A C 1
ATOM 4686 O O . ARG A 1 595 ? -8.087 -19.979 29.245 1.00 93.88 595 ARG A O 1
ATOM 4693 N N . ASP A 1 596 ? -6.414 -21.453 28.981 1.00 92.75 596 ASP A N 1
ATOM 4694 C CA . ASP A 1 596 ? -5.564 -20.863 30.029 1.00 92.75 596 ASP A CA 1
ATOM 4695 C C . ASP A 1 596 ? -5.254 -19.398 29.721 1.00 92.75 596 ASP A C 1
ATOM 4697 O O . ASP A 1 596 ? -5.190 -18.557 30.617 1.00 92.75 596 ASP A O 1
ATOM 4701 N N . ARG A 1 597 ? -5.070 -19.067 28.437 1.00 95.12 597 ARG A N 1
ATOM 4702 C CA . ARG A 1 597 ? -4.821 -17.692 28.008 1.00 95.12 597 ARG A CA 1
ATOM 4703 C C . ARG A 1 597 ? -6.015 -16.788 28.295 1.00 95.12 597 ARG A C 1
ATOM 4705 O O . ARG A 1 597 ? -5.815 -15.707 28.848 1.00 95.12 597 ARG A O 1
ATOM 4712 N N . LEU A 1 598 ? -7.230 -17.230 27.978 1.00 95.75 598 LEU A N 1
ATOM 4713 C CA . LEU A 1 598 ? -8.454 -16.483 28.279 1.00 95.75 598 LEU A CA 1
ATOM 4714 C C . LEU A 1 598 ? -8.675 -16.345 29.792 1.00 95.75 598 LEU A C 1
ATOM 4716 O O . LEU A 1 598 ? -8.949 -15.236 30.243 1.00 95.75 598 LEU A O 1
ATOM 4720 N N . HIS A 1 599 ? -8.437 -17.400 30.579 1.00 94.00 599 HIS A N 1
ATOM 4721 C CA . HIS A 1 599 ? -8.473 -17.342 32.049 1.00 94.00 599 HIS A CA 1
ATOM 4722 C C . HIS A 1 599 ? -7.423 -16.389 32.632 1.00 94.00 599 HIS A C 1
ATOM 4724 O O . HIS A 1 599 ? -7.687 -15.661 33.582 1.00 94.00 599 HIS A O 1
ATOM 4730 N N . SER A 1 600 ? -6.222 -16.342 32.052 1.00 92.94 600 SER A N 1
ATOM 4731 C CA . SER A 1 600 ? -5.185 -15.408 32.502 1.00 92.94 600 SER A CA 1
ATOM 4732 C C . SER A 1 600 ? -5.512 -13.947 32.175 1.00 92.94 600 SER A C 1
ATOM 4734 O O . SER A 1 600 ? -5.029 -13.049 32.872 1.00 92.94 600 SER A O 1
ATOM 4736 N N . LEU A 1 601 ? -6.319 -13.714 31.131 1.00 94.12 601 LEU A N 1
ATOM 4737 C CA . LEU A 1 601 ? -6.724 -12.385 30.689 1.00 94.12 601 LEU A CA 1
ATOM 4738 C C . LEU A 1 601 ? -7.962 -11.883 31.431 1.00 94.12 601 LEU A C 1
ATOM 4740 O O . LEU A 1 601 ? -7.910 -10.758 31.908 1.00 94.12 601 LEU A O 1
ATOM 4744 N N . LEU A 1 602 ? -9.043 -12.659 31.506 1.00 94.88 602 LEU A N 1
ATOM 4745 C CA . LEU A 1 602 ? -10.346 -12.228 32.030 1.00 94.88 602 LEU A CA 1
ATOM 4746 C C . LEU A 1 602 ? -10.405 -12.282 33.565 1.00 94.88 602 LEU A C 1
ATOM 4748 O O . LEU A 1 602 ? -9.566 -12.894 34.221 1.00 94.88 602 LEU A O 1
ATOM 4752 N N . ASP A 1 603 ? -11.360 -11.574 34.157 1.00 92.31 603 ASP A N 1
ATOM 4753 C CA . ASP A 1 603 ? -11.623 -11.604 35.594 1.00 92.31 603 ASP A CA 1
ATOM 4754 C C . ASP A 1 603 ? -12.295 -12.931 35.986 1.00 92.31 603 ASP A C 1
ATOM 4756 O O . ASP A 1 603 ? -13.192 -13.427 35.293 1.00 92.31 603 ASP A O 1
ATOM 4760 N N . GLU A 1 604 ? -11.868 -13.498 37.115 1.00 86.81 604 GLU A N 1
ATOM 4761 C CA . GLU A 1 604 ? -12.391 -14.764 37.635 1.00 86.81 604 GLU A CA 1
ATOM 4762 C C . GLU A 1 604 ? -13.914 -14.692 37.847 1.00 86.81 604 GLU A C 1
ATOM 4764 O O . GLU A 1 604 ? -14.448 -13.683 38.304 1.00 86.81 604 GLU A O 1
ATOM 4769 N N . GLY A 1 605 ? -14.636 -15.758 37.490 1.00 85.00 605 GLY A N 1
ATOM 4770 C CA . GLY A 1 605 ? -16.093 -15.853 37.668 1.00 85.00 605 GLY A CA 1
ATOM 4771 C C . GLY A 1 605 ? -16.961 -15.081 36.660 1.00 85.00 605 GLY A C 1
ATOM 4772 O O . GLY A 1 605 ? -18.176 -15.255 36.669 1.00 85.00 605 GLY A O 1
ATOM 4773 N N . THR A 1 606 ? -16.377 -14.283 35.758 1.00 88.94 606 THR A N 1
ATOM 4774 C CA . THR A 1 606 ? -17.141 -13.478 34.771 1.00 88.94 606 THR A CA 1
ATOM 4775 C C . THR A 1 606 ? -17.270 -14.124 33.391 1.00 88.94 606 THR A C 1
ATOM 4777 O O . THR A 1 606 ? -17.962 -13.611 32.512 1.00 88.94 606 THR A O 1
ATOM 4780 N N . MET A 1 607 ? -16.587 -15.249 33.187 1.00 91.38 607 MET A N 1
ATOM 4781 C CA . MET A 1 607 ? -16.364 -15.843 31.874 1.00 91.38 607 MET A CA 1
ATOM 4782 C C . MET A 1 607 ? -17.582 -16.623 31.376 1.00 91.38 607 MET A C 1
ATOM 4784 O O . MET A 1 607 ? -18.045 -17.563 32.019 1.00 91.38 607 MET A O 1
ATOM 4788 N N . VAL A 1 608 ? -18.050 -16.279 30.179 1.00 95.44 608 VAL A N 1
ATOM 4789 C CA . VAL A 1 608 ? -19.122 -16.965 29.455 1.00 95.44 608 VAL A CA 1
ATOM 4790 C C . VAL A 1 608 ? -18.599 -17.357 28.077 1.00 95.44 608 VAL A C 1
ATOM 4792 O O . VAL A 1 608 ? -18.287 -16.496 27.255 1.00 95.44 608 VAL A O 1
ATOM 4795 N N . GLU A 1 609 ? -18.482 -18.658 27.815 1.00 96.31 609 GLU A N 1
ATOM 4796 C CA . GLU A 1 609 ? -18.017 -19.167 26.519 1.00 96.31 609 GLU A CA 1
ATOM 4797 C C . GLU A 1 609 ? -19.080 -18.962 25.428 1.00 96.31 609 GLU A C 1
ATOM 4799 O O . GLU A 1 609 ? -20.262 -19.240 25.635 1.00 96.31 609 GLU A O 1
ATOM 4804 N N . LEU A 1 610 ? -18.655 -18.489 24.254 1.00 94.25 610 LEU A N 1
ATOM 4805 C CA . LEU A 1 610 ? -19.517 -18.199 23.106 1.00 94.25 610 LEU A CA 1
ATOM 4806 C C . LEU A 1 610 ? -19.212 -19.149 21.944 1.00 94.25 610 LEU A C 1
ATOM 4808 O O . LEU A 1 610 ? -18.051 -19.444 21.654 1.00 94.25 610 LEU A O 1
ATOM 4812 N N . GLY A 1 611 ? -20.248 -19.594 21.229 1.00 91.88 611 GLY A N 1
ATOM 4813 C CA . GLY A 1 611 ? -20.081 -20.483 20.075 1.00 91.88 611 GLY A CA 1
ATOM 4814 C C . GLY A 1 611 ? -19.579 -21.881 20.457 1.00 91.88 611 GLY A C 1
ATOM 4815 O O . GLY A 1 611 ? -18.964 -22.571 19.630 1.00 91.88 611 GLY A O 1
ATOM 4816 N N . SER A 1 612 ? -19.802 -22.303 21.705 1.00 92.00 612 SER A N 1
ATOM 4817 C CA . SER A 1 612 ? -19.442 -23.632 22.210 1.00 92.00 612 SER A CA 1
ATOM 4818 C C . SER A 1 612 ? -20.276 -24.731 21.538 1.00 92.00 612 SER A C 1
ATOM 4820 O O . SER A 1 612 ? -19.833 -25.871 21.426 1.00 92.00 612 SER A O 1
ATOM 4822 N N . GLU A 1 613 ? -21.439 -24.401 20.987 1.00 91.94 613 GLU A N 1
ATOM 4823 C CA . GLU A 1 613 ? -22.297 -25.269 20.180 1.00 91.94 613 GLU A CA 1
ATOM 4824 C C . GLU A 1 613 ? -21.745 -25.558 18.771 1.00 91.94 613 GLU A C 1
ATOM 4826 O O . GLU A 1 613 ? -22.174 -26.515 18.126 1.00 91.94 613 GLU A O 1
ATOM 4831 N N . LEU A 1 614 ? -20.782 -24.765 18.286 1.00 92.31 614 LEU A N 1
ATOM 4832 C CA . LEU A 1 614 ? -20.242 -24.888 16.930 1.00 92.31 614 LEU A CA 1
ATOM 4833 C C . LEU A 1 614 ? -19.187 -25.998 16.834 1.00 92.31 614 LEU A C 1
ATOM 4835 O O . LEU A 1 614 ? -18.199 -25.999 17.571 1.00 92.31 614 LEU A O 1
ATOM 4839 N N . GLU A 1 615 ? -19.370 -26.906 15.871 1.00 91.62 615 GLU A N 1
ATOM 4840 C CA . GLU A 1 615 ? -18.487 -28.053 15.625 1.00 91.62 615 GLU A CA 1
ATOM 4841 C C . GLU A 1 615 ? -18.170 -28.238 14.134 1.00 91.62 615 GLU A C 1
ATOM 4843 O O . GLU A 1 615 ? -19.045 -28.037 13.280 1.00 91.62 615 GLU A O 1
ATOM 4848 N N . PRO A 1 616 ? -16.923 -28.621 13.792 1.00 90.56 616 PRO A N 1
ATOM 4849 C CA . PRO A 1 616 ? -16.503 -28.771 12.405 1.00 90.56 616 PRO A CA 1
ATOM 4850 C C . PRO A 1 616 ? -17.153 -29.998 11.757 1.00 90.56 616 PRO A C 1
ATOM 4852 O O . PRO A 1 616 ? -17.283 -31.062 12.366 1.00 90.56 616 PRO A O 1
ATOM 4855 N N . LYS A 1 617 ? -17.531 -29.867 10.480 1.00 87.69 617 LYS A N 1
ATOM 4856 C CA . LYS A 1 617 ? -18.122 -30.949 9.680 1.00 87.69 617 LYS A CA 1
ATOM 4857 C C . LYS A 1 617 ? -17.324 -31.157 8.399 1.00 87.69 617 LYS A C 1
ATOM 4859 O O . LYS A 1 617 ? -17.027 -30.210 7.679 1.00 87.69 617 LYS A O 1
ATOM 4864 N N . ASP A 1 618 ? -17.023 -32.415 8.093 1.00 88.75 618 ASP A N 1
ATOM 4865 C CA . ASP A 1 618 ? -16.350 -32.795 6.849 1.00 88.75 618 ASP A CA 1
ATOM 4866 C C . ASP A 1 618 ? -17.358 -32.859 5.689 1.00 88.75 618 ASP A C 1
ATOM 4868 O O . ASP A 1 618 ? -17.945 -33.907 5.408 1.00 88.75 618 ASP A O 1
ATOM 4872 N N . LEU A 1 619 ? -17.589 -31.715 5.039 1.00 84.00 619 LEU A N 1
ATOM 4873 C CA . LEU A 1 619 ? -18.488 -31.604 3.882 1.00 84.00 619 LEU A CA 1
ATOM 4874 C C . LEU A 1 619 ? -17.859 -32.145 2.593 1.00 84.00 619 LEU A C 1
ATOM 4876 O O . LEU A 1 619 ? -18.560 -32.687 1.740 1.00 84.00 619 LEU A O 1
ATOM 4880 N N . LEU A 1 620 ? -16.537 -32.022 2.460 1.00 85.56 620 LEU A N 1
ATOM 4881 C CA . LEU A 1 620 ? -15.799 -32.394 1.251 1.00 85.56 620 LEU A CA 1
ATOM 4882 C C . LEU A 1 620 ? -15.396 -33.873 1.233 1.00 85.56 620 LEU A C 1
ATOM 4884 O O . LEU A 1 620 ? -14.868 -34.350 0.230 1.00 85.56 620 LEU A O 1
ATOM 4888 N N . LYS A 1 621 ? -15.651 -34.604 2.329 1.00 84.81 621 LYS A N 1
ATOM 4889 C CA . LYS A 1 621 ? -15.188 -35.983 2.549 1.00 84.81 621 LYS A CA 1
ATOM 4890 C C . LYS A 1 621 ? -13.679 -36.089 2.310 1.00 84.81 621 LYS A C 1
ATOM 4892 O O . LYS A 1 621 ? -13.202 -37.031 1.670 1.00 84.81 621 LYS A O 1
ATOM 4897 N N . PHE A 1 622 ? -12.944 -35.086 2.791 1.00 81.88 622 PHE A N 1
ATOM 4898 C CA . PHE A 1 622 ? -11.542 -34.887 2.454 1.00 81.88 622 PHE A CA 1
ATOM 4899 C C . PHE A 1 622 ? -10.675 -36.011 3.029 1.00 81.88 622 PHE A C 1
ATOM 4901 O O . PHE A 1 622 ? -10.797 -36.413 4.196 1.00 81.88 622 PHE A O 1
ATOM 4908 N N . ARG A 1 623 ? -9.749 -36.516 2.211 1.00 77.94 623 ARG A N 1
ATOM 4909 C CA . ARG A 1 623 ? -8.836 -37.587 2.604 1.00 77.94 623 ARG A CA 1
ATOM 4910 C C . ARG A 1 623 ? -7.447 -37.339 2.045 1.00 77.94 623 ARG A C 1
ATOM 4912 O O . ARG A 1 623 ? -7.261 -37.281 0.838 1.00 77.94 623 ARG A O 1
ATOM 4919 N N . ASP A 1 624 ? -6.473 -37.312 2.944 1.00 77.56 624 ASP A N 1
ATOM 4920 C CA . ASP A 1 624 ? -5.061 -37.395 2.594 1.00 77.56 624 ASP A CA 1
ATOM 4921 C C . ASP A 1 624 ? -4.464 -38.711 3.136 1.00 77.56 624 ASP A C 1
ATOM 4923 O O . ASP A 1 624 ? -4.990 -39.793 2.863 1.00 77.56 624 ASP A O 1
ATOM 4927 N N . SER A 1 625 ? -3.389 -38.651 3.926 1.00 74.69 625 SER A N 1
ATOM 4928 C CA . SER A 1 625 ? -2.880 -39.791 4.692 1.00 74.69 625 SER A CA 1
ATOM 4929 C C . SER A 1 625 ? -3.871 -40.300 5.744 1.00 74.69 625 SER A C 1
ATOM 4931 O O . SER A 1 625 ? -3.894 -41.498 6.027 1.00 74.69 625 SER A O 1
ATOM 4933 N N . LYS A 1 626 ? -4.702 -39.419 6.312 1.00 79.81 626 LYS A N 1
ATOM 4934 C CA . LYS A 1 626 ? -5.793 -39.762 7.237 1.00 79.81 626 LYS A CA 1
ATOM 4935 C C . LYS A 1 626 ? -7.091 -39.134 6.726 1.00 79.81 626 LYS A C 1
ATOM 4937 O O . LYS A 1 626 ? -7.071 -38.151 5.987 1.00 79.81 626 LYS A O 1
ATOM 4942 N N . LYS A 1 627 ? -8.245 -39.691 7.100 1.00 85.69 627 LYS A N 1
ATOM 4943 C CA . LYS A 1 627 ? -9.520 -39.012 6.824 1.00 85.69 627 LYS A CA 1
ATOM 4944 C C . LYS A 1 627 ? -9.600 -37.757 7.688 1.00 85.69 627 LYS A C 1
ATOM 4946 O O . LYS A 1 627 ? -9.153 -37.777 8.838 1.00 85.69 627 LYS A O 1
ATOM 4951 N N . TYR A 1 628 ? -10.177 -36.681 7.161 1.00 88.69 628 TYR A N 1
ATOM 4952 C CA . TYR A 1 628 ? -10.290 -35.432 7.911 1.00 88.69 628 TYR A CA 1
ATOM 4953 C C . TYR A 1 628 ? -11.088 -35.614 9.211 1.00 88.69 628 TYR A C 1
ATOM 4955 O O . TYR A 1 628 ? -10.633 -35.180 10.268 1.00 88.69 628 TYR A O 1
ATOM 4963 N N . LYS A 1 629 ? -12.187 -36.379 9.171 1.00 89.56 629 LYS A N 1
ATOM 4964 C CA . LYS A 1 629 ? -12.953 -36.760 10.370 1.00 89.56 629 LYS A CA 1
ATOM 4965 C C . LYS A 1 629 ? -12.088 -37.390 11.472 1.00 89.56 629 LYS A C 1
ATOM 4967 O O . LYS A 1 629 ? -12.239 -37.042 12.637 1.00 89.56 629 LYS A O 1
ATOM 4972 N N . ASP A 1 630 ? -11.150 -38.266 11.114 1.00 88.88 630 ASP A N 1
ATOM 4973 C CA . ASP A 1 630 ? -10.275 -38.926 12.092 1.00 88.88 630 ASP A CA 1
ATOM 4974 C C . ASP A 1 630 ? -9.262 -37.940 12.693 1.00 88.88 630 ASP A C 1
ATOM 4976 O O . ASP A 1 630 ? -8.915 -38.040 13.869 1.00 88.88 630 ASP A O 1
ATOM 4980 N N . ARG A 1 631 ? -8.800 -36.960 11.901 1.00 90.00 631 ARG A N 1
ATOM 4981 C CA . ARG A 1 631 ? -7.932 -35.879 12.394 1.00 90.00 631 ARG A CA 1
ATOM 4982 C C . ARG A 1 631 ? -8.656 -34.969 13.373 1.00 90.00 631 ARG A C 1
ATOM 4984 O O . ARG A 1 631 ? -8.064 -34.632 14.390 1.00 90.00 631 ARG A O 1
ATOM 4991 N N . LEU A 1 632 ? -9.910 -34.621 13.083 1.00 90.25 632 LEU A N 1
ATOM 4992 C CA . LEU A 1 632 ? -10.747 -33.840 13.992 1.00 90.25 632 LEU A CA 1
ATOM 4993 C C . LEU A 1 632 ? -10.920 -34.565 15.325 1.00 90.25 632 LEU A C 1
ATOM 4995 O O . LEU A 1 632 ? -10.635 -33.984 16.362 1.00 90.25 632 LEU A O 1
ATOM 4999 N N . VAL A 1 633 ? -11.274 -35.853 15.301 1.00 92.56 633 VAL A N 1
ATOM 5000 C CA . VAL A 1 633 ? -11.430 -36.648 16.530 1.00 92.56 633 VAL A CA 1
ATOM 5001 C C . VAL A 1 633 ? -10.114 -36.758 17.310 1.00 92.56 633 VAL A C 1
ATOM 5003 O O . VAL A 1 633 ? -10.134 -36.692 18.535 1.00 92.56 633 VAL A O 1
ATOM 5006 N N . SER A 1 634 ? -8.970 -36.919 16.633 1.00 91.62 634 SER A N 1
ATOM 5007 C CA . SER A 1 634 ? -7.653 -36.938 17.296 1.00 91.62 634 SER A CA 1
ATOM 5008 C C . SER A 1 634 ? -7.350 -35.598 17.961 1.00 91.62 634 SER A C 1
ATOM 5010 O O . SER A 1 634 ? -7.035 -35.571 19.144 1.00 91.62 634 SER A O 1
ATOM 5012 N N . ALA A 1 635 ? -7.511 -34.493 17.227 1.00 91.69 635 ALA A N 1
ATOM 5013 C CA . ALA A 1 635 ? -7.251 -33.152 17.738 1.00 91.69 635 ALA A CA 1
ATOM 5014 C C . ALA A 1 635 ? -8.167 -32.817 18.924 1.00 91.69 635 ALA A C 1
ATOM 5016 O O . ALA A 1 635 ? -7.677 -32.383 19.957 1.00 91.69 635 ALA A O 1
ATOM 5017 N N . GLN A 1 636 ? -9.465 -33.121 18.823 1.00 93.31 636 GLN A N 1
ATOM 5018 C CA . GLN A 1 636 ? -10.436 -32.928 19.905 1.00 93.31 636 GLN A CA 1
ATOM 5019 C C . GLN A 1 636 ? -10.096 -33.753 21.153 1.00 93.31 636 GLN A C 1
ATOM 5021 O O . GLN A 1 636 ? -10.266 -33.275 22.268 1.00 93.31 636 GLN A O 1
ATOM 5026 N N . LYS A 1 637 ? -9.595 -34.985 20.991 1.00 93.19 637 LYS A N 1
ATOM 5027 C CA . LYS A 1 637 ? -9.146 -35.814 22.122 1.00 93.19 637 LYS A CA 1
ATOM 5028 C C . LYS A 1 637 ? -7.860 -35.300 22.762 1.00 93.19 637 LYS A C 1
ATOM 5030 O O . LYS A 1 637 ? -7.705 -35.425 23.969 1.00 93.19 637 LYS A O 1
ATOM 5035 N N . GLU A 1 638 ? -6.938 -34.779 21.958 1.00 92.12 638 GLU A N 1
ATOM 5036 C CA . GLU A 1 638 ? -5.646 -34.271 22.427 1.00 92.12 638 GLU A CA 1
ATOM 5037 C C . GLU A 1 638 ? -5.781 -32.920 23.137 1.00 92.12 638 GLU A C 1
ATOM 5039 O O . GLU A 1 638 ? -5.105 -32.699 24.138 1.00 92.12 638 GLU A O 1
ATOM 5044 N N . THR A 1 639 ? -6.642 -32.026 22.643 1.00 91.06 639 THR A N 1
ATOM 5045 C CA . THR A 1 639 ? -6.790 -30.672 23.199 1.00 91.06 639 THR A CA 1
ATOM 5046 C C . THR A 1 639 ? -7.985 -30.512 24.131 1.00 91.06 639 THR A C 1
ATOM 5048 O O . THR A 1 639 ? -8.009 -29.568 24.910 1.00 91.06 639 THR A O 1
ATOM 5051 N N . GLY A 1 640 ? -8.994 -31.383 24.040 1.00 92.62 640 GLY A N 1
ATOM 5052 C CA . GLY A 1 640 ? -10.279 -31.197 24.721 1.00 92.62 640 GLY A CA 1
ATOM 5053 C C . GLY A 1 640 ? -11.157 -30.094 24.115 1.00 92.62 640 GLY A C 1
ATOM 5054 O O . GLY A 1 640 ? -12.238 -29.828 24.629 1.00 92.62 640 GLY A O 1
ATOM 5055 N N . GLU A 1 641 ? -10.726 -29.467 23.017 1.00 93.56 641 GLU A N 1
ATOM 5056 C CA . GLU A 1 641 ? -11.425 -28.348 22.379 1.00 93.56 641 GLU A CA 1
ATOM 5057 C C . GLU A 1 641 ? -12.151 -28.788 21.109 1.00 93.56 641 GLU A C 1
ATOM 5059 O O . GLU A 1 641 ? -11.685 -29.665 20.383 1.00 93.56 641 GLU A O 1
ATOM 5064 N N . LYS A 1 642 ? -13.285 -28.149 20.799 1.00 91.44 642 LYS A N 1
ATOM 5065 C CA . LYS A 1 642 ? -14.089 -28.484 19.608 1.00 91.44 642 LYS A CA 1
ATOM 5066 C C . LYS A 1 642 ? -13.441 -28.053 18.296 1.00 91.44 642 LYS A C 1
ATOM 5068 O O . LYS A 1 642 ? -13.574 -28.766 17.298 1.00 91.44 642 LYS A O 1
ATOM 5073 N N . ASP A 1 643 ? -12.780 -26.897 18.301 1.00 94.38 643 ASP A N 1
ATOM 5074 C CA . ASP A 1 643 ? -11.999 -26.379 17.182 1.00 94.38 643 ASP A CA 1
ATOM 5075 C C . ASP A 1 643 ? -10.889 -25.424 17.668 1.00 94.38 643 ASP A C 1
ATOM 5077 O O . ASP A 1 643 ? -10.809 -25.089 18.846 1.00 94.38 643 ASP A O 1
ATOM 5081 N N . ALA A 1 644 ? -10.051 -24.956 16.745 1.00 95.19 644 ALA A N 1
ATOM 5082 C CA . ALA A 1 644 ? -8.849 -24.160 16.987 1.00 95.19 644 ALA A CA 1
ATOM 5083 C C . ALA A 1 644 ? -9.055 -22.731 17.528 1.00 95.19 644 ALA A C 1
ATOM 5085 O O . ALA A 1 644 ? -8.062 -22.042 17.733 1.00 95.19 644 ALA A O 1
ATOM 5086 N N . LEU A 1 645 ? -10.287 -22.258 17.738 1.00 97.44 645 LEU A N 1
ATOM 5087 C CA . LEU A 1 645 ? -10.558 -20.935 18.312 1.00 97.44 645 LEU A CA 1
ATOM 5088 C C . LEU A 1 645 ? -11.556 -21.059 19.457 1.00 97.44 645 LEU A C 1
ATOM 5090 O O . LEU A 1 645 ? -12.649 -21.594 19.263 1.00 97.44 645 LEU A O 1
ATOM 5094 N N . VAL A 1 646 ? -11.201 -20.518 20.616 1.00 97.69 646 VAL A N 1
ATOM 5095 C CA . VAL A 1 646 ? -12.082 -20.400 21.783 1.00 97.69 646 VAL A CA 1
ATOM 5096 C C . VAL A 1 646 ? -12.449 -18.933 21.954 1.00 97.69 646 VAL A C 1
ATOM 5098 O O . VAL A 1 646 ? -11.591 -18.061 21.812 1.00 97.69 646 VAL A O 1
ATOM 5101 N N . VAL A 1 647 ? -13.722 -18.659 22.227 1.00 97.88 647 VAL A N 1
ATOM 5102 C CA . VAL A 1 647 ? -14.247 -17.303 22.407 1.00 97.88 647 VAL A CA 1
ATOM 5103 C C . VAL A 1 647 ? -14.958 -17.234 23.745 1.00 97.88 647 VAL A C 1
ATOM 5105 O O . VAL A 1 647 ? -15.797 -18.079 24.049 1.00 97.88 647 VAL A O 1
ATOM 5108 N N . MET A 1 648 ? -14.635 -16.219 24.537 1.00 97.75 648 MET A N 1
ATOM 5109 C CA . MET A 1 648 ? -15.247 -15.970 25.834 1.00 97.75 648 MET A CA 1
ATOM 5110 C C . MET A 1 648 ? -15.596 -14.495 25.977 1.00 97.75 648 MET A C 1
ATOM 5112 O O . MET A 1 648 ? -14.803 -13.614 25.647 1.00 97.75 648 MET A O 1
ATOM 5116 N N . LYS A 1 649 ? -16.782 -14.231 26.510 1.00 96.88 649 LYS A N 1
ATOM 5117 C CA . LYS A 1 649 ? -17.142 -12.938 27.081 1.00 96.88 649 LYS A CA 1
ATOM 5118 C C . LYS A 1 649 ? -16.745 -12.915 28.551 1.00 96.88 649 LYS A C 1
ATOM 5120 O O . LYS A 1 649 ? -16.886 -13.928 29.225 1.00 96.88 649 LYS A O 1
ATOM 5125 N N . GLY A 1 650 ? -16.296 -11.776 29.054 1.00 95.81 650 GLY A N 1
ATOM 5126 C CA . GLY A 1 650 ? -16.083 -11.570 30.482 1.00 95.81 650 GLY A CA 1
ATOM 5127 C C . GLY A 1 650 ? -15.791 -10.111 30.784 1.00 95.81 650 GLY A C 1
ATOM 5128 O O . GLY A 1 650 ? -16.137 -9.225 29.997 1.00 95.81 650 GLY A O 1
ATOM 5129 N N . THR A 1 651 ? -15.130 -9.862 31.907 1.00 95.00 651 THR A N 1
ATOM 5130 C CA . THR A 1 651 ? -14.595 -8.538 32.222 1.00 95.00 651 THR A CA 1
ATOM 5131 C C . THR A 1 651 ? -13.077 -8.559 32.344 1.00 95.00 651 THR A C 1
ATOM 5133 O O . THR A 1 651 ? -12.466 -9.604 32.557 1.00 95.00 651 THR A O 1
ATOM 5136 N N . LEU A 1 652 ? -12.455 -7.398 32.172 1.00 93.88 652 LEU A N 1
ATOM 5137 C CA . LEU A 1 652 ? -11.029 -7.167 32.344 1.00 93.88 652 LEU A CA 1
ATOM 5138 C C . LEU A 1 652 ? -10.857 -5.935 33.235 1.00 93.88 652 LEU A C 1
ATOM 5140 O O . LEU A 1 652 ? -11.083 -4.812 32.787 1.00 93.88 652 LEU A O 1
ATOM 5144 N N . HIS A 1 653 ? -10.483 -6.139 34.501 1.00 91.31 653 HIS A N 1
ATOM 5145 C CA . HIS A 1 653 ? -10.498 -5.079 35.523 1.00 91.31 653 HIS A CA 1
ATOM 5146 C C . HIS A 1 653 ? -11.875 -4.388 35.623 1.00 91.31 653 HIS A C 1
ATOM 5148 O O . HIS A 1 653 ? -11.965 -3.162 35.700 1.00 91.31 653 HIS A O 1
ATOM 5154 N N . GLY A 1 654 ? -12.953 -5.178 35.573 1.00 88.38 654 GLY A N 1
ATOM 5155 C CA . GLY A 1 654 ? -14.341 -4.702 35.627 1.00 88.38 654 GLY A CA 1
ATOM 5156 C C . GLY A 1 654 ? -14.886 -4.123 34.314 1.00 88.38 654 GLY A C 1
ATOM 5157 O O . GLY A 1 654 ? -16.079 -3.843 34.224 1.00 88.38 654 GLY A O 1
ATOM 5158 N N . MET A 1 655 ? -14.057 -3.969 33.277 1.00 92.50 655 MET A N 1
ATOM 5159 C CA . MET A 1 655 ? -14.501 -3.523 31.953 1.00 92.50 655 MET A CA 1
ATOM 5160 C C . MET A 1 655 ? -15.047 -4.703 31.142 1.00 92.50 655 MET A C 1
ATOM 5162 O O . MET A 1 655 ? -14.316 -5.681 30.991 1.00 92.50 655 MET A O 1
ATOM 5166 N N . PRO A 1 656 ? -16.267 -4.638 30.578 1.00 95.56 656 PRO A N 1
ATOM 5167 C CA . PRO A 1 656 ? -16.773 -5.698 29.710 1.00 95.56 656 PRO A CA 1
ATOM 5168 C C . PRO A 1 656 ? -15.892 -5.823 28.464 1.00 95.56 656 PRO A C 1
ATOM 5170 O O . PRO A 1 656 ? -15.563 -4.821 27.830 1.00 95.56 656 PRO A O 1
ATOM 5173 N N . VAL A 1 657 ? -15.493 -7.045 28.118 1.00 97.25 657 VAL A N 1
ATOM 5174 C CA . VAL A 1 657 ? -14.659 -7.324 26.944 1.00 97.25 657 VAL A CA 1
ATOM 5175 C C . VAL A 1 657 ? -14.976 -8.708 26.384 1.00 97.25 657 VAL A C 1
ATOM 5177 O O . VAL A 1 657 ? -15.225 -9.665 27.126 1.00 97.25 657 VAL A O 1
ATOM 5180 N N . VAL A 1 658 ? -14.933 -8.833 25.061 1.00 98.19 658 VAL A N 1
ATOM 5181 C CA . VAL A 1 658 ? -14.955 -10.134 24.387 1.00 98.19 658 VAL A CA 1
ATOM 5182 C C . VAL A 1 658 ? -13.529 -10.522 24.017 1.00 98.19 658 VAL A C 1
ATOM 5184 O O . VAL A 1 658 ? -12.795 -9.746 23.410 1.00 98.19 658 VAL A O 1
ATOM 5187 N N . ALA A 1 659 ? -13.120 -11.733 24.371 1.00 98.06 659 ALA A N 1
ATOM 5188 C CA . ALA A 1 659 ? -11.790 -12.244 24.087 1.00 98.06 659 ALA A CA 1
ATOM 5189 C C . ALA A 1 659 ? -11.856 -13.540 23.270 1.00 98.06 659 ALA A C 1
ATOM 5191 O O . ALA A 1 659 ? -12.689 -14.414 23.510 1.00 98.06 659 ALA A O 1
ATOM 5192 N N . ALA A 1 660 ? -10.950 -13.678 22.309 1.00 98.06 660 ALA A N 1
ATOM 5193 C CA . ALA A 1 660 ? -10.782 -14.877 21.501 1.00 98.06 660 ALA A CA 1
ATOM 5194 C C . ALA A 1 660 ? -9.323 -15.343 21.546 1.00 98.06 660 ALA A C 1
ATOM 5196 O O . ALA A 1 660 ? -8.409 -14.520 21.553 1.00 98.06 660 ALA A O 1
ATOM 5197 N N . ALA A 1 661 ? -9.079 -16.651 21.573 1.00 98.12 661 ALA A N 1
ATOM 5198 C CA . ALA A 1 661 ? -7.728 -17.204 21.574 1.00 98.12 661 ALA A CA 1
ATOM 5199 C C . ALA A 1 661 ? -7.629 -18.471 20.725 1.00 98.12 661 ALA A C 1
ATOM 5201 O O . ALA A 1 661 ? -8.502 -19.342 20.767 1.00 98.12 661 ALA A O 1
ATOM 5202 N N . PHE A 1 662 ? -6.550 -18.568 19.953 1.00 98.00 662 PHE A N 1
ATOM 5203 C CA . PHE A 1 662 ? -6.251 -19.737 19.136 1.00 98.00 662 PHE A CA 1
ATOM 5204 C C . PHE A 1 662 ? -5.594 -20.863 19.938 1.00 98.00 662 PHE A C 1
ATOM 5206 O O . PHE A 1 662 ? -4.640 -20.635 20.680 1.00 98.00 662 PHE A O 1
ATOM 5213 N N . GLU A 1 663 ? -6.036 -22.094 19.691 1.00 96.75 663 GLU A N 1
ATOM 5214 C CA . GLU A 1 663 ? -5.400 -23.317 20.175 1.00 96.75 663 GLU A CA 1
ATOM 5215 C C . GLU A 1 663 ? -4.490 -23.885 19.080 1.00 96.75 663 GLU A C 1
ATOM 5217 O O . GLU A 1 663 ? -4.928 -24.611 18.185 1.00 96.75 663 GLU A O 1
ATOM 5222 N N . PHE A 1 664 ? -3.197 -23.551 19.131 1.00 95.56 664 PHE A N 1
ATOM 5223 C CA . PHE A 1 664 ? -2.243 -24.003 18.112 1.00 95.56 664 PHE A CA 1
ATOM 5224 C C . PHE A 1 664 ? -2.079 -25.531 18.094 1.00 95.56 664 PHE A C 1
ATOM 5226 O O . PHE A 1 664 ? -1.814 -26.113 17.039 1.00 95.56 664 PHE A O 1
ATOM 5233 N N . SER A 1 665 ? -2.273 -26.195 19.237 1.00 93.69 665 SER A N 1
ATOM 5234 C CA . SER A 1 665 ? -2.221 -27.660 19.340 1.00 93.69 665 SER A CA 1
ATOM 5235 C C . SER A 1 665 ? -3.315 -28.321 18.491 1.00 93.69 665 SER A C 1
ATOM 5237 O O . SER A 1 665 ? -3.123 -29.419 17.967 1.00 93.69 665 SER A O 1
ATOM 5239 N N . PHE A 1 666 ? -4.429 -27.619 18.253 1.00 94.25 666 PHE A N 1
ATOM 5240 C CA . PHE A 1 666 ? -5.497 -28.073 17.374 1.00 94.25 666 PHE A CA 1
ATOM 5241 C C . PHE A 1 666 ? -5.107 -27.856 15.908 1.00 94.25 666 PHE A C 1
ATOM 5243 O O . PHE A 1 666 ? -5.330 -26.798 15.315 1.00 94.25 666 PHE A O 1
ATOM 5250 N N . MET A 1 667 ? -4.501 -28.876 15.294 1.00 92.12 667 MET A N 1
ATOM 5251 C CA . MET A 1 667 ? -4.147 -28.881 13.866 1.00 92.12 667 MET A CA 1
ATOM 5252 C C . MET A 1 667 ? -3.354 -27.632 13.420 1.00 92.12 667 MET A C 1
ATOM 5254 O O . MET A 1 667 ? -3.610 -27.079 12.345 1.00 92.12 667 MET A O 1
ATOM 5258 N N . GLY A 1 668 ? -2.416 -27.166 14.252 1.00 92.12 668 GLY A N 1
ATOM 5259 C CA . GLY A 1 668 ? -1.590 -25.989 13.973 1.00 92.12 668 GLY A CA 1
ATOM 5260 C C . GLY A 1 668 ? -2.354 -24.665 14.035 1.00 92.12 668 GLY A C 1
ATOM 5261 O O . GLY A 1 668 ? -1.966 -23.719 13.349 1.00 92.12 668 GLY A O 1
ATOM 5262 N N . GLY A 1 669 ? -3.473 -24.602 14.762 1.00 93.69 669 GLY A N 1
ATOM 5263 C CA . GLY A 1 669 ? -4.316 -23.409 14.838 1.00 93.69 669 GLY A CA 1
ATOM 5264 C C . GLY A 1 669 ? -4.935 -23.034 13.487 1.00 93.69 669 GLY A C 1
ATOM 5265 O O . GLY A 1 669 ? -5.114 -21.857 13.181 1.00 93.69 669 GLY A O 1
ATOM 5266 N N . SER A 1 670 ? -5.150 -24.012 12.603 1.00 94.56 670 SER A N 1
ATOM 5267 C CA . SER A 1 670 ? -5.551 -23.737 11.219 1.00 94.56 670 SER A CA 1
ATOM 5268 C C . SER A 1 670 ? -6.957 -23.142 11.135 1.00 94.56 670 SER A C 1
ATOM 5270 O O . SER A 1 670 ? -7.883 -23.644 11.770 1.00 94.56 670 SER A O 1
ATOM 5272 N N . MET A 1 671 ? -7.144 -22.098 10.325 1.00 95.75 671 MET A N 1
ATOM 5273 C CA . MET A 1 671 ? -8.445 -21.433 10.192 1.00 95.75 671 MET A CA 1
ATOM 5274 C C . MET A 1 671 ? -9.400 -22.205 9.271 1.00 95.75 671 MET A C 1
ATOM 5276 O O . MET A 1 671 ? -9.191 -22.283 8.056 1.00 95.75 671 MET A O 1
ATOM 5280 N N . GLY A 1 672 ? -10.454 -22.763 9.864 1.00 93.56 672 GLY A N 1
ATOM 5281 C CA . GLY A 1 672 ? -11.589 -23.410 9.198 1.00 93.56 672 GLY A CA 1
ATOM 5282 C C . GLY A 1 672 ? -12.900 -22.647 9.388 1.00 93.56 672 GLY A C 1
ATOM 5283 O O . GLY A 1 672 ? -12.926 -21.565 9.977 1.00 93.56 672 GLY A O 1
ATOM 5284 N N . SER A 1 673 ? -14.003 -23.224 8.923 1.00 94.06 673 SER A N 1
ATOM 5285 C CA . SER A 1 673 ? -15.342 -22.625 8.965 1.00 94.06 673 SER A CA 1
ATOM 5286 C C . SER A 1 673 ? -15.792 -22.295 10.384 1.00 94.06 673 SER A C 1
ATOM 5288 O O . SER A 1 673 ? -16.403 -21.249 10.598 1.00 94.06 673 SER A O 1
ATOM 5290 N N . VAL A 1 674 ? -15.467 -23.153 11.357 1.00 96.00 674 VAL A N 1
ATOM 5291 C CA . VAL A 1 674 ? -15.830 -22.936 12.764 1.00 96.00 674 VAL A CA 1
ATOM 5292 C C . VAL A 1 674 ? -14.961 -21.865 13.413 1.00 96.00 674 VAL A C 1
ATOM 5294 O O . VAL A 1 674 ? -15.516 -21.013 14.097 1.00 96.00 674 VAL A O 1
ATOM 5297 N N . VAL A 1 675 ? -13.654 -21.808 13.128 1.00 97.06 675 VAL A N 1
ATOM 5298 C CA . VAL A 1 675 ? -12.798 -20.674 13.539 1.00 97.06 675 VAL A CA 1
ATOM 5299 C C . VAL A 1 675 ? -13.395 -19.348 13.068 1.00 97.06 675 VAL A C 1
ATOM 5301 O O . VAL A 1 675 ? -13.618 -18.451 13.877 1.00 97.06 675 VAL A O 1
ATOM 5304 N N . GLY A 1 676 ? -13.722 -19.230 11.778 1.00 96.19 676 GLY A N 1
ATOM 5305 C CA . GLY A 1 676 ? -14.308 -17.997 11.256 1.00 96.19 676 GLY A CA 1
ATOM 5306 C C . GLY A 1 676 ? -15.723 -17.726 11.780 1.00 96.19 676 GLY A C 1
ATOM 5307 O O . GLY A 1 676 ? -16.085 -16.572 11.961 1.00 96.19 676 GLY A O 1
ATOM 5308 N N . ALA A 1 677 ? -16.538 -18.752 12.048 1.00 96.31 677 ALA A N 1
ATOM 5309 C CA . ALA A 1 677 ? -17.868 -18.578 12.645 1.00 96.31 677 ALA A CA 1
ATOM 5310 C C . ALA A 1 677 ? -17.800 -18.122 14.111 1.00 96.31 677 ALA A C 1
ATOM 5312 O O . ALA A 1 677 ? -18.489 -17.177 14.479 1.00 96.31 677 ALA A O 1
ATOM 5313 N N . ARG A 1 678 ? -16.933 -18.733 14.927 1.00 97.81 678 ARG A N 1
ATOM 5314 C CA . ARG A 1 678 ? -16.699 -18.326 16.319 1.00 97.81 678 ARG A CA 1
ATOM 5315 C C . ARG A 1 678 ? -16.141 -16.911 16.399 1.00 97.81 678 ARG A C 1
ATOM 5317 O O . ARG A 1 678 ? -16.609 -16.126 17.212 1.00 97.81 678 ARG A O 1
ATOM 5324 N N . PHE A 1 679 ? -15.201 -16.563 15.521 1.00 98.12 679 PHE A N 1
ATOM 5325 C CA . PHE A 1 679 ? -14.670 -15.204 15.460 1.00 98.12 679 PHE A CA 1
ATOM 5326 C C . PHE A 1 679 ? -15.762 -14.181 15.123 1.00 98.12 679 PHE A C 1
ATOM 5328 O O . PHE A 1 679 ? -15.882 -13.169 15.803 1.00 98.12 679 PHE A O 1
ATOM 5335 N N . VAL A 1 680 ? -16.603 -14.456 14.120 1.00 97.88 680 VAL A N 1
ATOM 5336 C CA . VAL A 1 680 ? -17.744 -13.581 13.797 1.00 97.88 680 VAL A CA 1
ATOM 5337 C C . VAL A 1 680 ? -18.708 -13.481 14.977 1.00 97.88 680 VAL A C 1
ATOM 5339 O O . VAL A 1 680 ? -19.127 -12.378 15.302 1.00 97.88 680 VAL A O 1
ATOM 5342 N N . ARG A 1 681 ? -18.987 -14.587 15.679 1.00 97.31 681 ARG A N 1
ATOM 5343 C CA . ARG A 1 681 ? -19.827 -14.564 16.884 1.00 97.31 681 ARG A CA 1
ATOM 5344 C C . ARG A 1 681 ? -19.236 -13.686 17.990 1.00 97.31 681 ARG A C 1
ATOM 5346 O O . ARG A 1 681 ? -19.985 -13.014 18.689 1.00 97.31 681 ARG A O 1
ATOM 5353 N N . ALA A 1 682 ? -17.910 -13.668 18.134 1.00 97.62 682 ALA A N 1
ATOM 5354 C CA . ALA A 1 682 ? -17.216 -12.770 19.055 1.00 97.62 682 ALA A CA 1
ATOM 5355 C C . ALA A 1 682 ? -17.463 -11.297 18.693 1.00 97.62 682 ALA A C 1
ATOM 5357 O O . ALA A 1 682 ? -17.809 -10.498 19.560 1.00 97.62 682 ALA A O 1
ATOM 5358 N N . VAL A 1 683 ? -17.337 -10.961 17.406 1.00 97.81 683 VAL A N 1
ATOM 5359 C CA . VAL A 1 683 ? -17.570 -9.604 16.893 1.00 97.81 683 VAL A CA 1
ATOM 5360 C C . VAL A 1 683 ? -19.034 -9.192 17.050 1.00 97.81 683 VAL A C 1
ATOM 5362 O O . VAL A 1 683 ? -19.312 -8.085 17.498 1.00 97.81 683 VAL A O 1
ATOM 5365 N N . GLU A 1 684 ? -19.978 -10.075 16.723 1.00 97.12 684 GLU A N 1
ATOM 5366 C CA . GLU A 1 684 ? -21.413 -9.837 16.920 1.00 97.12 684 GLU A CA 1
ATOM 5367 C C . GLU A 1 684 ? -21.735 -9.578 18.391 1.00 97.12 684 GLU A C 1
ATOM 5369 O O . GLU A 1 684 ? -22.392 -8.590 18.702 1.00 97.12 684 GLU A O 1
ATOM 5374 N N . GLN A 1 685 ? -21.208 -10.402 19.302 1.00 97.56 685 GLN A N 1
ATOM 5375 C CA . GLN A 1 685 ? -21.417 -10.198 20.732 1.00 97.56 685 GLN A CA 1
ATOM 5376 C C . GLN A 1 685 ? -20.812 -8.871 21.211 1.00 97.56 685 GLN A C 1
ATOM 5378 O O . GLN A 1 685 ? -21.440 -8.172 21.999 1.00 97.56 685 GLN A O 1
ATOM 5383 N N . ALA A 1 686 ? -19.623 -8.502 20.727 1.00 97.25 686 ALA A N 1
ATOM 5384 C CA . ALA A 1 686 ? -18.988 -7.230 21.065 1.00 97.25 686 ALA A CA 1
ATOM 5385 C C . ALA A 1 686 ? -19.791 -6.022 20.546 1.00 97.25 686 ALA A C 1
ATOM 5387 O O . ALA A 1 686 ? -19.909 -5.009 21.236 1.00 97.25 686 ALA A O 1
ATOM 5388 N N . LEU A 1 687 ? -20.389 -6.139 19.355 1.00 96.31 687 LEU A N 1
ATOM 5389 C CA . LEU A 1 687 ? -21.287 -5.135 18.780 1.00 96.31 687 LEU A CA 1
ATOM 5390 C C . LEU A 1 687 ? -22.592 -4.999 19.579 1.00 96.31 687 LEU A C 1
ATOM 5392 O O . LEU A 1 687 ? -23.025 -3.872 19.830 1.00 96.31 687 LEU A O 1
ATOM 5396 N N . GLU A 1 688 ? -23.202 -6.122 19.969 1.00 96.19 688 GLU A N 1
ATOM 5397 C CA . GLU A 1 688 ? -24.423 -6.177 20.786 1.00 96.19 688 GLU A CA 1
ATOM 5398 C C . GLU A 1 688 ? -24.195 -5.569 22.178 1.00 96.19 688 GLU A C 1
ATOM 5400 O O . GLU A 1 688 ? -24.963 -4.708 22.607 1.00 96.19 688 GLU A O 1
ATOM 5405 N N . ASP A 1 689 ? -23.108 -5.962 22.848 1.00 94.94 689 ASP A N 1
ATOM 5406 C CA . ASP A 1 689 ? -22.768 -5.514 24.205 1.00 94.94 689 ASP A CA 1
ATOM 5407 C C . ASP A 1 689 ? -22.069 -4.140 24.232 1.00 94.94 689 ASP A C 1
ATOM 5409 O O . ASP A 1 689 ? -21.797 -3.604 25.306 1.00 94.94 689 ASP A O 1
ATOM 5413 N N . ASN A 1 690 ? -21.785 -3.555 23.061 1.00 95.38 690 ASN A N 1
ATOM 5414 C CA . ASN A 1 690 ? -21.047 -2.300 22.896 1.00 95.38 690 ASN A CA 1
ATOM 5415 C C . ASN A 1 690 ? -19.702 -2.293 23.647 1.00 95.38 690 ASN A C 1
ATOM 5417 O O . ASN A 1 690 ? -19.369 -1.351 24.368 1.00 95.38 690 ASN A O 1
ATOM 5421 N N . CYS A 1 691 ? -18.930 -3.368 23.507 1.00 95.94 691 CYS A N 1
ATOM 5422 C CA . CYS A 1 691 ? -17.703 -3.568 24.266 1.00 95.94 691 CYS A CA 1
ATOM 5423 C C . CYS A 1 691 ? -16.490 -3.843 23.358 1.00 95.94 691 CYS A C 1
ATOM 5425 O O . CYS A 1 691 ? -16.650 -4.272 22.213 1.00 95.94 691 CYS A O 1
ATOM 5427 N N . PRO A 1 692 ? -15.259 -3.610 23.847 1.00 97.44 692 PRO A N 1
ATOM 5428 C CA . PRO A 1 692 ? -14.033 -3.938 23.124 1.00 97.44 692 PRO A CA 1
ATOM 5429 C C . PRO A 1 692 ? -13.880 -5.436 22.833 1.00 97.44 692 PRO A C 1
ATOM 5431 O O . PRO A 1 692 ? -14.447 -6.287 23.529 1.00 97.44 692 PRO A O 1
ATOM 5434 N N . MET A 1 693 ? -13.029 -5.756 21.852 1.00 97.50 693 MET A N 1
ATOM 5435 C CA . MET A 1 693 ? -12.640 -7.130 21.522 1.00 97.50 693 MET A CA 1
ATOM 5436 C C . MET A 1 693 ? -11.118 -7.304 21.498 1.00 97.50 693 MET A C 1
ATOM 5438 O O . MET A 1 693 ? -10.388 -6.465 20.972 1.00 97.50 693 MET A O 1
ATOM 5442 N N . VAL A 1 694 ? -10.632 -8.431 22.023 1.00 98.38 694 VAL A N 1
ATOM 5443 C CA . VAL A 1 694 ? -9.217 -8.833 21.971 1.00 98.38 694 VAL A CA 1
ATOM 5444 C C . VAL A 1 694 ? -9.093 -10.213 21.331 1.00 98.38 694 VAL A C 1
ATOM 5446 O O . VAL A 1 694 ? -9.800 -11.138 21.724 1.00 98.38 694 VAL A O 1
ATOM 5449 N N . CYS A 1 695 ? -8.176 -10.396 20.380 1.00 98.44 695 CYS A N 1
ATOM 5450 C CA . CYS A 1 695 ? -7.925 -11.708 19.774 1.00 98.44 695 CYS A CA 1
ATOM 5451 C C . CYS A 1 695 ? -6.452 -12.121 19.857 1.00 98.44 695 CYS A C 1
ATOM 5453 O O . CYS A 1 695 ? -5.590 -11.477 19.268 1.00 98.44 695 CYS A O 1
ATOM 5455 N N . PHE A 1 696 ? -6.166 -13.248 20.510 1.00 98.44 696 PHE A N 1
ATOM 5456 C CA . PHE A 1 696 ? -4.851 -13.885 20.508 1.00 98.44 696 PHE A CA 1
ATOM 5457 C C . PHE A 1 696 ? -4.713 -14.858 19.340 1.00 98.44 696 PHE A C 1
ATOM 5459 O O . PHE A 1 696 ? -5.262 -15.963 19.356 1.00 98.44 696 PHE A O 1
ATOM 5466 N N . SER A 1 697 ? -3.929 -14.459 18.348 1.00 97.94 697 SER A N 1
ATOM 5467 C CA . SER A 1 697 ? -3.702 -15.220 17.125 1.00 97.94 697 SER A CA 1
ATOM 5468 C C . SER A 1 697 ? -2.518 -16.173 17.279 1.00 97.94 697 SER A C 1
ATOM 5470 O O . SER A 1 697 ? -1.445 -15.788 17.749 1.00 97.94 697 SER A O 1
ATOM 5472 N N . ALA A 1 698 ? -2.727 -17.432 16.895 1.00 96.88 698 ALA A N 1
ATOM 5473 C CA . ALA A 1 698 ? -1.697 -18.463 16.803 1.00 96.88 698 ALA A CA 1
ATOM 5474 C C . ALA A 1 698 ? -2.102 -19.472 15.720 1.00 96.88 698 ALA A C 1
ATOM 5476 O O . ALA A 1 698 ? -2.950 -20.335 15.938 1.00 96.88 698 ALA A O 1
ATOM 5477 N N . SER A 1 699 ? -1.526 -19.358 14.528 1.00 95.81 699 SER A N 1
ATOM 5478 C CA . SER A 1 699 ? -1.920 -20.165 13.377 1.00 95.81 699 SER A CA 1
ATOM 5479 C C . SER A 1 699 ? -0.755 -20.437 12.437 1.00 95.81 699 SER A C 1
ATOM 5481 O O . SER A 1 699 ? 0.065 -19.566 12.159 1.00 95.81 699 SER A O 1
ATOM 5483 N N . GLY A 1 700 ? -0.717 -21.650 11.893 1.00 90.94 700 GLY A N 1
ATOM 5484 C CA . GLY A 1 700 ? 0.141 -22.021 10.772 1.00 90.94 700 GLY A CA 1
ATOM 5485 C C . GLY A 1 700 ? -0.460 -21.705 9.396 1.00 90.94 700 GLY A C 1
ATOM 5486 O O . GLY A 1 700 ? 0.233 -21.893 8.396 1.00 90.94 700 GLY A O 1
ATOM 5487 N N . GLY A 1 701 ? -1.722 -21.259 9.316 1.00 89.19 701 GLY A N 1
ATOM 5488 C CA . GLY A 1 701 ? -2.393 -20.906 8.061 1.00 89.19 701 GLY A CA 1
ATOM 5489 C C . GLY A 1 701 ? -3.866 -21.330 7.972 1.00 89.19 701 GLY A C 1
ATOM 5490 O O . GLY A 1 701 ? -4.542 -21.582 8.966 1.00 89.19 701 GLY A O 1
ATOM 5491 N N . ALA A 1 702 ? -4.386 -21.398 6.745 1.00 89.44 702 ALA A N 1
ATOM 5492 C CA . ALA A 1 702 ? -5.761 -21.818 6.472 1.00 89.44 702 ALA A CA 1
ATOM 5493 C C . ALA A 1 702 ? -5.909 -23.350 6.510 1.00 89.44 702 ALA A C 1
ATOM 5495 O O . ALA A 1 702 ? -4.981 -24.091 6.169 1.00 89.44 702 ALA A O 1
ATOM 5496 N N . ARG A 1 703 ? -7.086 -23.845 6.903 1.00 91.12 703 ARG A N 1
ATOM 5497 C CA . ARG A 1 703 ? -7.361 -25.283 6.993 1.00 91.12 703 ARG A CA 1
ATOM 5498 C C . ARG A 1 703 ? -7.630 -25.890 5.620 1.00 91.12 703 ARG A C 1
ATOM 5500 O O . ARG A 1 703 ? -8.742 -25.876 5.108 1.00 91.12 703 ARG A O 1
ATOM 5507 N N . MET A 1 704 ? -6.599 -26.492 5.037 1.00 87.31 704 MET A N 1
ATOM 5508 C CA . MET A 1 704 ? -6.666 -27.071 3.688 1.00 87.31 704 MET A CA 1
ATOM 5509 C C . MET A 1 704 ? -7.804 -28.086 3.500 1.00 87.31 704 MET A C 1
ATOM 5511 O O . MET A 1 704 ? -8.345 -28.183 2.405 1.00 87.31 704 MET A O 1
ATOM 5515 N N . GLN A 1 705 ? -8.188 -28.814 4.553 1.00 89.75 705 GLN A N 1
ATOM 5516 C CA . GLN A 1 705 ? -9.243 -29.834 4.500 1.00 89.75 705 GLN A CA 1
ATOM 5517 C C . GLN A 1 705 ? -10.637 -29.255 4.222 1.00 89.75 705 GLN A C 1
ATOM 5519 O O . GLN A 1 705 ? -11.503 -29.971 3.729 1.00 89.75 705 GLN A O 1
ATOM 5524 N N . GLU A 1 706 ? -10.847 -27.971 4.518 1.00 89.06 706 GLU A N 1
ATOM 5525 C CA . GLU A 1 706 ? -12.089 -27.245 4.226 1.00 89.06 706 GLU A CA 1
ATOM 5526 C C . GLU A 1 706 ? -11.962 -26.350 2.980 1.00 89.06 706 GLU A C 1
ATOM 5528 O O . GLU A 1 706 ? -12.912 -25.687 2.559 1.00 89.06 706 GLU A O 1
ATOM 5533 N N . ALA A 1 707 ? -10.797 -26.383 2.336 1.00 89.25 707 ALA A N 1
ATOM 5534 C CA . ALA A 1 707 ? -10.583 -25.865 1.005 1.00 89.25 707 ALA A CA 1
ATOM 5535 C C . ALA A 1 707 ? -10.969 -24.371 0.853 1.00 89.25 707 ALA A C 1
ATOM 5537 O O . ALA A 1 707 ? -10.521 -23.521 1.626 1.00 89.25 707 ALA A O 1
ATOM 5538 N N . LEU A 1 708 ? -11.797 -24.034 -0.144 1.00 88.25 708 LEU A N 1
ATOM 5539 C CA . LEU A 1 708 ? -12.251 -22.663 -0.398 1.00 88.25 708 LEU A CA 1
ATOM 5540 C C . LEU A 1 708 ? -13.036 -22.077 0.786 1.00 88.25 708 LEU A C 1
ATOM 5542 O O . LEU A 1 708 ? -12.972 -20.871 1.012 1.00 88.25 708 LEU A O 1
ATOM 5546 N N . MET A 1 709 ? -13.718 -22.910 1.585 1.00 87.94 709 MET A N 1
ATOM 5547 C CA . MET A 1 709 ? -14.445 -22.431 2.764 1.00 87.94 709 MET A CA 1
ATOM 5548 C C . MET A 1 709 ? -13.492 -21.775 3.759 1.00 87.94 709 MET A C 1
ATOM 5550 O O . MET A 1 709 ? -13.817 -20.714 4.286 1.00 87.94 709 MET A O 1
ATOM 5554 N N . SER A 1 710 ? -12.295 -22.337 3.949 1.00 90.06 710 SER A N 1
ATOM 5555 C CA . SER A 1 710 ? -11.246 -21.736 4.778 1.00 90.06 710 SER A CA 1
ATOM 5556 C C . SER A 1 710 ? -10.730 -20.411 4.232 1.00 90.06 710 SER A C 1
ATOM 5558 O O . SER A 1 710 ? -10.503 -19.491 5.014 1.00 90.06 710 SER A O 1
ATOM 5560 N N . LEU A 1 711 ? -10.569 -20.287 2.910 1.00 89.19 711 LEU A N 1
ATOM 5561 C CA . LEU A 1 711 ? -10.155 -19.023 2.293 1.00 89.19 711 LEU A CA 1
ATOM 5562 C C . LEU A 1 711 ? -11.215 -17.936 2.507 1.00 89.19 711 LEU A C 1
ATOM 5564 O O . LEU A 1 711 ? -10.886 -16.823 2.906 1.00 89.19 711 LEU A O 1
ATOM 5568 N N . MET A 1 712 ? -12.493 -18.276 2.319 1.00 91.44 712 MET A N 1
ATOM 5569 C CA . MET A 1 712 ? -13.607 -17.342 2.517 1.00 91.44 712 MET A CA 1
ATOM 5570 C C . MET A 1 712 ? -13.743 -16.865 3.964 1.00 91.44 712 MET A C 1
ATOM 5572 O O . MET A 1 712 ? -14.314 -15.800 4.196 1.00 91.44 712 MET A O 1
ATOM 5576 N N . GLN A 1 713 ? -13.187 -17.591 4.943 1.00 94.12 713 GLN A N 1
ATOM 5577 C CA . GLN A 1 713 ? -13.180 -17.103 6.321 1.00 94.12 713 GLN A CA 1
ATOM 5578 C C . GLN A 1 713 ? -12.407 -15.797 6.454 1.00 94.12 713 GLN A C 1
ATOM 5580 O O . GLN A 1 713 ? -12.864 -14.956 7.211 1.00 94.12 713 GLN A O 1
ATOM 5585 N N . MET A 1 714 ? -11.334 -15.587 5.678 1.00 94.88 714 MET A N 1
ATOM 5586 C CA . MET A 1 714 ? -10.580 -14.327 5.683 1.00 94.88 714 MET A CA 1
ATOM 5587 C C . MET A 1 714 ? -11.498 -13.144 5.371 1.00 94.88 714 MET A C 1
ATOM 5589 O O . MET A 1 714 ? -11.621 -12.222 6.171 1.00 94.88 714 MET A O 1
ATOM 5593 N N . ALA A 1 715 ? -12.201 -13.218 4.237 1.00 90.62 715 ALA A N 1
ATOM 5594 C CA . ALA A 1 715 ? -13.135 -12.181 3.814 1.00 90.62 715 ALA A CA 1
ATOM 5595 C C . ALA A 1 715 ? -14.272 -12.001 4.831 1.00 90.62 715 ALA A C 1
ATOM 5597 O O . ALA A 1 715 ? -14.596 -10.875 5.201 1.00 90.62 715 ALA A O 1
ATOM 5598 N N . LYS A 1 716 ? -14.836 -13.105 5.341 1.00 94.25 716 LYS A N 1
ATOM 5599 C CA . LYS A 1 716 ? -15.944 -13.073 6.304 1.00 94.25 716 LYS A CA 1
ATOM 5600 C C . LYS A 1 716 ? -15.558 -12.394 7.622 1.00 94.25 716 LYS A C 1
ATOM 5602 O O . LYS A 1 716 ? -16.285 -11.525 8.095 1.00 94.25 716 LYS A O 1
ATOM 5607 N N . THR A 1 717 ? -14.430 -12.772 8.222 1.00 96.06 717 THR A N 1
ATOM 5608 C CA . THR A 1 717 ? -13.965 -12.184 9.488 1.00 96.06 717 THR A CA 1
ATOM 5609 C C . THR A 1 717 ? -13.549 -10.727 9.318 1.00 96.06 717 THR A C 1
ATOM 5611 O O . THR A 1 717 ? -13.842 -9.914 10.188 1.00 96.06 717 THR A O 1
ATOM 5614 N N . SER A 1 718 ? -12.920 -10.377 8.191 1.00 94.94 718 SER A N 1
ATOM 5615 C CA . SER A 1 718 ? -12.552 -8.990 7.888 1.00 94.94 718 SER A CA 1
ATOM 5616 C C . SER A 1 718 ? -13.784 -8.107 7.679 1.00 94.94 718 SER A C 1
ATOM 5618 O O . SER A 1 718 ? -13.826 -6.997 8.198 1.00 94.94 718 SER A O 1
ATOM 5620 N N . ALA A 1 719 ? -14.819 -8.609 6.998 1.00 92.44 719 ALA A N 1
ATOM 5621 C CA . ALA A 1 719 ? -16.082 -7.889 6.836 1.00 92.44 719 ALA A CA 1
ATOM 5622 C C . ALA A 1 719 ? -16.815 -7.681 8.174 1.00 92.44 719 ALA A C 1
ATOM 5624 O O . ALA A 1 719 ? -17.417 -6.632 8.389 1.00 92.44 719 ALA A O 1
ATOM 5625 N N . ALA A 1 720 ? -16.754 -8.652 9.092 1.00 95.25 720 ALA A N 1
ATOM 5626 C CA . ALA A 1 720 ? -17.298 -8.481 10.438 1.00 95.25 720 ALA A CA 1
ATOM 5627 C C . ALA A 1 720 ? -16.528 -7.410 11.230 1.00 95.25 720 ALA A C 1
ATOM 5629 O O . ALA A 1 720 ? -17.152 -6.540 11.833 1.00 95.25 720 ALA A O 1
ATOM 5630 N N . LEU A 1 721 ? -15.192 -7.421 11.178 1.00 95.69 721 LEU A N 1
ATOM 5631 C CA . LEU A 1 721 ? -14.370 -6.388 11.818 1.00 95.69 721 LEU A CA 1
ATOM 5632 C C . LEU A 1 721 ? -14.625 -4.989 11.261 1.00 95.69 721 LEU A C 1
ATOM 5634 O O . LEU A 1 721 ? -14.664 -4.041 12.037 1.00 95.69 721 LEU A O 1
ATOM 5638 N N . ALA A 1 722 ? -14.866 -4.855 9.954 1.00 94.31 722 ALA A N 1
ATOM 5639 C CA . ALA A 1 722 ? -15.220 -3.567 9.362 1.00 94.31 722 ALA A CA 1
ATOM 5640 C C . ALA A 1 722 ? -16.468 -2.958 10.032 1.00 94.31 722 ALA A C 1
ATOM 5642 O O . ALA A 1 722 ? -16.460 -1.781 10.383 1.00 94.31 722 ALA A O 1
ATOM 5643 N N . LYS A 1 723 ? -17.493 -3.772 10.334 1.00 93.69 723 LYS A N 1
ATOM 5644 C CA . LYS A 1 723 ? -18.677 -3.316 11.091 1.00 93.69 723 LYS A CA 1
ATOM 5645 C C . LYS A 1 723 ? -18.332 -2.857 12.510 1.00 93.69 723 LYS A C 1
ATOM 5647 O O . LYS A 1 723 ? -18.933 -1.912 13.014 1.00 93.69 723 LYS A O 1
ATOM 5652 N N . MET A 1 724 ? -17.385 -3.528 13.166 1.00 94.94 724 MET A N 1
ATOM 5653 C CA . MET A 1 724 ? -16.910 -3.150 14.501 1.00 94.94 724 MET A CA 1
ATOM 5654 C C . MET A 1 724 ? -16.173 -1.806 14.481 1.00 94.94 724 MET A C 1
ATOM 5656 O O . MET A 1 724 ? -16.450 -0.941 15.313 1.00 94.94 724 MET A O 1
ATOM 5660 N N . GLN A 1 725 ? -15.324 -1.601 13.473 1.00 94.44 725 GLN A N 1
ATOM 5661 C CA . GLN A 1 725 ? -14.595 -0.355 13.255 1.00 94.44 725 GLN A CA 1
ATOM 5662 C C . GLN A 1 725 ? -15.539 0.814 12.923 1.00 94.44 725 GLN A C 1
ATOM 5664 O O . GLN A 1 725 ? -15.402 1.894 13.495 1.00 94.44 725 GLN A O 1
ATOM 5669 N N . GLU A 1 726 ? -16.545 0.606 12.066 1.00 93.62 726 GLU A N 1
ATOM 5670 C CA . GLU A 1 726 ? -17.587 1.607 11.766 1.00 93.62 726 GLU A CA 1
ATOM 5671 C C . GLU A 1 726 ? -18.386 2.013 13.012 1.00 93.62 726 GLU A C 1
ATOM 5673 O O . GLU A 1 726 ? -18.829 3.158 13.132 1.00 93.62 726 GLU A O 1
ATOM 5678 N N . ARG A 1 727 ? -18.551 1.090 13.969 1.00 93.19 727 ARG A N 1
ATOM 5679 C CA . ARG A 1 727 ? -19.201 1.359 15.256 1.00 93.19 727 ARG A CA 1
ATOM 5680 C C . ARG A 1 727 ? -18.299 2.111 16.242 1.00 93.19 727 ARG A C 1
ATOM 5682 O O . ARG A 1 727 ? -18.801 2.568 17.267 1.00 93.19 727 ARG A O 1
ATOM 5689 N N . GLY A 1 728 ? -17.009 2.254 15.934 1.00 93.88 728 GLY A N 1
ATOM 5690 C CA . GLY A 1 728 ? -16.014 2.891 16.795 1.00 93.88 728 GLY A CA 1
ATOM 5691 C C . GLY A 1 728 ? -15.623 2.053 18.014 1.00 93.88 728 GLY A C 1
ATOM 5692 O O . GLY A 1 728 ? -15.161 2.617 19.003 1.00 93.88 728 GLY A O 1
ATOM 5693 N N . LEU A 1 729 ? -15.839 0.732 17.977 1.00 96.44 729 LEU A N 1
ATOM 5694 C CA . LEU A 1 729 ? -15.435 -0.171 19.056 1.00 96.44 729 LEU A CA 1
ATOM 5695 C C . LEU A 1 729 ? -14.011 -0.680 18.805 1.00 96.44 729 LEU A C 1
ATOM 5697 O O . LEU A 1 729 ? -13.748 -1.178 17.712 1.00 96.44 729 LEU A O 1
ATOM 5701 N N . PRO A 1 730 ? -13.109 -0.616 19.799 1.00 97.38 730 PRO A N 1
ATOM 5702 C CA . PRO A 1 730 ? -11.719 -0.973 19.592 1.00 97.38 730 PRO A CA 1
ATOM 5703 C C . PRO A 1 730 ? -11.523 -2.492 19.547 1.00 97.38 730 PRO A C 1
ATOM 5705 O O . PRO A 1 730 ? -11.977 -3.237 20.428 1.00 97.38 730 PRO A O 1
ATOM 5708 N N . TYR A 1 731 ? -10.772 -2.932 18.546 1.00 98.31 731 TYR A N 1
ATOM 5709 C CA . TYR A 1 731 ? -10.313 -4.298 18.360 1.00 98.31 731 TYR A CA 1
ATOM 5710 C C . TYR A 1 731 ? -8.785 -4.368 18.472 1.00 98.31 731 TYR A C 1
ATOM 5712 O O . TYR A 1 731 ? -8.052 -3.765 17.689 1.00 98.31 731 TYR A O 1
ATOM 5720 N N . ILE A 1 732 ? -8.285 -5.137 19.442 1.00 98.38 732 ILE A N 1
ATOM 5721 C CA . ILE A 1 732 ? -6.846 -5.375 19.615 1.00 98.38 732 ILE A CA 1
ATOM 5722 C C . ILE A 1 732 ? -6.495 -6.777 19.121 1.00 98.38 732 ILE A C 1
ATOM 5724 O O . ILE A 1 732 ? -6.988 -7.783 19.645 1.00 98.38 732 ILE A O 1
ATOM 5728 N N . SER A 1 733 ? -5.579 -6.848 18.157 1.00 98.31 733 SER A N 1
ATOM 5729 C CA . SER A 1 733 ? -4.999 -8.109 17.707 1.00 98.31 733 SER A CA 1
ATOM 5730 C C . SER A 1 733 ? -3.696 -8.376 18.452 1.00 98.31 733 SER A C 1
ATOM 5732 O O . SER A 1 733 ? -2.770 -7.567 18.417 1.00 98.31 733 SER A O 1
ATOM 5734 N N . VAL A 1 734 ? -3.608 -9.523 19.123 1.00 98.38 734 VAL A N 1
ATOM 5735 C CA . VAL A 1 734 ? -2.395 -9.984 19.802 1.00 98.38 734 VAL A CA 1
ATOM 5736 C C . VAL A 1 734 ? -1.792 -11.151 19.022 1.00 98.38 734 VAL A C 1
ATOM 5738 O O . VAL A 1 734 ? -2.283 -12.280 19.066 1.00 98.38 734 VAL A O 1
ATOM 5741 N N . LEU A 1 735 ? -0.712 -10.890 18.295 1.00 98.12 735 LEU A N 1
ATOM 5742 C CA . LEU A 1 735 ? -0.017 -11.852 17.452 1.00 98.12 735 LEU A CA 1
ATOM 5743 C C . LEU A 1 735 ? 0.991 -12.651 18.285 1.00 98.12 735 LEU A C 1
ATOM 5745 O O . LEU A 1 735 ? 1.947 -12.108 18.845 1.00 98.12 735 LEU A O 1
ATOM 5749 N N . THR A 1 736 ? 0.778 -13.963 18.373 1.00 97.19 736 THR A N 1
ATOM 5750 C CA . THR A 1 736 ? 1.619 -14.866 19.170 1.00 97.19 736 THR A CA 1
ATOM 5751 C C . THR A 1 736 ? 2.294 -15.915 18.299 1.00 97.19 736 THR A C 1
ATOM 5753 O O . THR A 1 736 ? 1.928 -16.111 17.139 1.00 97.19 736 THR A O 1
ATOM 5756 N N . ASP A 1 737 ? 3.337 -16.551 18.834 1.00 95.25 737 ASP A N 1
ATOM 5757 C CA . ASP A 1 737 ? 4.188 -17.445 18.054 1.00 95.25 737 ASP A CA 1
ATOM 5758 C C . ASP A 1 737 ? 3.487 -18.773 17.721 1.00 95.25 737 ASP A C 1
ATOM 5760 O O . ASP A 1 737 ? 3.126 -19.500 18.649 1.00 95.25 737 ASP A O 1
ATOM 5764 N N . PRO A 1 738 ? 3.358 -19.184 16.445 1.00 95.75 738 PRO A N 1
ATOM 5765 C CA . PRO A 1 738 ? 3.478 -18.401 15.222 1.00 95.75 738 PRO A CA 1
ATOM 5766 C C . PRO A 1 738 ? 2.110 -17.881 14.754 1.00 95.75 738 PRO A C 1
ATOM 5768 O O . PRO A 1 738 ? 1.081 -18.509 15.005 1.00 95.75 738 PRO A O 1
ATOM 5771 N N . THR A 1 739 ? 2.098 -16.792 13.987 1.00 96.44 739 THR A N 1
ATOM 5772 C CA . THR A 1 739 ? 0.907 -16.277 13.291 1.00 96.44 739 THR A CA 1
ATOM 5773 C C . THR A 1 739 ? 1.214 -16.137 11.804 1.00 96.44 739 THR A C 1
ATOM 5775 O O . THR A 1 739 ? 1.845 -15.172 11.381 1.00 96.44 739 THR A O 1
ATOM 5778 N N . MET A 1 740 ? 0.786 -17.119 11.006 1.00 93.50 740 MET A N 1
ATOM 5779 C CA . MET A 1 740 ? 1.175 -17.252 9.601 1.00 93.50 740 MET A CA 1
ATOM 5780 C C . MET A 1 740 ? -0.014 -17.393 8.641 1.00 93.50 740 MET A C 1
ATOM 5782 O O . MET A 1 740 ? -1.137 -17.719 9.037 1.00 93.50 740 MET A O 1
ATOM 5786 N N . GLY A 1 741 ? 0.238 -17.198 7.345 1.00 91.56 741 GLY A N 1
ATOM 5787 C CA . GLY A 1 741 ? -0.704 -17.544 6.277 1.00 91.56 741 GLY A CA 1
ATOM 5788 C C . GLY A 1 741 ? -1.984 -16.710 6.286 1.00 91.56 741 GLY A C 1
ATOM 5789 O O . GLY A 1 741 ? -1.957 -15.502 6.510 1.00 91.56 741 GLY A O 1
ATOM 5790 N N . GLY A 1 742 ? -3.119 -17.370 6.027 1.00 88.56 742 GLY A N 1
ATOM 5791 C CA . GLY A 1 742 ? -4.418 -16.704 5.878 1.00 88.56 742 GLY A CA 1
ATOM 5792 C C . GLY A 1 742 ? -4.874 -15.923 7.114 1.00 88.56 742 GLY A C 1
ATOM 5793 O O . GLY A 1 742 ? -5.492 -14.876 6.968 1.00 88.56 742 GLY A O 1
ATOM 5794 N N . VAL A 1 743 ? -4.522 -16.370 8.326 1.00 94.00 743 VAL A N 1
ATOM 5795 C CA . VAL A 1 743 ? -4.841 -15.631 9.562 1.00 94.00 743 VAL A CA 1
ATOM 5796 C C . VAL A 1 743 ? -4.013 -14.345 9.642 1.00 94.00 743 VAL A C 1
ATOM 5798 O O . VAL A 1 743 ? -4.578 -13.273 9.833 1.00 94.00 743 VAL A O 1
ATOM 5801 N N . SER A 1 744 ? -2.699 -14.428 9.387 1.00 94.81 744 SER A N 1
ATOM 5802 C CA . SER A 1 744 ? -1.810 -13.253 9.346 1.00 94.81 744 SER A CA 1
ATOM 5803 C C . SER A 1 744 ? -2.214 -12.223 8.289 1.00 94.81 744 SER A C 1
ATOM 5805 O O . SER A 1 744 ? -1.948 -11.046 8.488 1.00 94.81 744 SER A O 1
ATOM 5807 N N . ALA A 1 745 ? -2.806 -12.646 7.170 1.00 92.56 745 ALA A N 1
ATOM 5808 C CA . ALA A 1 745 ? -3.249 -11.761 6.087 1.00 92.56 745 ALA A CA 1
ATOM 5809 C C . ALA A 1 745 ? -4.742 -11.391 6.161 1.00 92.56 745 ALA A C 1
ATOM 5811 O O . ALA A 1 745 ? -5.326 -10.977 5.162 1.00 92.56 745 ALA A O 1
ATOM 5812 N N . SER A 1 746 ? -5.383 -11.585 7.314 1.00 94.19 746 SER A N 1
ATOM 5813 C CA . SER A 1 746 ? -6.773 -11.187 7.548 1.00 94.19 746 SER A CA 1
ATOM 5814 C C . SER A 1 746 ? -6.898 -10.508 8.913 1.00 94.19 746 SER A C 1
ATOM 5816 O O . SER A 1 746 ? -6.146 -9.584 9.206 1.00 94.19 746 SER A O 1
ATOM 5818 N N . PHE A 1 747 ? -7.819 -10.949 9.767 1.00 95.44 747 PHE A N 1
ATOM 5819 C CA . PHE A 1 747 ? -8.164 -10.272 11.016 1.00 95.44 747 PHE A CA 1
ATOM 5820 C C . PHE A 1 747 ? -7.011 -10.140 12.022 1.00 95.44 747 PHE A C 1
ATOM 5822 O O . PHE A 1 747 ? -7.071 -9.273 12.890 1.00 95.44 747 PHE A O 1
ATOM 5829 N N . ALA A 1 748 ? -5.956 -10.958 11.928 1.00 96.50 748 ALA A N 1
ATOM 5830 C CA . ALA A 1 748 ? -4.823 -10.854 12.847 1.00 96.50 748 ALA A CA 1
ATOM 5831 C C . ALA A 1 748 ? -3.940 -9.618 12.598 1.00 96.50 748 ALA A C 1
ATOM 5833 O O . ALA A 1 748 ? -3.144 -9.281 13.468 1.00 96.50 748 ALA A O 1
ATOM 5834 N N . MET A 1 749 ? -4.067 -8.948 11.449 1.00 96.44 749 MET A N 1
ATOM 5835 C CA . MET A 1 749 ? -3.318 -7.721 11.127 1.00 96.44 749 MET A CA 1
ATOM 5836 C C . MET A 1 749 ? -4.234 -6.502 10.932 1.00 96.44 749 MET A C 1
ATOM 5838 O O . MET A 1 749 ? -3.784 -5.457 10.477 1.00 96.44 749 MET A O 1
ATOM 5842 N N . LEU A 1 750 ? -5.523 -6.644 11.258 1.00 96.44 750 LEU A N 1
ATOM 5843 C CA . LEU A 1 750 ? -6.545 -5.597 11.144 1.00 96.44 750 LEU A CA 1
ATOM 5844 C C . LEU A 1 750 ? -6.964 -5.055 12.520 1.00 96.44 750 LEU A C 1
ATOM 5846 O O . LEU A 1 750 ? -8.093 -4.602 12.675 1.00 96.44 750 LEU A O 1
ATOM 5850 N N . GLY A 1 751 ? -6.100 -5.170 13.534 1.00 96.44 751 GLY A N 1
ATOM 5851 C CA . GLY A 1 751 ? -6.327 -4.532 14.828 1.00 96.44 751 GLY A CA 1
ATOM 5852 C C . GLY A 1 751 ? -6.223 -3.014 14.723 1.00 96.44 751 GLY A C 1
ATOM 5853 O O . GLY A 1 751 ? -5.370 -2.512 13.995 1.00 96.44 751 GLY A O 1
ATOM 5854 N N . ASP A 1 752 ? -7.022 -2.289 15.510 1.00 96.44 752 ASP A N 1
ATOM 5855 C CA . ASP A 1 752 ? -6.749 -0.875 15.817 1.00 96.44 752 ASP A CA 1
ATOM 5856 C C . ASP A 1 752 ? -5.401 -0.733 16.535 1.00 96.44 752 ASP A C 1
ATOM 5858 O O . ASP A 1 752 ? -4.729 0.292 16.441 1.00 96.44 752 ASP A O 1
ATOM 5862 N N . LEU A 1 753 ? -5.016 -1.790 17.259 1.00 97.44 753 LEU A N 1
ATOM 5863 C CA . LEU A 1 753 ? -3.679 -1.982 17.788 1.00 97.44 753 LEU A CA 1
ATOM 5864 C C . LEU A 1 753 ? -3.226 -3.427 17.544 1.00 97.44 753 LEU A C 1
ATOM 5866 O O . LEU A 1 753 ? -3.868 -4.379 18.001 1.00 97.44 753 LEU A O 1
ATOM 5870 N N . ASN A 1 754 ? -2.097 -3.583 16.862 1.00 98.19 754 ASN A N 1
ATOM 5871 C CA . ASN A 1 754 ? -1.409 -4.849 16.659 1.00 98.19 754 ASN A CA 1
ATOM 5872 C C . ASN A 1 754 ? -0.297 -4.984 17.706 1.00 98.19 754 ASN A C 1
ATOM 5874 O O . ASN A 1 754 ? 0.732 -4.306 17.658 1.00 98.19 754 ASN A O 1
ATOM 5878 N N . ILE A 1 755 ? -0.492 -5.888 18.661 1.00 98.12 755 ILE A N 1
ATOM 5879 C CA . ILE A 1 755 ? 0.477 -6.207 19.711 1.00 98.12 755 ILE A CA 1
ATOM 5880 C C . ILE A 1 755 ? 1.116 -7.554 19.391 1.00 98.12 755 ILE A C 1
ATOM 5882 O O . ILE A 1 755 ? 0.413 -8.502 19.065 1.00 98.12 755 ILE A O 1
ATOM 5886 N N . ALA A 1 756 ? 2.432 -7.685 19.538 1.00 98.12 756 ALA A N 1
ATOM 5887 C CA . ALA A 1 756 ? 3.102 -8.980 19.424 1.00 98.12 756 ALA A CA 1
ATOM 5888 C C . ALA A 1 756 ? 3.734 -9.423 20.750 1.00 98.12 756 ALA A C 1
ATOM 5890 O O . ALA A 1 756 ? 4.210 -8.604 21.537 1.00 98.12 756 ALA A O 1
ATOM 5891 N N . GLU A 1 757 ? 3.790 -10.733 20.990 1.00 97.56 757 GLU A N 1
ATOM 5892 C CA . GLU A 1 757 ? 4.666 -11.285 22.031 1.00 97.56 757 GLU A CA 1
ATOM 5893 C C . GLU A 1 757 ? 6.142 -11.265 21.567 1.00 97.56 757 GLU A C 1
ATOM 5895 O O . GLU A 1 757 ? 6.396 -11.359 20.364 1.00 97.56 757 GLU A O 1
ATOM 5900 N N . PRO A 1 758 ? 7.138 -11.172 22.470 1.00 96.50 758 PRO A N 1
ATOM 5901 C CA . PRO A 1 758 ? 8.556 -11.195 22.113 1.00 96.50 758 PRO A CA 1
ATOM 5902 C C . PRO A 1 758 ? 8.944 -12.422 21.285 1.00 96.50 758 PRO A C 1
ATOM 5904 O O . PRO A 1 758 ? 8.538 -13.549 21.586 1.00 96.50 758 PRO A O 1
ATOM 5907 N N . LYS A 1 759 ? 9.783 -12.212 20.266 1.00 95.19 759 LYS A N 1
ATOM 5908 C CA . LYS A 1 759 ? 10.331 -13.249 19.373 1.00 95.19 759 LYS A CA 1
ATOM 5909 C C . LYS A 1 759 ? 9.283 -14.099 18.637 1.00 95.19 759 LYS A C 1
ATOM 5911 O O . LYS A 1 759 ? 9.637 -15.160 18.109 1.00 95.19 759 LYS A O 1
ATOM 5916 N N . ALA A 1 760 ? 8.026 -13.666 18.554 1.00 95.88 760 ALA A N 1
ATOM 5917 C CA . ALA A 1 760 ? 6.992 -14.402 17.833 1.00 95.88 760 ALA A CA 1
ATOM 5918 C C . ALA A 1 760 ? 7.252 -14.400 16.323 1.00 95.88 760 ALA A C 1
ATOM 5920 O O . ALA A 1 760 ? 7.659 -13.384 15.765 1.00 95.88 760 ALA A O 1
ATOM 5921 N N . LEU A 1 761 ? 7.050 -15.543 15.661 1.00 95.88 761 LEU A N 1
ATOM 5922 C CA . LEU A 1 761 ? 7.169 -15.662 14.210 1.00 95.88 761 LEU A CA 1
ATOM 5923 C C . LEU A 1 761 ? 5.851 -15.264 13.537 1.00 95.88 761 LEU A C 1
ATOM 5925 O O . LEU A 1 761 ? 4.835 -15.941 13.702 1.00 95.88 761 LEU A O 1
ATOM 5929 N N . ILE A 1 762 ? 5.871 -14.183 12.763 1.00 96.88 762 ILE A N 1
ATOM 5930 C CA . ILE A 1 762 ? 4.685 -13.587 12.149 1.00 96.88 762 ILE A CA 1
ATOM 5931 C C . ILE A 1 762 ? 4.950 -13.304 10.667 1.00 96.88 762 ILE A C 1
ATOM 5933 O O . ILE A 1 762 ? 5.955 -12.690 10.304 1.00 96.88 762 ILE A O 1
ATOM 5937 N N . GLY A 1 763 ? 4.031 -13.706 9.791 1.00 92.88 763 GLY A N 1
ATOM 5938 C CA . GLY A 1 763 ? 4.090 -13.321 8.383 1.00 92.88 763 GLY A CA 1
ATOM 5939 C C . GLY A 1 763 ? 3.250 -14.170 7.437 1.00 92.88 763 GLY A C 1
ATOM 5940 O O . GLY A 1 763 ? 2.793 -15.261 7.754 1.00 92.88 763 GLY A O 1
ATOM 5941 N N . PHE A 1 764 ? 3.067 -13.683 6.211 1.00 91.12 764 PHE A N 1
ATOM 5942 C CA . PHE A 1 764 ? 2.192 -14.347 5.245 1.00 91.12 764 PHE A CA 1
ATOM 5943 C C . PHE A 1 764 ? 2.716 -15.720 4.791 1.00 91.12 764 PHE A C 1
ATOM 5945 O O . PHE A 1 764 ? 2.035 -16.731 4.943 1.00 91.12 764 PHE A O 1
ATOM 5952 N N . ALA A 1 765 ? 3.939 -15.776 4.262 1.00 86.88 765 ALA A N 1
ATOM 5953 C CA . ALA A 1 765 ? 4.566 -17.021 3.824 1.00 86.88 765 ALA A CA 1
ATOM 5954 C C . ALA A 1 765 ? 5.569 -17.529 4.866 1.00 86.88 765 ALA A C 1
ATOM 5956 O O . ALA A 1 765 ? 6.253 -16.744 5.514 1.00 86.88 765 ALA A O 1
ATOM 5957 N N . GLY A 1 766 ? 5.687 -18.851 5.014 1.00 85.56 766 GLY A N 1
ATOM 5958 C CA . GLY A 1 766 ? 6.692 -19.450 5.894 1.00 85.56 766 GLY A CA 1
ATOM 5959 C C . GLY A 1 766 ? 8.123 -19.103 5.457 1.00 85.56 766 GLY A C 1
ATOM 5960 O O . GLY A 1 766 ? 8.383 -19.105 4.251 1.00 85.56 766 GLY A O 1
ATOM 5961 N N . PRO A 1 767 ? 9.078 -18.904 6.390 1.00 81.50 767 PRO A N 1
ATOM 5962 C CA . PRO A 1 767 ? 10.451 -18.513 6.051 1.00 81.50 767 PRO A CA 1
ATOM 5963 C C . PRO A 1 767 ? 11.106 -19.520 5.099 1.00 81.50 767 PRO A C 1
ATOM 5965 O O . PRO A 1 767 ? 11.742 -19.142 4.123 1.00 81.50 767 PRO A O 1
ATOM 5968 N N . ARG A 1 768 ? 10.828 -20.815 5.288 1.00 78.12 768 ARG A N 1
ATOM 5969 C CA . ARG A 1 768 ? 11.306 -21.886 4.403 1.00 78.12 768 ARG A CA 1
ATOM 5970 C C . ARG A 1 768 ? 10.856 -21.720 2.944 1.00 78.12 768 ARG A C 1
ATOM 5972 O O . ARG A 1 768 ? 11.615 -22.045 2.041 1.00 78.12 768 ARG A O 1
ATOM 5979 N N . VAL A 1 769 ? 9.632 -21.243 2.707 1.00 80.19 769 VAL A N 1
ATOM 5980 C CA . VAL A 1 769 ? 9.091 -21.038 1.350 1.00 80.19 769 VAL A CA 1
ATOM 5981 C C . VAL A 1 769 ? 9.738 -19.816 0.700 1.00 80.19 769 VAL A C 1
ATOM 5983 O O . VAL A 1 769 ? 10.081 -19.850 -0.481 1.00 80.19 769 VAL A O 1
ATOM 5986 N N . ILE A 1 770 ? 9.950 -18.754 1.477 1.00 77.69 770 ILE A N 1
ATOM 5987 C CA . ILE A 1 770 ? 10.593 -17.524 1.003 1.00 77.69 770 ILE A CA 1
ATOM 5988 C C . ILE A 1 770 ? 12.052 -17.810 0.631 1.00 77.69 770 ILE A C 1
ATOM 5990 O O . ILE A 1 770 ? 12.473 -17.479 -0.474 1.00 77.69 770 ILE A O 1
ATOM 5994 N N . GLU A 1 771 ? 12.789 -18.512 1.493 1.00 80.88 771 GLU A N 1
ATOM 5995 C CA . GLU A 1 771 ? 14.186 -18.896 1.258 1.00 80.88 771 GLU A CA 1
ATOM 5996 C C . GLU A 1 771 ? 14.342 -19.748 -0.015 1.00 80.88 771 GLU A C 1
ATOM 5998 O O . GLU A 1 771 ? 15.232 -19.511 -0.828 1.00 80.88 771 GLU A O 1
ATOM 6003 N N . GLN A 1 772 ? 13.421 -20.688 -0.257 1.00 80.69 772 GLN A N 1
ATOM 6004 C CA . GLN A 1 772 ? 13.401 -21.499 -1.483 1.00 80.69 772 GLN A CA 1
ATOM 6005 C C . GLN A 1 772 ? 13.092 -20.685 -2.746 1.00 80.69 772 GLN A C 1
ATOM 6007 O O . GLN A 1 772 ? 13.600 -21.007 -3.822 1.00 80.69 772 GLN A O 1
ATOM 6012 N N . THR A 1 773 ? 12.257 -19.654 -2.619 1.00 78.44 773 THR A N 1
ATOM 6013 C CA . THR A 1 773 ? 11.834 -18.810 -3.744 1.00 78.44 773 THR A CA 1
ATOM 6014 C C . THR A 1 773 ? 12.939 -17.838 -4.143 1.00 78.44 773 THR A C 1
ATOM 6016 O O . THR A 1 773 ? 13.265 -17.733 -5.323 1.00 78.44 773 THR A O 1
ATOM 6019 N N . VAL A 1 774 ? 13.541 -17.162 -3.161 1.00 78.50 774 VAL A N 1
ATOM 6020 C CA . VAL A 1 774 ? 14.603 -16.168 -3.379 1.00 78.50 774 VAL A CA 1
ATOM 6021 C C . VAL A 1 774 ? 15.959 -16.843 -3.625 1.00 78.50 774 VAL A C 1
ATOM 6023 O O . VAL A 1 774 ? 16.798 -16.291 -4.325 1.00 78.50 774 VAL A O 1
ATOM 6026 N N . ARG A 1 775 ? 16.156 -18.074 -3.124 1.00 78.69 775 ARG A N 1
ATOM 6027 C CA . ARG A 1 775 ? 17.426 -18.829 -3.161 1.00 78.69 775 ARG A CA 1
ATOM 6028 C C . ARG A 1 775 ? 18.587 -18.114 -2.461 1.00 78.69 775 ARG A C 1
ATOM 6030 O O . ARG A 1 775 ? 19.749 -18.348 -2.784 1.00 78.69 775 ARG A O 1
ATOM 6037 N N . GLU A 1 776 ? 18.265 -17.301 -1.462 1.00 83.81 776 GLU A N 1
ATOM 6038 C CA . GLU A 1 776 ? 19.210 -16.585 -0.606 1.00 83.81 776 GLU A CA 1
ATOM 6039 C C . GLU A 1 776 ? 18.861 -16.816 0.863 1.00 83.81 776 GLU A C 1
ATOM 6041 O O . GLU A 1 776 ? 17.703 -17.070 1.194 1.00 83.81 776 GLU A O 1
ATOM 6046 N N . LYS A 1 777 ? 19.855 -16.702 1.752 1.00 83.31 777 LYS A N 1
ATOM 6047 C CA . LYS A 1 777 ? 19.631 -16.818 3.197 1.00 83.31 777 LYS A CA 1
ATOM 6048 C C . LYS A 1 777 ? 18.852 -15.612 3.708 1.00 83.31 777 LYS A C 1
ATOM 6050 O O . LYS A 1 777 ? 19.210 -14.470 3.427 1.00 83.31 777 LYS A O 1
ATOM 6055 N N . LEU A 1 778 ? 17.827 -15.874 4.512 1.00 87.88 778 LEU A N 1
ATOM 6056 C CA . LEU A 1 778 ? 17.026 -14.814 5.115 1.00 87.88 778 LEU A CA 1
ATOM 6057 C C . LEU A 1 778 ? 17.824 -14.050 6.188 1.00 87.88 778 LEU A C 1
ATOM 6059 O O . LEU A 1 778 ? 18.633 -14.662 6.894 1.00 87.88 778 LEU A O 1
ATOM 6063 N N . PRO A 1 779 ? 17.588 -12.733 6.346 1.00 87.50 779 PRO A N 1
ATOM 6064 C CA . PRO A 1 779 ? 18.221 -11.939 7.394 1.00 87.50 779 PRO A CA 1
ATOM 6065 C C . PRO A 1 779 ? 18.008 -12.522 8.804 1.00 87.50 779 PRO A C 1
ATOM 6067 O O . PRO A 1 779 ? 16.973 -13.144 9.074 1.00 87.50 779 PRO A O 1
ATOM 6070 N N . PRO A 1 780 ? 18.945 -12.304 9.744 1.00 85.44 780 PRO A N 1
ATOM 6071 C CA . PRO A 1 780 ? 18.748 -12.710 11.130 1.00 85.44 780 PRO A CA 1
ATOM 6072 C C . PRO A 1 780 ? 17.533 -11.986 11.723 1.00 85.44 780 PRO A C 1
ATOM 6074 O O . PRO A 1 780 ? 17.351 -10.790 11.521 1.00 85.44 780 PRO A O 1
ATOM 6077 N N . GLY A 1 781 ? 16.680 -12.720 12.441 1.00 87.19 781 GLY A N 1
ATOM 6078 C CA . GLY A 1 781 ? 15.456 -12.161 13.025 1.00 87.19 781 GLY A CA 1
ATOM 6079 C C . GLY A 1 781 ? 14.309 -11.937 12.032 1.00 87.19 781 GLY A C 1
ATOM 6080 O O . GLY A 1 781 ? 13.263 -11.441 12.437 1.00 87.19 781 GLY A O 1
ATOM 6081 N N . PHE A 1 782 ? 14.452 -12.333 10.762 1.00 90.50 782 PHE A N 1
ATOM 6082 C CA . PHE A 1 782 ? 13.385 -12.211 9.766 1.00 90.50 782 PHE A CA 1
ATOM 6083 C C . PHE A 1 782 ? 12.060 -12.811 10.269 1.00 90.50 782 PHE A C 1
ATOM 6085 O O . PHE A 1 782 ? 12.040 -13.911 10.828 1.00 90.50 782 PHE A O 1
ATOM 6092 N N . GLN A 1 783 ? 10.963 -12.070 10.073 1.00 93.12 783 GLN A N 1
ATOM 6093 C CA . GLN A 1 783 ? 9.607 -12.400 10.545 1.00 93.12 783 GLN A CA 1
ATOM 6094 C C . GLN A 1 783 ? 9.420 -12.477 12.070 1.00 93.12 783 GLN A C 1
ATOM 6096 O O . GLN A 1 783 ? 8.370 -12.919 12.526 1.00 93.12 783 GLN A O 1
ATOM 6101 N N . ARG A 1 784 ? 10.394 -12.056 12.882 1.00 96.25 784 ARG A N 1
ATOM 6102 C CA . ARG A 1 784 ? 10.212 -11.959 14.338 1.00 96.25 784 ARG A CA 1
ATOM 6103 C C . ARG A 1 784 ? 9.509 -10.665 14.725 1.00 96.25 784 ARG A C 1
ATOM 6105 O O . ARG A 1 784 ? 9.640 -9.675 14.014 1.00 96.25 784 ARG A O 1
ATOM 6112 N N . SER A 1 785 ? 8.828 -10.641 15.866 1.00 95.94 785 SER A N 1
ATOM 6113 C CA . SER A 1 785 ? 8.190 -9.434 16.412 1.00 95.94 785 SER A CA 1
ATOM 6114 C C . SER A 1 785 ? 9.102 -8.205 16.372 1.00 95.94 785 SER A C 1
ATOM 6116 O O . SER A 1 785 ? 8.666 -7.140 15.946 1.00 95.94 785 SER A O 1
ATOM 6118 N N . GLU A 1 786 ? 10.380 -8.370 16.728 1.00 96.25 786 GLU A N 1
ATOM 6119 C CA . GLU A 1 786 ? 11.401 -7.314 16.717 1.00 96.25 786 GLU A CA 1
ATOM 6120 C C . GLU A 1 786 ? 11.726 -6.818 15.300 1.00 96.25 786 GLU A C 1
ATOM 6122 O O . GLU A 1 786 ? 11.987 -5.641 15.090 1.00 96.25 786 GLU A O 1
ATOM 6127 N N . PHE A 1 787 ? 11.643 -7.691 14.300 1.00 94.88 787 PHE A N 1
ATOM 6128 C CA . PHE A 1 787 ? 11.777 -7.293 12.903 1.00 94.88 787 PHE A CA 1
ATOM 6129 C C . PHE A 1 787 ? 10.513 -6.589 12.396 1.00 94.88 787 PHE A C 1
ATOM 6131 O O . PHE A 1 787 ? 10.604 -5.619 11.650 1.00 94.88 787 PHE A O 1
ATOM 6138 N N . LEU A 1 788 ? 9.320 -7.053 12.785 1.00 95.00 788 LEU A N 1
ATOM 6139 C CA . LEU A 1 788 ? 8.063 -6.460 12.319 1.00 95.00 788 LEU A CA 1
ATOM 6140 C C . LEU A 1 788 ? 7.800 -5.065 12.907 1.00 95.00 788 LEU A C 1
ATOM 6142 O O . LEU A 1 788 ? 7.265 -4.218 12.190 1.00 95.00 788 LEU A O 1
ATOM 6146 N N . ILE A 1 789 ? 8.190 -4.804 14.161 1.00 95.81 789 ILE A N 1
ATOM 6147 C CA . ILE A 1 789 ? 8.093 -3.463 14.771 1.00 95.81 789 ILE A CA 1
ATOM 6148 C C . ILE A 1 789 ? 8.984 -2.455 14.026 1.00 95.81 789 ILE A C 1
ATOM 6150 O O . ILE A 1 789 ? 8.536 -1.356 13.717 1.00 95.81 789 ILE A O 1
ATOM 6154 N N . GLU A 1 790 ? 10.196 -2.849 13.616 1.00 94.56 790 GLU A N 1
ATOM 6155 C CA . GLU A 1 790 ? 11.092 -2.003 12.807 1.00 94.56 790 GLU A CA 1
ATOM 6156 C C . GLU A 1 790 ? 10.532 -1.702 11.409 1.00 94.56 790 GLU A C 1
ATOM 6158 O O . GLU A 1 790 ? 10.889 -0.699 10.791 1.00 94.56 790 GLU A O 1
ATOM 6163 N N . LYS A 1 791 ? 9.656 -2.570 10.891 1.00 94.19 791 LYS A N 1
ATOM 6164 C CA . LYS A 1 791 ? 8.953 -2.372 9.614 1.00 94.19 791 LYS A CA 1
ATOM 6165 C C . LYS A 1 791 ? 7.595 -1.685 9.763 1.00 94.19 791 LYS A C 1
ATOM 6167 O O . LYS A 1 791 ? 6.932 -1.482 8.750 1.00 94.19 791 LYS A O 1
ATOM 6172 N N . GLY A 1 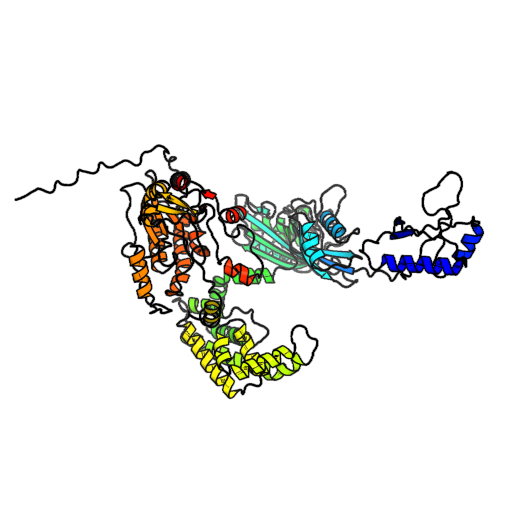792 ? 7.188 -1.329 10.983 1.00 93.81 792 GLY A N 1
ATOM 6173 C CA . GLY A 1 792 ? 5.917 -0.653 11.258 1.00 93.81 792 GLY A CA 1
ATOM 6174 C C . GLY A 1 792 ? 4.676 -1.527 11.052 1.00 93.81 792 GLY A C 1
ATOM 6175 O O . GLY A 1 792 ? 3.600 -0.991 10.817 1.00 93.81 792 GLY A O 1
ATOM 6176 N N . ALA A 1 793 ? 4.812 -2.858 11.097 1.00 93.31 793 ALA A N 1
ATOM 6177 C CA . ALA A 1 793 ? 3.677 -3.785 10.976 1.00 93.31 793 ALA A CA 1
ATOM 6178 C C . ALA A 1 793 ? 3.014 -4.117 12.329 1.00 93.31 793 ALA A C 1
ATOM 6180 O O . ALA A 1 793 ? 1.898 -4.627 12.366 1.00 93.31 793 ALA A O 1
ATOM 6181 N N . ILE A 1 794 ? 3.718 -3.858 13.431 1.00 96.31 794 ILE A N 1
ATOM 6182 C CA . ILE A 1 794 ? 3.286 -4.074 14.817 1.00 96.31 794 ILE A CA 1
ATOM 6183 C C . ILE A 1 794 ? 3.426 -2.736 15.540 1.00 96.31 794 ILE A C 1
ATOM 6185 O O . ILE A 1 794 ? 4.378 -2.014 15.262 1.00 96.31 794 ILE A O 1
ATOM 6189 N N . ASP A 1 795 ? 2.529 -2.420 16.470 1.00 97.31 795 ASP A N 1
ATOM 6190 C CA . ASP A 1 795 ? 2.562 -1.161 17.225 1.00 97.31 795 ASP A CA 1
ATOM 6191 C C . ASP A 1 795 ? 3.431 -1.256 18.480 1.00 97.31 795 ASP A C 1
ATOM 6193 O O . ASP A 1 795 ? 4.117 -0.307 18.860 1.00 97.31 795 ASP A O 1
ATOM 6197 N N . MET A 1 796 ? 3.404 -2.409 19.155 1.00 96.38 796 MET A N 1
ATOM 6198 C CA . MET A 1 796 ? 4.221 -2.655 20.342 1.00 96.38 796 MET A CA 1
ATOM 6199 C C . MET A 1 796 ? 4.448 -4.141 20.610 1.00 96.38 796 MET A C 1
ATOM 6201 O O . MET A 1 796 ? 3.639 -5.001 20.260 1.00 96.38 796 MET A O 1
ATOM 6205 N N . ILE A 1 797 ? 5.551 -4.431 21.300 1.00 97.88 797 ILE A N 1
ATOM 6206 C CA . ILE A 1 797 ? 5.885 -5.770 21.784 1.00 97.88 797 ILE A CA 1
ATOM 6207 C C . ILE A 1 797 ? 5.643 -5.807 23.290 1.00 97.88 797 ILE A C 1
ATOM 6209 O O . ILE A 1 797 ? 6.185 -4.980 24.024 1.00 97.88 797 ILE A O 1
ATOM 6213 N N . VAL A 1 798 ? 4.824 -6.751 23.755 1.00 97.31 798 VAL A N 1
ATOM 6214 C CA . VAL A 1 798 ? 4.405 -6.832 25.162 1.00 97.31 798 VAL A CA 1
ATOM 6215 C C . VAL A 1 798 ? 4.662 -8.229 25.711 1.00 97.31 798 VAL A C 1
ATOM 6217 O O . VAL A 1 798 ? 4.261 -9.239 25.129 1.00 97.31 798 VAL A O 1
ATOM 6220 N N . ARG A 1 799 ? 5.327 -8.290 26.867 1.00 96.38 799 ARG A N 1
ATOM 6221 C CA . ARG A 1 799 ? 5.598 -9.540 27.585 1.00 96.38 799 ARG A CA 1
ATOM 6222 C C . ARG A 1 799 ? 4.314 -10.088 28.200 1.00 96.38 799 ARG A C 1
ATOM 6224 O O . ARG A 1 799 ? 3.446 -9.338 28.638 1.00 96.38 799 ARG A O 1
ATOM 6231 N N . ARG A 1 800 ? 4.194 -11.414 28.275 1.00 94.06 800 ARG A N 1
ATOM 6232 C CA . ARG A 1 800 ? 2.936 -12.078 28.654 1.00 94.06 800 ARG A CA 1
ATOM 6233 C C . ARG A 1 800 ? 2.466 -11.738 30.079 1.00 94.06 800 ARG A C 1
ATOM 6235 O O . ARG A 1 800 ? 1.279 -11.465 30.224 1.00 94.06 800 ARG A O 1
ATOM 6242 N N . PRO A 1 801 ? 3.342 -11.648 31.104 1.00 91.62 801 PRO A N 1
ATOM 6243 C CA . PRO A 1 801 ? 2.937 -11.209 32.447 1.00 91.62 801 PRO A CA 1
ATOM 6244 C C . PRO A 1 801 ? 2.389 -9.776 32.491 1.00 91.62 801 PRO A C 1
ATOM 6246 O O . PRO A 1 801 ? 1.528 -9.458 33.303 1.00 91.62 801 PRO A O 1
ATOM 6249 N N . GLU A 1 802 ? 2.860 -8.913 31.592 1.00 93.94 802 GLU A N 1
ATOM 6250 C CA . GLU A 1 802 ? 2.466 -7.502 31.512 1.00 93.94 802 GLU A CA 1
ATOM 6251 C C . GLU A 1 802 ? 1.227 -7.297 30.619 1.00 93.94 802 GLU A C 1
ATOM 6253 O O . GLU A 1 802 ? 0.572 -6.254 30.683 1.00 93.94 802 GLU A O 1
ATOM 6258 N N . MET A 1 803 ? 0.888 -8.302 29.803 1.00 94.75 803 MET A N 1
ATOM 6259 C CA . MET A 1 803 ? -0.147 -8.246 28.771 1.00 94.75 803 MET A CA 1
ATOM 6260 C C . MET A 1 803 ? -1.512 -7.862 29.335 1.00 94.75 803 MET A C 1
ATOM 6262 O O . MET A 1 803 ? -2.168 -6.977 28.793 1.00 94.75 803 MET A O 1
ATOM 6266 N N . ARG A 1 804 ? -1.928 -8.477 30.449 1.00 94.50 804 ARG A N 1
ATOM 6267 C CA . ARG A 1 804 ? -3.245 -8.233 31.053 1.00 94.50 804 ARG A CA 1
ATOM 6268 C C . ARG A 1 804 ? -3.442 -6.759 31.420 1.00 94.50 804 ARG A C 1
ATOM 6270 O O . ARG A 1 804 ? -4.397 -6.132 30.966 1.00 94.50 804 ARG A O 1
ATOM 6277 N N . LEU A 1 805 ? -2.518 -6.193 32.201 1.00 93.75 805 LEU A N 1
ATOM 6278 C CA . LEU A 1 805 ? -2.594 -4.793 32.626 1.00 93.75 805 LEU A CA 1
ATOM 6279 C C . LEU A 1 805 ? -2.416 -3.838 31.439 1.00 93.75 805 LEU A C 1
ATOM 6281 O O . LEU A 1 805 ? -3.076 -2.801 31.371 1.00 93.75 805 LEU A O 1
ATOM 6285 N N . LYS A 1 806 ? -1.546 -4.184 30.481 1.00 96.00 806 LYS A N 1
ATOM 6286 C CA . LYS A 1 806 ? -1.326 -3.370 29.281 1.00 96.00 806 LYS A CA 1
ATOM 6287 C C . LYS A 1 806 ? -2.586 -3.275 28.424 1.00 96.00 806 LYS A C 1
ATOM 6289 O O . LYS A 1 806 ? -2.962 -2.164 28.057 1.00 96.00 806 LYS A O 1
ATOM 6294 N N . LEU A 1 807 ? -3.242 -4.404 28.152 1.00 96.56 807 LEU A N 1
ATOM 6295 C CA . LEU A 1 807 ? -4.503 -4.451 27.413 1.00 96.56 807 LEU A CA 1
ATOM 6296 C C . LEU A 1 807 ? -5.581 -3.638 28.130 1.00 96.56 807 LEU A C 1
ATOM 6298 O O . LEU A 1 807 ? -6.200 -2.784 27.504 1.00 96.56 807 LEU A O 1
ATOM 6302 N N . ALA A 1 808 ? -5.731 -3.810 29.446 1.00 95.25 808 ALA A N 1
ATOM 6303 C CA . ALA A 1 808 ? -6.689 -3.039 30.237 1.00 95.25 808 ALA A CA 1
ATOM 6304 C C . ALA A 1 808 ? -6.408 -1.526 30.162 1.00 95.25 808 ALA A C 1
ATOM 6306 O O . ALA A 1 808 ? -7.319 -0.724 29.979 1.00 95.25 808 ALA A O 1
ATOM 6307 N N . SER A 1 809 ? -5.135 -1.128 30.246 1.00 95.25 809 SER A N 1
ATOM 6308 C CA . SER A 1 809 ? -4.713 0.276 30.180 1.00 95.25 809 SER A CA 1
ATOM 6309 C C . SER A 1 809 ? -4.983 0.915 28.816 1.00 95.25 809 SER A C 1
ATOM 6311 O O . SER A 1 809 ? -5.389 2.076 28.756 1.00 95.25 809 SER A O 1
ATOM 6313 N N . VAL A 1 810 ? -4.748 0.186 27.723 1.00 96.25 810 VAL A N 1
ATOM 6314 C CA . VAL A 1 810 ? -5.006 0.672 26.359 1.00 96.25 810 VAL A CA 1
ATOM 6315 C C . VAL A 1 810 ? -6.505 0.736 26.089 1.00 96.25 810 VAL A C 1
ATOM 6317 O O . VAL A 1 810 ? -6.996 1.776 25.655 1.00 96.25 810 VAL A O 1
ATOM 6320 N N . LEU A 1 811 ? -7.239 -0.336 26.395 1.00 95.69 811 LEU A N 1
ATOM 6321 C CA . LEU A 1 811 ? -8.685 -0.388 26.187 1.00 95.69 811 LEU A CA 1
ATOM 6322 C C . LEU A 1 811 ? -9.411 0.682 27.000 1.00 95.69 811 LEU A C 1
ATOM 6324 O O . LEU A 1 811 ? -10.322 1.313 26.476 1.00 95.69 811 LEU A O 1
ATOM 6328 N N . ALA A 1 812 ? -8.962 0.972 28.225 1.00 94.25 812 ALA A N 1
ATOM 6329 C CA . ALA A 1 812 ? -9.545 2.043 29.030 1.00 94.25 812 ALA A CA 1
ATOM 6330 C C . ALA A 1 812 ? -9.416 3.405 28.339 1.00 94.25 812 ALA A C 1
ATOM 6332 O O . ALA A 1 812 ? -10.365 4.181 28.330 1.00 94.25 812 ALA A O 1
ATOM 6333 N N . LYS A 1 813 ? -8.281 3.676 27.684 1.00 94.94 813 LYS A N 1
ATOM 6334 C CA . LYS A 1 813 ? -8.080 4.920 26.925 1.00 94.94 813 LYS A CA 1
ATOM 6335 C C . LYS A 1 813 ? -8.975 4.989 25.692 1.00 94.94 813 LYS A C 1
ATOM 6337 O O . LYS A 1 813 ? -9.573 6.031 25.455 1.00 94.94 813 LYS A O 1
ATOM 6342 N N . PHE A 1 814 ? -9.081 3.901 24.926 1.00 94.50 814 PHE A N 1
ATOM 6343 C CA . PHE A 1 814 ? -9.942 3.861 23.738 1.00 94.50 814 PHE A CA 1
ATOM 6344 C C . PHE A 1 814 ? -11.428 3.976 24.082 1.00 94.50 814 PHE A C 1
ATOM 6346 O O . PHE A 1 814 ? -12.162 4.668 23.386 1.00 94.50 814 PHE A O 1
ATOM 6353 N N . MET A 1 815 ? -11.851 3.369 25.188 1.00 92.31 815 MET A N 1
ATOM 6354 C CA . MET A 1 815 ? -13.236 3.409 25.662 1.00 92.31 815 MET A CA 1
ATOM 6355 C C . MET A 1 815 ? -13.552 4.640 26.527 1.00 92.31 815 MET A C 1
ATOM 6357 O O . MET A 1 815 ? -14.673 4.766 27.011 1.00 92.31 815 MET A O 1
ATOM 6361 N N . ASN A 1 816 ? -12.583 5.539 26.745 1.00 92.88 816 ASN A N 1
ATOM 6362 C CA . ASN A 1 816 ? -12.698 6.699 27.637 1.00 92.88 816 ASN A CA 1
ATOM 6363 C C . ASN A 1 816 ? -13.173 6.334 29.066 1.00 92.88 816 ASN A C 1
ATOM 6365 O O . ASN A 1 816 ? -13.990 7.022 29.679 1.00 92.88 816 ASN A O 1
ATOM 6369 N N . LEU A 1 817 ? -12.659 5.217 29.580 1.00 91.62 817 LEU A N 1
ATOM 6370 C CA . LEU A 1 817 ? -12.897 4.677 30.917 1.00 91.62 817 LEU A CA 1
ATOM 6371 C C . LEU A 1 817 ? -11.729 5.029 31.860 1.00 91.62 817 LEU A C 1
ATOM 6373 O O . LEU A 1 817 ? -10.616 5.303 31.398 1.00 91.62 817 LEU A O 1
ATOM 6377 N N . PRO A 1 818 ? -11.943 5.023 33.191 1.00 88.50 818 PRO A N 1
ATOM 6378 C CA . PRO A 1 818 ? -10.863 5.250 34.145 1.00 88.50 818 PRO A CA 1
ATOM 6379 C C . PRO A 1 818 ? -9.756 4.204 33.982 1.00 88.50 818 PRO A C 1
ATOM 6381 O O . PRO A 1 818 ? -10.007 3.049 33.634 1.00 88.50 818 PRO A O 1
ATOM 6384 N N . ALA A 1 819 ? -8.514 4.614 34.250 1.00 88.25 819 ALA A N 1
ATOM 6385 C CA . ALA A 1 819 ? -7.380 3.702 34.197 1.00 88.25 819 ALA A CA 1
ATOM 6386 C C . ALA A 1 819 ? -7.585 2.528 35.180 1.00 88.25 819 ALA A C 1
ATOM 6388 O O . ALA A 1 819 ? -8.036 2.752 36.307 1.00 88.25 819 ALA A O 1
ATOM 6389 N N . PRO A 1 820 ? -7.244 1.289 34.784 1.00 87.25 820 PRO A N 1
ATOM 6390 C CA . PRO A 1 820 ? -7.405 0.127 35.650 1.00 87.25 820 PRO A CA 1
ATOM 6391 C C . PRO A 1 820 ? -6.485 0.241 36.869 1.00 87.25 820 PRO A C 1
ATOM 6393 O O . PRO A 1 820 ? -5.324 0.632 36.739 1.00 87.25 820 PRO A O 1
ATOM 6396 N N . ASN A 1 821 ? -6.989 -0.131 38.049 1.00 82.12 821 ASN A N 1
ATOM 6397 C CA . ASN A 1 821 ? -6.178 -0.178 39.262 1.00 82.12 821 ASN A CA 1
ATOM 6398 C C . ASN A 1 821 ? -5.179 -1.358 39.180 1.00 82.12 821 ASN A C 1
ATOM 6400 O O . ASN A 1 821 ? -5.631 -2.507 39.099 1.00 82.12 821 ASN A O 1
ATOM 6404 N N . PRO A 1 822 ? -3.851 -1.116 39.211 1.00 74.81 822 PRO A N 1
ATOM 6405 C CA . PRO A 1 822 ? -2.841 -2.176 39.171 1.00 74.81 822 PRO A CA 1
ATOM 6406 C C . PRO A 1 822 ? -2.853 -3.080 40.411 1.00 74.81 822 PRO A C 1
ATOM 6408 O O . PRO A 1 822 ? -2.415 -4.224 40.325 1.00 74.81 822 PRO A O 1
ATOM 6411 N N . GLU A 1 823 ? -3.339 -2.570 41.547 1.00 59.50 823 GLU A N 1
ATOM 6412 C CA . GLU A 1 823 ? -3.304 -3.235 42.859 1.00 59.50 823 GLU A CA 1
ATOM 6413 C C . GLU A 1 823 ? -4.619 -3.937 43.224 1.00 59.50 823 GLU A C 1
ATOM 6415 O O . GLU A 1 823 ? -4.717 -4.530 44.296 1.00 59.50 823 GLU A O 1
ATOM 6420 N N . ALA A 1 824 ? -5.639 -3.889 42.356 1.00 57.59 824 ALA A N 1
ATOM 6421 C CA . ALA A 1 824 ? -6.898 -4.586 42.604 1.00 57.59 824 ALA A CA 1
ATOM 6422 C C . ALA A 1 824 ? -6.648 -6.108 42.695 1.00 57.59 824 ALA A C 1
ATOM 6424 O O . ALA A 1 824 ? -6.203 -6.705 41.707 1.00 57.59 824 ALA A O 1
ATOM 6425 N N . PRO A 1 825 ? -6.917 -6.755 43.848 1.00 51.53 825 PRO A N 1
ATOM 6426 C CA . PRO A 1 825 ? -6.811 -8.203 43.964 1.00 51.53 825 PRO A CA 1
ATOM 6427 C C . PRO A 1 825 ? -7.775 -8.874 42.980 1.00 51.53 825 PRO A C 1
ATOM 6429 O O . PRO A 1 825 ? -8.881 -8.380 42.760 1.00 51.53 825 PRO A O 1
ATOM 6432 N N . ARG A 1 826 ? -7.401 -10.038 42.433 1.00 53.34 826 ARG A N 1
ATOM 6433 C CA . ARG A 1 826 ? -8.410 -10.981 41.924 1.00 53.34 826 ARG A CA 1
ATOM 6434 C C . ARG A 1 826 ? -9.230 -11.386 43.148 1.00 53.34 826 ARG A C 1
ATOM 6436 O O . ARG A 1 826 ? -8.673 -12.077 43.996 1.00 53.34 826 ARG A O 1
ATOM 6443 N N . GLU A 1 827 ? -10.454 -10.881 43.320 1.00 36.06 827 GLU A N 1
ATOM 6444 C CA . GLU A 1 827 ? -11.262 -11.207 44.504 1.00 36.06 827 GLU A CA 1
ATOM 6445 C C . GLU A 1 827 ? -11.335 -12.738 44.669 1.00 36.06 827 GLU A C 1
ATOM 6447 O O . GLU A 1 827 ? -11.813 -13.429 43.766 1.00 36.06 827 GLU A O 1
ATOM 6452 N N . PRO A 1 828 ? -10.819 -13.304 45.777 1.00 32.25 828 PRO A N 1
ATOM 6453 C CA . PRO A 1 828 ? -10.914 -14.730 46.018 1.00 32.25 828 PRO A CA 1
ATOM 6454 C C . PRO A 1 828 ? -12.329 -15.045 46.501 1.00 32.25 828 PRO A C 1
ATOM 6456 O O . PRO A 1 828 ? -12.744 -14.594 47.568 1.00 32.25 828 PRO A O 1
ATOM 6459 N N . ILE A 1 829 ? -13.068 -15.858 45.750 1.00 39.09 829 ILE A N 1
ATOM 6460 C CA . ILE A 1 829 ? -14.271 -16.481 46.297 1.00 39.09 829 ILE A CA 1
ATOM 6461 C C . ILE A 1 829 ? -13.818 -17.574 47.264 1.00 39.09 829 ILE A C 1
ATOM 6463 O O . ILE A 1 829 ? -13.081 -18.493 46.906 1.00 39.09 829 ILE A O 1
ATOM 6467 N N . VAL A 1 830 ? -14.277 -17.444 48.507 1.00 37.50 830 VAL A N 1
ATOM 6468 C CA . VAL A 1 830 ? -14.269 -18.486 49.532 1.00 37.50 830 VAL A CA 1
ATOM 6469 C C . VAL A 1 830 ? -14.847 -19.758 48.920 1.00 37.50 830 VAL A C 1
ATOM 6471 O O . VAL A 1 830 ? -16.038 -19.818 48.624 1.00 37.50 830 VAL A O 1
ATOM 6474 N N . VAL A 1 831 ? -14.003 -20.771 48.718 1.00 32.56 831 VAL A N 1
ATOM 6475 C CA . VAL A 1 831 ? -14.453 -22.126 48.391 1.00 32.56 831 VAL A CA 1
ATOM 6476 C C . VAL A 1 831 ? -15.360 -22.564 49.547 1.00 32.56 831 VAL A C 1
ATOM 6478 O O . VAL A 1 831 ? -14.863 -22.657 50.674 1.00 32.56 831 VAL A O 1
ATOM 6481 N N . PRO A 1 832 ? -16.672 -22.788 49.342 1.00 34.75 832 PRO A N 1
ATOM 6482 C CA . PRO A 1 832 ? -17.473 -23.399 50.389 1.00 34.75 832 PRO A CA 1
ATOM 6483 C C . PRO A 1 832 ? -16.864 -24.779 50.677 1.00 34.75 832 PRO A C 1
ATOM 6485 O O . PRO A 1 832 ? -16.474 -25.468 49.728 1.00 34.75 832 PRO A O 1
ATOM 6488 N N . PRO A 1 833 ? -16.711 -25.173 51.955 1.00 35.16 833 PRO A N 1
ATOM 6489 C CA . PRO A 1 833 ? -16.111 -26.455 52.291 1.00 35.16 833 PRO A CA 1
ATOM 6490 C C . PRO A 1 833 ? -16.855 -27.565 51.547 1.00 35.16 833 PRO A C 1
ATOM 6492 O O . PRO A 1 833 ? -18.084 -27.541 51.444 1.00 35.16 833 PRO A O 1
ATOM 6495 N N . ALA A 1 834 ? -16.086 -28.495 50.976 1.00 33.50 834 ALA A N 1
ATOM 6496 C CA . ALA A 1 834 ? -16.627 -29.653 50.284 1.00 33.50 834 ALA A CA 1
ATOM 6497 C C . ALA A 1 834 ? -17.672 -30.340 51.182 1.00 33.50 834 ALA A C 1
ATOM 6499 O O . ALA A 1 834 ? -17.422 -30.463 52.384 1.00 33.50 834 ALA A O 1
ATOM 6500 N N . PRO A 1 835 ? -18.826 -30.770 50.639 1.00 32.91 835 PRO A N 1
ATOM 6501 C CA . PRO A 1 835 ? -19.812 -31.486 51.430 1.00 32.91 835 PRO A CA 1
ATOM 6502 C C . PRO A 1 835 ? -19.140 -32.718 52.036 1.00 32.91 835 PRO A C 1
ATOM 6504 O O . PRO A 1 835 ? -18.596 -33.555 51.310 1.00 32.91 835 PRO A O 1
ATOM 6507 N N . GLU A 1 836 ? -19.137 -32.786 53.368 1.00 34.94 836 GLU A N 1
ATOM 6508 C CA . GLU A 1 836 ? -18.732 -33.972 54.109 1.00 34.94 836 GLU A CA 1
ATOM 6509 C C . GLU A 1 836 ? -19.508 -35.159 53.539 1.00 34.94 836 GLU A C 1
ATOM 6511 O O . GLU A 1 836 ? -20.740 -35.186 53.541 1.00 34.94 836 GLU A O 1
ATOM 6516 N N . GLN A 1 837 ? -18.776 -36.131 52.993 1.00 35.44 837 GLN A N 1
ATOM 6517 C CA . GLN A 1 837 ? -19.340 -37.436 52.699 1.00 35.44 837 GLN A CA 1
ATOM 6518 C C . GLN A 1 837 ? -19.771 -38.031 54.035 1.00 35.44 837 GLN A C 1
ATOM 6520 O O . GLN A 1 837 ? -18.937 -38.471 54.826 1.00 35.44 837 GLN A O 1
ATOM 6525 N N . GLY A 1 838 ? -21.078 -37.991 54.290 1.00 33.44 838 GLY A N 1
ATOM 6526 C CA . GLY A 1 838 ? -21.693 -38.708 55.390 1.00 33.44 838 GLY A CA 1
ATOM 6527 C C . GLY A 1 838 ? -21.281 -40.173 55.322 1.00 33.44 838 GLY A C 1
ATOM 6528 O O . GLY A 1 838 ? -21.553 -40.865 54.342 1.00 33.44 838 GLY A O 1
ATOM 6529 N N . GLN A 1 839 ? -20.596 -40.627 56.367 1.00 42.38 839 GLN A N 1
ATOM 6530 C CA . GLN A 1 839 ? -20.542 -42.035 56.711 1.00 42.38 839 GLN A CA 1
ATOM 6531 C C . GLN A 1 839 ? -21.949 -42.447 57.146 1.00 42.38 839 GLN A C 1
ATOM 6533 O O . GLN A 1 839 ? -22.357 -42.173 58.273 1.00 42.38 839 GLN A O 1
ATOM 6538 N N . GLU A 1 840 ? -22.687 -43.101 56.255 1.00 38.88 840 GLU A N 1
ATOM 6539 C CA . GLU A 1 840 ? -23.810 -43.952 56.635 1.00 38.88 840 GLU A CA 1
ATOM 6540 C C . GLU A 1 840 ? -23.396 -45.421 56.470 1.00 38.88 840 GLU A C 1
ATOM 6542 O O . GLU A 1 840 ? -23.101 -45.860 55.361 1.00 38.88 840 GLU A O 1
ATOM 6547 N N . ALA A 1 841 ? -23.345 -46.085 57.633 1.00 37.12 841 ALA A N 1
ATOM 6548 C CA . ALA A 1 841 ? -23.475 -47.514 57.964 1.00 37.12 841 ALA A CA 1
ATOM 6549 C C . ALA A 1 841 ? -22.770 -48.580 57.103 1.00 37.12 841 ALA A C 1
ATOM 6551 O O . ALA A 1 841 ? -23.223 -48.869 55.974 1.00 37.12 841 ALA A O 1
#

Organism: NCBI:txid1245745

InterPro domains:
  IPR000438 Acetyl-CoA carboxylase carboxyl transferase, beta subunit [MF_01395] (536-816)
  IPR000438 Acetyl-CoA carboxylase carboxyl transferase, beta subunit [PR01070] (664-678)
  IPR000438 Acetyl-CoA carboxylase carboxyl transferase, beta subunit [PR01070] (698-716)
  IPR000438 Acetyl-CoA carboxylase carboxyl transferase, beta subunit [PR01070] (735-752)
  IPR000438 Acetyl-CoA carboxylase carboxyl transferase, beta subunit [PR01070] (764-775)
  IPR000438 Acetyl-CoA carboxylase carboxyl transferase, beta subunit [PR01070] (786-795)
  IPR000438 Acetyl-CoA carboxylase carboxyl transferase, beta subunit [TIGR00515] (536-818)
  IPR001406 Pseudouridine synthase I, TruA [MF_00171] (111-353)
  IPR001406 Pseudouridine synthase I, TruA [TIGR00071] (112-348)
  IPR001406 Pseudouridine synthase I, TruA [cd02570] (115-348)
  IPR011762 Acetyl-coenzyme A carboxyltransferase, N-terminal [PS50980] (560-829)
  IPR012280 Semialdehyde dehydrogenase, dimerisation domain [PF02774] (9-106)
  IPR020094 Pseudouridine synthase TruA/RsuA/RluB/E/F, N-terminal [G3DSA:3.30.70.580] (109-214)
  IPR020095 Pseudouridine synthase I, TruA, C-terminal [G3DSA:3.30.70.660] (215-351)
  IPR020097 Pseudouridine synthase I, TruA, alpha/beta domain [PF01416] (118-212)
  IPR020097 Pseudouridine synthase I, TruA, alpha/beta domain [PF01416] (252-348)
  IPR020103 Pseudouridine synthase, catalytic domain superfamily [SSF55120] (109-350)
  IPR029045 ClpP/crotonase-like domain superfamily [SSF52096] (560-821)
  IPR032816 VTT domain [PF09335] (400-518)
  IPR034733 Acetyl-coenzyme A carboxylase carboxyl transferase subunit beta [PF01039] (628-821)

Radius of gyration: 39.12 Å; chains: 1; bounding box: 111×90×96 Å

pLDDT: mean 76.97, std 21.86, range [24.77, 98.44]

Sequence (841 aa):
MLPLVPDAEGSVREERRLVNEARKVLQDDGLMISASLVQSPVFYGHAQIVNFEALRPLAAEEARDAFAQAEDIALSEEGEFPTQVADASGSGHLSIGCVHNDYVLSEIPLHKIALGIEYDGSKYYGWQRQNEVRSVQEKLEKALSQVANEPINVFCAGRTDAGVHATGQVVHFETSAVRKDAAWTMGVNTNLPGDIAVRWVKDVPSEFHARFSATARRYRYVIYNHRLRPAVLQQGVTHFHLPLDADKMHRAAQSLLGENDFTSFRAVQCQSRTPWRNMMHITVARYGAYIVVDIKANAFVHHMVRNIVGSLMEVGCGNQAESWMADLLAWKDRTKAAATAKAEGLYLDTLMDFIRFIIDFILHIDVHLAELVAQYGVWVYAILFLILFCETGLVVTPFLPGDSLLFVAGALASLETNDLNVHYMVILMVIAAIIGDAVNYTIGRLFGEKLFSNPNSKIFRRSYLDKTHAFYERHGGKTIILARFVPIVRTFAPFVAGMGHMSYRHFAIYNVVGALLENCRRKAGIDQVQAERSSMSWIERILNKSNITPTRKASIPEGVWTKCDSCGQVLYRAELERNLGVCPKCDHHMRMSARDRLHSLLDEGTMVELGSELEPKDLLKFRDSKKYKDRLVSAQKETGEKDALVVMKGTLHGMPVVAAAFEFSFMGGSMGSVVGARFVRAVEQALEDNCPMVCFSASGGARMQEALMSLMQMAKTSAALAKMQERGLPYISVLTDPTMGGVSASFAMLGDLNIAEPKALIGFAGPRVIEQTVREKLPPGFQRSEFLIEKGAIDMIVRRPEMRLKLASVLAKFMNLPAPNPEAPREPIVVPPAPEQGQEA

Secondary structure (DSSP, 8-state):
--PPPP--TTHHHHHHHHHHHHHHHH--TT------EEEEEETTEEEEEEEE--SS---HHHHHHHHTT-TTEEPPPTTSS-------SS---EE--EE----------PEEEEEEEEE-GGGSS-SS--SSS--HHHHHHHHHHHHHTS----EESS---TT-EEEEEEEEEEES----HHIIIIIHHHHS-TTEEEEEEEE--TT--TTTS---EEEEEEEEESSSPPSTTTTTSEEE-S---HHHHHHHHHTT-EEEE-GGG--TT---S--EEEEEEEEEEEETTEEEEEEEES---TTHHHHHHHHHHHHHTTSS-TTHHHHHHHHT-GGGSPPPPPSTTEEEESS-SHHHHHHHHHHTHHHHHHHHHHHHTTHHHHHHHHHHHHHHH-TT-TT--HHHHHHHHHHHTTSTT----HHHHHHHHHHHHHHHHHHHHHHHHHHHHHHT--TT-SS--HHHHHHHHHHHHHHTTHHHHHHTTSHHHHHHHHHHHHHTT--HHHHHHHHHHHHHHHHHHHTS---TTSTTSSSSHHHHHHH------------PPTTTEEE-TTT--EEEHHHHHHTTTB-TTT--B----HHHHHHHHSPTT--EEESTT-----SS--BSSSBHHHHHHHHHHHH--SSSEEEEEEEETTEEEEEEEE-TTTGGG-B-HHHHHHHHHHHHHHHHHT--EEEEEEESSB-GGGTHHHHHHHHHHHHHHHHHHHTT--EEEEEEEEEEHHHHTTGGG--SEEEE-TT-BEESS-HHHHHHHH-SPPPTTTTBHHHHHHTTS-SEE--HHHHHHHHHHHHHHHTTPPPPPTT---PPP--PPPPP-----

Foldseek 3Di:
DDDDDDDDPPPVVVVVVVVVLLCVLVVDPQFDFDFDFDFDDDPVGTWTWGWGDGPDDDDLVNSVVSQVPRPFWDFDDPDDDDDDDDDDDDDDTHTGTTTDDPPPPPPLDKWKKKWWKWFQLAQFQWADDDDPTHHVQVQLQVLVCVLQVHRKHKAWQDIAGHLATARGIMIMIIGSRDDDFCCVAVVSQVSGDPRMHTPGMDTDDPPDGSHPPQQKWKKKFKEQEDLDQDPPLNLQHHYDRAAFDQVLLFLLCVLVAAWAQLLLLADPPWPDPGSIWHWHDWGWDDDPRMIMIMTMTRDHTVLNVQQSVQQSRCRGNPVDPSPVSNVSRVVSHNVSTGDGHDNSRMYTYDDDPVVCCVCCCVVVVLVVVVVVCVVCPPCVLVVLLVLLLCCQQPLVPLPRPSVVVLVSVVVVCPDPPHPDDPVSSLVSNLVSNLNSLLNLLQCLQVCVCVVQVDCPDPPRHPVVLVVLLVVCVVCPLVLQLLQCPPSNSNSCVSSSCSVSVPPVVRNSVSSSVSSVVVSVCVVVPDDPVPPVVPPPVVVVVVPDDDDDDDDDDPDDDPPQWDADPPPRDIDGPVVCLVVVNADPPPRDRHDDFFVSLVVLQFFPPFKDWPLQVDADDQPVQDDDPHGVVVLQVVLCVVRVGRAQKTWIWGHQLNFTEIEMEGGCSNVRSAAALSNLVSLLRSLVVCVVVVAAYEYEATGPEHDCSRPVRRLVSQVSNQVSVVVCVVSLHFYEAEQAAEHEASRLVGPNQPGPAREYEFQHQGYYDDLVVVCVVVVDDDDPSPRGPVVCVVVVSHVYYDRSVCVNLVVQQVRCVSVVHDRRDPPDDSDDDDDDPDPPPDDDD